Protein AF-A0A3M1TPB7-F1 (afdb_monomer_lite)

Sequence (776 aa):
MVWRRGLRAPQEAAHGQAGAPRAGVGPSAGHRCLRPDPGLRLPRRRDRREPRGRSRRLRAQLPQVPLQAARGVRRRRGRGARRPAGTLERRGAAGLGGHAHHPRRPPQRGAGHRRQERHRPLGGLRRGTQRGERHLFPVPRASRQVRLHQAAQLRAQAAGGRRQVRRALACGSALAFALALTPTSAQAKESGPRVYFSPGGDFPRALARLLLGARERIDVALYSFQATSKRGEDDYARLLAAGEVSPLDALREAVARKVRVRVVLNHARTDPANRKTAALLLEAGAEVYAVGKTMHSKYAVIDGRTVVNGSGNWSVGAFHRYHENWVVFPKAPALAQAFERNFRLLLAEGDRLRLGAEGGLERSPRKKKAEPAREPPSAKERAQVVFTSDNRGRETTVVEDLLVRSMRSAERRIDVAVAHFNTQRLADELVAAAERGVAVRVLVDLGEYRNRVSQAARLEKAGVPVRYHVYSVKMFFPFAQLMHHKMMLVDGRVLLSGSYNWSRTAEWNNHENVQVLRSSALLKAFAAEFERLWTLRRKDYPGFLAKVRARGPKDPNYRRYLPVHFPPMALTGKEMAALRRAYVRLGFAMRPYKGKPATSEFWNLDRERRVGVNELPEGHRPFFERRGLVVSEVCHRPVRAASGEYVELYNGGEEPVDLAGYVLADGDGRDVLVRYGRRTTVLRPGRYALVIDPQFADDFELPRGVVVLTVGDKTLGNGLSEDDVVRLETADGVEVDSLPLQPTPRGQAVHRKVLAAAGTPSNLRVGPATPGRPPR

Secondary structure (DSSP, 8-state):
-----------------------------------------------------------------------------------------------------------------------------------------------SSHHHHHHHHHHHHHHHHHHHHHHHHHHHHHHTTSSS-S--GGGGG--S-EEEETTT--HHHHHHHHHHT-SSEEEEEES-B-SS-TT---HHHHHHHTTPPPHHHHHHHHHHTT-EEEEEETTTTTSHHHHHHHHHHHHTT-EEEE-SSEE--EEEEETTTEEEEES--BSHHHHHTSB-EEEEETT-HHHHHHHHHHHHHHHHHSEEEEE-TTS-EEEPP---PPPPP-PPPPHHHHTTEEEGGGGTTSS--HHHHHHHHHHHT-SSEEEEEES-B--HHHHHHHHHHHTTT-EEEEEEEGGGTT-TTSHHHHHHHTT--EEEEEEESSS--TT---B--EEEEETTTEEEEES--BSHIIIIIEE-EEEEE--HHHHHHHHHHHHHHHHTTTTTHHHHHHHHHH--TTSTTGGGGS-SEEEEEEE-HHHHHHHHHHHHHTT-PEEEETTEEEEEEE-STTSS----GGGS-GGGS-S-S--SEEEEEEESS-SBTTB--EEEEEE-SSS-EE-TT-EEE-SS--EE-EE-TTS--EE-TT-EEEE--TTSTTSS-PPTT-EEEE-SSS-SSS---TT-EEEEE-TT--EEEEEE-----TTEEEEES-TTS---GGGEEEEE--TTS---

Radius of gyration: 38.05 Å; chains: 1; bounding box: 116×122×97 Å

pLDDT: mean 70.24, std 25.72, range [24.95, 98.88]

Structure (mmCIF, N/CA/C/O backbone):
data_AF-A0A3M1TPB7-F1
#
_entry.id   AF-A0A3M1TPB7-F1
#
loop_
_atom_site.group_PDB
_atom_site.id
_atom_site.type_symbol
_atom_site.label_atom_id
_atom_site.label_alt_id
_atom_site.label_comp_id
_atom_site.label_asym_id
_atom_site.label_entity_id
_atom_site.label_seq_id
_atom_site.pdbx_PDB_ins_code
_atom_site.Cartn_x
_atom_site.Cartn_y
_atom_site.Cartn_z
_atom_site.occupancy
_atom_site.B_iso_or_equiv
_atom_site.auth_seq_id
_atom_site.auth_comp_id
_atom_site.auth_asym_id
_atom_site.auth_atom_id
_atom_site.pdbx_PDB_model_num
ATOM 1 N N . MET A 1 1 ? -50.597 20.468 18.277 1.00 31.48 1 MET A N 1
ATOM 2 C CA . MET A 1 1 ? -51.343 19.224 18.575 1.00 31.48 1 MET A CA 1
ATOM 3 C C . MET A 1 1 ? -50.489 18.334 19.455 1.00 31.48 1 MET A C 1
ATOM 5 O O . MET A 1 1 ? -49.270 18.424 19.389 1.00 31.48 1 MET A O 1
ATOM 9 N N . VAL A 1 2 ? -51.133 17.533 20.298 1.00 31.11 2 VAL A N 1
ATOM 10 C CA . VAL A 1 2 ? -50.514 16.631 21.281 1.00 31.11 2 VAL A CA 1
ATOM 11 C C . VAL A 1 2 ? -50.736 15.193 20.816 1.00 31.11 2 VAL A C 1
ATOM 13 O O . VAL A 1 2 ? -51.774 14.938 20.221 1.00 31.11 2 VAL A O 1
ATOM 16 N N . TRP A 1 3 ? -49.821 14.268 21.125 1.00 27.61 3 TRP A N 1
ATOM 17 C CA . TRP A 1 3 ? -50.162 12.961 21.715 1.00 27.61 3 TRP A CA 1
ATOM 18 C C . TRP A 1 3 ? -48.935 12.335 22.404 1.00 27.61 3 TRP A C 1
ATOM 20 O O . TRP A 1 3 ? -47.818 12.841 22.289 1.00 27.61 3 TRP A O 1
ATOM 30 N N . ARG A 1 4 ? -49.170 11.311 23.232 1.00 35.69 4 ARG A N 1
ATOM 31 C CA . ARG A 1 4 ? -48.231 10.728 24.214 1.00 35.69 4 ARG A CA 1
ATOM 32 C C . ARG A 1 4 ? -48.326 9.191 24.195 1.00 35.69 4 ARG A C 1
ATOM 34 O O . ARG A 1 4 ? -49.260 8.651 23.617 1.00 35.69 4 ARG A O 1
ATOM 41 N N . ARG A 1 5 ? -47.465 8.549 25.007 1.00 35.62 5 ARG A N 1
ATOM 42 C CA . ARG A 1 5 ? -47.400 7.108 25.365 1.00 35.62 5 ARG A CA 1
ATOM 43 C C . ARG A 1 5 ? -46.622 6.247 24.346 1.00 35.62 5 ARG A C 1
ATOM 45 O O . ARG A 1 5 ? -46.618 6.557 23.166 1.00 35.62 5 ARG A O 1
ATOM 52 N N . GLY A 1 6 ? -45.918 5.190 24.767 1.00 28.45 6 GLY A N 1
ATOM 53 C CA . GLY A 1 6 ? -45.708 4.711 26.144 1.00 28.45 6 GLY A CA 1
ATOM 54 C C . GLY A 1 6 ? -44.579 3.676 26.265 1.00 28.45 6 GLY A C 1
ATOM 55 O O . GLY A 1 6 ? -44.162 3.089 25.275 1.00 28.45 6 GLY A O 1
ATOM 56 N N . LEU A 1 7 ? -44.075 3.484 27.488 1.00 33.84 7 LEU A N 1
ATOM 57 C CA . LEU A 1 7 ? -43.033 2.508 27.839 1.00 33.84 7 LEU A CA 1
ATOM 58 C C . LEU A 1 7 ? -43.637 1.138 28.180 1.00 33.84 7 LEU A C 1
ATOM 60 O O . LEU A 1 7 ? -44.683 1.097 28.829 1.00 33.84 7 LEU A O 1
ATOM 64 N N . ARG A 1 8 ? -42.896 0.055 27.901 1.00 28.39 8 ARG A N 1
ATOM 65 C CA . ARG A 1 8 ? -42.622 -1.048 28.850 1.00 28.39 8 ARG A CA 1
ATOM 66 C C . ARG A 1 8 ? -41.551 -2.003 28.309 1.00 28.39 8 ARG A C 1
ATOM 68 O O . ARG A 1 8 ? -41.385 -2.139 27.103 1.00 28.39 8 ARG A O 1
ATOM 75 N N . ALA A 1 9 ? -40.862 -2.658 29.235 1.00 31.52 9 ALA A N 1
ATOM 76 C CA . ALA A 1 9 ? -40.053 -3.859 29.033 1.00 31.52 9 ALA A CA 1
ATOM 77 C C . ALA A 1 9 ? -40.556 -4.941 30.012 1.00 31.52 9 ALA A C 1
ATOM 79 O O . ALA A 1 9 ? -41.365 -4.624 30.891 1.00 31.52 9 ALA A O 1
ATOM 80 N N . PRO A 1 10 ? -40.070 -6.184 29.892 1.00 43.25 10 PRO A N 1
ATOM 81 C CA . PRO A 1 10 ? -39.821 -7.008 31.076 1.00 43.25 10 PRO A CA 1
ATOM 82 C C . PRO A 1 10 ? -38.395 -7.596 31.103 1.00 43.25 10 PRO A C 1
ATOM 84 O O . PRO A 1 10 ? -37.636 -7.474 30.141 1.00 43.25 10 PRO A O 1
ATOM 87 N N . GLN A 1 11 ? -38.040 -8.209 32.235 1.00 29.91 11 GLN A N 1
ATOM 88 C CA . GLN A 1 11 ? -36.737 -8.822 32.521 1.00 29.91 11 GLN A CA 1
ATOM 89 C C . GLN A 1 11 ? -36.729 -10.352 32.333 1.00 29.91 11 GLN A C 1
ATOM 91 O O . GLN A 1 11 ? -37.769 -11.000 32.374 1.00 29.91 11 GLN A O 1
ATOM 96 N N . GLU A 1 12 ? -35.515 -10.871 32.135 1.00 32.69 12 GLU A N 1
ATOM 97 C CA . GLU A 1 12 ? -34.906 -12.091 32.705 1.00 32.69 12 GLU A CA 1
ATOM 98 C C . GLU A 1 12 ? -35.772 -13.308 33.109 1.00 32.69 12 GLU A C 1
ATOM 100 O O . GLU A 1 12 ? -36.599 -13.252 34.013 1.00 32.69 12 GLU A O 1
ATOM 105 N N . ALA A 1 13 ? -35.385 -14.469 32.568 1.00 28.78 13 ALA A N 1
ATOM 106 C CA . ALA A 1 13 ? -35.388 -15.773 33.243 1.00 28.78 13 ALA A CA 1
ATOM 107 C C . ALA A 1 13 ? -34.200 -16.611 32.704 1.00 28.78 13 ALA A C 1
ATOM 109 O O . ALA A 1 13 ? -33.654 -16.278 31.648 1.00 28.78 13 ALA A O 1
ATOM 110 N N . ALA A 1 14 ? -33.763 -17.655 33.419 1.00 31.08 14 ALA A N 1
ATOM 111 C CA . ALA A 1 14 ? -32.486 -18.347 33.171 1.00 31.08 14 ALA A CA 1
ATOM 112 C C . ALA A 1 14 ? -32.583 -19.894 33.155 1.00 31.08 14 ALA A C 1
ATOM 114 O O . ALA A 1 14 ? -33.648 -20.459 33.384 1.00 31.08 14 ALA A O 1
ATOM 115 N N . HIS A 1 15 ? -31.420 -20.539 32.963 1.00 31.86 15 HIS A N 1
ATOM 116 C CA . HIS A 1 15 ? -31.124 -21.989 32.988 1.00 31.86 15 HIS A CA 1
ATOM 117 C C . HIS A 1 15 ? -31.437 -22.827 31.729 1.00 31.86 15 HIS A C 1
ATOM 119 O O . HIS A 1 15 ? -32.296 -22.498 30.919 1.00 31.86 15 HIS A O 1
ATOM 125 N N . GLY A 1 16 ? -30.666 -23.918 31.572 1.00 27.73 16 GLY A N 1
ATOM 126 C CA . GLY A 1 16 ? -30.703 -24.860 30.441 1.00 27.73 16 GLY A CA 1
ATOM 127 C C . GLY A 1 16 ? -29.301 -25.214 29.914 1.00 27.73 16 GLY A C 1
ATOM 128 O O . GLY A 1 16 ? -28.812 -24.575 28.988 1.00 27.73 16 GLY A O 1
ATOM 129 N N . GLN A 1 17 ? -28.634 -26.211 30.510 1.00 30.89 17 GLN A N 1
ATOM 130 C CA . GLN A 1 17 ? -27.312 -26.707 30.081 1.00 30.89 17 GLN A CA 1
ATOM 131 C C . GLN A 1 17 ? -27.399 -28.032 29.300 1.00 30.89 17 GLN A C 1
ATOM 133 O O . GLN A 1 17 ? -28.287 -28.837 29.555 1.00 30.89 17 GLN A O 1
ATOM 138 N N . ALA A 1 18 ? -26.361 -28.278 28.484 1.00 31.00 18 ALA A N 1
ATOM 139 C CA . ALA A 1 18 ? -25.931 -29.572 27.926 1.00 31.00 18 ALA A CA 1
ATOM 140 C C . ALA A 1 18 ? -26.856 -30.283 26.906 1.00 31.00 18 ALA A C 1
ATOM 142 O O . ALA A 1 18 ? -28.062 -30.076 26.866 1.00 31.00 18 ALA A O 1
ATOM 143 N N . GLY A 1 19 ? -26.257 -31.148 26.068 1.00 27.98 19 GLY A N 1
ATOM 144 C CA . GLY A 1 19 ? -26.990 -32.058 25.169 1.00 27.98 19 GLY A CA 1
ATOM 145 C C . GLY A 1 19 ? -26.506 -32.106 23.713 1.00 27.98 19 GLY A C 1
ATOM 146 O O . GLY A 1 19 ? -27.211 -31.660 22.814 1.00 27.98 19 GLY A O 1
ATOM 147 N N . ALA A 1 20 ? -25.329 -32.685 23.452 1.00 29.83 20 ALA A N 1
ATOM 148 C CA . ALA A 1 20 ? -24.878 -33.053 22.103 1.00 29.83 20 ALA A CA 1
ATOM 149 C C . ALA A 1 20 ? -23.809 -34.166 22.170 1.00 29.83 20 ALA A C 1
ATOM 151 O O . ALA A 1 20 ? -23.109 -34.235 23.182 1.00 29.83 20 ALA A O 1
ATOM 152 N N . PRO A 1 21 ? -23.565 -34.956 21.102 1.00 53.19 21 PRO A N 1
ATOM 153 C CA . PRO A 1 21 ? -24.405 -35.252 19.933 1.00 53.19 21 PRO A CA 1
ATOM 154 C C . PRO A 1 21 ? -24.620 -36.776 19.743 1.00 53.19 21 PRO A C 1
ATOM 156 O O . PRO A 1 21 ? -23.987 -37.592 20.410 1.00 53.19 21 PRO A O 1
ATOM 159 N N . ARG A 1 22 ? -25.405 -37.184 18.735 1.00 30.16 22 ARG A N 1
ATOM 160 C CA . ARG A 1 22 ? -25.177 -38.439 17.983 1.00 30.16 22 ARG A CA 1
ATOM 161 C C . ARG A 1 22 ? -25.805 -38.359 16.590 1.00 30.16 22 ARG A C 1
ATOM 163 O O . ARG A 1 22 ? -26.670 -37.524 16.348 1.00 30.16 22 ARG A O 1
ATOM 170 N N . ALA A 1 23 ? -25.315 -39.184 15.669 1.00 32.06 23 ALA A N 1
ATOM 171 C CA . ALA A 1 23 ? -25.693 -39.178 14.258 1.00 32.06 23 ALA A CA 1
ATOM 172 C C . ALA A 1 23 ? -25.779 -40.610 13.713 1.00 32.06 23 ALA A C 1
ATOM 174 O O . ALA A 1 23 ? -25.091 -41.493 14.223 1.00 32.06 23 ALA A O 1
ATOM 175 N N . GLY A 1 24 ? -26.540 -40.803 12.631 1.00 29.47 24 GLY A N 1
ATOM 176 C CA . GLY A 1 24 ? -26.418 -41.975 11.759 1.00 29.47 24 GLY A CA 1
ATOM 177 C C . GLY A 1 24 ? -27.738 -42.604 11.302 1.00 29.47 24 GLY A C 1
ATOM 178 O O . GLY A 1 24 ? -28.720 -42.591 12.030 1.00 29.47 24 GLY A O 1
ATOM 179 N N . VAL A 1 25 ? -27.662 -43.229 10.119 1.00 32.19 25 VAL A N 1
ATOM 180 C CA . VAL A 1 25 ? -28.600 -44.215 9.539 1.00 32.19 25 VAL A CA 1
ATOM 181 C C . VAL A 1 25 ? -29.955 -43.684 9.012 1.00 32.19 25 VAL A C 1
ATOM 183 O O . VAL A 1 25 ? -30.753 -43.087 9.723 1.00 32.19 25 VAL A O 1
ATOM 186 N N . GLY A 1 26 ? -30.209 -43.958 7.725 1.00 29.30 26 GLY A N 1
ATOM 187 C CA . GLY A 1 26 ? -31.529 -43.997 7.061 1.00 29.30 26 GLY A CA 1
ATOM 188 C C . GLY A 1 26 ? -31.699 -45.388 6.409 1.00 29.30 26 GLY A C 1
ATOM 189 O O . GLY A 1 26 ? -31.131 -46.328 6.964 1.00 29.30 26 GLY A O 1
ATOM 190 N N . PRO A 1 27 ? -32.314 -45.570 5.213 1.00 52.59 27 PRO A N 1
ATOM 191 C CA . PRO A 1 27 ? -32.987 -44.601 4.332 1.00 52.59 27 PRO A CA 1
ATOM 192 C C . PRO A 1 27 ? -34.341 -45.113 3.742 1.00 52.59 27 PRO A C 1
ATOM 194 O O . PRO A 1 27 ? -34.803 -46.200 4.073 1.00 52.59 27 PRO A O 1
ATOM 197 N N . SER A 1 28 ? -34.888 -44.391 2.745 1.00 30.33 28 SER A N 1
ATOM 198 C CA . SER A 1 28 ? -35.991 -44.802 1.831 1.00 30.33 28 SER A CA 1
ATOM 199 C C . SER A 1 28 ? -37.407 -44.884 2.457 1.00 30.33 28 SER A C 1
ATOM 201 O O . SER A 1 28 ? -37.532 -44.925 3.672 1.00 30.33 28 SER A O 1
ATOM 203 N N . ALA A 1 29 ? -38.528 -44.832 1.719 1.00 32.09 29 ALA A N 1
ATOM 204 C CA . ALA A 1 29 ? -38.772 -44.651 0.276 1.00 32.09 29 ALA A CA 1
ATOM 205 C C . ALA A 1 29 ? -40.076 -43.838 0.037 1.00 32.09 29 ALA A C 1
ATOM 207 O O . ALA A 1 29 ? -40.892 -43.714 0.946 1.00 32.09 29 ALA A O 1
ATOM 208 N N . GLY A 1 30 ? -40.322 -43.332 -1.183 1.00 29.42 30 GLY A N 1
ATOM 209 C CA . GLY A 1 30 ? -41.628 -42.741 -1.538 1.00 29.42 30 GLY A CA 1
ATOM 210 C C . GLY A 1 30 ? -41.642 -41.866 -2.800 1.00 29.42 30 GLY A C 1
ATOM 211 O O . GLY A 1 30 ? -41.206 -40.720 -2.771 1.00 29.42 30 GLY A O 1
ATOM 212 N N . HIS A 1 31 ? -42.184 -42.379 -3.910 1.00 33.62 31 HIS A N 1
ATOM 213 C CA . HIS A 1 31 ? -42.411 -41.606 -5.142 1.00 33.62 31 HIS A CA 1
ATOM 214 C C . HIS A 1 31 ? -43.821 -41.000 -5.192 1.00 33.62 31 HIS A C 1
ATOM 216 O O . HIS A 1 31 ? -44.785 -41.700 -4.892 1.00 33.62 31 HIS A O 1
ATOM 222 N N . ARG A 1 32 ? -43.958 -39.802 -5.787 1.00 29.41 32 ARG A N 1
ATOM 223 C CA . ARG A 1 32 ? -44.725 -39.600 -7.043 1.00 29.41 32 ARG A CA 1
ATOM 224 C C . ARG A 1 32 ? -44.585 -38.175 -7.591 1.00 29.41 32 ARG A C 1
ATOM 226 O O . ARG A 1 32 ? -44.458 -37.214 -6.843 1.00 29.41 32 ARG A O 1
ATOM 233 N N . CYS A 1 33 ? -44.643 -38.054 -8.916 1.00 28.33 33 CYS A N 1
ATOM 234 C CA . CYS A 1 33 ? -44.838 -36.785 -9.618 1.00 28.33 33 CYS A CA 1
ATOM 235 C C . CYS A 1 33 ? -46.287 -36.679 -10.105 1.00 28.33 33 CYS A C 1
ATOM 237 O O . CYS A 1 33 ? -46.881 -37.689 -10.477 1.00 28.33 33 CYS A O 1
ATOM 239 N N . LEU A 1 34 ? -46.790 -35.452 -10.231 1.00 29.03 34 LEU A N 1
ATOM 240 C CA . LEU A 1 34 ? -47.872 -35.098 -11.154 1.00 29.03 34 LEU A CA 1
ATOM 241 C C . LEU A 1 34 ? -47.457 -33.851 -11.951 1.00 29.03 34 LEU A C 1
ATOM 243 O O . LEU A 1 34 ? -46.604 -33.079 -11.507 1.00 29.03 34 LEU A O 1
ATOM 247 N N . ARG A 1 35 ? -48.004 -33.695 -13.161 1.00 32.06 35 ARG A N 1
ATOM 248 C CA . ARG A 1 35 ? -47.698 -32.604 -14.107 1.00 32.06 35 ARG A CA 1
ATOM 249 C C . ARG A 1 35 ? -48.959 -31.775 -14.432 1.00 32.06 35 ARG A C 1
ATOM 251 O O . ARG A 1 35 ? -50.055 -32.252 -14.154 1.00 32.06 35 ARG A O 1
ATOM 258 N N . PRO A 1 36 ? -48.803 -30.548 -14.969 1.00 52.81 36 PRO A N 1
ATOM 259 C CA . PRO A 1 36 ? -49.889 -29.576 -15.140 1.00 52.81 36 PRO A CA 1
ATOM 260 C C . PRO A 1 36 ? -50.524 -29.602 -16.541 1.00 52.81 36 PRO A C 1
ATOM 262 O O . PRO A 1 36 ? -49.956 -30.196 -17.456 1.00 52.81 36 PRO A O 1
ATOM 265 N N . ASP A 1 37 ? -51.632 -28.869 -16.707 1.00 30.09 37 ASP A N 1
ATOM 266 C CA . ASP A 1 37 ? -52.280 -28.555 -17.997 1.00 30.09 37 ASP A CA 1
ATOM 267 C C . ASP A 1 37 ? -53.086 -27.207 -17.883 1.00 30.09 37 ASP A C 1
ATOM 269 O O . ASP A 1 37 ? -52.987 -26.575 -16.826 1.00 30.09 37 ASP A O 1
ATOM 273 N N . PRO A 1 38 ? -53.749 -26.634 -18.922 1.00 53.72 38 PRO A N 1
ATOM 274 C CA . PRO A 1 38 ? -53.070 -25.703 -19.845 1.00 53.72 38 PRO A CA 1
ATOM 275 C C . PRO A 1 38 ? -53.838 -24.409 -20.255 1.00 53.72 38 PRO A C 1
ATOM 277 O O . PRO A 1 38 ? -55.018 -24.233 -19.974 1.00 53.72 38 PRO A O 1
ATOM 280 N N . GLY A 1 39 ? -53.186 -23.555 -21.071 1.00 29.70 39 GLY A N 1
ATOM 281 C CA . GLY A 1 39 ? -53.837 -22.592 -21.994 1.00 29.70 39 GLY A CA 1
ATOM 282 C C . GLY A 1 39 ? -53.288 -21.145 -21.972 1.00 29.70 39 GLY A C 1
ATOM 283 O O . GLY A 1 39 ? -52.827 -20.685 -20.938 1.00 29.70 39 GLY A O 1
ATOM 284 N N . LEU A 1 40 ? -53.296 -20.357 -23.067 1.00 29.83 40 LEU A N 1
ATOM 285 C CA . LEU A 1 40 ? -53.531 -20.692 -24.486 1.00 29.83 40 LEU A CA 1
ATOM 286 C C . LEU A 1 40 ? -52.954 -19.607 -25.458 1.00 29.83 40 LEU A C 1
ATOM 288 O O . LEU A 1 40 ? -53.220 -18.429 -25.277 1.00 29.83 40 LEU A O 1
ATOM 292 N N . ARG A 1 41 ? -52.205 -20.040 -26.496 1.00 32.22 41 ARG A N 1
ATOM 293 C CA . ARG A 1 41 ? -51.890 -19.441 -27.841 1.00 32.22 41 ARG A CA 1
ATOM 294 C C . ARG A 1 41 ? -51.694 -17.913 -28.061 1.00 32.22 41 ARG A C 1
ATOM 296 O O . ARG A 1 41 ? -52.582 -17.125 -27.782 1.00 32.22 41 ARG A O 1
ATOM 303 N N . LEU A 1 42 ? -50.663 -17.556 -28.857 1.00 30.83 42 LEU A N 1
ATOM 304 C CA . LEU A 1 42 ? -50.750 -17.055 -30.267 1.00 30.83 42 LEU A CA 1
ATOM 305 C C . LEU A 1 42 ? -49.314 -17.003 -30.926 1.00 30.83 42 LEU A C 1
ATOM 307 O O . LEU A 1 42 ? -48.377 -17.455 -30.264 1.00 30.83 42 LEU A O 1
ATOM 311 N N . PRO A 1 43 ? -49.100 -16.693 -32.238 1.00 42.25 43 PRO A N 1
ATOM 312 C CA . PRO A 1 43 ? -48.209 -17.511 -33.098 1.00 42.25 43 PRO A CA 1
ATOM 313 C C . PRO A 1 43 ? -46.816 -16.946 -33.502 1.00 42.25 43 PRO A C 1
ATOM 315 O O . PRO A 1 43 ? -46.404 -15.854 -33.128 1.00 42.25 43 PRO A O 1
ATOM 318 N N . ARG A 1 44 ? -46.088 -17.743 -34.312 1.00 33.56 44 ARG A N 1
ATOM 319 C CA . ARG A 1 44 ? -44.740 -17.517 -34.902 1.00 33.56 44 ARG A CA 1
ATOM 320 C C . ARG A 1 44 ? -44.779 -17.322 -36.438 1.00 33.56 44 ARG A C 1
ATOM 322 O O . ARG A 1 44 ? -45.762 -17.730 -37.048 1.00 33.56 44 ARG A O 1
ATOM 329 N N . ARG A 1 45 ? -43.603 -16.976 -37.023 1.00 32.97 45 ARG A N 1
ATOM 330 C CA . ARG A 1 45 ? -43.096 -17.126 -38.433 1.00 32.97 45 ARG A CA 1
ATOM 331 C C . ARG A 1 45 ? -42.957 -15.789 -39.205 1.00 32.97 45 ARG A C 1
ATOM 333 O O . ARG A 1 45 ? -43.734 -14.887 -38.944 1.00 32.97 45 ARG A O 1
ATOM 340 N N . ARG A 1 46 ? -42.017 -15.598 -40.156 1.00 30.84 46 ARG A N 1
ATOM 341 C CA . ARG A 1 46 ? -40.831 -16.387 -40.611 1.00 30.84 46 ARG A CA 1
ATOM 342 C C . ARG A 1 46 ? -39.767 -15.469 -41.265 1.00 30.84 46 ARG A C 1
ATOM 344 O O . ARG A 1 46 ? -39.997 -14.279 -41.435 1.00 30.84 46 ARG A O 1
ATOM 351 N N . ASP A 1 47 ? -38.628 -16.050 -41.639 1.00 36.75 47 ASP A N 1
ATOM 352 C CA . ASP A 1 47 ? -37.436 -15.425 -42.238 1.00 36.75 47 ASP A CA 1
ATOM 353 C C . ASP A 1 47 ? -37.611 -14.859 -43.665 1.00 36.75 47 ASP A C 1
ATOM 355 O O . ASP A 1 47 ? -38.401 -15.384 -44.452 1.00 36.75 47 ASP A O 1
ATOM 359 N N . ARG A 1 48 ? -36.735 -13.912 -44.054 1.00 27.03 48 ARG A N 1
ATOM 360 C CA . ARG A 1 48 ? -36.166 -13.778 -45.419 1.00 27.03 48 ARG A CA 1
ATOM 361 C C . ARG A 1 48 ? -34.832 -13.000 -45.403 1.00 27.03 48 ARG A C 1
ATOM 363 O O . ARG A 1 48 ? -34.520 -12.331 -44.422 1.00 27.03 48 ARG A O 1
ATOM 370 N N . ARG A 1 49 ? -34.020 -13.145 -46.461 1.00 30.52 49 ARG A N 1
ATOM 371 C CA . ARG A 1 49 ? -32.641 -12.615 -46.589 1.00 30.52 49 ARG A CA 1
ATOM 372 C C . ARG A 1 49 ? -32.571 -11.423 -47.562 1.00 30.52 49 ARG A C 1
ATOM 374 O O . ARG A 1 49 ? -33.207 -11.531 -48.598 1.00 30.52 49 ARG A O 1
ATOM 381 N N . GLU A 1 50 ? -31.721 -10.428 -47.249 1.00 29.97 50 GLU A N 1
ATOM 382 C CA . GLU A 1 50 ? -30.822 -9.629 -48.140 1.00 29.97 50 GLU A CA 1
ATOM 383 C C . GLU A 1 50 ? -31.320 -8.987 -49.477 1.00 29.97 50 GLU A C 1
ATOM 385 O O . GLU A 1 50 ? -32.379 -9.344 -49.975 1.00 29.97 50 GLU A O 1
ATOM 390 N N . PRO A 1 51 ? -30.544 -8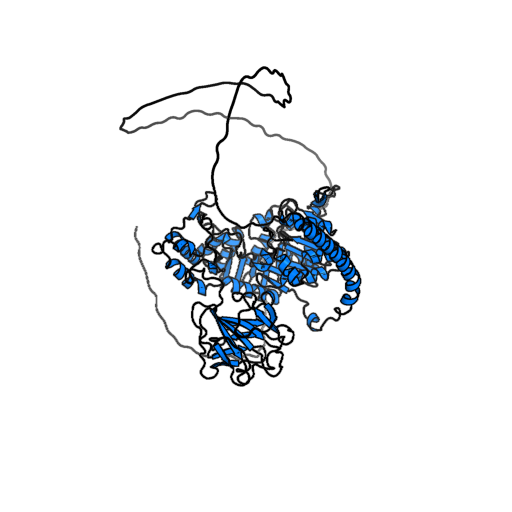.096 -50.159 1.00 48.12 51 PRO A N 1
ATOM 391 C CA . PRO A 1 51 ? -29.434 -7.221 -49.718 1.00 48.12 51 PRO A CA 1
ATOM 392 C C . PRO A 1 51 ? -29.484 -5.752 -50.265 1.00 48.12 51 PRO A C 1
ATOM 394 O O . PRO A 1 51 ? -30.283 -5.416 -51.127 1.00 48.12 51 PRO A O 1
ATOM 397 N N . ARG A 1 52 ? -28.492 -4.926 -49.863 1.00 30.12 52 ARG A N 1
ATOM 398 C CA . ARG A 1 52 ? -27.956 -3.693 -50.528 1.00 30.12 52 ARG A CA 1
ATOM 399 C C . ARG A 1 52 ? -28.867 -2.457 -50.751 1.00 30.12 52 ARG A C 1
ATOM 401 O O . ARG A 1 52 ? -29.858 -2.493 -51.461 1.00 30.12 52 ARG A O 1
ATOM 408 N N . GLY A 1 53 ? -28.357 -1.286 -50.341 1.00 24.95 53 GLY A N 1
ATOM 409 C CA . GLY A 1 53 ? -28.798 0.037 -50.819 1.00 24.95 53 GLY A CA 1
ATOM 410 C C . GLY A 1 53 ? -27.840 1.167 -50.397 1.00 24.95 53 GLY A C 1
ATOM 411 O O . GLY A 1 53 ? -27.445 1.232 -49.237 1.00 24.95 53 GLY A O 1
ATOM 412 N N . ARG A 1 54 ? -27.434 2.049 -51.327 1.00 33.53 54 ARG A N 1
ATOM 413 C CA . ARG A 1 54 ? -26.620 3.262 -51.061 1.00 33.53 54 ARG A CA 1
ATOM 414 C C . ARG A 1 54 ? -27.470 4.518 -51.285 1.00 33.53 54 ARG A C 1
ATOM 416 O O . ARG A 1 54 ? -28.028 4.650 -52.368 1.00 33.53 54 ARG A O 1
ATOM 423 N N . SER A 1 55 ? -27.424 5.509 -50.393 1.00 27.98 55 SER A N 1
ATOM 424 C CA . SER A 1 55 ? -27.802 6.892 -50.740 1.00 27.98 55 SER A CA 1
ATOM 425 C C . SER A 1 55 ? -27.165 7.946 -49.817 1.00 27.98 55 SER A C 1
ATOM 427 O O . SER A 1 55 ? -26.807 7.677 -48.674 1.00 27.98 55 SER A O 1
ATOM 429 N N . ARG A 1 56 ? -26.960 9.154 -50.363 1.00 30.69 56 ARG A N 1
ATOM 430 C CA . ARG A 1 56 ? -26.417 10.351 -49.688 1.00 30.69 56 ARG A CA 1
ATOM 431 C C . ARG A 1 56 ? -27.554 11.312 -49.310 1.00 30.69 56 ARG A C 1
ATOM 433 O O . ARG A 1 56 ? -28.487 11.427 -50.100 1.00 30.69 56 ARG A O 1
ATOM 440 N N . ARG A 1 57 ? -27.369 12.115 -48.250 1.00 29.06 57 ARG A N 1
ATOM 441 C CA . ARG A 1 57 ? -27.559 13.597 -48.135 1.00 29.06 57 ARG A CA 1
ATOM 442 C C . ARG A 1 57 ? -27.310 13.983 -46.656 1.00 29.06 57 ARG A C 1
ATOM 444 O O . ARG A 1 57 ? -27.561 13.157 -45.793 1.00 29.06 57 ARG A O 1
ATOM 451 N N . LEU A 1 58 ? -26.635 15.066 -46.247 1.00 26.50 58 LEU A N 1
ATOM 452 C CA . LEU A 1 58 ? -26.568 16.498 -46.618 1.00 26.50 58 LEU A CA 1
ATOM 453 C C . LEU A 1 58 ? -27.679 17.399 -46.029 1.00 26.50 58 LEU A C 1
ATOM 455 O O . LEU A 1 58 ? -28.767 17.473 -46.577 1.00 26.50 58 LEU A O 1
ATOM 459 N N . ARG A 1 59 ? -27.280 18.142 -44.977 1.00 28.83 59 ARG A N 1
ATOM 460 C CA . ARG A 1 59 ? -27.714 19.479 -44.493 1.00 28.83 59 ARG A CA 1
ATOM 461 C C . ARG A 1 59 ? -29.211 19.835 -44.347 1.00 28.83 59 ARG A C 1
ATOM 463 O O . ARG A 1 59 ? -29.876 20.151 -45.321 1.00 28.83 59 ARG A O 1
ATOM 470 N N . ALA A 1 60 ? -29.585 20.107 -43.094 1.00 27.06 60 ALA A N 1
ATOM 471 C CA . ALA A 1 60 ? -30.169 21.376 -42.616 1.00 27.06 60 ALA A CA 1
ATOM 472 C C . ALA A 1 60 ? -29.506 21.638 -41.236 1.00 27.06 60 ALA A C 1
ATOM 474 O O . ALA A 1 60 ? -29.308 20.679 -40.495 1.00 27.06 60 ALA A O 1
ATOM 475 N N . GLN A 1 61 ? -28.902 22.774 -40.860 1.00 28.61 61 GLN A N 1
ATOM 476 C CA . GLN A 1 61 ? -29.305 24.191 -40.867 1.00 28.61 61 GLN A CA 1
ATOM 477 C C . GLN A 1 61 ? -30.576 24.483 -40.049 1.00 28.61 61 GLN A C 1
ATOM 479 O O . GLN A 1 61 ? -31.669 24.059 -40.398 1.00 28.61 61 GLN A O 1
ATOM 484 N N . LEU A 1 62 ? -30.378 25.220 -38.948 1.00 28.91 62 LEU A N 1
ATOM 485 C CA . LEU A 1 62 ? -31.384 25.734 -38.015 1.00 28.91 62 LEU A CA 1
ATOM 486 C C . LEU A 1 62 ? -31.378 27.276 -38.077 1.00 28.91 62 LEU A C 1
ATOM 488 O O . LEU A 1 62 ? -30.288 27.847 -38.178 1.00 28.91 62 LEU A O 1
ATOM 492 N N . PRO A 1 63 ? -32.539 27.950 -37.989 1.00 32.00 63 PRO A N 1
ATOM 493 C CA . PRO A 1 63 ? -32.628 29.409 -37.901 1.00 32.00 63 PRO A CA 1
ATOM 494 C C . PRO A 1 63 ? -32.383 29.939 -36.470 1.00 32.00 63 PRO A C 1
ATOM 496 O O . PRO A 1 63 ? -32.253 29.175 -35.513 1.00 32.00 63 PRO A O 1
ATOM 499 N N . GLN A 1 64 ? -32.331 31.266 -36.327 1.00 29.77 64 GLN A N 1
ATOM 500 C CA . GLN A 1 64 ? -32.175 32.016 -35.069 1.00 29.77 64 GLN A CA 1
ATOM 501 C C . GLN A 1 64 ? -33.130 33.236 -35.039 1.00 29.77 64 GLN A C 1
ATOM 503 O O . GLN A 1 64 ? -33.694 33.571 -36.077 1.00 29.77 64 GLN A O 1
ATOM 508 N N . VAL A 1 65 ? -33.140 33.974 -33.907 1.00 28.47 65 VAL A N 1
ATOM 509 C CA . VAL A 1 65 ? -33.581 35.393 -33.754 1.00 28.47 65 VAL A CA 1
ATOM 510 C C . VAL A 1 65 ? -35.120 35.604 -33.702 1.00 28.47 65 VAL A C 1
ATOM 512 O O . VAL A 1 65 ? -35.828 34.941 -34.451 1.00 28.47 65 VAL A O 1
ATOM 515 N N . PRO A 1 66 ? -35.685 36.574 -32.933 1.00 45.84 66 PRO A N 1
ATOM 516 C CA . PRO A 1 66 ? -35.338 37.131 -31.605 1.00 45.84 66 PRO A CA 1
ATOM 517 C C . PRO A 1 66 ? -36.554 37.182 -30.627 1.00 45.84 66 PRO A C 1
ATOM 519 O O . PRO A 1 66 ? -37.654 36.768 -30.971 1.00 45.84 66 PRO A O 1
ATOM 522 N N . LEU A 1 67 ? -36.403 37.842 -29.463 1.00 26.64 67 LEU A N 1
ATOM 523 C CA . LEU A 1 67 ? -37.328 38.925 -29.052 1.00 26.64 67 LEU A CA 1
ATOM 524 C C . LEU A 1 67 ? -36.699 39.862 -27.992 1.00 26.64 67 LEU A C 1
ATOM 526 O O . LEU A 1 67 ? -35.676 39.528 -27.394 1.00 26.64 67 LEU A O 1
ATOM 530 N N . GLN A 1 68 ? -37.273 41.060 -27.811 1.00 28.72 68 GLN A N 1
ATOM 531 C CA . GLN A 1 68 ? -36.776 42.144 -26.939 1.00 28.72 68 GLN A CA 1
ATOM 532 C C . GLN A 1 68 ? -37.721 42.429 -25.743 1.00 28.72 68 GLN A C 1
ATOM 534 O O . GLN A 1 68 ? -38.700 41.720 -25.532 1.00 28.72 68 GLN A O 1
ATOM 539 N N . ALA A 1 69 ? -37.399 43.434 -24.915 1.00 29.44 69 ALA A N 1
ATOM 540 C CA . ALA A 1 69 ? -37.971 43.657 -23.577 1.00 29.44 69 ALA A CA 1
ATOM 541 C C . ALA A 1 69 ? -38.908 44.881 -23.455 1.00 29.44 69 ALA A C 1
ATOM 543 O O . ALA A 1 69 ? -38.737 45.843 -24.198 1.00 29.44 69 ALA A O 1
ATOM 544 N N . ALA A 1 70 ? -39.765 44.925 -22.413 1.00 28.77 70 ALA A N 1
ATOM 545 C CA . ALA A 1 70 ? -40.233 46.180 -21.785 1.00 28.77 70 ALA A CA 1
ATOM 546 C C . ALA A 1 70 ? -40.890 46.027 -20.377 1.00 28.77 70 ALA A C 1
ATOM 548 O O . ALA A 1 70 ? -41.803 45.235 -20.209 1.00 28.77 70 ALA A O 1
ATOM 549 N N . ARG A 1 71 ? -40.445 46.871 -19.418 1.00 28.97 71 ARG A N 1
ATOM 550 C CA . ARG A 1 71 ? -41.175 47.653 -18.360 1.00 28.97 71 ARG A CA 1
ATOM 551 C C . ARG A 1 71 ? -42.315 47.021 -17.497 1.00 28.97 71 ARG A C 1
ATOM 553 O O . ARG A 1 71 ? -43.243 46.439 -18.029 1.00 28.97 71 ARG A O 1
ATOM 560 N N . GLY A 1 72 ? -42.352 47.298 -16.168 1.00 25.48 72 GLY A N 1
ATOM 561 C CA . GLY A 1 72 ? -43.455 46.816 -15.279 1.00 25.48 72 GLY A CA 1
ATOM 562 C C . GLY A 1 72 ? -43.600 47.288 -13.796 1.00 25.48 72 GLY A C 1
ATOM 563 O O . GLY A 1 72 ? -44.172 46.563 -12.997 1.00 25.48 72 GLY A O 1
ATOM 564 N N . VAL A 1 73 ? -43.070 48.455 -13.396 1.00 27.72 73 VAL A N 1
ATOM 565 C CA . VAL A 1 73 ? -43.290 49.251 -12.137 1.00 27.72 73 VAL A CA 1
ATOM 566 C C . VAL A 1 73 ? -44.234 48.748 -10.995 1.00 27.72 73 VAL A C 1
ATOM 568 O O . VAL A 1 73 ? -45.439 48.649 -11.204 1.00 27.72 73 VAL A O 1
ATOM 571 N N . ARG A 1 74 ? -43.758 48.757 -9.720 1.00 27.70 74 ARG A N 1
ATOM 572 C CA . ARG A 1 74 ? -44.461 49.363 -8.534 1.00 27.70 74 ARG A CA 1
ATOM 573 C C . ARG A 1 74 ? -43.545 49.618 -7.303 1.00 27.70 74 ARG A C 1
ATOM 575 O O . ARG A 1 74 ? -42.395 49.197 -7.293 1.00 27.70 74 ARG A O 1
ATOM 582 N N . ARG A 1 75 ? -44.015 50.409 -6.311 1.00 30.25 75 ARG A N 1
ATOM 583 C CA . ARG A 1 75 ? -43.241 51.035 -5.192 1.00 30.25 75 ARG A CA 1
ATOM 584 C C . ARG A 1 75 ? -43.948 50.959 -3.816 1.00 30.25 75 ARG A C 1
ATOM 586 O O . ARG A 1 75 ? -45.163 51.123 -3.789 1.00 30.25 75 ARG A O 1
ATOM 593 N N . ARG A 1 76 ? -43.174 50.955 -2.708 1.00 27.64 76 ARG A N 1
ATOM 594 C CA . ARG A 1 76 ? -43.340 51.673 -1.392 1.00 27.64 76 ARG A CA 1
ATOM 595 C C . ARG A 1 76 ? -42.059 51.388 -0.547 1.00 27.64 76 ARG A C 1
ATOM 597 O O . ARG A 1 76 ? -41.543 50.289 -0.676 1.00 27.64 76 ARG A O 1
ATOM 604 N N . ARG A 1 77 ? -41.321 52.317 0.108 1.00 30.97 77 ARG A N 1
ATOM 605 C CA . ARG A 1 77 ? -41.588 53.367 1.148 1.00 30.97 77 ARG A CA 1
ATOM 606 C C . ARG A 1 77 ? -42.081 52.772 2.482 1.00 30.97 77 ARG A C 1
ATOM 608 O O . ARG A 1 77 ? -43.026 52.004 2.417 1.00 30.97 77 ARG A O 1
ATOM 615 N N . GLY A 1 78 ? -41.584 53.103 3.690 1.00 28.41 78 GLY A N 1
ATOM 616 C CA . GLY A 1 78 ? -40.484 53.954 4.248 1.00 28.41 78 GLY A CA 1
ATOM 617 C C . GLY A 1 78 ? -40.274 53.544 5.742 1.00 28.41 78 GLY A C 1
ATOM 618 O O . GLY A 1 78 ? -40.911 52.574 6.129 1.00 28.41 78 GLY A O 1
ATOM 619 N N . ARG A 1 79 ? -39.485 54.113 6.681 1.00 31.34 79 ARG A N 1
ATOM 620 C CA . ARG A 1 79 ? -38.582 55.284 6.945 1.00 31.34 79 ARG A CA 1
ATOM 621 C C . ARG A 1 79 ? -37.502 54.788 7.979 1.00 31.34 79 ARG A C 1
ATOM 623 O O . ARG A 1 79 ? -37.617 53.647 8.400 1.00 31.34 79 ARG A O 1
ATOM 630 N N . GLY A 1 80 ? -36.488 55.508 8.497 1.00 26.86 80 GLY A N 1
ATOM 631 C CA . GLY A 1 80 ? -35.875 56.827 8.224 1.00 26.86 80 GLY A CA 1
ATOM 632 C C . GLY A 1 80 ? -35.024 57.366 9.416 1.00 26.86 80 GLY A C 1
ATOM 633 O O . GLY A 1 80 ? -35.184 56.878 10.527 1.00 26.86 80 GLY A O 1
ATOM 634 N N . ALA A 1 81 ? -34.210 58.418 9.181 1.00 30.08 81 ALA A N 1
ATOM 635 C CA . ALA A 1 81 ? -33.448 59.252 10.158 1.00 30.08 81 ALA A CA 1
ATOM 636 C C . ALA A 1 81 ? -32.250 58.588 10.914 1.00 30.08 81 ALA A C 1
ATOM 638 O O . ALA A 1 81 ? -32.246 57.379 11.093 1.00 30.08 81 ALA A O 1
ATOM 639 N N . ARG A 1 82 ? -31.176 59.281 11.360 1.00 28.23 82 ARG A N 1
ATOM 640 C CA . ARG A 1 82 ? -30.763 60.718 11.331 1.00 28.23 82 ARG A CA 1
ATOM 641 C C . ARG A 1 82 ? -29.335 60.917 10.730 1.00 28.23 82 ARG A C 1
ATOM 643 O O . ARG A 1 82 ? -28.633 59.955 10.446 1.00 28.23 82 ARG A O 1
ATOM 650 N N . ARG A 1 83 ? -28.936 62.185 10.539 1.00 28.89 83 ARG A N 1
ATOM 651 C CA . ARG A 1 83 ? -27.608 62.759 10.159 1.00 28.89 83 ARG A CA 1
ATOM 652 C C . ARG A 1 83 ? -27.243 63.858 11.199 1.00 28.89 83 ARG A C 1
ATOM 654 O O . ARG A 1 83 ? -28.102 64.081 12.058 1.00 28.89 83 ARG A O 1
ATOM 661 N N . PRO A 1 84 ? -26.120 64.622 11.124 1.00 53.25 84 PRO A N 1
ATOM 662 C CA . PRO A 1 84 ? -24.952 64.604 10.208 1.00 53.25 84 PRO A CA 1
ATOM 663 C C . PRO A 1 84 ? -23.791 63.772 10.825 1.00 53.25 84 PRO A C 1
ATOM 665 O O . PRO A 1 84 ? -24.124 62.805 11.497 1.00 53.25 84 PRO A O 1
ATOM 668 N N . ALA A 1 85 ? -22.467 63.945 10.636 1.00 31.50 85 ALA A N 1
ATOM 669 C CA . ALA A 1 85 ? -21.560 64.816 9.841 1.00 31.50 85 ALA A CA 1
ATOM 670 C C . ALA A 1 85 ? -20.257 64.015 9.519 1.00 31.50 85 ALA A C 1
ATOM 672 O O . ALA A 1 85 ? -20.122 62.899 10.009 1.00 31.50 85 ALA A O 1
ATOM 673 N N . GLY A 1 86 ? -19.263 64.469 8.739 1.00 28.73 86 GLY A N 1
ATOM 674 C CA . GLY A 1 86 ? -19.139 65.618 7.824 1.00 28.73 86 GLY A CA 1
ATOM 675 C C . GLY A 1 86 ? -17.776 65.606 7.086 1.00 28.73 86 GLY A C 1
ATOM 676 O O . GLY A 1 86 ? -16.844 65.007 7.603 1.00 28.73 86 GLY A O 1
ATOM 677 N N . THR A 1 87 ? -17.700 66.266 5.911 1.00 31.31 87 THR A N 1
ATOM 678 C CA . THR A 1 87 ? -16.500 66.778 5.166 1.00 31.31 87 THR A CA 1
ATOM 679 C C . THR A 1 87 ? -15.303 65.847 4.847 1.00 31.31 87 THR A C 1
ATOM 681 O O . THR A 1 87 ? -14.880 65.078 5.694 1.00 31.31 87 THR A O 1
ATOM 684 N N . LEU A 1 88 ? -14.616 65.888 3.691 1.00 31.23 88 LEU A N 1
ATOM 685 C CA . LEU A 1 88 ? -14.752 66.550 2.366 1.00 31.23 88 LEU A CA 1
ATOM 686 C C . LEU A 1 88 ? -14.005 65.603 1.358 1.00 31.23 88 LEU A C 1
ATOM 688 O O . LEU A 1 88 ? -13.065 64.932 1.763 1.00 31.23 88 LEU A O 1
ATOM 692 N N . GLU A 1 89 ? -14.519 65.245 0.170 1.00 30.59 89 GLU A N 1
ATOM 693 C CA . GLU A 1 89 ? -14.249 65.835 -1.174 1.00 30.59 89 GLU A CA 1
ATOM 694 C C . GLU A 1 89 ? -12.792 65.770 -1.718 1.00 30.59 89 GLU A C 1
ATOM 696 O O . GLU A 1 89 ? -11.855 65.824 -0.941 1.00 30.59 89 GLU A O 1
ATOM 701 N N . ARG A 1 90 ? -12.498 65.687 -3.038 1.00 33.19 90 ARG A N 1
ATOM 702 C CA . ARG A 1 90 ? -13.264 65.308 -4.263 1.00 33.19 90 ARG A CA 1
ATOM 703 C C . ARG A 1 90 ? -12.304 65.013 -5.450 1.00 33.19 90 ARG A C 1
ATOM 705 O O . ARG A 1 90 ? -11.213 65.549 -5.479 1.00 33.19 90 ARG A O 1
ATOM 712 N N . ARG A 1 91 ? -12.807 64.226 -6.426 1.00 30.06 91 ARG A N 1
ATOM 713 C CA . ARG A 1 91 ? -12.683 64.259 -7.925 1.00 30.06 91 ARG A CA 1
ATOM 714 C C . ARG A 1 91 ? -11.443 64.899 -8.612 1.00 30.06 91 ARG A C 1
ATOM 716 O O . ARG A 1 91 ? -10.991 65.949 -8.202 1.00 30.06 91 ARG A O 1
ATOM 723 N N . GLY A 1 92 ? -10.989 64.427 -9.785 1.00 27.75 92 GLY A N 1
ATOM 724 C CA . GLY A 1 92 ? -11.438 63.297 -10.628 1.00 27.75 92 GLY A CA 1
ATOM 725 C C . GLY A 1 92 ? -11.351 63.574 -12.150 1.00 27.75 92 GLY A C 1
ATOM 726 O O . GLY A 1 92 ? -10.987 64.675 -12.539 1.00 27.75 92 GLY A O 1
ATOM 727 N N . ALA A 1 93 ? -11.792 62.599 -12.968 1.00 29.75 93 ALA A N 1
ATOM 728 C CA . ALA A 1 93 ? -11.961 62.640 -14.445 1.00 29.75 93 ALA A CA 1
ATOM 729 C C . ALA A 1 93 ? -10.675 62.731 -15.319 1.00 29.75 93 ALA A C 1
ATOM 731 O O . ALA A 1 93 ? -9.614 63.054 -14.804 1.00 29.75 93 ALA A O 1
ATOM 732 N N . ALA A 1 94 ? -10.691 62.474 -16.643 1.00 29.69 94 ALA A N 1
ATOM 733 C CA . ALA A 1 94 ? -11.370 61.421 -17.440 1.00 29.69 94 ALA A CA 1
ATOM 734 C C . ALA A 1 94 ? -10.855 61.403 -18.910 1.00 29.69 94 ALA A C 1
ATOM 736 O O . ALA A 1 94 ? -10.636 62.463 -19.483 1.00 29.69 94 ALA A O 1
ATOM 737 N N . GLY A 1 95 ? -10.799 60.223 -19.553 1.00 27.55 95 GLY A N 1
ATOM 738 C CA . GLY A 1 95 ? -10.600 60.060 -21.014 1.00 27.55 95 GLY A CA 1
ATOM 739 C C . GLY A 1 95 ? -9.150 60.185 -21.533 1.00 27.55 95 GLY A C 1
ATOM 740 O O . GLY A 1 95 ? -8.270 60.589 -20.786 1.00 27.55 95 GLY A O 1
ATOM 741 N N . LEU A 1 96 ? -8.832 59.827 -22.790 1.00 29.19 96 LEU A N 1
ATOM 742 C CA . LEU A 1 96 ? -9.609 59.090 -23.812 1.00 29.19 96 LEU A CA 1
ATOM 743 C C . LEU A 1 96 ? -8.683 58.530 -24.932 1.00 29.19 96 LEU A C 1
ATOM 745 O O . LEU A 1 96 ? -7.758 59.215 -25.349 1.00 29.19 96 LEU A O 1
ATOM 749 N N . GLY A 1 97 ? -9.012 57.350 -25.490 1.00 27.11 97 GLY A N 1
ATOM 750 C CA . GLY A 1 97 ? -8.579 56.874 -26.829 1.00 27.11 97 GLY A CA 1
ATOM 751 C C . GLY A 1 97 ? -7.148 56.317 -27.006 1.00 27.11 97 GLY A C 1
ATOM 752 O O . GLY A 1 97 ? -6.302 56.471 -26.133 1.00 27.11 97 GLY A O 1
ATOM 753 N N . GLY A 1 98 ? -6.866 55.689 -28.168 1.00 26.58 98 GLY A N 1
ATOM 754 C CA . GLY A 1 98 ? -5.510 55.818 -28.747 1.00 26.58 98 GLY A CA 1
ATOM 755 C C . GLY A 1 98 ? -4.745 54.661 -29.423 1.00 26.58 98 GLY A C 1
ATOM 756 O O . GLY A 1 98 ? -3.593 54.902 -29.756 1.00 26.58 98 GLY A O 1
ATOM 757 N N . HIS A 1 99 ? -5.305 53.475 -29.704 1.00 29.39 99 HIS A N 1
ATOM 758 C CA . HIS A 1 99 ? -4.650 52.440 -30.554 1.00 29.39 99 HIS A CA 1
ATOM 759 C C . HIS A 1 99 ? -3.244 51.931 -30.114 1.00 29.39 99 HIS A C 1
ATOM 761 O O . HIS A 1 99 ? -2.791 52.158 -28.996 1.00 29.39 99 HIS A O 1
ATOM 767 N N . ALA A 1 100 ? -2.605 51.103 -30.951 1.00 29.00 100 ALA A N 1
ATOM 768 C CA . ALA A 1 100 ? -1.388 50.347 -30.642 1.00 29.00 100 ALA A CA 1
ATOM 769 C C . ALA A 1 100 ? -0.310 50.529 -31.719 1.00 29.00 100 ALA A C 1
ATOM 771 O O . ALA A 1 100 ? -0.661 50.686 -32.881 1.00 29.00 100 ALA A O 1
ATOM 772 N N . HIS A 1 101 ? 0.972 50.389 -31.351 1.00 28.91 101 HIS A N 1
ATOM 773 C CA . HIS A 1 101 ? 1.938 49.510 -32.037 1.00 28.91 101 HIS A CA 1
ATOM 774 C C . HIS A 1 101 ? 3.255 49.357 -31.231 1.00 28.91 101 HIS A C 1
ATOM 776 O O . HIS A 1 101 ? 3.644 50.216 -30.444 1.00 28.91 101 HIS A O 1
ATOM 782 N N . HIS A 1 102 ? 3.931 48.219 -31.416 1.00 28.95 102 HIS A N 1
ATOM 783 C CA . HIS A 1 102 ? 5.326 47.936 -31.013 1.00 28.95 102 HIS A CA 1
ATOM 784 C C . HIS A 1 102 ? 6.342 48.638 -31.957 1.00 28.95 102 HIS A C 1
ATOM 786 O O . HIS A 1 102 ? 5.897 49.151 -32.983 1.00 28.95 102 HIS A O 1
ATOM 792 N N . PRO A 1 103 ? 7.689 48.566 -31.757 1.00 45.06 103 PRO A N 1
ATOM 793 C CA . PRO A 1 103 ? 8.508 48.105 -30.611 1.00 45.06 103 PRO A CA 1
ATOM 794 C C . PRO A 1 103 ? 9.621 49.116 -30.198 1.00 45.06 103 PRO A C 1
ATOM 796 O O . PRO A 1 103 ? 9.830 50.112 -30.883 1.00 45.06 103 PRO A O 1
ATOM 799 N N . ARG A 1 104 ? 10.452 48.812 -29.175 1.00 26.80 104 ARG A N 1
ATOM 800 C CA . ARG A 1 104 ? 11.838 49.351 -29.067 1.00 26.80 104 ARG A CA 1
ATOM 801 C C . ARG A 1 104 ? 12.869 48.355 -28.497 1.00 26.80 104 ARG A C 1
ATOM 803 O O . ARG A 1 104 ? 12.643 47.721 -27.471 1.00 26.80 104 ARG A O 1
ATOM 810 N N . ARG A 1 105 ? 14.032 48.292 -29.160 1.00 27.38 105 ARG A N 1
ATOM 811 C CA . ARG A 1 105 ? 15.384 48.005 -28.616 1.00 27.38 105 ARG A CA 1
ATOM 812 C C . ARG A 1 105 ? 16.242 49.285 -28.849 1.00 27.38 105 ARG A C 1
ATOM 814 O O . ARG A 1 105 ? 15.675 50.293 -29.261 1.00 27.38 105 ARG A O 1
ATOM 821 N N . PRO A 1 106 ? 17.579 49.233 -28.705 1.00 56.94 106 PRO A N 1
ATOM 822 C CA . PRO A 1 106 ? 18.380 49.532 -27.517 1.00 56.94 106 PRO A CA 1
ATOM 823 C C . PRO A 1 106 ? 19.024 50.941 -27.609 1.00 56.94 106 PRO A C 1
ATOM 825 O O . PRO A 1 106 ? 18.637 51.733 -28.464 1.00 56.94 106 PRO A O 1
ATOM 828 N N . PRO A 1 107 ? 20.035 51.256 -26.775 1.00 42.09 107 PRO A N 1
ATOM 829 C CA . PRO A 1 107 ? 21.231 51.924 -27.322 1.00 42.09 107 PRO A CA 1
ATOM 830 C C . PRO A 1 107 ? 22.575 51.438 -26.720 1.00 42.09 107 PRO A C 1
ATOM 832 O O . PRO A 1 107 ? 22.611 50.569 -25.850 1.00 42.09 107 PRO A O 1
ATOM 835 N N . GLN A 1 108 ? 23.693 51.987 -27.219 1.00 30.47 108 GLN A N 1
ATOM 836 C CA . GLN A 1 108 ? 25.086 51.692 -26.827 1.00 30.47 108 GLN A CA 1
ATOM 837 C C . GLN A 1 108 ? 25.987 52.925 -27.122 1.00 30.47 108 GLN A C 1
ATOM 839 O O . GLN A 1 108 ? 25.693 53.633 -28.081 1.00 30.47 108 GLN A O 1
ATOM 844 N N . ARG A 1 109 ? 27.128 53.086 -26.410 1.00 33.06 109 ARG A N 1
ATOM 845 C CA . ARG A 1 109 ? 28.219 54.098 -26.618 1.00 33.06 109 ARG A CA 1
ATOM 846 C C . ARG A 1 109 ? 27.866 55.544 -26.180 1.00 33.06 109 ARG A C 1
ATOM 848 O O . ARG A 1 109 ? 26.690 55.860 -26.082 1.00 33.06 109 ARG A O 1
ATOM 855 N N . GLY A 1 110 ? 28.813 56.454 -25.881 1.00 28.61 110 GLY A N 1
ATOM 856 C CA . GLY A 1 110 ? 30.288 56.362 -25.743 1.00 28.61 110 GLY A CA 1
ATOM 857 C C . GLY A 1 110 ? 30.986 57.750 -25.617 1.00 28.61 110 GLY A C 1
ATOM 858 O O . GLY A 1 110 ? 30.300 58.760 -25.706 1.00 28.61 110 GLY A O 1
ATOM 859 N N . ALA A 1 111 ? 32.332 57.775 -25.489 1.00 28.28 111 ALA A N 1
ATOM 860 C CA . ALA A 1 111 ? 33.250 58.954 -25.430 1.00 28.28 111 ALA A CA 1
ATOM 861 C C . ALA A 1 111 ? 33.208 59.851 -24.152 1.00 28.28 111 ALA A C 1
ATOM 863 O O . ALA A 1 111 ? 32.238 59.813 -23.407 1.00 28.28 111 ALA A O 1
ATOM 864 N N . GLY A 1 112 ? 34.235 60.660 -23.807 1.00 28.02 112 GLY A N 1
ATOM 865 C CA . GLY A 1 112 ? 35.627 60.724 -24.316 1.00 28.02 112 GLY A CA 1
ATOM 866 C 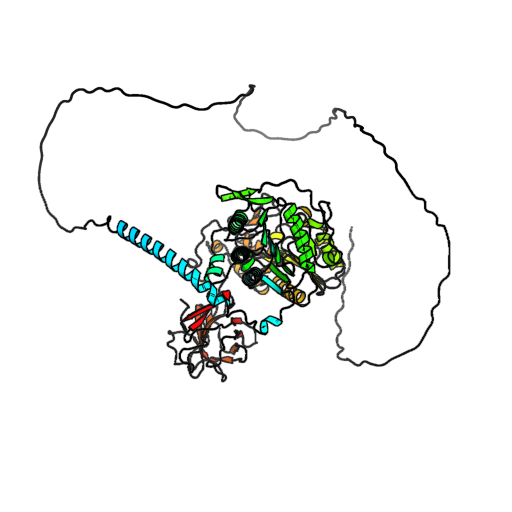C . GLY A 1 112 ? 36.429 62.005 -23.937 1.00 28.02 112 GLY A C 1
ATOM 867 O O . GLY A 1 112 ? 36.122 63.072 -24.441 1.00 28.02 112 GLY A O 1
ATOM 868 N N . HIS A 1 113 ? 37.465 61.865 -23.087 1.00 32.69 113 HIS A N 1
ATOM 869 C CA . HIS A 1 113 ? 38.598 62.772 -22.729 1.00 32.69 113 HIS A CA 1
ATOM 870 C C . HIS A 1 113 ? 38.640 64.292 -23.060 1.00 32.69 113 HIS A C 1
ATOM 872 O O . HIS A 1 113 ? 38.553 64.697 -24.214 1.00 32.69 113 HIS A O 1
ATOM 878 N N . ARG A 1 114 ? 39.151 65.080 -22.086 1.00 26.31 114 ARG A N 1
ATOM 879 C CA . ARG A 1 114 ? 40.171 66.149 -22.287 1.00 26.31 114 ARG A CA 1
ATOM 880 C C . ARG A 1 114 ? 41.101 66.287 -21.056 1.00 26.31 114 ARG A C 1
ATOM 882 O O . ARG A 1 114 ? 40.770 65.782 -19.987 1.00 26.31 114 ARG A O 1
ATOM 889 N N . ARG A 1 115 ? 42.276 66.918 -21.225 1.00 31.98 115 ARG A N 1
ATOM 890 C CA . ARG A 1 115 ? 43.290 67.236 -20.183 1.00 31.98 115 ARG A CA 1
ATOM 891 C C . ARG A 1 115 ? 43.311 68.742 -19.880 1.00 31.98 115 ARG A C 1
ATOM 893 O O . ARG A 1 115 ? 43.065 69.512 -20.803 1.00 31.98 115 ARG A O 1
ATOM 900 N N . GLN A 1 116 ? 43.812 69.135 -18.702 1.00 26.45 116 GLN A N 1
ATOM 901 C CA . GLN A 1 116 ? 44.853 70.176 -18.579 1.00 26.45 116 GLN A CA 1
ATOM 902 C C . GLN A 1 116 ? 45.550 70.138 -17.203 1.00 26.45 116 GLN A C 1
ATOM 904 O O . GLN A 1 116 ? 44.990 69.639 -16.232 1.00 26.45 116 GLN A O 1
ATOM 909 N N . GLU A 1 117 ? 46.778 70.654 -17.145 1.00 32.50 117 GLU A N 1
ATOM 910 C CA . GLU A 1 117 ? 47.586 70.877 -15.935 1.00 32.50 117 GLU A CA 1
ATOM 911 C C . GLU A 1 117 ? 47.853 72.384 -15.791 1.00 32.50 117 GLU A C 1
ATOM 913 O O . GLU A 1 117 ? 47.900 73.061 -16.820 1.00 32.50 117 GLU A O 1
ATOM 918 N N . ARG A 1 118 ? 48.119 72.888 -14.569 1.00 27.70 118 ARG A N 1
ATOM 919 C CA . ARG A 1 118 ? 49.152 73.918 -14.280 1.00 27.70 118 ARG A CA 1
ATOM 920 C C . ARG A 1 118 ? 49.293 74.241 -12.774 1.00 27.70 118 ARG A C 1
ATOM 922 O O . ARG A 1 118 ? 48.316 74.293 -12.045 1.00 27.70 118 ARG A O 1
ATOM 929 N N . HIS A 1 119 ? 50.548 74.481 -12.387 1.00 27.62 119 HIS A N 1
ATOM 930 C CA . HIS A 1 119 ? 51.123 75.210 -11.234 1.00 27.62 119 HIS A CA 1
ATOM 931 C C . HIS A 1 119 ? 50.642 75.050 -9.763 1.00 27.62 119 HIS A C 1
ATOM 933 O O . HIS A 1 119 ? 49.534 75.375 -9.358 1.00 27.62 119 HIS A O 1
ATOM 939 N N . ARG A 1 120 ? 51.651 74.675 -8.959 1.00 32.47 120 ARG A N 1
ATOM 940 C CA . ARG A 1 120 ? 51.917 74.854 -7.508 1.00 32.47 120 ARG A CA 1
ATOM 941 C C . ARG A 1 120 ? 52.063 76.350 -7.109 1.00 32.47 120 ARG A C 1
ATOM 943 O O . ARG A 1 120 ? 52.313 77.135 -8.024 1.00 32.47 120 ARG A O 1
ATOM 950 N N . PRO A 1 121 ? 52.034 76.752 -5.806 1.00 49.94 121 PRO A N 1
ATOM 951 C CA . PRO A 1 121 ? 53.270 76.727 -4.971 1.00 49.94 121 PRO A CA 1
ATOM 952 C C . PRO A 1 121 ? 53.153 76.578 -3.418 1.00 49.94 121 PRO A C 1
ATOM 954 O O . PRO A 1 121 ? 52.155 76.960 -2.831 1.00 49.94 121 PRO A O 1
ATOM 957 N N . LEU A 1 122 ? 54.266 76.112 -2.799 1.00 32.91 122 LEU A N 1
ATOM 958 C CA . LEU A 1 122 ? 54.781 76.303 -1.403 1.00 32.91 122 LEU A CA 1
ATOM 959 C C . LEU A 1 122 ? 53.919 75.908 -0.158 1.00 32.91 122 LEU A C 1
ATOM 961 O O . LEU A 1 122 ? 52.706 76.025 -0.173 1.00 32.91 122 LEU A O 1
ATOM 965 N N . GLY A 1 123 ? 54.481 75.458 0.987 1.00 25.61 123 GLY A N 1
ATOM 966 C CA . GLY A 1 123 ? 55.851 74.971 1.282 1.00 25.61 123 GLY A CA 1
ATOM 967 C C . GLY A 1 123 ? 56.227 74.837 2.792 1.00 25.61 123 GLY A C 1
ATOM 968 O O . GLY A 1 123 ? 55.990 75.764 3.551 1.00 25.61 123 GLY A O 1
ATOM 969 N N . GLY A 1 124 ? 56.900 73.735 3.196 1.00 27.09 124 GLY A N 1
ATOM 970 C CA . GLY A 1 124 ? 57.670 73.561 4.469 1.00 27.09 124 GLY A CA 1
ATOM 971 C C . GLY A 1 124 ? 56.895 73.345 5.800 1.00 27.09 124 GLY A C 1
ATOM 972 O O . GLY A 1 124 ? 55.706 73.617 5.854 1.00 27.09 124 GLY A O 1
ATOM 973 N N . LEU A 1 125 ? 57.484 72.873 6.926 1.00 29.17 125 LEU A N 1
ATOM 974 C CA . LEU A 1 125 ? 58.759 72.150 7.191 1.00 29.17 125 LEU A CA 1
ATOM 975 C C . LEU A 1 125 ? 58.830 71.603 8.667 1.00 29.17 125 LEU A C 1
ATOM 977 O O . LEU A 1 125 ? 58.107 72.089 9.528 1.00 29.17 125 LEU A O 1
ATOM 981 N N . ARG A 1 126 ? 59.800 70.704 8.966 1.00 27.25 126 ARG A N 1
ATOM 982 C CA . ARG A 1 126 ? 60.356 70.242 10.288 1.00 27.25 126 ARG A CA 1
ATOM 983 C C . ARG A 1 126 ? 59.778 68.991 11.015 1.00 27.25 126 ARG A C 1
ATOM 985 O O . ARG A 1 126 ? 58.827 68.365 10.568 1.00 27.25 126 ARG A O 1
ATOM 992 N N . ARG A 1 127 ? 60.526 68.540 12.048 1.00 29.39 127 ARG A N 1
ATOM 993 C CA . ARG A 1 127 ? 60.524 67.236 12.773 1.00 29.39 127 ARG A CA 1
ATOM 994 C C . ARG A 1 127 ? 60.613 67.451 14.304 1.00 29.39 127 ARG A C 1
ATOM 996 O O . ARG A 1 127 ? 61.159 68.475 14.705 1.00 29.39 127 ARG A O 1
ATOM 1003 N N . GLY A 1 128 ? 60.260 66.452 15.131 1.00 25.00 128 GLY A N 1
ATOM 1004 C CA . GLY A 1 128 ? 60.563 66.430 16.581 1.00 25.00 128 GLY A CA 1
ATOM 1005 C C . GLY A 1 128 ? 60.423 65.049 17.260 1.00 25.00 128 GLY A C 1
ATOM 1006 O O . GLY A 1 128 ? 59.414 64.379 17.091 1.00 25.00 128 GLY A O 1
ATOM 1007 N N . THR A 1 129 ? 61.461 64.629 17.992 1.00 27.56 129 THR A N 1
ATOM 1008 C CA . THR A 1 129 ? 61.619 63.406 18.829 1.00 27.56 129 THR A CA 1
ATOM 1009 C C . THR A 1 129 ? 60.893 63.538 20.199 1.00 27.56 129 THR A C 1
ATOM 1011 O O . THR A 1 129 ? 60.436 64.632 20.502 1.00 27.56 129 THR A O 1
ATOM 1014 N N . GLN A 1 130 ? 60.688 62.537 21.086 1.00 27.27 130 GLN A N 1
ATOM 1015 C CA . GLN A 1 130 ? 61.569 61.482 21.653 1.00 27.27 130 GLN A CA 1
ATOM 1016 C C . GLN A 1 130 ? 60.793 60.337 22.387 1.00 27.27 130 GLN A C 1
ATOM 1018 O O . GLN A 1 130 ? 59.663 60.568 22.792 1.00 27.27 130 GLN A O 1
ATOM 1023 N N . ARG A 1 131 ? 61.494 59.211 22.696 1.00 25.92 131 ARG A N 1
ATOM 1024 C CA . ARG A 1 131 ? 61.264 58.173 23.765 1.00 25.92 131 ARG A CA 1
ATOM 1025 C C . ARG A 1 131 ? 59.923 57.382 23.760 1.00 25.92 131 ARG A C 1
ATOM 1027 O O . ARG A 1 131 ? 58.891 57.910 23.389 1.00 25.92 131 ARG A O 1
ATOM 1034 N N . GLY A 1 132 ? 59.853 56.114 24.196 1.00 25.08 132 GLY A N 1
ATOM 1035 C CA . GLY A 1 132 ? 60.897 55.129 24.544 1.00 25.08 132 GLY A CA 1
ATOM 1036 C C . GLY A 1 132 ? 60.335 53.910 25.319 1.00 25.08 132 GLY A C 1
ATOM 1037 O O . GLY A 1 132 ? 59.523 54.121 26.208 1.00 25.08 132 GLY A O 1
ATOM 1038 N N . GLU A 1 133 ? 60.815 52.685 25.019 1.00 27.81 133 GLU A N 1
ATOM 1039 C CA . GLU A 1 133 ? 60.498 51.388 25.696 1.00 27.81 133 GLU A CA 1
ATOM 1040 C C . GLU A 1 133 ? 59.022 50.896 25.562 1.00 27.81 133 GLU A C 1
ATOM 1042 O O . GLU A 1 133 ? 58.118 51.711 25.457 1.00 27.81 133 GLU A O 1
ATOM 1047 N N . ARG A 1 134 ? 58.618 49.608 25.500 1.00 28.86 134 ARG A N 1
ATOM 1048 C CA . ARG A 1 134 ? 59.193 48.224 25.469 1.00 28.86 134 ARG A CA 1
ATOM 1049 C C . ARG A 1 134 ? 58.090 47.283 24.864 1.00 28.86 134 ARG A C 1
ATOM 1051 O O . ARG A 1 134 ? 57.003 47.774 24.588 1.00 28.86 134 ARG A O 1
ATOM 1058 N N . HIS A 1 135 ? 58.189 45.965 24.608 1.00 27.73 135 HIS A N 1
ATOM 1059 C CA . HIS A 1 135 ? 59.219 44.925 24.809 1.00 27.73 135 HIS A CA 1
ATOM 1060 C C . HIS A 1 135 ? 59.246 43.919 23.600 1.00 27.73 135 HIS A C 1
ATOM 1062 O O . HIS A 1 135 ? 59.630 44.333 22.512 1.00 27.73 135 HIS A O 1
ATOM 1068 N N . LEU A 1 136 ? 58.867 42.630 23.750 1.00 26.77 136 LEU A N 1
ATOM 1069 C CA . LEU A 1 136 ? 58.879 41.515 22.754 1.00 26.77 136 LEU A CA 1
ATOM 1070 C C . LEU A 1 136 ? 57.576 40.666 22.915 1.00 26.77 136 LEU A C 1
ATOM 1072 O O . LEU A 1 136 ? 56.918 40.818 23.939 1.00 26.77 136 LEU A O 1
ATOM 1076 N N . PHE A 1 137 ? 57.069 39.810 22.005 1.00 26.22 137 PHE A N 1
ATOM 1077 C CA . PHE A 1 137 ? 57.669 38.815 21.083 1.00 26.22 137 PHE A CA 1
ATOM 1078 C C . PHE A 1 137 ? 56.872 38.644 19.746 1.00 26.22 137 PHE A C 1
ATOM 1080 O O . PHE A 1 137 ? 55.746 39.132 19.647 1.00 26.22 137 PHE A O 1
ATOM 1087 N N . PRO A 1 138 ? 57.408 37.940 18.714 1.00 29.98 138 PRO A N 1
ATOM 1088 C CA . PRO A 1 138 ? 56.807 37.837 17.371 1.00 29.98 138 PRO A CA 1
ATOM 1089 C C . PRO A 1 138 ? 56.055 36.519 17.057 1.00 29.98 138 PRO A C 1
ATOM 1091 O O . PRO A 1 138 ? 56.303 35.478 17.658 1.00 29.98 138 PRO A O 1
ATOM 1094 N N . VAL A 1 139 ? 55.221 36.542 16.003 1.00 28.39 139 VAL A N 1
ATOM 1095 C CA . VAL A 1 139 ? 54.603 35.356 15.359 1.00 28.39 139 VAL A CA 1
ATOM 1096 C C . VAL A 1 139 ? 55.034 35.284 13.877 1.00 28.39 139 VAL A C 1
ATOM 1098 O O . VAL A 1 139 ? 54.834 36.263 13.151 1.00 28.39 139 VAL A O 1
ATOM 1101 N N . PRO A 1 140 ? 55.612 34.168 13.381 1.00 32.06 140 PRO A N 1
ATOM 1102 C CA . PRO A 1 140 ? 56.136 34.076 12.013 1.00 32.06 140 PRO A CA 1
ATOM 1103 C C . PRO A 1 140 ? 55.077 33.744 10.939 1.00 32.06 140 PRO A C 1
ATOM 1105 O O . PRO A 1 140 ? 54.045 33.125 11.195 1.00 32.06 140 PRO A O 1
ATOM 1108 N N . ARG A 1 141 ? 55.358 34.133 9.686 1.00 41.00 141 ARG A N 1
ATOM 1109 C CA . ARG A 1 141 ? 54.478 33.940 8.514 1.00 41.00 141 ARG A CA 1
ATOM 1110 C C . ARG A 1 141 ? 54.754 32.612 7.789 1.00 41.00 141 ARG A C 1
ATOM 1112 O O . ARG A 1 141 ? 55.786 32.498 7.136 1.00 41.00 141 ARG A O 1
ATOM 1119 N N . ALA A 1 142 ? 53.800 31.675 7.755 1.00 33.66 142 ALA A N 1
ATOM 1120 C CA . ALA A 1 142 ? 53.870 30.502 6.864 1.00 33.66 142 ALA A CA 1
ATOM 1121 C C . ALA A 1 142 ? 52.480 29.929 6.498 1.00 33.66 142 ALA A C 1
ATOM 1123 O O . ALA A 1 142 ? 51.924 29.125 7.238 1.00 33.66 142 ALA A O 1
ATOM 1124 N N . SER A 1 143 ? 51.881 30.318 5.357 1.00 42.66 143 SER A N 1
ATOM 1125 C CA . SER A 1 143 ? 50.534 29.810 4.993 1.00 42.66 143 SER A CA 1
ATOM 1126 C C . SER A 1 143 ? 50.167 29.751 3.494 1.00 42.66 143 SER A C 1
ATOM 1128 O O . SER A 1 143 ? 48.975 29.702 3.162 1.00 42.66 143 SER A O 1
ATOM 1130 N N . ARG A 1 144 ? 51.147 29.694 2.567 1.00 36.62 144 ARG A N 1
ATOM 1131 C CA . ARG A 1 144 ? 50.874 29.577 1.108 1.00 36.62 144 ARG A CA 1
ATOM 1132 C C . ARG A 1 144 ? 51.384 28.299 0.416 1.00 36.62 144 ARG A C 1
ATOM 1134 O O . ARG A 1 144 ? 50.629 27.744 -0.374 1.00 36.62 144 ARG A O 1
ATOM 1141 N N . GLN A 1 145 ? 52.578 27.781 0.728 1.00 39.84 145 GLN A N 1
ATOM 1142 C CA . GLN A 1 145 ? 53.107 26.559 0.078 1.00 39.84 145 GLN A CA 1
ATOM 1143 C C . GLN A 1 145 ? 52.397 25.263 0.518 1.00 39.84 145 GLN A C 1
ATOM 1145 O O . GLN A 1 145 ? 52.030 24.457 -0.335 1.00 39.84 145 GLN A O 1
ATOM 1150 N N . VAL A 1 146 ? 52.116 25.087 1.818 1.00 42.31 146 VAL A N 1
ATOM 1151 C CA . VAL A 1 146 ? 51.489 23.860 2.371 1.00 42.31 146 VAL A CA 1
ATOM 1152 C C . VAL A 1 146 ? 50.174 23.496 1.660 1.00 42.31 146 VAL A C 1
ATOM 1154 O O . VAL A 1 146 ? 49.930 22.332 1.343 1.00 42.31 146 VAL A O 1
ATOM 1157 N N . ARG A 1 147 ? 49.353 24.503 1.325 1.00 41.84 147 ARG A N 1
ATOM 1158 C CA . ARG A 1 147 ? 48.046 24.316 0.667 1.00 41.84 147 ARG A CA 1
ATOM 1159 C C . ARG A 1 147 ? 48.128 23.848 -0.793 1.00 41.84 147 ARG A C 1
ATOM 1161 O O . ARG A 1 147 ? 47.143 23.319 -1.297 1.00 41.84 147 ARG A O 1
ATOM 1168 N N . LEU A 1 148 ? 49.270 24.004 -1.467 1.00 41.72 148 LEU A N 1
ATOM 1169 C CA . LEU A 1 148 ? 49.464 23.497 -2.833 1.00 41.72 148 LEU A CA 1
ATOM 1170 C C . LEU A 1 148 ? 49.918 22.030 -2.847 1.00 41.72 148 LEU A C 1
ATOM 1172 O O . LEU A 1 148 ? 49.511 21.277 -3.730 1.00 41.72 148 LEU A O 1
ATOM 1176 N N . HIS A 1 149 ? 50.696 21.598 -1.852 1.00 41.66 149 HIS A N 1
ATOM 1177 C CA . HIS A 1 149 ? 51.234 20.234 -1.805 1.00 41.66 149 HIS A CA 1
ATOM 1178 C C . HIS A 1 149 ? 50.147 19.185 -1.493 1.00 41.66 149 HIS A C 1
ATOM 1180 O O . HIS A 1 149 ? 50.023 18.185 -2.203 1.00 41.66 149 HIS A O 1
ATOM 1186 N N . GLN A 1 150 ? 49.268 19.463 -0.521 1.00 41.34 150 GLN A N 1
ATOM 1187 C CA . GLN A 1 150 ? 48.126 18.589 -0.197 1.00 41.34 150 GLN A CA 1
ATOM 1188 C C . GLN A 1 150 ? 47.155 18.417 -1.384 1.00 41.34 150 GLN A C 1
ATOM 1190 O O . GLN A 1 150 ? 46.639 17.324 -1.623 1.00 41.34 150 GLN A O 1
ATOM 1195 N N . ALA A 1 151 ? 46.944 19.472 -2.180 1.00 40.16 151 ALA A N 1
ATOM 1196 C CA . ALA A 1 151 ? 46.074 19.429 -3.358 1.00 40.16 151 ALA A CA 1
ATOM 1197 C C . ALA A 1 151 ? 46.623 18.538 -4.493 1.00 40.16 151 ALA A C 1
ATOM 1199 O O . ALA A 1 151 ? 45.842 17.990 -5.276 1.00 40.16 151 ALA A O 1
ATOM 1200 N N . ALA A 1 152 ? 47.947 18.367 -4.580 1.00 39.97 152 ALA A N 1
ATOM 1201 C CA . ALA A 1 152 ? 48.584 17.454 -5.527 1.00 39.97 152 ALA A CA 1
ATOM 1202 C C . ALA A 1 152 ? 48.465 15.987 -5.071 1.00 39.97 152 ALA A C 1
ATOM 1204 O O . ALA A 1 152 ? 48.040 15.132 -5.851 1.00 39.97 152 ALA A O 1
ATOM 1205 N N . GLN A 1 153 ? 48.753 15.703 -3.795 1.00 41.28 153 GLN A N 1
ATOM 1206 C CA . GLN A 1 153 ? 48.690 14.347 -3.229 1.00 41.28 153 GLN A CA 1
ATOM 1207 C C . GLN A 1 153 ? 47.283 13.730 -3.334 1.00 41.28 153 GLN A C 1
ATOM 1209 O O . GLN A 1 153 ? 47.140 12.591 -3.787 1.00 41.28 153 GLN A O 1
ATOM 1214 N N . LEU A 1 154 ? 46.231 14.502 -3.033 1.00 40.94 154 LEU A N 1
ATOM 1215 C CA . LEU A 1 154 ? 44.839 14.045 -3.158 1.00 40.94 154 LEU A CA 1
ATOM 1216 C C . LEU A 1 154 ? 44.444 13.702 -4.609 1.00 40.94 154 LEU A C 1
ATOM 1218 O O . LEU A 1 154 ? 43.654 12.784 -4.840 1.00 40.94 154 LEU A O 1
ATOM 1222 N N . ARG A 1 155 ? 45.012 14.393 -5.609 1.00 41.88 155 ARG A N 1
ATOM 1223 C CA . ARG A 1 155 ? 44.778 14.084 -7.033 1.00 41.88 155 ARG A CA 1
ATOM 1224 C C . ARG A 1 155 ? 45.493 12.805 -7.476 1.00 41.88 155 ARG A C 1
ATOM 1226 O O . ARG A 1 155 ? 44.915 12.040 -8.246 1.00 41.88 155 ARG A O 1
ATOM 1233 N N . ALA A 1 156 ? 46.694 12.538 -6.961 1.00 37.62 156 ALA A N 1
ATOM 1234 C CA . ALA A 1 156 ? 47.419 11.294 -7.230 1.00 37.62 156 ALA A CA 1
ATOM 1235 C C . ALA A 1 156 ? 46.686 10.066 -6.654 1.00 37.62 156 ALA A C 1
ATOM 1237 O O . ALA A 1 156 ? 46.449 9.089 -7.370 1.00 37.62 156 ALA A O 1
ATOM 1238 N N . GLN A 1 157 ? 46.233 10.142 -5.397 1.00 39.56 157 GLN A N 1
ATOM 1239 C CA . GLN A 1 157 ? 45.472 9.065 -4.745 1.00 39.56 157 GLN A CA 1
ATOM 1240 C C . GLN A 1 157 ? 44.157 8.750 -5.486 1.00 39.56 157 GLN A C 1
ATOM 1242 O O . GLN A 1 157 ? 43.847 7.583 -5.744 1.00 39.56 157 GLN A O 1
ATOM 1247 N N . ALA A 1 158 ? 43.424 9.780 -5.929 1.00 38.94 158 ALA A N 1
ATOM 1248 C CA . ALA A 1 158 ? 42.193 9.617 -6.708 1.00 38.94 158 ALA A CA 1
ATOM 1249 C C . ALA A 1 158 ? 42.405 8.956 -8.090 1.00 38.94 158 ALA A C 1
ATOM 1251 O O . ALA A 1 158 ? 41.482 8.329 -8.621 1.00 38.94 158 ALA A O 1
ATOM 1252 N N . ALA A 1 159 ? 43.601 9.072 -8.679 1.00 37.94 159 ALA A N 1
ATOM 1253 C CA . ALA A 1 159 ? 43.951 8.409 -9.935 1.00 37.94 159 ALA A CA 1
ATOM 1254 C C . ALA A 1 159 ? 44.319 6.925 -9.733 1.00 37.94 159 ALA A C 1
ATOM 1256 O O . ALA A 1 159 ? 43.888 6.077 -10.521 1.00 37.94 159 ALA A O 1
ATOM 1257 N N . GLY A 1 160 ? 45.054 6.600 -8.662 1.00 34.69 160 GLY A N 1
ATOM 1258 C CA . GLY A 1 160 ? 45.454 5.227 -8.327 1.00 34.69 160 GLY A CA 1
ATOM 1259 C C . GLY A 1 160 ? 44.260 4.298 -8.088 1.00 34.69 160 GLY A C 1
ATOM 1260 O O . GLY A 1 160 ? 44.125 3.270 -8.760 1.00 34.69 160 GLY A O 1
ATOM 1261 N N . GLY A 1 161 ? 43.329 4.706 -7.216 1.00 39.09 161 GLY A N 1
ATOM 1262 C CA . GLY A 1 161 ? 42.146 3.901 -6.881 1.00 39.09 161 GLY A CA 1
ATOM 1263 C C . GLY A 1 161 ? 41.281 3.545 -8.099 1.00 39.09 161 GLY A C 1
ATOM 1264 O O . GLY A 1 161 ? 40.801 2.418 -8.221 1.00 39.09 161 GLY A O 1
ATOM 1265 N N . ARG A 1 162 ? 41.159 4.456 -9.078 1.00 38.62 162 ARG A N 1
ATOM 1266 C CA . ARG A 1 162 ? 40.403 4.215 -10.324 1.00 38.62 162 ARG A CA 1
ATOM 1267 C C . ARG A 1 162 ? 41.027 3.146 -11.231 1.00 38.62 162 ARG A C 1
ATOM 1269 O O . ARG A 1 162 ? 40.298 2.545 -12.021 1.00 38.62 162 ARG A O 1
ATOM 1276 N N . ARG A 1 163 ? 42.338 2.879 -11.131 1.00 35.69 163 ARG A N 1
ATOM 1277 C CA . ARG A 1 163 ? 42.998 1.769 -11.846 1.00 35.69 163 ARG A CA 1
ATOM 1278 C C . ARG A 1 163 ? 42.893 0.441 -11.089 1.00 35.69 163 ARG A C 1
ATOM 1280 O O . ARG A 1 163 ? 42.648 -0.576 -11.731 1.00 35.69 163 ARG A O 1
ATOM 1287 N N . GLN A 1 164 ? 42.998 0.441 -9.757 1.00 35.69 164 GLN A N 1
ATOM 1288 C CA . GLN A 1 164 ? 42.820 -0.778 -8.952 1.00 35.69 164 GLN A CA 1
ATOM 1289 C C . GLN A 1 164 ? 41.382 -1.315 -9.018 1.00 35.69 164 GLN A C 1
ATOM 1291 O O . GLN A 1 164 ? 41.192 -2.487 -9.339 1.00 35.69 164 GLN A O 1
ATOM 1296 N N . VAL A 1 165 ? 40.365 -0.461 -8.841 1.00 38.22 165 VAL A N 1
ATOM 1297 C CA . VAL A 1 165 ? 38.945 -0.867 -8.932 1.00 38.22 165 VAL A CA 1
ATOM 1298 C C . VAL A 1 165 ? 38.608 -1.461 -10.309 1.00 38.22 165 VAL A C 1
ATOM 1300 O O . VAL A 1 165 ? 37.892 -2.456 -10.393 1.00 38.22 165 VAL A O 1
ATOM 1303 N N . ARG A 1 166 ? 39.187 -0.924 -11.395 1.00 35.50 166 ARG A N 1
ATOM 1304 C CA . ARG A 1 166 ? 39.022 -1.476 -12.754 1.00 35.50 166 ARG A CA 1
ATOM 1305 C C . ARG A 1 166 ? 39.694 -2.837 -12.976 1.00 35.50 166 ARG A C 1
ATOM 1307 O O . ARG A 1 166 ? 39.245 -3.556 -13.859 1.00 35.50 166 ARG A O 1
ATOM 1314 N N . ARG A 1 167 ? 40.731 -3.205 -12.211 1.00 31.81 167 ARG A N 1
ATOM 1315 C CA . ARG A 1 167 ? 41.314 -4.562 -12.248 1.00 31.81 167 ARG A CA 1
ATOM 1316 C C . ARG A 1 167 ? 40.539 -5.544 -11.364 1.00 31.81 167 ARG A C 1
ATOM 1318 O O . ARG A 1 167 ? 40.290 -6.662 -11.800 1.00 31.81 167 ARG A O 1
ATOM 1325 N N . ALA A 1 168 ? 40.078 -5.121 -10.186 1.00 34.25 168 ALA A N 1
ATOM 1326 C CA . ALA A 1 168 ? 39.235 -5.953 -9.320 1.00 34.25 168 ALA A CA 1
ATOM 1327 C C . ALA A 1 168 ? 37.930 -6.390 -10.024 1.00 34.25 168 ALA A C 1
ATOM 1329 O O . ALA A 1 168 ? 37.583 -7.570 -10.013 1.00 34.25 168 ALA A O 1
ATOM 1330 N N . LEU A 1 169 ? 37.271 -5.457 -10.724 1.00 35.97 169 LEU A N 1
ATOM 1331 C CA . LEU A 1 169 ? 36.062 -5.709 -11.524 1.00 35.97 169 LEU A CA 1
ATOM 1332 C C . LEU A 1 169 ? 36.285 -6.558 -12.791 1.00 35.97 169 LEU A C 1
ATOM 1334 O O . LEU A 1 169 ? 35.307 -6.909 -13.442 1.00 35.97 169 LEU A O 1
ATOM 1338 N N . ALA A 1 170 ? 37.531 -6.871 -13.164 1.00 32.41 170 ALA A N 1
ATOM 1339 C CA . ALA A 1 170 ? 37.829 -7.722 -14.318 1.00 32.41 170 ALA A CA 1
ATOM 1340 C C . ALA A 1 170 ? 38.009 -9.201 -13.932 1.00 32.41 170 ALA A C 1
ATOM 1342 O O . ALA A 1 170 ? 37.619 -10.077 -14.698 1.00 32.41 170 ALA A O 1
ATOM 1343 N N . CYS A 1 171 ? 38.567 -9.485 -12.748 1.00 31.09 171 CYS A N 1
ATOM 1344 C CA . CYS A 1 171 ? 38.866 -10.859 -12.318 1.00 31.09 171 CYS A CA 1
ATOM 1345 C C . CYS A 1 171 ? 37.837 -11.440 -11.331 1.00 31.09 171 CYS A C 1
ATOM 1347 O O . CYS A 1 171 ? 37.614 -12.649 -11.332 1.00 31.09 171 CYS A O 1
ATOM 1349 N N . GLY A 1 172 ? 37.180 -10.614 -10.505 1.00 30.44 172 GLY A N 1
ATOM 1350 C CA . GLY A 1 172 ? 36.223 -11.107 -9.500 1.00 30.44 172 GLY A CA 1
ATOM 1351 C C . GLY A 1 172 ? 34.940 -11.717 -10.085 1.00 30.44 172 GLY A C 1
ATOM 1352 O O . GLY A 1 172 ? 34.303 -12.554 -9.449 1.00 30.44 172 GLY A O 1
ATOM 1353 N N . SER A 1 173 ? 34.569 -11.327 -11.306 1.00 39.66 173 SER A N 1
ATOM 1354 C CA . SER A 1 173 ? 33.270 -11.643 -11.916 1.00 39.66 173 SER A CA 1
ATOM 1355 C C . SER A 1 173 ? 33.118 -13.083 -12.415 1.00 39.66 173 SER A C 1
ATOM 1357 O O . SER A 1 173 ? 31.990 -13.524 -12.613 1.00 39.66 173 SER A O 1
ATOM 1359 N N . ALA A 1 174 ? 34.218 -13.811 -12.633 1.00 32.19 174 ALA A N 1
ATOM 1360 C CA . ALA A 1 174 ? 34.176 -15.166 -13.189 1.00 32.19 174 ALA A CA 1
ATOM 1361 C C . ALA A 1 174 ? 34.012 -16.252 -12.110 1.00 32.19 174 ALA A C 1
ATOM 1363 O O . ALA A 1 174 ? 33.213 -17.170 -12.272 1.00 32.19 174 ALA A O 1
ATOM 1364 N N . LEU A 1 175 ? 34.746 -16.145 -10.996 1.00 31.48 175 LEU A N 1
ATOM 1365 C CA . LEU A 1 175 ? 34.850 -17.235 -10.017 1.00 31.48 175 LEU A CA 1
ATOM 1366 C C . LEU A 1 175 ? 33.694 -17.250 -9.001 1.00 31.48 175 LEU A C 1
ATOM 1368 O O . LEU A 1 175 ? 33.212 -18.315 -8.623 1.00 31.48 175 LEU A O 1
ATOM 1372 N N . ALA A 1 176 ? 33.185 -16.075 -8.614 1.00 31.44 176 ALA A N 1
ATOM 1373 C CA . ALA A 1 176 ? 32.063 -15.957 -7.676 1.00 31.44 176 ALA A CA 1
ATOM 1374 C C . ALA A 1 176 ? 30.716 -16.452 -8.249 1.00 31.44 176 ALA A C 1
ATOM 1376 O O . ALA A 1 176 ? 29.765 -16.657 -7.499 1.00 31.44 176 ALA A O 1
ATOM 1377 N N . PHE A 1 177 ? 30.620 -16.652 -9.569 1.00 35.91 177 PHE A N 1
ATOM 1378 C CA . PHE A 1 177 ? 29.376 -17.035 -10.247 1.00 35.91 177 PHE A CA 1
ATOM 1379 C C . PHE A 1 177 ? 29.125 -18.556 -10.283 1.00 35.91 177 PHE A C 1
ATOM 1381 O O . PHE A 1 177 ? 28.012 -18.983 -10.584 1.00 35.91 177 PHE A O 1
ATOM 1388 N N . ALA A 1 178 ? 30.137 -19.378 -9.972 1.00 32.94 178 ALA A N 1
ATOM 1389 C CA . ALA A 1 178 ? 30.071 -20.837 -10.109 1.00 32.94 178 ALA A CA 1
ATOM 1390 C C . ALA A 1 178 ? 29.562 -21.578 -8.854 1.00 32.94 178 ALA A C 1
ATOM 1392 O O . ALA A 1 178 ? 29.028 -22.677 -8.971 1.00 32.94 178 ALA A O 1
ATOM 1393 N N . LEU A 1 179 ? 29.700 -20.989 -7.659 1.00 32.22 179 LEU A N 1
ATOM 1394 C CA . LEU A 1 179 ? 29.458 -21.665 -6.368 1.00 32.22 179 LEU A CA 1
ATOM 1395 C C . LEU A 1 179 ? 28.130 -21.295 -5.674 1.00 32.22 179 LEU A C 1
ATOM 1397 O O . LEU A 1 179 ? 27.878 -21.734 -4.558 1.00 32.22 179 LEU A O 1
ATOM 1401 N N . ALA A 1 180 ? 27.261 -20.522 -6.332 1.00 36.34 180 ALA A N 1
ATOM 1402 C CA . ALA A 1 180 ? 25.978 -20.058 -5.781 1.00 36.34 180 ALA A CA 1
ATOM 1403 C C . ALA A 1 180 ? 24.741 -20.623 -6.519 1.00 36.34 180 ALA A C 1
ATOM 1405 O O . ALA A 1 180 ? 23.671 -20.013 -6.499 1.00 36.34 180 ALA A O 1
ATOM 1406 N N . LEU A 1 181 ? 24.887 -21.762 -7.212 1.00 35.75 181 LEU A N 1
ATOM 1407 C CA . LEU A 1 181 ? 23.847 -22.353 -8.072 1.00 35.75 181 LEU A CA 1
ATOM 1408 C C . LEU A 1 181 ? 23.442 -23.794 -7.709 1.00 35.75 181 LEU A C 1
ATOM 1410 O O . LEU A 1 181 ? 22.721 -24.431 -8.475 1.00 35.75 181 LEU A O 1
ATOM 1414 N N . THR A 1 182 ? 23.813 -24.290 -6.528 1.00 30.50 182 THR A N 1
ATOM 1415 C CA . THR A 1 182 ? 23.144 -25.438 -5.899 1.00 30.50 182 THR A CA 1
ATOM 1416 C C . THR A 1 182 ? 21.869 -24.953 -5.190 1.00 30.50 182 THR A C 1
ATOM 1418 O O . THR A 1 182 ? 21.957 -24.272 -4.166 1.00 30.50 182 THR A O 1
ATOM 1421 N N . PRO A 1 183 ? 20.654 -25.244 -5.699 1.00 31.30 183 PRO A N 1
ATOM 1422 C CA . PRO A 1 183 ? 19.430 -24.840 -5.019 1.00 31.30 183 PRO A CA 1
ATOM 1423 C C . PRO A 1 183 ? 19.249 -25.681 -3.752 1.00 31.30 183 PRO A C 1
ATOM 1425 O O . PRO A 1 183 ? 18.964 -26.877 -3.827 1.00 31.30 183 PRO A O 1
ATOM 1428 N N . THR A 1 184 ? 19.381 -25.063 -2.577 1.00 33.56 184 THR A N 1
ATOM 1429 C CA . THR A 1 184 ? 19.032 -25.724 -1.315 1.00 33.56 184 THR A CA 1
ATOM 1430 C C . THR A 1 184 ? 17.555 -26.122 -1.323 1.00 33.56 184 THR A C 1
ATOM 1432 O O . THR A 1 184 ? 16.683 -25.366 -1.763 1.00 33.56 184 THR A O 1
ATOM 1435 N N . SER A 1 185 ? 17.265 -27.328 -0.828 1.00 36.06 185 SER A N 1
ATOM 1436 C CA . SER A 1 185 ? 15.950 -27.985 -0.922 1.00 36.06 185 SER A CA 1
ATOM 1437 C C . SER A 1 185 ? 14.788 -27.152 -0.357 1.00 36.06 185 SER A C 1
ATOM 1439 O O . SER A 1 185 ? 13.656 -27.268 -0.830 1.00 36.06 185 SER A O 1
ATOM 1441 N N . ALA A 1 186 ? 15.067 -26.240 0.579 1.00 34.78 186 ALA A N 1
ATOM 1442 C CA . ALA A 1 186 ? 14.116 -25.260 1.102 1.00 34.78 186 ALA A CA 1
ATOM 1443 C C . ALA A 1 186 ? 13.459 -24.381 0.012 1.00 34.78 186 ALA A C 1
ATOM 1445 O O . ALA A 1 186 ? 12.274 -24.058 0.116 1.00 34.78 186 ALA A O 1
ATOM 1446 N N . GLN A 1 187 ? 14.175 -24.030 -1.066 1.00 36.78 187 GLN A N 1
ATOM 1447 C CA . GLN A 1 187 ? 13.638 -23.170 -2.133 1.00 36.78 187 GLN A CA 1
ATOM 1448 C C . GLN A 1 187 ? 12.618 -23.879 -3.046 1.00 36.78 187 GLN A C 1
ATOM 1450 O O . GLN A 1 187 ? 11.913 -23.219 -3.811 1.00 36.78 187 GLN A O 1
ATOM 1455 N N . ALA A 1 188 ? 12.476 -25.207 -2.956 1.00 33.81 188 ALA A N 1
ATOM 1456 C CA . ALA A 1 188 ? 11.574 -25.977 -3.814 1.00 33.81 188 ALA A CA 1
ATOM 1457 C C . ALA A 1 188 ? 10.072 -25.815 -3.476 1.00 33.81 188 ALA A C 1
ATOM 1459 O O . ALA A 1 188 ? 9.225 -26.146 -4.308 1.00 33.81 188 ALA A O 1
ATOM 1460 N N . LYS A 1 189 ? 9.715 -25.309 -2.282 1.00 39.38 189 LYS A N 1
ATOM 1461 C CA . LYS A 1 189 ? 8.318 -25.275 -1.790 1.00 39.38 189 LYS A CA 1
ATOM 1462 C C . LYS A 1 189 ? 7.488 -24.042 -2.191 1.00 39.38 189 LYS A C 1
ATOM 1464 O O . LYS A 1 189 ? 6.261 -24.105 -2.125 1.00 39.38 189 LYS A O 1
ATOM 1469 N N . GLU A 1 190 ? 8.087 -22.931 -2.623 1.00 51.09 190 GLU A N 1
ATOM 1470 C CA . GLU A 1 190 ? 7.351 -21.672 -2.868 1.00 51.09 190 GLU A CA 1
ATOM 1471 C C . GLU A 1 190 ? 6.784 -21.547 -4.299 1.00 51.09 190 GLU A C 1
ATOM 1473 O O . GLU A 1 190 ? 7.251 -20.758 -5.120 1.00 51.09 190 GLU A O 1
ATOM 1478 N N . SER A 1 191 ? 5.739 -22.321 -4.610 1.00 65.56 191 SER A N 1
ATOM 1479 C CA . SER A 1 191 ? 5.059 -22.289 -5.920 1.00 65.56 191 SER A CA 1
ATOM 1480 C C . SER A 1 191 ? 3.889 -21.295 -6.027 1.00 65.56 191 SER A C 1
ATOM 1482 O O . SER A 1 191 ? 3.476 -20.964 -7.139 1.00 65.56 191 SER A O 1
ATOM 1484 N N . GLY A 1 192 ? 3.340 -20.832 -4.897 1.00 84.19 192 GLY A N 1
ATOM 1485 C CA . GLY A 1 192 ? 2.148 -19.975 -4.830 1.00 84.19 192 GLY A CA 1
ATOM 1486 C C . GLY A 1 192 ? 2.428 -18.462 -4.814 1.00 84.19 192 GLY A C 1
ATOM 1487 O O . GLY A 1 192 ? 3.577 -18.033 -4.705 1.00 84.19 192 GLY A O 1
ATOM 1488 N N . PRO A 1 193 ? 1.377 -17.621 -4.901 1.00 93.06 193 PRO A N 1
ATOM 1489 C CA . PRO A 1 193 ? 1.522 -16.171 -4.836 1.00 93.06 193 PRO A CA 1
ATOM 1490 C C . PRO A 1 193 ? 1.844 -15.684 -3.416 1.00 93.06 193 PRO A C 1
ATOM 1492 O O . PRO A 1 193 ? 1.272 -16.164 -2.437 1.00 93.06 193 PRO A O 1
ATOM 1495 N N . ARG A 1 194 ? 2.730 -14.689 -3.314 1.00 92.69 194 ARG A N 1
ATOM 1496 C CA . ARG A 1 194 ? 3.257 -14.139 -2.052 1.00 92.69 194 ARG A CA 1
ATOM 1497 C C . ARG A 1 194 ? 2.904 -12.661 -1.932 1.00 92.69 194 ARG A C 1
ATOM 1499 O O . ARG A 1 194 ? 3.049 -11.931 -2.908 1.00 92.69 194 ARG A O 1
ATOM 1506 N N . VAL A 1 195 ? 2.479 -12.206 -0.753 1.00 94.56 195 VAL A N 1
ATOM 1507 C CA . VAL A 1 195 ? 2.253 -10.779 -0.465 1.00 94.56 195 VAL A CA 1
ATOM 1508 C C . VAL A 1 195 ? 3.359 -10.217 0.421 1.00 94.56 195 VAL A C 1
ATOM 1510 O O . VAL A 1 195 ? 3.820 -10.878 1.346 1.00 94.56 195 VAL A O 1
ATOM 1513 N N . TYR A 1 196 ? 3.739 -8.974 0.145 1.00 91.44 196 TYR A N 1
ATOM 1514 C CA . TYR A 1 196 ? 4.630 -8.158 0.953 1.00 91.44 196 TYR A CA 1
ATOM 1515 C C . TYR A 1 196 ? 3.875 -6.894 1.372 1.00 91.44 196 TYR A C 1
ATOM 1517 O O . TYR A 1 196 ? 3.299 -6.209 0.522 1.00 91.44 196 TYR A O 1
ATOM 1525 N N . PHE A 1 197 ? 3.887 -6.590 2.669 1.00 87.44 197 PHE A N 1
ATOM 1526 C CA . PHE A 1 197 ? 3.287 -5.385 3.243 1.00 87.44 197 PHE A CA 1
ATOM 1527 C C . PHE A 1 197 ? 4.362 -4.379 3.663 1.00 87.44 197 PHE A C 1
ATOM 1529 O O . PHE A 1 197 ? 5.488 -4.749 3.993 1.00 87.44 197 PHE A O 1
ATOM 1536 N N . SER A 1 198 ? 3.996 -3.102 3.671 1.00 78.56 198 SER A N 1
ATOM 1537 C CA . SER A 1 198 ? 4.800 -2.003 4.203 1.00 78.56 198 SER A CA 1
ATOM 1538 C C . SER A 1 198 ? 4.089 -1.355 5.403 1.00 78.56 198 SER A C 1
ATOM 1540 O O . SER A 1 198 ? 2.857 -1.408 5.473 1.00 78.56 198 SER A O 1
ATOM 1542 N N . PRO A 1 199 ? 4.814 -0.752 6.364 1.00 68.62 199 PRO A N 1
ATOM 1543 C CA . PRO A 1 199 ? 6.256 -0.856 6.571 1.00 68.62 199 PRO A CA 1
ATOM 1544 C C . PRO A 1 199 ? 6.647 -2.235 7.134 1.00 68.62 199 PRO A C 1
ATOM 1546 O O . PRO A 1 199 ? 5.853 -2.888 7.807 1.00 68.62 199 PRO A O 1
ATOM 1549 N N . GLY A 1 200 ? 7.892 -2.654 6.889 1.00 58.88 200 GLY A N 1
ATOM 1550 C CA . GLY A 1 200 ? 8.513 -3.827 7.525 1.00 58.88 200 GLY A CA 1
ATOM 1551 C C . GLY A 1 200 ? 8.742 -5.052 6.629 1.00 58.88 200 GLY A C 1
ATOM 1552 O O . GLY A 1 200 ? 9.549 -5.900 6.992 1.00 58.88 200 GLY A O 1
ATOM 1553 N N . GLY A 1 201 ? 8.099 -5.152 5.461 1.00 61.84 201 GLY A N 1
ATOM 1554 C CA . GLY A 1 201 ? 8.297 -6.270 4.530 1.00 61.84 201 GLY A CA 1
ATOM 1555 C C . GLY A 1 201 ? 9.505 -6.119 3.594 1.00 61.84 201 GLY A C 1
ATOM 1556 O O . GLY A 1 201 ? 9.794 -5.034 3.091 1.00 61.84 201 GLY A O 1
ATOM 1557 N N . ASP A 1 202 ? 10.154 -7.244 3.278 1.00 73.75 202 ASP A N 1
ATOM 1558 C CA . ASP A 1 202 ? 11.368 -7.343 2.442 1.00 73.75 202 ASP A CA 1
ATOM 1559 C C . ASP A 1 202 ? 11.111 -7.193 0.920 1.00 73.75 202 ASP A C 1
ATOM 1561 O O . ASP A 1 202 ? 11.743 -7.839 0.079 1.00 73.75 202 ASP A O 1
ATOM 1565 N N . PHE A 1 203 ? 10.131 -6.368 0.530 1.00 84.00 203 PHE A N 1
ATOM 1566 C CA . PHE A 1 203 ? 9.733 -6.228 -0.875 1.00 84.00 203 PHE A CA 1
ATOM 1567 C C . PHE A 1 203 ? 10.849 -5.714 -1.804 1.00 84.00 203 PHE A C 1
ATOM 1569 O O . PHE A 1 203 ? 10.984 -6.281 -2.889 1.00 84.00 203 PHE A O 1
ATOM 1576 N N . PRO A 1 204 ? 11.663 -4.693 -1.450 1.00 78.94 204 PRO A N 1
ATOM 1577 C CA . PRO A 1 204 ? 12.682 -4.169 -2.363 1.00 78.94 204 PRO A CA 1
ATOM 1578 C C . PRO A 1 204 ? 13.711 -5.232 -2.762 1.00 78.94 204 PRO A C 1
ATOM 1580 O O . PRO A 1 204 ? 14.034 -5.359 -3.943 1.00 78.94 204 PRO A O 1
ATOM 1583 N N . ARG A 1 205 ? 14.157 -6.047 -1.798 1.00 78.50 205 ARG A N 1
ATOM 1584 C CA . ARG A 1 205 ? 15.103 -7.147 -2.007 1.00 78.50 205 ARG A CA 1
ATOM 1585 C C . ARG A 1 205 ? 14.471 -8.304 -2.779 1.00 78.50 205 ARG A C 1
ATOM 1587 O O . ARG A 1 205 ? 15.077 -8.823 -3.716 1.00 78.50 205 ARG A O 1
ATOM 1594 N N . ALA A 1 206 ? 13.239 -8.690 -2.434 1.00 84.25 206 ALA A N 1
ATOM 1595 C CA . ALA A 1 206 ? 12.494 -9.714 -3.167 1.00 84.25 206 ALA A CA 1
ATOM 1596 C C . ALA A 1 206 ? 12.280 -9.317 -4.639 1.00 84.25 206 ALA A C 1
ATOM 1598 O O . ALA A 1 206 ? 12.512 -10.121 -5.540 1.00 84.25 206 ALA A O 1
ATOM 1599 N N . LEU A 1 207 ? 11.917 -8.057 -4.891 1.00 90.81 207 LEU A N 1
ATOM 1600 C CA . LEU A 1 207 ? 11.796 -7.494 -6.230 1.00 90.81 207 LEU A CA 1
ATOM 1601 C C . LEU A 1 207 ? 13.141 -7.491 -6.969 1.00 90.81 207 LEU A C 1
ATOM 1603 O O . LEU A 1 207 ? 13.200 -7.964 -8.100 1.00 90.81 207 LEU A O 1
ATOM 1607 N N . ALA A 1 208 ? 14.223 -7.014 -6.347 1.00 88.00 208 ALA A N 1
ATOM 1608 C CA . ALA A 1 208 ? 15.548 -7.010 -6.967 1.00 88.00 208 ALA A CA 1
ATOM 1609 C C . ALA A 1 208 ? 15.995 -8.425 -7.381 1.00 88.00 208 ALA A C 1
ATOM 1611 O O . ALA A 1 208 ? 16.420 -8.619 -8.519 1.00 88.00 208 ALA A O 1
ATOM 1612 N N . ARG A 1 209 ? 15.795 -9.436 -6.520 1.00 88.00 209 ARG A N 1
ATOM 1613 C CA . ARG A 1 209 ? 16.048 -10.856 -6.840 1.00 88.00 209 ARG A CA 1
ATOM 1614 C C . ARG A 1 209 ? 15.241 -11.340 -8.053 1.00 88.00 209 ARG A C 1
ATOM 1616 O O . ARG A 1 209 ? 15.796 -12.012 -8.918 1.00 88.00 209 ARG A O 1
ATOM 1623 N N . LEU A 1 210 ? 13.959 -10.977 -8.160 1.00 94.50 210 LEU A N 1
ATOM 1624 C CA . LEU A 1 210 ? 13.110 -11.343 -9.308 1.00 94.50 210 LEU A CA 1
ATOM 1625 C C . LEU A 1 210 ? 13.571 -10.688 -10.621 1.00 94.50 210 LEU A C 1
ATOM 1627 O O . LEU A 1 210 ? 13.523 -11.324 -11.671 1.00 94.50 210 LEU A O 1
ATOM 1631 N N . LEU A 1 211 ? 14.026 -9.434 -10.563 1.00 95.62 211 LEU A N 1
ATOM 1632 C CA . LEU A 1 211 ? 14.530 -8.683 -11.718 1.00 95.62 211 LEU A CA 1
ATOM 1633 C C . LEU A 1 211 ? 15.909 -9.201 -12.175 1.00 95.62 211 LEU A C 1
ATOM 1635 O O . LEU A 1 211 ? 16.148 -9.355 -13.373 1.00 95.62 211 LEU A O 1
ATOM 1639 N N . LEU A 1 212 ? 16.789 -9.557 -11.233 1.00 93.25 212 LEU A N 1
ATOM 1640 C CA . LEU A 1 212 ? 18.051 -10.251 -11.518 1.00 93.25 212 LEU A CA 1
ATOM 1641 C C . LEU A 1 212 ? 17.810 -11.655 -12.104 1.00 93.25 212 LEU A C 1
ATOM 1643 O O . LEU A 1 212 ? 18.497 -12.052 -13.040 1.00 93.25 212 LEU A O 1
ATOM 1647 N N . GLY A 1 213 ? 16.785 -12.374 -11.636 1.00 94.81 213 GLY A N 1
ATOM 1648 C CA . GLY A 1 213 ? 16.395 -13.692 -12.155 1.00 94.81 213 GLY A CA 1
ATOM 1649 C C . GLY A 1 213 ? 15.727 -13.703 -13.542 1.00 94.81 213 GLY A C 1
ATOM 1650 O O . GLY A 1 213 ? 15.446 -14.787 -14.062 1.00 94.81 213 GLY A O 1
ATOM 1651 N N . ALA A 1 214 ? 15.458 -12.537 -14.140 1.00 97.50 214 ALA A N 1
ATOM 1652 C CA . ALA A 1 214 ? 14.879 -12.420 -15.480 1.00 97.50 214 ALA A CA 1
ATOM 1653 C C . ALA A 1 214 ? 15.850 -12.884 -16.582 1.00 97.50 214 ALA A C 1
ATOM 1655 O O . ALA A 1 214 ? 17.069 -12.696 -16.464 1.00 97.50 214 ALA A O 1
ATOM 1656 N N . ARG A 1 215 ? 15.299 -13.456 -17.662 1.00 97.19 215 ARG A N 1
ATOM 1657 C CA . ARG A 1 215 ? 16.060 -14.046 -18.783 1.00 97.19 215 ARG A CA 1
ATOM 1658 C C . ARG A 1 215 ? 15.751 -13.435 -20.150 1.00 97.19 215 ARG A C 1
ATOM 1660 O O . ARG A 1 215 ? 16.654 -13.321 -20.967 1.00 97.19 215 ARG A O 1
ATOM 1667 N N . GLU A 1 216 ? 14.506 -13.042 -20.403 1.00 97.19 216 GLU A N 1
ATOM 1668 C CA . GLU A 1 216 ? 14.040 -12.572 -21.715 1.00 97.19 216 GLU A CA 1
ATOM 1669 C C . GLU A 1 216 ? 13.619 -11.104 -21.687 1.00 97.19 216 GLU A C 1
ATOM 1671 O O . GLU A 1 216 ? 14.074 -10.297 -22.501 1.00 97.19 216 GLU A O 1
ATOM 1676 N N . ARG A 1 217 ? 12.700 -10.755 -20.775 1.00 97.94 217 ARG A N 1
ATOM 1677 C CA . ARG A 1 217 ? 12.017 -9.457 -20.787 1.00 97.94 217 ARG A CA 1
ATOM 1678 C C . ARG A 1 217 ? 11.516 -9.028 -19.417 1.00 97.94 217 ARG A C 1
ATOM 1680 O O . ARG A 1 217 ? 11.085 -9.851 -18.611 1.00 97.94 217 ARG A O 1
ATOM 1687 N N . ILE A 1 218 ? 11.500 -7.716 -19.206 1.00 98.75 218 ILE A N 1
ATOM 1688 C CA . ILE A 1 218 ? 10.888 -7.077 -18.043 1.00 98.75 218 ILE A CA 1
ATOM 1689 C C . ILE A 1 218 ? 10.061 -5.884 -18.527 1.00 98.75 218 ILE A C 1
ATOM 1691 O O . ILE A 1 218 ? 10.612 -4.904 -19.026 1.00 98.75 218 ILE A O 1
ATOM 1695 N N . ASP A 1 219 ? 8.749 -5.959 -18.341 1.00 98.69 219 ASP A N 1
ATOM 1696 C CA . ASP A 1 219 ? 7.798 -4.884 -18.621 1.00 98.69 219 ASP A CA 1
ATOM 1697 C C . ASP A 1 219 ? 7.355 -4.244 -17.303 1.00 98.69 219 ASP A C 1
ATOM 1699 O O . ASP A 1 219 ? 6.889 -4.948 -16.412 1.00 98.69 219 ASP A O 1
ATOM 1703 N N . VAL A 1 220 ? 7.485 -2.923 -17.153 1.00 98.31 220 VAL A N 1
ATOM 1704 C CA . VAL A 1 220 ? 7.227 -2.216 -15.884 1.00 98.31 220 VAL A CA 1
ATOM 1705 C C . VAL A 1 220 ? 6.334 -0.993 -16.099 1.00 98.31 220 VAL A C 1
ATOM 1707 O O . VAL A 1 220 ? 6.665 -0.119 -16.895 1.00 98.31 220 VAL A O 1
ATOM 1710 N N . ALA A 1 221 ? 5.232 -0.880 -15.355 1.00 97.12 221 ALA A N 1
ATOM 1711 C CA . ALA A 1 221 ? 4.321 0.267 -15.379 1.00 97.12 221 ALA A CA 1
ATOM 1712 C C . ALA A 1 221 ? 4.156 0.854 -13.967 1.00 97.12 221 ALA A C 1
ATOM 1714 O O . ALA A 1 221 ? 3.525 0.239 -13.104 1.00 97.12 221 ALA A O 1
ATOM 1715 N N . LEU A 1 222 ? 4.738 2.036 -13.719 1.00 94.69 222 LEU A N 1
ATOM 1716 C CA . LEU A 1 222 ? 4.787 2.672 -12.393 1.00 94.69 222 LEU A CA 1
ATOM 1717 C C . LEU A 1 222 ? 4.410 4.160 -12.385 1.00 94.69 222 LEU A C 1
ATOM 1719 O O . LEU A 1 222 ? 5.068 5.004 -13.001 1.00 94.69 222 LEU A O 1
ATOM 1723 N N . TYR A 1 223 ? 3.416 4.502 -11.562 1.00 93.69 223 TYR A N 1
ATOM 1724 C CA . TYR A 1 223 ? 3.085 5.890 -11.217 1.00 93.69 223 TYR A CA 1
ATOM 1725 C C . TYR A 1 223 ? 4.263 6.672 -10.624 1.00 93.69 223 TYR A C 1
ATOM 1727 O O . TYR A 1 223 ? 4.496 7.831 -10.970 1.00 93.69 223 TYR A O 1
ATOM 1735 N N . SER A 1 224 ? 5.023 6.047 -9.725 1.00 88.12 224 SER A N 1
ATOM 1736 C CA . SER A 1 224 ? 6.292 6.599 -9.272 1.00 88.12 224 SER A CA 1
ATOM 1737 C C . SER A 1 224 ? 7.321 5.499 -9.088 1.00 88.12 224 SER A C 1
ATOM 1739 O O . SER A 1 224 ? 7.061 4.493 -8.424 1.00 88.12 224 SER A O 1
ATOM 1741 N N . PHE A 1 225 ? 8.488 5.729 -9.681 1.00 89.06 225 PHE A N 1
ATOM 1742 C CA . PHE A 1 225 ? 9.684 4.925 -9.506 1.00 89.06 225 PHE A CA 1
ATOM 1743 C C . PHE A 1 225 ? 10.819 5.898 -9.199 1.00 89.06 225 PHE A C 1
ATOM 1745 O O . PHE A 1 225 ? 11.165 6.732 -10.036 1.00 89.06 225 PHE A O 1
ATOM 1752 N N . GLN A 1 226 ? 11.332 5.871 -7.972 1.00 74.94 226 GLN A N 1
ATOM 1753 C CA . GLN A 1 226 ? 12.250 6.896 -7.469 1.00 74.94 226 GLN A CA 1
ATOM 1754 C C . GLN A 1 226 ? 13.635 6.294 -7.254 1.00 74.94 226 GLN A C 1
ATOM 1756 O O . GLN A 1 226 ? 13.792 5.484 -6.350 1.00 74.94 226 GLN A O 1
ATOM 1761 N N . ALA A 1 227 ? 14.617 6.718 -8.055 1.00 59.47 227 ALA A N 1
ATOM 1762 C CA . ALA A 1 227 ? 16.031 6.356 -7.905 1.00 59.47 227 ALA A CA 1
ATOM 1763 C C . ALA A 1 227 ? 16.677 6.923 -6.623 1.00 59.47 227 ALA A C 1
ATOM 1765 O O . ALA A 1 227 ? 17.607 6.351 -6.073 1.00 59.47 227 ALA A O 1
ATOM 1766 N N . THR A 1 228 ? 16.191 8.077 -6.160 1.00 53.28 228 THR A N 1
ATOM 1767 C CA . THR A 1 228 ? 16.587 8.748 -4.911 1.00 53.28 228 THR A CA 1
ATOM 1768 C C . THR A 1 228 ? 15.364 9.437 -4.312 1.00 53.28 228 THR A C 1
ATOM 1770 O O . THR A 1 228 ? 14.420 9.749 -5.044 1.00 53.28 228 THR A O 1
ATOM 1773 N N . SER A 1 229 ? 15.361 9.718 -3.006 1.00 50.28 229 SER A N 1
ATOM 1774 C CA . SER A 1 229 ? 14.247 10.443 -2.381 1.00 50.28 229 SER A CA 1
ATOM 1775 C C . SER A 1 229 ? 14.067 11.853 -2.972 1.00 50.28 229 SER A C 1
ATOM 1777 O O . SER A 1 229 ? 15.000 12.458 -3.506 1.00 50.28 229 SER A O 1
ATOM 1779 N N . LYS A 1 230 ? 12.868 12.433 -2.811 1.00 42.53 230 LYS A N 1
ATOM 1780 C CA . LYS A 1 230 ? 12.554 13.806 -3.262 1.00 42.53 230 LYS A CA 1
ATOM 1781 C C . LYS A 1 230 ? 13.285 14.928 -2.492 1.00 42.53 230 LYS A C 1
ATOM 1783 O O . LYS A 1 230 ? 13.008 16.095 -2.753 1.00 42.53 230 LYS A O 1
ATOM 1788 N N . ARG A 1 231 ? 14.189 14.598 -1.559 1.00 44.47 231 ARG A N 1
ATOM 1789 C CA . ARG A 1 231 ? 15.022 15.553 -0.798 1.00 44.47 231 ARG A CA 1
ATOM 1790 C C . ARG A 1 231 ? 16.531 15.361 -0.997 1.00 44.47 231 ARG A C 1
ATOM 1792 O O . ARG A 1 231 ? 17.292 16.176 -0.497 1.00 44.47 231 ARG A O 1
ATOM 1799 N N . GLY A 1 232 ? 16.962 14.302 -1.689 1.00 41.97 232 GLY A N 1
ATOM 1800 C CA . GLY A 1 232 ? 18.369 13.876 -1.685 1.00 41.97 232 GLY A CA 1
ATOM 1801 C C . GLY A 1 232 ? 18.780 13.098 -0.426 1.00 41.97 232 GLY A C 1
ATOM 1802 O O . GLY A 1 232 ? 19.942 12.750 -0.288 1.00 41.97 232 GLY A O 1
ATOM 1803 N N . GLU A 1 233 ? 17.835 12.792 0.472 1.00 44.59 233 GLU A N 1
ATOM 1804 C CA . GLU A 1 233 ? 18.032 11.848 1.579 1.00 44.59 233 GLU A CA 1
ATOM 1805 C C . GLU A 1 233 ? 18.232 10.435 1.009 1.00 44.59 233 GLU A C 1
ATOM 1807 O O . GLU A 1 233 ? 17.453 9.981 0.159 1.00 44.59 233 GLU A O 1
ATOM 1812 N N . ASP A 1 234 ? 19.283 9.760 1.466 1.00 45.81 234 ASP A N 1
ATOM 1813 C CA . ASP A 1 234 ? 19.935 8.675 0.728 1.00 45.81 234 ASP A CA 1
ATOM 1814 C C . ASP A 1 234 ? 19.492 7.274 1.197 1.00 45.81 234 ASP A C 1
ATOM 1816 O O . ASP A 1 234 ? 20.284 6.365 1.430 1.00 45.81 234 ASP A O 1
ATOM 1820 N N . ASP A 1 235 ? 18.178 7.071 1.337 1.00 43.12 235 ASP A N 1
ATOM 1821 C CA . ASP A 1 235 ? 17.606 5.784 1.772 1.00 43.12 235 ASP A CA 1
ATOM 1822 C C . ASP A 1 235 ? 17.888 4.624 0.791 1.00 43.12 235 ASP A C 1
ATOM 1824 O O . ASP A 1 235 ? 17.918 3.467 1.200 1.00 43.12 235 ASP A O 1
ATOM 1828 N N . TYR A 1 236 ? 18.176 4.910 -0.485 1.00 48.97 236 TYR A N 1
ATOM 1829 C CA . TYR A 1 236 ? 18.715 3.900 -1.409 1.00 48.97 236 TYR A CA 1
ATOM 1830 C C . TYR A 1 236 ? 20.193 3.590 -1.140 1.00 48.97 236 TYR A C 1
ATOM 1832 O O . TYR A 1 236 ? 20.596 2.436 -1.259 1.00 48.97 236 TYR A O 1
ATOM 1840 N N . ALA A 1 237 ? 20.989 4.570 -0.702 1.00 43.31 237 ALA A N 1
ATOM 1841 C CA . ALA A 1 237 ? 22.353 4.315 -0.250 1.00 43.31 237 ALA A CA 1
ATOM 1842 C C . ALA A 1 237 ? 22.389 3.472 1.037 1.00 43.31 237 ALA A C 1
ATOM 1844 O O . ALA A 1 237 ? 23.378 2.792 1.266 1.00 43.31 237 ALA A O 1
ATOM 1845 N N . ARG A 1 238 ? 21.308 3.420 1.835 1.00 46.62 238 ARG A N 1
ATOM 1846 C CA . ARG A 1 238 ? 21.180 2.460 2.951 1.00 46.62 238 ARG A CA 1
ATOM 1847 C C . ARG A 1 238 ? 21.036 1.008 2.481 1.00 46.62 238 ARG A C 1
ATOM 1849 O O . ARG A 1 238 ? 21.625 0.132 3.103 1.00 46.62 238 ARG A O 1
ATOM 1856 N N . LEU A 1 239 ? 20.314 0.755 1.384 1.00 44.25 239 LEU A N 1
ATOM 1857 C CA . LEU A 1 239 ? 20.265 -0.574 0.752 1.00 44.25 239 LEU A CA 1
ATOM 1858 C C . LEU A 1 239 ? 21.634 -0.937 0.155 1.00 44.25 239 LEU A C 1
ATOM 1860 O O . LEU A 1 239 ? 22.168 -2.006 0.436 1.00 44.25 239 LEU A O 1
ATOM 1864 N N . LEU A 1 240 ? 22.255 -0.008 -0.578 1.00 44.16 240 LEU A N 1
ATOM 1865 C CA . LEU A 1 240 ? 23.584 -0.212 -1.168 1.00 44.16 240 LEU A CA 1
ATOM 1866 C C . LEU A 1 240 ? 24.682 -0.399 -0.098 1.00 44.16 240 LEU A C 1
ATOM 1868 O O . LEU A 1 240 ? 25.578 -1.216 -0.284 1.00 44.16 240 LEU A O 1
ATOM 1872 N N . ALA A 1 241 ? 24.595 0.291 1.045 1.00 37.56 241 ALA A N 1
ATOM 1873 C CA . ALA A 1 241 ? 25.502 0.120 2.186 1.00 37.56 241 ALA A CA 1
ATOM 1874 C C . ALA A 1 241 ? 25.273 -1.190 2.964 1.00 37.56 241 ALA A C 1
ATOM 1876 O O . ALA A 1 241 ? 26.167 -1.627 3.682 1.00 37.56 241 ALA A O 1
ATOM 1877 N N . ALA A 1 242 ? 24.115 -1.837 2.799 1.00 42.66 242 ALA A N 1
ATOM 1878 C CA . ALA A 1 242 ? 23.880 -3.217 3.229 1.00 42.66 242 ALA A CA 1
ATOM 1879 C C . ALA A 1 242 ? 24.349 -4.255 2.182 1.00 42.66 242 ALA A C 1
ATOM 1881 O O . ALA A 1 242 ? 24.135 -5.450 2.364 1.00 42.66 242 ALA A O 1
ATOM 1882 N N . GLY A 1 243 ? 24.974 -3.815 1.080 1.00 42.66 243 GLY A N 1
ATOM 1883 C CA . GLY A 1 243 ? 25.405 -4.673 -0.029 1.00 42.66 243 GLY A CA 1
ATOM 1884 C C . GLY A 1 243 ? 24.276 -5.100 -0.974 1.00 42.66 243 GLY A C 1
ATOM 1885 O O . GLY A 1 243 ? 24.478 -5.975 -1.814 1.00 42.66 243 GLY A O 1
ATOM 1886 N N . GLU A 1 244 ? 23.082 -4.513 -0.859 1.00 54.03 244 GLU A N 1
ATOM 1887 C CA . GLU A 1 244 ? 21.896 -4.967 -1.587 1.00 54.03 244 GLU A CA 1
ATOM 1888 C C . GLU A 1 244 ? 21.700 -4.239 -2.921 1.00 54.03 244 GLU A C 1
ATOM 1890 O O . GLU A 1 244 ? 21.641 -3.009 -2.991 1.00 54.03 244 GLU A O 1
ATOM 1895 N N . VAL A 1 245 ? 21.521 -5.015 -3.995 1.00 66.56 245 VAL A N 1
ATOM 1896 C CA . VAL A 1 245 ? 21.195 -4.488 -5.326 1.00 66.56 245 VAL A CA 1
ATOM 1897 C C . VAL A 1 245 ? 19.804 -3.855 -5.303 1.00 66.56 245 VAL A C 1
ATOM 1899 O O . VAL A 1 245 ? 18.814 -4.504 -4.966 1.00 66.56 245 VAL A O 1
ATOM 1902 N N . SER A 1 246 ? 19.708 -2.586 -5.699 1.00 77.81 246 SER A N 1
ATOM 1903 C CA . SER A 1 246 ? 18.427 -1.882 -5.738 1.00 77.81 246 SER A CA 1
ATOM 1904 C C . SER A 1 246 ? 17.537 -2.358 -6.903 1.00 77.81 246 SER A C 1
ATOM 1906 O O . SER A 1 246 ? 18.060 -2.791 -7.931 1.00 77.81 246 SER A O 1
ATOM 1908 N N . PRO A 1 247 ? 16.197 -2.213 -6.841 1.00 87.50 247 PRO A N 1
ATOM 1909 C CA . PRO A 1 247 ? 15.326 -2.490 -7.988 1.00 87.50 247 PRO A CA 1
ATOM 1910 C C . PRO A 1 247 ? 15.642 -1.682 -9.258 1.00 87.50 247 PRO A C 1
ATOM 1912 O O . PRO A 1 247 ? 15.266 -2.104 -10.348 1.00 87.50 247 PRO A O 1
ATOM 1915 N N . LEU A 1 248 ? 16.322 -0.534 -9.149 1.00 87.88 248 LEU A N 1
ATOM 1916 C CA . LEU A 1 248 ? 16.816 0.203 -10.316 1.00 87.88 248 LEU A CA 1
ATOM 1917 C C . LEU A 1 248 ? 18.076 -0.453 -10.885 1.00 87.88 248 LEU A C 1
ATOM 1919 O O . LEU A 1 248 ? 18.165 -0.669 -12.090 1.00 87.88 248 LEU A O 1
ATOM 1923 N N . ASP A 1 249 ? 19.028 -0.811 -10.031 1.00 85.50 249 ASP A N 1
ATOM 1924 C CA . ASP A 1 249 ? 20.286 -1.421 -10.462 1.00 85.50 249 ASP A CA 1
ATOM 1925 C C . ASP A 1 249 ? 20.076 -2.844 -10.987 1.00 85.50 249 ASP A C 1
ATOM 1927 O O . ASP A 1 249 ? 20.679 -3.212 -11.988 1.00 85.50 249 ASP A O 1
ATOM 1931 N N . ALA A 1 250 ? 19.112 -3.586 -10.438 1.00 91.62 250 ALA A N 1
ATOM 1932 C CA . ALA A 1 250 ? 18.669 -4.872 -10.971 1.00 91.62 250 ALA A CA 1
ATOM 1933 C C . ALA A 1 250 ? 18.089 -4.766 -12.399 1.00 91.62 250 ALA A C 1
ATOM 1935 O O . ALA A 1 250 ? 18.279 -5.678 -13.203 1.00 91.62 250 ALA A O 1
ATOM 1936 N N . LEU A 1 251 ? 17.421 -3.655 -12.749 1.00 96.06 251 LEU A N 1
ATOM 1937 C CA . LEU A 1 251 ? 16.986 -3.389 -14.129 1.00 96.06 251 LEU A CA 1
ATOM 1938 C C . LEU A 1 251 ? 18.161 -3.011 -15.038 1.00 96.06 251 LEU A C 1
ATOM 1940 O O . LEU A 1 251 ? 18.207 -3.459 -16.180 1.00 96.06 251 LEU A O 1
ATOM 1944 N N . ARG A 1 252 ? 19.110 -2.205 -14.547 1.00 94.00 252 ARG A N 1
ATOM 1945 C CA . ARG A 1 252 ? 20.317 -1.819 -15.301 1.00 94.00 252 ARG A CA 1
ATOM 1946 C C . ARG A 1 252 ? 21.172 -3.054 -15.617 1.00 94.00 252 ARG A C 1
ATOM 1948 O O . ARG A 1 252 ? 21.574 -3.244 -16.761 1.00 94.00 252 ARG A O 1
ATOM 1955 N N . GLU A 1 253 ? 21.336 -3.937 -14.636 1.00 94.25 253 GLU A N 1
ATOM 1956 C CA . GLU A 1 253 ? 21.990 -5.242 -14.764 1.00 94.25 253 GLU A CA 1
ATOM 1957 C C . GLU A 1 253 ? 21.228 -6.187 -15.708 1.00 94.25 253 GLU A C 1
ATOM 1959 O O . GLU A 1 253 ? 21.830 -6.897 -16.509 1.00 94.25 253 GLU A O 1
ATOM 1964 N N . ALA A 1 254 ? 19.891 -6.174 -15.692 1.00 97.44 254 ALA A N 1
ATOM 1965 C CA . ALA A 1 254 ? 19.103 -6.922 -16.671 1.00 97.44 254 ALA A CA 1
ATOM 1966 C C . ALA A 1 254 ? 19.387 -6.463 -18.118 1.00 97.44 254 ALA A C 1
ATOM 1968 O O . ALA A 1 254 ? 19.605 -7.312 -18.982 1.00 97.44 254 ALA A O 1
ATOM 1969 N N . VAL A 1 255 ? 19.482 -5.153 -18.389 1.00 98.12 255 VAL A N 1
ATOM 1970 C CA . VAL A 1 255 ? 19.856 -4.664 -19.734 1.00 98.12 255 VAL A CA 1
ATOM 1971 C C . VAL A 1 255 ? 21.310 -4.999 -20.089 1.00 98.12 255 VAL A C 1
ATOM 1973 O O . VAL A 1 255 ? 21.585 -5.360 -21.237 1.00 98.12 255 VAL A O 1
ATOM 1976 N N . ALA A 1 256 ? 22.239 -4.956 -19.126 1.00 97.19 256 ALA A N 1
ATOM 1977 C CA . ALA A 1 256 ? 23.623 -5.393 -19.338 1.00 97.19 256 ALA A CA 1
ATOM 1978 C C . ALA A 1 256 ? 23.678 -6.858 -19.820 1.00 97.19 256 ALA A C 1
ATOM 1980 O O . ALA A 1 256 ? 24.290 -7.146 -20.853 1.00 97.19 256 ALA A O 1
ATOM 1981 N N . ARG A 1 257 ? 22.907 -7.741 -19.167 1.00 97.31 257 ARG A N 1
ATOM 1982 C CA . ARG A 1 257 ? 22.664 -9.151 -19.545 1.00 97.31 257 ARG A CA 1
ATOM 1983 C C . ARG A 1 257 ? 21.737 -9.343 -20.760 1.00 97.31 257 ARG A C 1
ATOM 1985 O O . ARG A 1 257 ? 21.269 -10.451 -21.000 1.00 97.31 257 ARG A O 1
ATOM 1992 N N . LYS A 1 258 ? 21.468 -8.285 -21.535 1.00 97.75 258 LYS A N 1
ATOM 1993 C CA . LYS A 1 258 ? 20.634 -8.262 -22.759 1.00 97.75 258 LYS A CA 1
ATOM 1994 C C . LYS A 1 258 ? 19.151 -8.623 -22.575 1.00 97.75 258 LYS A C 1
ATOM 1996 O O . LYS A 1 258 ? 18.437 -8.759 -23.567 1.00 97.75 258 LYS A O 1
ATOM 2001 N N . VAL A 1 259 ? 18.654 -8.691 -21.339 1.00 98.56 259 VAL A N 1
ATOM 2002 C CA . VAL A 1 259 ? 17.220 -8.838 -21.047 1.00 98.56 259 VAL A CA 1
ATOM 2003 C C . VAL A 1 259 ? 16.488 -7.583 -21.531 1.00 98.56 259 VAL A C 1
ATOM 2005 O O . VAL A 1 259 ? 16.889 -6.455 -21.230 1.00 98.56 259 VAL A O 1
ATOM 2008 N N . ARG A 1 260 ? 15.388 -7.746 -22.273 1.00 98.56 260 ARG A N 1
ATOM 2009 C CA . ARG A 1 260 ? 14.643 -6.612 -22.833 1.00 98.56 260 ARG A CA 1
ATOM 2010 C C . ARG A 1 260 ? 13.826 -5.897 -21.755 1.00 98.56 260 ARG A C 1
ATOM 2012 O O . ARG A 1 260 ? 12.702 -6.298 -21.455 1.00 98.56 260 ARG A O 1
ATOM 2019 N N . VAL A 1 261 ? 14.360 -4.805 -21.215 1.00 98.75 261 VAL A N 1
ATOM 2020 C CA . VAL A 1 261 ? 13.652 -3.954 -20.246 1.00 98.75 261 VAL A CA 1
ATOM 2021 C C . VAL A 1 261 ? 12.851 -2.854 -20.949 1.00 98.75 261 VAL A C 1
ATOM 2023 O O . VAL A 1 261 ? 13.399 -2.070 -21.728 1.00 98.75 261 VAL A O 1
ATOM 2026 N N . ARG A 1 262 ? 11.555 -2.755 -20.630 1.00 98.44 262 ARG A N 1
ATOM 2027 C CA . ARG A 1 262 ? 10.648 -1.687 -21.074 1.00 98.44 262 ARG A CA 1
ATOM 2028 C C . ARG A 1 262 ? 9.929 -1.079 -19.873 1.00 98.44 262 ARG A C 1
ATOM 2030 O O . ARG A 1 262 ? 9.350 -1.802 -19.067 1.00 98.44 262 ARG A O 1
ATOM 2037 N N . VAL A 1 263 ? 9.925 0.249 -19.757 1.00 97.69 263 VAL A N 1
ATOM 2038 C CA . VAL A 1 263 ? 9.361 0.946 -18.588 1.00 97.69 263 VAL A CA 1
ATOM 2039 C C . VAL A 1 263 ? 8.439 2.084 -19.021 1.00 97.69 263 VAL A C 1
ATOM 2041 O O . VAL A 1 263 ? 8.876 3.043 -19.651 1.00 97.69 263 VAL A O 1
ATOM 2044 N N . VAL A 1 264 ? 7.165 2.015 -18.639 1.00 96.38 264 VAL A N 1
ATOM 2045 C CA . VAL A 1 264 ? 6.216 3.132 -18.729 1.00 96.38 264 VAL A CA 1
ATOM 2046 C C . VAL A 1 264 ? 6.202 3.854 -17.383 1.00 96.38 264 VAL A C 1
ATOM 2048 O O . VAL A 1 264 ? 5.914 3.249 -16.349 1.00 96.38 264 VAL A O 1
ATOM 2051 N N . LEU A 1 265 ? 6.489 5.157 -17.387 1.00 93.44 265 LEU A N 1
ATOM 2052 C CA . LEU A 1 265 ? 6.520 5.999 -16.189 1.00 93.44 265 LEU A CA 1
ATOM 2053 C C . LEU A 1 265 ? 5.544 7.171 -16.308 1.00 93.44 265 LEU A C 1
ATOM 2055 O O . LEU A 1 265 ? 5.504 7.880 -17.319 1.00 93.44 265 LEU A O 1
ATOM 2059 N N . ASN A 1 266 ? 4.767 7.412 -15.250 1.00 92.56 266 ASN A N 1
ATOM 2060 C CA . ASN A 1 266 ? 3.816 8.520 -15.234 1.00 92.56 266 ASN A CA 1
ATOM 2061 C C . ASN A 1 266 ? 4.546 9.867 -15.266 1.00 92.56 266 ASN A C 1
ATOM 2063 O O . ASN A 1 266 ? 5.451 10.100 -14.464 1.00 92.56 266 ASN A O 1
ATOM 2067 N N . HIS A 1 267 ? 4.134 10.759 -16.170 1.00 85.56 267 HIS A N 1
ATOM 2068 C CA . HIS A 1 267 ? 4.647 12.130 -16.264 1.00 85.56 267 HIS A CA 1
ATOM 2069 C C . HIS A 1 267 ? 6.190 12.238 -16.237 1.00 85.56 267 HIS A C 1
ATOM 2071 O O . HIS A 1 267 ? 6.734 13.213 -15.724 1.00 85.56 267 HIS A O 1
ATOM 2077 N N . ALA A 1 268 ? 6.928 11.263 -16.786 1.00 84.12 268 ALA A N 1
ATOM 2078 C CA . ALA A 1 268 ? 8.388 11.194 -16.627 1.00 84.12 268 ALA A CA 1
ATOM 2079 C C . ALA A 1 268 ? 9.157 12.398 -17.202 1.00 84.12 268 ALA A C 1
ATOM 2081 O O . ALA A 1 268 ? 10.282 12.667 -16.802 1.00 84.12 268 ALA A O 1
ATOM 2082 N N . ARG A 1 269 ? 8.551 13.173 -18.109 1.00 84.00 269 ARG A N 1
ATOM 2083 C CA . ARG A 1 269 ? 9.134 14.432 -18.600 1.00 84.00 269 ARG A CA 1
ATOM 2084 C C . ARG A 1 269 ? 8.948 15.609 -17.627 1.00 84.00 269 ARG A C 1
ATOM 2086 O O . ARG A 1 269 ? 9.679 16.590 -17.750 1.00 84.00 269 ARG A O 1
ATOM 2093 N N . THR A 1 270 ? 8.032 15.539 -16.657 1.00 83.25 270 THR A N 1
ATOM 2094 C CA . THR A 1 270 ? 7.639 16.665 -15.781 1.00 83.25 270 THR A CA 1
ATOM 2095 C C . THR A 1 270 ? 7.743 16.403 -14.271 1.00 83.25 270 THR A C 1
ATOM 2097 O O . THR A 1 270 ? 8.085 17.345 -13.562 1.00 83.25 270 THR A O 1
ATOM 2100 N N . ASP A 1 271 ? 7.542 15.183 -13.751 1.00 85.00 271 ASP A N 1
ATOM 2101 C CA . ASP A 1 271 ? 7.898 14.874 -12.350 1.00 85.00 271 ASP A CA 1
ATOM 2102 C C . ASP A 1 271 ? 9.427 14.704 -12.216 1.00 85.00 271 ASP A C 1
ATOM 2104 O O . ASP A 1 271 ? 9.993 13.852 -12.906 1.00 85.00 271 ASP A O 1
ATOM 2108 N N . PRO A 1 272 ? 10.121 15.456 -11.336 1.00 82.94 272 PRO A N 1
ATOM 2109 C CA . PRO A 1 272 ? 11.584 15.408 -11.255 1.00 82.94 272 PRO A CA 1
ATOM 2110 C C . PRO A 1 272 ? 12.174 14.051 -10.848 1.00 82.94 272 PRO A C 1
ATOM 2112 O O . PRO A 1 272 ? 13.279 13.720 -11.275 1.00 82.94 272 PRO A O 1
ATOM 2115 N N . ALA A 1 273 ? 11.465 13.257 -10.038 1.00 80.00 273 ALA A N 1
ATOM 2116 C CA . ALA A 1 273 ? 11.973 11.970 -9.570 1.00 80.00 273 ALA A CA 1
ATOM 2117 C C . ALA A 1 273 ? 11.824 10.901 -10.658 1.00 80.00 273 ALA A C 1
ATOM 2119 O O . ALA A 1 273 ? 12.799 10.226 -10.985 1.00 80.00 273 ALA A O 1
ATOM 2120 N N . ASN A 1 274 ? 10.649 10.820 -11.293 1.00 88.44 274 ASN A N 1
ATOM 2121 C CA . ASN A 1 274 ? 10.450 9.937 -12.444 1.00 88.44 274 ASN A CA 1
ATOM 2122 C C . ASN A 1 274 ? 11.344 10.354 -13.633 1.00 88.44 274 ASN A C 1
ATOM 2124 O O . ASN A 1 274 ? 11.810 9.480 -14.358 1.00 88.44 274 ASN A O 1
ATOM 2128 N N . ARG A 1 275 ? 11.649 11.655 -13.805 1.00 88.75 275 ARG A N 1
ATOM 2129 C CA . ARG A 1 275 ? 12.618 12.156 -14.802 1.00 88.75 275 ARG A CA 1
ATOM 2130 C C . ARG A 1 275 ? 14.027 11.609 -14.563 1.00 88.75 275 ARG A C 1
ATOM 2132 O O . ARG A 1 275 ? 14.635 11.098 -15.498 1.00 88.75 275 ARG A O 1
ATOM 2139 N N . LYS A 1 276 ? 14.532 11.675 -13.325 1.00 86.94 276 LYS A N 1
ATOM 2140 C CA . LYS A 1 276 ? 15.856 11.132 -12.969 1.00 86.94 276 LYS A CA 1
ATOM 2141 C C . LYS A 1 276 ? 15.924 9.621 -13.210 1.00 86.94 276 LYS A C 1
ATOM 2143 O O . LYS A 1 276 ? 16.866 9.146 -13.834 1.00 86.94 276 LYS A O 1
ATOM 2148 N N . THR A 1 277 ? 14.909 8.874 -12.775 1.00 89.00 277 THR A N 1
ATOM 2149 C CA . THR A 1 277 ? 14.844 7.419 -12.987 1.00 89.00 277 THR A CA 1
ATOM 2150 C C . THR A 1 277 ? 14.758 7.057 -14.475 1.00 89.00 277 THR A C 1
ATOM 2152 O O . THR A 1 277 ? 15.424 6.126 -14.916 1.00 89.00 277 THR A O 1
ATOM 2155 N N . ALA A 1 278 ? 13.992 7.810 -15.271 1.00 93.12 278 ALA A N 1
ATOM 2156 C CA . ALA A 1 278 ? 13.898 7.614 -16.717 1.00 93.12 278 ALA A CA 1
ATOM 2157 C C . ALA A 1 278 ? 15.234 7.853 -17.442 1.00 93.12 278 ALA A C 1
ATOM 2159 O O . ALA A 1 278 ? 15.563 7.083 -18.339 1.00 93.12 278 ALA A O 1
ATOM 2160 N N . ALA A 1 279 ? 16.010 8.871 -17.046 1.00 91.81 279 ALA A N 1
ATOM 2161 C CA . ALA A 1 279 ? 17.344 9.112 -17.600 1.00 91.81 279 ALA A CA 1
ATOM 2162 C C . ALA A 1 279 ? 18.292 7.933 -17.316 1.00 91.81 279 ALA A C 1
ATOM 2164 O O . ALA A 1 279 ? 18.784 7.319 -18.256 1.00 91.81 279 ALA A O 1
ATOM 2165 N N . LEU A 1 280 ? 18.421 7.520 -16.049 1.00 90.75 280 LEU A N 1
ATOM 2166 C CA . LEU A 1 280 ? 19.286 6.404 -15.626 1.00 90.75 280 LEU A CA 1
ATOM 2167 C C . LEU A 1 280 ? 18.933 5.056 -16.293 1.00 90.75 280 LEU A C 1
ATOM 2169 O O . LEU A 1 280 ? 19.804 4.210 -16.493 1.00 90.75 280 LEU A O 1
ATOM 2173 N N . LEU A 1 281 ? 17.658 4.845 -16.640 1.00 94.81 281 LEU A N 1
ATOM 2174 C CA . LEU A 1 281 ? 17.198 3.671 -17.391 1.00 94.81 281 LEU A CA 1
ATOM 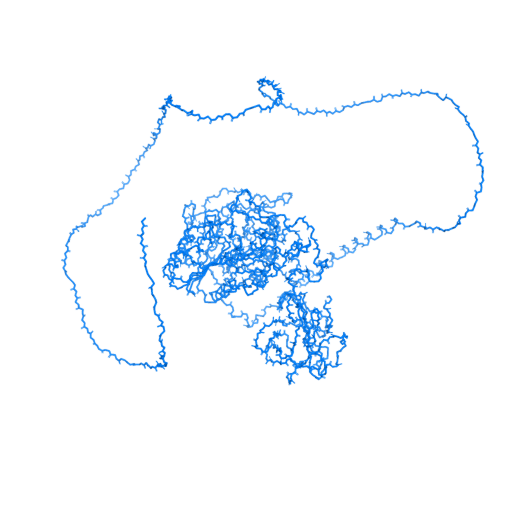2175 C C . LEU A 1 281 ? 17.516 3.774 -18.894 1.00 94.81 281 LEU A C 1
ATOM 2177 O O . LEU A 1 281 ? 17.912 2.776 -19.493 1.00 94.81 281 LEU A O 1
ATOM 2181 N N . LEU A 1 282 ? 17.377 4.959 -19.500 1.00 95.88 282 LEU A N 1
ATOM 2182 C CA . LEU A 1 282 ? 17.762 5.208 -20.897 1.00 95.88 282 LEU A CA 1
ATOM 2183 C C . LEU A 1 282 ? 19.283 5.116 -21.094 1.00 95.88 282 LEU A C 1
ATOM 2185 O O . LEU A 1 282 ? 19.724 4.525 -22.074 1.00 95.88 282 LEU A O 1
ATOM 2189 N N . GLU A 1 283 ? 20.073 5.638 -20.151 1.00 94.25 283 GLU A N 1
ATOM 2190 C CA . GLU A 1 283 ? 21.541 5.520 -20.110 1.00 94.25 283 GLU A CA 1
ATOM 2191 C C . GLU A 1 283 ? 22.000 4.055 -20.074 1.00 94.25 283 GLU A C 1
ATOM 2193 O O . GLU A 1 283 ? 22.986 3.698 -20.713 1.00 94.25 283 GLU A O 1
ATOM 2198 N N . ALA A 1 284 ? 21.264 3.192 -19.366 1.00 95.25 284 ALA A N 1
ATOM 2199 C CA . ALA A 1 284 ? 21.519 1.753 -19.333 1.00 95.25 284 ALA A CA 1
ATOM 2200 C C . ALA A 1 284 ? 21.008 0.998 -20.578 1.00 95.25 284 ALA A C 1
ATOM 2202 O O . ALA A 1 284 ? 21.338 -0.173 -20.742 1.00 95.25 284 ALA A O 1
ATOM 2203 N N . GLY A 1 285 ? 20.218 1.639 -21.450 1.00 96.94 285 GLY A N 1
ATOM 2204 C CA . GLY A 1 285 ? 19.694 1.062 -22.696 1.00 96.94 285 GLY A CA 1
ATOM 2205 C C . GLY A 1 285 ? 18.256 0.519 -22.645 1.00 96.94 285 GLY A C 1
ATOM 2206 O O . GLY A 1 285 ? 17.820 -0.114 -23.607 1.00 96.94 285 GLY A O 1
ATOM 2207 N N . ALA A 1 286 ? 17.497 0.748 -21.567 1.00 98.06 286 ALA A N 1
ATOM 2208 C CA . ALA A 1 286 ? 16.096 0.322 -21.473 1.00 98.06 286 ALA A CA 1
ATOM 2209 C C . ALA A 1 286 ? 15.160 1.155 -22.374 1.00 98.06 286 ALA A C 1
ATOM 2211 O O . ALA A 1 286 ? 15.376 2.347 -22.603 1.00 98.06 286 ALA A O 1
ATOM 2212 N N . GLU A 1 287 ? 14.050 0.570 -22.839 1.00 97.81 287 GLU A N 1
ATOM 2213 C CA . GLU A 1 287 ? 13.031 1.318 -23.587 1.00 97.81 287 GLU A CA 1
ATOM 2214 C C . GLU A 1 287 ? 12.085 2.059 -22.620 1.00 97.81 287 GLU A C 1
ATOM 2216 O O . GLU A 1 287 ? 11.167 1.456 -22.061 1.00 97.81 287 GLU A O 1
ATOM 2221 N N . VAL A 1 288 ? 12.279 3.367 -22.418 1.00 96.75 288 VAL A N 1
ATOM 2222 C CA . VAL A 1 288 ? 11.430 4.170 -21.512 1.00 96.75 288 VAL A CA 1
ATOM 2223 C C . VAL A 1 288 ? 10.338 4.935 -22.270 1.00 96.75 288 VAL A C 1
ATOM 2225 O O . VAL A 1 288 ? 10.574 5.500 -23.339 1.00 96.75 288 VAL A O 1
ATOM 2228 N N . TYR A 1 289 ? 9.134 4.974 -21.696 1.00 95.00 289 TYR A N 1
ATOM 2229 C CA . TYR A 1 289 ? 7.926 5.582 -22.256 1.00 95.00 289 TYR A CA 1
ATOM 2230 C C . TYR A 1 289 ? 7.225 6.485 -21.231 1.00 95.00 289 TYR A C 1
ATOM 2232 O O . TYR A 1 289 ? 7.216 6.196 -20.033 1.00 95.00 289 TYR A O 1
ATOM 2240 N N . ALA A 1 290 ? 6.567 7.545 -21.705 1.00 91.50 290 ALA A N 1
ATOM 2241 C CA . ALA A 1 290 ? 5.678 8.384 -20.902 1.00 91.50 290 ALA A CA 1
ATOM 2242 C C . ALA A 1 290 ? 4.309 8.536 -21.580 1.00 91.50 290 ALA A C 1
ATOM 2244 O O . ALA A 1 290 ? 4.224 8.942 -22.738 1.00 91.50 290 ALA A O 1
ATOM 2245 N N . VAL A 1 291 ? 3.232 8.249 -20.849 1.00 86.12 291 VAL A N 1
ATOM 2246 C CA . VAL A 1 291 ? 1.850 8.493 -21.299 1.00 86.12 291 VAL A CA 1
ATOM 2247 C C . VAL A 1 291 ? 1.340 9.864 -20.841 1.00 86.12 291 VAL A C 1
ATOM 2249 O O . VAL A 1 291 ? 1.819 10.422 -19.849 1.00 86.12 291 VAL A O 1
ATOM 2252 N N . GLY A 1 292 ? 0.385 10.422 -21.593 1.00 76.06 292 GLY A N 1
ATOM 2253 C CA . GLY A 1 292 ? -0.228 11.724 -21.298 1.00 76.06 292 GLY A CA 1
ATOM 2254 C C . GLY A 1 292 ? -1.310 11.661 -20.214 1.00 76.06 292 GLY A C 1
ATOM 2255 O O . GLY A 1 292 ? -1.354 12.528 -19.344 1.00 76.06 292 GLY A O 1
ATOM 2256 N N . LYS A 1 293 ? -2.149 10.617 -20.242 1.00 84.00 293 LYS A N 1
ATOM 2257 C CA . LYS A 1 293 ? -3.121 10.301 -19.186 1.00 84.00 293 LYS A CA 1
ATOM 2258 C C . LYS A 1 293 ? -2.386 9.795 -17.936 1.00 84.00 293 LYS A C 1
ATOM 2260 O O . LYS A 1 293 ? -1.350 9.142 -18.051 1.00 84.00 293 LYS A O 1
ATOM 2265 N N . THR A 1 294 ? -2.913 10.079 -16.745 1.00 88.81 294 THR A N 1
ATOM 2266 C CA . THR A 1 294 ? -2.292 9.681 -15.472 1.00 88.81 294 THR A CA 1
ATOM 2267 C C . THR A 1 294 ? -2.164 8.161 -15.382 1.00 88.81 294 THR A C 1
ATOM 2269 O O . THR A 1 294 ? -3.158 7.450 -15.262 1.00 88.81 294 THR A O 1
ATOM 2272 N N . MET A 1 295 ? -0.953 7.618 -15.396 1.00 89.56 295 MET A N 1
ATOM 2273 C CA . MET A 1 295 ? -0.749 6.177 -15.242 1.00 89.56 295 MET A CA 1
ATOM 2274 C C . MET A 1 295 ? -0.527 5.855 -13.772 1.00 89.56 295 MET A C 1
ATOM 2276 O O . MET A 1 295 ? 0.569 6.022 -13.248 1.00 89.56 295 MET A O 1
ATOM 2280 N N . HIS A 1 296 ? -1.606 5.475 -13.085 1.00 93.62 296 HIS A N 1
ATOM 2281 C CA . HIS A 1 296 ? -1.592 5.239 -11.645 1.00 93.62 296 HIS A CA 1
ATOM 2282 C C . HIS A 1 296 ? -1.375 3.757 -11.268 1.00 93.62 296 HIS A C 1
ATOM 2284 O O . HIS A 1 296 ? -1.070 3.463 -10.113 1.00 93.62 296 HIS A O 1
ATOM 2290 N N . SER A 1 297 ? -1.398 2.834 -12.235 1.00 93.06 297 SER A N 1
ATOM 2291 C CA . SER A 1 297 ? -0.922 1.452 -12.079 1.00 93.06 297 SER A CA 1
ATOM 2292 C C . SER A 1 297 ? 0.470 1.352 -11.432 1.00 93.06 297 SER A C 1
ATOM 2294 O O . SER A 1 297 ? 1.325 2.233 -11.572 1.00 93.06 297 SER A O 1
ATOM 2296 N N . LYS A 1 298 ? 0.683 0.243 -10.713 1.00 95.69 298 LYS A N 1
ATOM 2297 C CA . LYS A 1 298 ? 1.987 -0.196 -10.208 1.00 95.69 298 LYS A CA 1
ATOM 2298 C C . LYS A 1 298 ? 2.123 -1.700 -10.450 1.00 95.69 298 LYS A C 1
ATOM 2300 O O . LYS A 1 298 ? 1.605 -2.500 -9.669 1.00 95.69 298 LYS A O 1
ATOM 2305 N N . TYR A 1 299 ? 2.744 -2.089 -11.560 1.00 97.88 299 TYR A N 1
ATOM 2306 C CA . TYR A 1 299 ? 3.001 -3.497 -11.858 1.00 97.88 299 TYR A CA 1
ATOM 2307 C C . TYR A 1 299 ? 4.288 -3.729 -12.648 1.00 97.88 299 TYR A C 1
ATOM 2309 O O . TYR A 1 299 ? 4.810 -2.822 -13.296 1.00 97.88 299 TYR A O 1
ATOM 2317 N N . ALA A 1 300 ? 4.752 -4.976 -12.624 1.00 98.44 300 ALA A N 1
ATOM 2318 C CA . ALA A 1 300 ? 5.732 -5.501 -13.561 1.00 98.44 300 ALA A CA 1
ATOM 2319 C C . ALA A 1 300 ? 5.334 -6.901 -14.056 1.00 98.44 300 ALA A C 1
ATOM 2321 O O . ALA A 1 300 ? 4.687 -7.658 -13.328 1.00 98.44 300 ALA A O 1
ATOM 2322 N N . VAL A 1 301 ? 5.748 -7.244 -15.275 1.00 98.62 301 VAL A N 1
ATOM 2323 C CA . VAL A 1 301 ? 5.710 -8.602 -15.832 1.00 98.62 301 VAL A CA 1
ATOM 2324 C C . VAL A 1 301 ? 7.135 -9.009 -16.197 1.00 98.62 301 VAL A C 1
ATOM 2326 O O . VAL A 1 301 ? 7.845 -8.260 -16.864 1.00 98.62 301 VAL A O 1
ATOM 2329 N N . ILE A 1 302 ? 7.553 -10.191 -15.753 1.00 98.62 302 ILE A N 1
ATOM 2330 C CA . ILE A 1 302 ? 8.891 -10.748 -15.977 1.00 98.62 302 ILE A CA 1
ATOM 2331 C C . ILE A 1 302 ? 8.744 -12.053 -16.766 1.00 98.62 302 ILE A C 1
ATOM 2333 O O . ILE A 1 302 ? 7.963 -12.931 -16.379 1.00 98.62 302 ILE A O 1
ATOM 2337 N N . ASP A 1 303 ? 9.477 -12.158 -17.878 1.00 97.69 303 ASP A N 1
ATOM 2338 C CA . ASP A 1 303 ? 9.546 -13.321 -18.778 1.00 97.69 303 ASP A CA 1
ATOM 2339 C C . ASP A 1 303 ? 8.167 -13.906 -19.172 1.00 97.69 303 ASP A C 1
ATOM 2341 O O . ASP A 1 303 ? 8.008 -15.118 -19.304 1.00 97.69 303 ASP A O 1
ATOM 2345 N N . GLY A 1 304 ? 7.124 -13.069 -19.265 1.00 96.19 304 GLY A N 1
ATOM 2346 C CA . GLY A 1 304 ? 5.748 -13.499 -19.569 1.00 96.19 304 GLY A CA 1
ATOM 2347 C C . GLY A 1 304 ? 5.109 -14.473 -18.571 1.00 96.19 304 GLY A C 1
ATOM 2348 O O . GLY A 1 304 ? 4.067 -15.053 -18.870 1.00 96.19 304 GLY A O 1
ATOM 2349 N N . ARG A 1 305 ? 5.729 -14.695 -17.405 1.00 95.31 305 ARG A N 1
ATOM 2350 C CA . ARG A 1 305 ? 5.380 -15.792 -16.480 1.00 95.31 305 ARG A CA 1
ATOM 2351 C C . ARG A 1 305 ? 5.317 -15.389 -15.012 1.00 95.31 305 ARG A C 1
ATOM 2353 O O . ARG A 1 305 ? 4.717 -16.119 -14.231 1.00 95.31 305 ARG A O 1
ATOM 2360 N N . THR A 1 306 ? 5.892 -14.254 -14.628 1.00 97.50 306 THR A N 1
ATOM 2361 C CA . THR A 1 306 ? 5.802 -13.723 -13.261 1.00 97.50 306 THR A CA 1
ATOM 2362 C C . THR A 1 306 ? 5.188 -12.332 -13.294 1.00 97.50 306 THR A C 1
ATOM 2364 O O . THR A 1 306 ? 5.630 -11.486 -14.068 1.00 97.50 306 THR A O 1
ATOM 2367 N N . VAL A 1 307 ? 4.188 -12.085 -12.446 1.00 98.19 307 VAL A N 1
ATOM 2368 C CA . VAL A 1 307 ? 3.551 -10.767 -12.288 1.00 98.19 307 VAL A CA 1
ATOM 2369 C C . VAL A 1 307 ? 3.849 -10.223 -10.898 1.00 98.19 307 VAL A C 1
ATOM 2371 O O . VAL A 1 307 ? 3.768 -10.952 -9.914 1.00 98.19 307 VAL A O 1
ATOM 2374 N N . VAL A 1 308 ? 4.147 -8.932 -10.806 1.00 98.19 308 VAL A N 1
ATOM 2375 C CA . VAL A 1 308 ? 4.216 -8.186 -9.545 1.00 98.19 308 VAL A CA 1
ATOM 2376 C C . VAL A 1 308 ? 3.192 -7.063 -9.620 1.00 98.19 308 VAL A C 1
ATOM 2378 O O . VAL A 1 308 ? 3.240 -6.276 -10.559 1.00 98.19 308 VAL A O 1
ATOM 2381 N N . ASN A 1 309 ? 2.258 -6.972 -8.674 1.00 97.81 309 ASN A N 1
ATOM 2382 C CA . ASN A 1 309 ? 1.200 -5.953 -8.678 1.00 97.81 309 ASN A CA 1
ATOM 2383 C C . ASN A 1 309 ? 0.712 -5.643 -7.257 1.00 97.81 309 ASN A C 1
ATOM 2385 O O . ASN A 1 309 ? 0.624 -6.545 -6.431 1.00 97.81 309 ASN A O 1
ATOM 2389 N N . GLY A 1 310 ? 0.330 -4.398 -6.979 1.00 95.94 310 GLY A N 1
ATOM 2390 C CA . GLY A 1 310 ? -0.415 -4.076 -5.762 1.00 95.94 310 GLY A CA 1
ATOM 2391 C C . GLY A 1 310 ? -0.808 -2.607 -5.674 1.00 95.94 310 GLY A C 1
ATOM 2392 O O . GLY A 1 310 ? -0.871 -1.898 -6.683 1.00 95.94 310 GLY A O 1
ATOM 2393 N N . SER A 1 311 ? -1.048 -2.130 -4.453 1.00 96.06 311 SER A N 1
ATOM 2394 C CA . SER A 1 311 ? -1.330 -0.711 -4.214 1.00 96.06 311 SER A CA 1
ATOM 2395 C C . SER A 1 311 ? -0.086 0.173 -4.271 1.00 96.06 311 SER A C 1
ATOM 2397 O O . SER A 1 311 ? -0.225 1.393 -4.408 1.00 96.06 311 SER A O 1
ATOM 2399 N N . GLY A 1 312 ? 1.107 -0.416 -4.132 1.00 92.00 312 GLY A N 1
ATOM 2400 C CA . GLY A 1 312 ? 2.305 0.326 -3.763 1.00 92.00 312 GLY A CA 1
ATOM 2401 C C . GLY A 1 312 ? 3.257 0.742 -4.886 1.00 92.00 312 GLY A C 1
ATOM 2402 O O . GLY A 1 312 ? 3.400 0.061 -5.900 1.00 92.00 312 GLY A O 1
ATOM 2403 N N . ASN A 1 313 ? 3.944 1.870 -4.702 1.00 91.88 313 ASN A N 1
ATOM 2404 C CA . ASN A 1 313 ? 4.884 2.446 -5.683 1.00 91.88 313 ASN A CA 1
ATOM 2405 C C . ASN A 1 313 ? 6.331 1.975 -5.437 1.00 91.88 313 ASN A C 1
ATOM 2407 O O . ASN A 1 313 ? 6.678 1.619 -4.319 1.00 91.88 313 ASN A O 1
ATOM 2411 N N . TRP A 1 314 ? 7.227 2.042 -6.427 1.00 89.88 314 TRP A N 1
ATOM 2412 C CA . TRP A 1 314 ? 8.641 1.688 -6.204 1.00 89.88 314 TRP A CA 1
ATOM 2413 C C . TRP A 1 314 ? 9.420 2.912 -5.706 1.00 89.88 314 TRP A C 1
ATOM 2415 O O . TRP A 1 314 ? 10.070 3.635 -6.464 1.00 89.88 314 TRP A O 1
ATOM 2425 N N . SER A 1 315 ? 9.270 3.223 -4.418 1.00 79.69 315 SER A N 1
ATOM 2426 C CA . SER A 1 315 ? 9.837 4.431 -3.814 1.00 79.69 315 SER A CA 1
ATOM 2427 C C . SER A 1 315 ? 10.098 4.273 -2.318 1.00 79.69 315 SER A C 1
ATOM 2429 O O . SER A 1 315 ? 9.404 3.532 -1.636 1.00 79.69 315 SER A O 1
ATOM 2431 N N . VAL A 1 316 ? 11.032 5.060 -1.787 1.00 72.00 316 VAL A N 1
ATOM 2432 C CA . VAL A 1 316 ? 11.403 5.085 -0.360 1.00 72.00 316 VAL A CA 1
ATOM 2433 C C . VAL A 1 316 ? 10.192 5.206 0.581 1.00 72.00 316 VAL A C 1
ATOM 2435 O O . VAL A 1 316 ? 10.067 4.459 1.546 1.00 72.00 316 VAL A O 1
ATOM 2438 N N . GLY A 1 317 ? 9.269 6.138 0.302 1.00 71.94 317 GLY A N 1
ATOM 2439 C CA . GLY A 1 317 ? 8.083 6.339 1.147 1.00 71.94 317 GLY A CA 1
ATOM 2440 C C . GLY A 1 317 ? 7.137 5.137 1.131 1.00 71.94 317 GLY A C 1
ATOM 2441 O O . GLY A 1 317 ? 6.635 4.738 2.177 1.00 71.94 317 GLY A O 1
ATOM 2442 N N . ALA A 1 318 ? 6.970 4.529 -0.042 1.00 80.12 318 ALA A N 1
ATOM 2443 C CA . ALA A 1 318 ? 6.206 3.305 -0.223 1.00 80.12 318 ALA A CA 1
ATOM 2444 C C . ALA A 1 318 ? 6.812 2.123 0.544 1.00 80.12 318 ALA A C 1
ATOM 2446 O O . ALA A 1 318 ? 6.109 1.463 1.298 1.00 80.12 318 ALA A O 1
ATOM 2447 N N . PHE A 1 319 ? 8.117 1.885 0.398 1.00 74.88 319 PHE A N 1
ATOM 2448 C CA . PHE A 1 319 ? 8.814 0.733 0.979 1.00 74.88 319 PHE A CA 1
ATOM 2449 C C . PHE A 1 319 ? 8.958 0.781 2.510 1.00 74.88 319 PHE A C 1
ATOM 2451 O O . PHE A 1 319 ? 9.120 -0.269 3.130 1.00 74.88 319 PHE A O 1
ATOM 2458 N N . HIS A 1 320 ? 8.928 1.973 3.122 1.00 69.75 320 HIS A N 1
ATOM 2459 C CA . HIS A 1 320 ? 9.313 2.133 4.533 1.00 69.75 320 HIS A CA 1
ATOM 2460 C C . HIS A 1 320 ? 8.371 2.986 5.399 1.00 69.75 320 HIS A C 1
ATOM 2462 O O . HIS A 1 320 ? 8.591 3.052 6.606 1.00 69.75 320 HIS A O 1
ATOM 2468 N N . ARG A 1 321 ? 7.366 3.684 4.839 1.00 71.19 321 ARG A N 1
ATOM 2469 C CA . ARG A 1 321 ? 6.557 4.664 5.607 1.00 71.19 321 ARG A CA 1
ATOM 2470 C C . ARG A 1 321 ? 5.045 4.601 5.406 1.00 71.19 321 ARG A C 1
ATOM 2472 O O . ARG A 1 321 ? 4.328 5.162 6.229 1.00 71.19 321 ARG A O 1
ATOM 2479 N N . TYR A 1 322 ? 4.553 4.004 4.327 1.00 81.75 322 TYR A N 1
ATOM 2480 C CA . TYR A 1 322 ? 3.119 3.925 4.034 1.00 81.75 322 TYR A CA 1
ATOM 2481 C C . TYR A 1 322 ? 2.617 2.500 4.244 1.00 81.75 322 TYR A C 1
ATOM 2483 O O . TYR A 1 322 ? 3.326 1.549 3.930 1.00 81.75 322 TYR A O 1
ATOM 2491 N N . HIS A 1 323 ? 1.379 2.347 4.709 1.00 88.12 323 HIS A N 1
ATOM 2492 C CA . HIS A 1 323 ? 0.717 1.049 4.679 1.00 88.12 323 HIS A CA 1
ATOM 2493 C C . HIS A 1 323 ? 0.236 0.763 3.259 1.00 88.12 323 HIS A C 1
ATOM 2495 O O . HIS A 1 323 ? -0.729 1.364 2.786 1.00 88.12 323 HIS A O 1
ATOM 2501 N N . GLU A 1 324 ? 0.951 -0.106 2.553 1.00 90.31 324 GLU A N 1
ATOM 2502 C CA . GLU A 1 324 ? 0.637 -0.550 1.196 1.00 90.31 324 GLU A CA 1
ATOM 2503 C C . GLU A 1 324 ? 1.172 -1.966 0.934 1.00 90.31 324 GLU A C 1
ATOM 2505 O O . GLU A 1 324 ? 1.892 -2.533 1.756 1.00 90.31 324 GLU A O 1
ATOM 2510 N N . ASN A 1 325 ? 0.769 -2.567 -0.191 1.00 95.00 325 ASN A N 1
ATOM 2511 C CA . ASN A 1 325 ? 1.083 -3.955 -0.527 1.00 95.00 325 ASN A CA 1
ATOM 2512 C C . ASN A 1 325 ? 1.601 -4.139 -1.959 1.00 95.00 325 ASN A C 1
ATOM 2514 O O . ASN A 1 325 ? 1.250 -3.376 -2.867 1.00 95.00 325 ASN A O 1
ATOM 2518 N N . TRP A 1 326 ? 2.337 -5.237 -2.143 1.00 96.56 326 TRP A N 1
ATOM 2519 C CA . TRP A 1 326 ? 2.628 -5.869 -3.430 1.00 96.56 326 TRP A CA 1
ATOM 2520 C C . TRP A 1 326 ? 2.391 -7.369 -3.325 1.00 96.56 326 TRP A C 1
ATOM 2522 O O . TRP A 1 326 ? 2.783 -7.998 -2.345 1.00 96.56 326 TRP A O 1
ATOM 2532 N N . VAL A 1 327 ? 1.802 -7.953 -4.361 1.00 97.06 327 VAL A N 1
ATOM 2533 C CA . VAL A 1 327 ? 1.655 -9.395 -4.529 1.00 97.06 327 VAL A CA 1
ATOM 2534 C C . VAL A 1 327 ? 2.507 -9.838 -5.715 1.00 97.06 327 VAL A C 1
ATOM 2536 O O . VAL A 1 327 ? 2.413 -9.280 -6.811 1.00 97.06 327 VAL A O 1
ATOM 2539 N N . VAL A 1 328 ? 3.353 -10.835 -5.476 1.00 97.19 328 VAL A N 1
ATOM 2540 C CA . VAL A 1 328 ? 4.158 -11.537 -6.476 1.00 97.19 328 VAL A CA 1
ATOM 2541 C C . VAL A 1 328 ? 3.431 -12.824 -6.845 1.00 97.19 328 VAL A C 1
ATOM 2543 O O . VAL A 1 328 ? 3.142 -13.648 -5.980 1.00 97.19 328 VAL A O 1
ATOM 2546 N N . PHE A 1 329 ? 3.173 -13.015 -8.134 1.00 96.44 329 PHE A N 1
ATOM 2547 C CA . PHE A 1 329 ? 2.582 -14.215 -8.716 1.00 96.44 329 PHE A CA 1
ATOM 2548 C C . PHE A 1 329 ? 3.650 -14.923 -9.558 1.00 96.44 329 PHE A C 1
ATOM 2550 O O . PHE A 1 329 ? 3.816 -14.575 -10.732 1.00 96.44 329 PHE A O 1
ATOM 2557 N N . PRO A 1 330 ? 4.414 -15.873 -8.989 1.00 93.00 330 PRO A N 1
ATOM 2558 C CA . PRO A 1 330 ? 5.310 -16.705 -9.778 1.00 93.00 330 PRO A CA 1
ATOM 2559 C C . PRO A 1 330 ? 4.492 -17.653 -10.669 1.00 93.00 330 PRO A C 1
ATOM 2561 O O . PRO A 1 330 ? 3.402 -18.079 -10.293 1.00 93.00 330 PRO A O 1
ATOM 2564 N N . LYS A 1 331 ? 5.034 -18.010 -11.840 1.00 91.19 331 LYS A N 1
ATOM 2565 C CA . LYS A 1 331 ? 4.478 -19.045 -12.742 1.00 91.19 331 LYS A CA 1
ATOM 2566 C C . LYS A 1 331 ? 2.987 -18.839 -13.107 1.00 91.19 331 LYS A C 1
ATOM 2568 O O . LYS A 1 331 ? 2.238 -19.802 -13.241 1.00 91.19 331 LYS A O 1
ATOM 2573 N N . ALA A 1 332 ? 2.562 -17.591 -13.314 1.00 93.06 332 ALA A N 1
ATOM 2574 C CA . ALA A 1 332 ? 1.188 -17.189 -13.626 1.00 93.06 332 ALA A CA 1
ATOM 2575 C C . ALA A 1 332 ? 1.029 -16.625 -15.065 1.00 93.06 332 ALA A C 1
ATOM 2577 O O . ALA A 1 332 ? 0.642 -15.463 -15.227 1.00 93.06 332 ALA A O 1
ATOM 2578 N N . PRO A 1 333 ? 1.290 -17.409 -16.134 1.00 92.56 333 PRO A N 1
ATOM 2579 C CA . PRO A 1 333 ? 1.333 -16.904 -17.513 1.00 92.56 333 PRO A CA 1
ATOM 2580 C C . PRO A 1 333 ? -0.005 -16.337 -18.015 1.00 92.56 333 PRO A C 1
ATOM 2582 O O . PRO A 1 333 ? -0.013 -15.358 -18.752 1.00 92.56 333 PRO A O 1
ATOM 2585 N N . ALA A 1 334 ? -1.149 -16.874 -17.576 1.00 91.12 334 ALA A N 1
ATOM 2586 C CA . ALA A 1 334 ? -2.463 -16.325 -17.937 1.00 91.12 334 ALA A CA 1
ATOM 2587 C C . ALA A 1 334 ? -2.711 -14.922 -17.342 1.00 91.12 334 ALA A C 1
ATOM 2589 O O . ALA A 1 334 ? -3.314 -14.071 -17.992 1.00 91.12 334 ALA A O 1
ATOM 2590 N N . LEU A 1 335 ? -2.210 -14.658 -16.129 1.00 94.06 335 LEU A N 1
ATOM 2591 C CA . LEU A 1 335 ? -2.276 -13.330 -15.516 1.00 94.06 335 LEU A CA 1
ATOM 2592 C C . LEU A 1 335 ? -1.276 -12.382 -16.194 1.00 94.06 335 LEU A C 1
ATOM 2594 O O . LEU A 1 335 ? -1.613 -11.239 -16.500 1.00 94.06 335 LEU A O 1
ATOM 2598 N N . ALA A 1 336 ? -0.071 -12.876 -16.493 1.00 95.50 336 ALA A N 1
ATOM 2599 C CA . ALA A 1 336 ? 0.945 -12.138 -17.236 1.00 95.50 336 ALA A CA 1
ATOM 2600 C C . ALA A 1 336 ? 0.441 -11.702 -18.620 1.00 95.50 336 ALA A C 1
ATOM 2602 O O . ALA A 1 336 ? 0.560 -10.527 -18.947 1.00 95.50 336 ALA A O 1
ATOM 2603 N N . GLN A 1 337 ? -0.219 -12.582 -19.380 1.00 93.00 337 GLN A N 1
ATOM 2604 C CA . GLN A 1 337 ? -0.828 -12.263 -20.679 1.00 93.00 337 GLN A CA 1
ATOM 2605 C C . GLN A 1 337 ? -1.846 -11.109 -20.588 1.00 93.00 337 GLN A C 1
ATOM 2607 O O . GLN A 1 337 ? -1.895 -10.246 -21.473 1.00 93.00 337 GLN A O 1
ATOM 2612 N N . ALA A 1 338 ? -2.629 -11.050 -19.504 1.00 93.69 338 ALA A N 1
ATOM 2613 C CA . ALA A 1 338 ? -3.578 -9.966 -19.262 1.00 93.69 338 ALA A CA 1
ATOM 2614 C C . ALA A 1 338 ? -2.880 -8.626 -18.967 1.00 93.69 338 ALA A C 1
ATOM 2616 O O . ALA A 1 338 ? -3.246 -7.602 -19.552 1.00 93.69 338 ALA A O 1
ATOM 2617 N N . PHE A 1 339 ? -1.835 -8.633 -18.132 1.00 96.12 339 PHE A N 1
ATOM 2618 C CA . PHE A 1 339 ? -1.002 -7.449 -17.897 1.00 96.12 339 PHE A CA 1
ATOM 2619 C C . PHE A 1 339 ? -0.209 -7.033 -19.150 1.00 96.12 339 PHE A C 1
ATOM 2621 O O . PHE A 1 339 ? -0.142 -5.844 -19.442 1.00 96.12 339 PHE A O 1
ATOM 2628 N N . GLU A 1 340 ? 0.298 -7.967 -19.961 1.00 94.81 340 GLU A N 1
ATOM 2629 C CA . GLU A 1 340 ? 0.987 -7.680 -21.230 1.00 94.81 340 GLU A CA 1
ATOM 2630 C C . GLU A 1 340 ? 0.057 -7.065 -22.291 1.00 94.81 340 GLU A C 1
ATOM 2632 O O . GLU A 1 340 ? 0.514 -6.253 -23.100 1.00 94.81 340 GLU A O 1
ATOM 2637 N N . ARG A 1 341 ? -1.250 -7.384 -22.306 1.00 91.44 341 ARG A N 1
ATOM 2638 C CA . ARG A 1 341 ? -2.226 -6.638 -23.131 1.00 91.44 341 ARG A CA 1
ATOM 2639 C C . ARG A 1 341 ? -2.387 -5.200 -22.650 1.00 91.44 341 ARG A C 1
ATOM 2641 O O . ARG A 1 341 ? -2.321 -4.290 -23.474 1.00 91.44 341 ARG A O 1
ATOM 2648 N N . ASN A 1 342 ? -2.564 -4.974 -21.345 1.00 92.69 342 ASN A N 1
ATOM 2649 C CA . ASN A 1 342 ? -2.633 -3.613 -20.805 1.00 92.69 342 ASN A CA 1
ATOM 2650 C C . ASN A 1 342 ? -1.334 -2.835 -21.094 1.00 92.69 342 ASN A C 1
ATOM 2652 O O . ASN A 1 342 ? -1.389 -1.687 -21.533 1.00 92.69 342 ASN A O 1
ATOM 2656 N N . PHE A 1 343 ? -0.175 -3.479 -20.951 1.00 94.94 343 PHE A N 1
ATOM 2657 C CA . PHE A 1 343 ? 1.123 -2.880 -21.241 1.00 94.94 343 PHE A CA 1
ATOM 2658 C C . PHE A 1 343 ? 1.268 -2.508 -22.722 1.00 94.94 343 PHE A C 1
ATOM 2660 O O . PHE A 1 343 ? 1.700 -1.401 -23.036 1.00 94.94 343 PHE A O 1
ATOM 2667 N N . ARG A 1 344 ? 0.815 -3.366 -23.649 1.00 92.12 344 ARG A N 1
ATOM 2668 C CA . ARG A 1 344 ? 0.756 -3.048 -25.088 1.00 92.12 344 ARG A CA 1
ATOM 2669 C C . ARG A 1 344 ? -0.085 -1.802 -25.396 1.00 92.12 344 ARG A C 1
ATOM 2671 O O . ARG A 1 344 ? 0.309 -1.043 -26.279 1.00 92.12 344 ARG A O 1
ATOM 2678 N N . LEU A 1 345 ? -1.180 -1.554 -24.670 1.00 88.75 345 LEU A N 1
ATOM 2679 C CA . LEU A 1 345 ? -1.951 -0.306 -24.795 1.00 88.75 345 LEU A CA 1
ATOM 2680 C C . LEU A 1 345 ? -1.141 0.901 -24.290 1.00 88.75 345 LEU A C 1
ATOM 2682 O O . LEU A 1 345 ? -1.001 1.885 -25.015 1.00 88.75 345 LEU A O 1
ATOM 2686 N N . LEU A 1 346 ? -0.516 0.801 -23.110 1.00 91.19 346 LEU A N 1
ATOM 2687 C CA . LEU A 1 346 ? 0.331 1.868 -22.554 1.00 91.19 346 LEU A CA 1
ATOM 2688 C C . LEU A 1 346 ? 1.514 2.234 -23.474 1.00 91.19 346 LEU A C 1
ATOM 2690 O O . LEU A 1 346 ? 1.821 3.414 -23.640 1.00 91.19 346 LEU A O 1
ATOM 2694 N N . LEU A 1 347 ? 2.150 1.243 -24.111 1.00 91.44 347 LEU A N 1
ATOM 2695 C CA . LEU A 1 347 ? 3.218 1.447 -25.101 1.00 91.44 347 LEU A CA 1
ATOM 2696 C C . LEU A 1 347 ? 2.726 2.091 -26.409 1.00 91.44 347 LEU A C 1
ATOM 2698 O O . LEU A 1 347 ? 3.517 2.718 -27.114 1.00 91.44 347 LEU A O 1
ATOM 2702 N N . ALA A 1 348 ? 1.452 1.903 -26.764 1.00 87.44 348 ALA A N 1
ATOM 2703 C CA . ALA A 1 348 ? 0.864 2.427 -27.994 1.00 87.44 348 ALA A CA 1
ATOM 2704 C C . ALA A 1 348 ? 0.339 3.859 -27.837 1.00 87.44 348 ALA A C 1
ATOM 2706 O O . ALA A 1 348 ? 0.491 4.670 -28.752 1.00 87.44 348 ALA A O 1
ATOM 2707 N N . GLU A 1 349 ? -0.235 4.178 -26.676 1.00 86.00 349 GLU A N 1
ATOM 2708 C CA . GLU A 1 349 ? -0.629 5.535 -26.292 1.00 86.00 349 GLU A CA 1
ATOM 2709 C C . GLU A 1 349 ? 0.606 6.404 -25.994 1.00 86.00 349 GLU A C 1
ATOM 2711 O O . GLU A 1 349 ? 0.706 7.544 -26.463 1.00 86.00 349 GLU A O 1
ATOM 2716 N N . GLY A 1 350 ? 1.580 5.849 -25.266 1.00 88.81 350 GLY A N 1
ATOM 2717 C CA . GLY A 1 350 ? 2.749 6.559 -24.753 1.00 88.81 350 GLY A CA 1
ATOM 2718 C C . GLY A 1 350 ? 3.723 7.073 -25.811 1.00 88.81 350 GLY A C 1
ATOM 2719 O O . GLY A 1 350 ? 3.919 6.488 -26.875 1.00 88.81 350 GLY A O 1
ATOM 2720 N N . ASP A 1 351 ? 4.388 8.176 -25.481 1.00 90.50 351 ASP A N 1
ATOM 2721 C CA . ASP A 1 351 ? 5.573 8.625 -26.200 1.00 90.50 351 ASP A CA 1
ATOM 2722 C C . ASP A 1 351 ? 6.789 7.833 -25.715 1.00 90.50 351 ASP A C 1
ATOM 2724 O O . ASP A 1 351 ? 7.124 7.871 -24.527 1.00 90.50 351 ASP A O 1
ATOM 2728 N N . ARG A 1 352 ? 7.492 7.163 -26.635 1.00 93.81 352 ARG A N 1
ATOM 2729 C CA . ARG A 1 352 ? 8.843 6.660 -26.359 1.00 93.81 352 ARG A CA 1
ATOM 2730 C C . ARG A 1 352 ? 9.778 7.845 -26.115 1.00 93.81 352 ARG A C 1
ATOM 2732 O O . ARG A 1 352 ? 9.710 8.855 -26.823 1.00 93.81 352 ARG A O 1
ATOM 2739 N N . LEU A 1 353 ? 10.633 7.717 -25.109 1.00 94.38 353 LEU A N 1
ATOM 2740 C CA . LEU A 1 353 ? 11.614 8.724 -24.734 1.00 94.38 353 LEU A CA 1
ATOM 2741 C C . LEU A 1 353 ? 13.001 8.385 -25.283 1.00 94.38 353 LEU A C 1
ATOM 2743 O O . LEU A 1 353 ? 13.326 7.230 -25.563 1.00 94.38 353 LEU A O 1
ATOM 2747 N N . ARG A 1 354 ? 13.830 9.419 -25.403 1.00 94.25 354 ARG A N 1
ATOM 2748 C CA . ARG A 1 354 ? 15.279 9.317 -25.592 1.00 94.25 354 ARG A CA 1
ATOM 2749 C C . ARG A 1 354 ? 15.980 10.422 -24.809 1.00 94.25 354 ARG A C 1
ATOM 2751 O O . ARG A 1 354 ? 15.352 11.417 -24.440 1.00 94.25 354 ARG A O 1
ATOM 2758 N N . LEU A 1 355 ? 17.281 10.258 -24.609 1.00 93.00 355 LEU A N 1
ATOM 2759 C CA . LEU A 1 355 ? 18.140 11.354 -24.182 1.00 93.00 355 LEU A CA 1
ATOM 2760 C C . LEU A 1 355 ? 18.274 12.374 -25.330 1.00 93.00 355 LEU A C 1
ATOM 2762 O O . LEU A 1 355 ? 18.268 12.021 -26.518 1.00 93.00 355 LEU A O 1
ATOM 2766 N N . GLY A 1 356 ? 18.319 13.646 -24.957 1.00 87.12 356 GLY A N 1
ATOM 2767 C CA . GLY A 1 356 ? 18.681 14.773 -25.807 1.00 87.12 356 GLY A CA 1
ATOM 2768 C C . GLY A 1 356 ? 20.187 15.005 -25.847 1.00 87.12 356 GLY A C 1
ATOM 2769 O O . GLY A 1 356 ? 20.919 14.442 -25.034 1.00 87.12 356 GLY A O 1
ATOM 2770 N N . ALA A 1 357 ? 20.645 15.874 -26.750 1.00 79.31 357 ALA A N 1
ATOM 2771 C CA . ALA A 1 357 ? 22.064 16.244 -26.837 1.00 79.31 357 ALA A CA 1
ATOM 2772 C C . ALA A 1 357 ? 22.580 16.886 -25.531 1.00 79.31 357 ALA A C 1
ATOM 2774 O O . ALA A 1 357 ? 23.706 16.637 -25.117 1.00 79.31 357 ALA A O 1
ATOM 2775 N N . GLU A 1 358 ? 21.720 17.638 -24.839 1.00 77.69 358 GLU A N 1
ATOM 2776 C CA . GLU A 1 358 ? 21.992 18.267 -23.536 1.00 77.69 358 GLU A CA 1
ATOM 2777 C C . GLU A 1 358 ? 21.583 17.376 -22.335 1.00 77.69 358 GLU A C 1
ATOM 2779 O O . GLU A 1 358 ? 21.390 17.862 -21.223 1.00 77.69 358 GLU A O 1
ATOM 2784 N N . GLY A 1 359 ? 21.361 16.071 -22.542 1.00 72.81 359 GLY A N 1
ATOM 2785 C CA . GLY A 1 359 ? 20.943 15.129 -21.488 1.00 72.81 359 GLY A CA 1
ATOM 2786 C C . GLY A 1 359 ? 19.473 15.235 -21.039 1.00 72.81 359 GLY A C 1
ATOM 2787 O O . GLY A 1 359 ? 19.032 14.487 -20.167 1.00 72.81 359 GLY A O 1
ATOM 2788 N N . GLY A 1 360 ? 18.679 16.135 -21.630 1.00 82.94 360 GLY A N 1
ATOM 2789 C CA . GLY A 1 360 ? 17.240 16.257 -21.362 1.00 82.94 360 GLY A CA 1
ATOM 2790 C C . GLY A 1 360 ? 16.408 15.057 -21.849 1.00 82.94 360 GLY A C 1
ATOM 2791 O O . GLY A 1 360 ? 16.851 14.274 -22.683 1.00 82.94 360 GLY A O 1
ATOM 2792 N N . LEU A 1 361 ? 15.164 14.913 -21.364 1.00 89.38 361 LEU A N 1
ATOM 2793 C CA . LEU A 1 361 ? 14.239 13.867 -21.839 1.00 89.38 361 LEU A CA 1
ATOM 2794 C C . LEU A 1 361 ? 13.375 14.341 -23.016 1.00 89.38 361 LEU A C 1
ATOM 2796 O O . LEU A 1 361 ? 12.343 15.013 -22.853 1.00 89.38 361 LEU A O 1
ATOM 2800 N N . GLU A 1 362 ? 13.776 13.919 -24.209 1.00 91.06 362 GLU A N 1
ATOM 2801 C CA . GLU A 1 362 ? 13.116 14.214 -25.476 1.00 91.06 362 GLU A CA 1
ATOM 2802 C C . GLU A 1 362 ? 12.188 13.073 -25.922 1.00 91.06 362 GLU A C 1
ATOM 2804 O O . GLU A 1 362 ? 12.280 11.932 -25.466 1.00 91.06 362 GLU A O 1
ATOM 2809 N N . ARG A 1 363 ? 11.264 13.385 -26.838 1.00 89.88 363 ARG A N 1
ATOM 2810 C CA . ARG A 1 363 ? 10.444 12.376 -27.524 1.00 89.88 363 ARG A CA 1
ATOM 2811 C C . ARG A 1 363 ? 11.271 11.718 -28.634 1.00 89.88 363 ARG A C 1
ATOM 2813 O O . ARG A 1 363 ? 11.941 12.409 -29.403 1.00 89.88 363 ARG A O 1
ATOM 2820 N N . SER A 1 364 ? 11.184 10.398 -28.774 1.00 86.00 364 SER A N 1
ATOM 2821 C CA . SER A 1 364 ? 11.632 9.724 -29.997 1.00 86.00 364 SER A CA 1
ATOM 2822 C C . SER A 1 364 ? 10.737 10.141 -31.180 1.00 86.00 364 SER A C 1
ATOM 2824 O O . SER A 1 364 ? 9.523 10.261 -30.990 1.00 86.00 364 SER A O 1
ATOM 2826 N N . PRO A 1 365 ? 11.272 10.325 -32.405 1.00 78.19 365 PRO A N 1
ATOM 2827 C CA . PRO A 1 365 ? 10.453 10.579 -33.592 1.00 78.19 365 PRO A CA 1
ATOM 2828 C C . PRO A 1 365 ? 9.407 9.475 -33.813 1.00 78.19 365 PRO A C 1
ATOM 2830 O O . PRO A 1 365 ? 9.737 8.301 -33.993 1.00 78.19 365 PRO A O 1
ATOM 2833 N N . ARG A 1 366 ? 8.124 9.847 -33.780 1.00 69.19 366 ARG A N 1
ATOM 2834 C CA . ARG A 1 366 ? 6.989 8.914 -33.815 1.00 69.19 366 ARG A CA 1
ATOM 2835 C C . ARG A 1 366 ? 6.509 8.737 -35.258 1.00 69.19 366 ARG A C 1
ATOM 2837 O O . ARG A 1 366 ? 5.706 9.531 -35.741 1.00 69.19 366 ARG A O 1
ATOM 2844 N N . LYS A 1 367 ? 6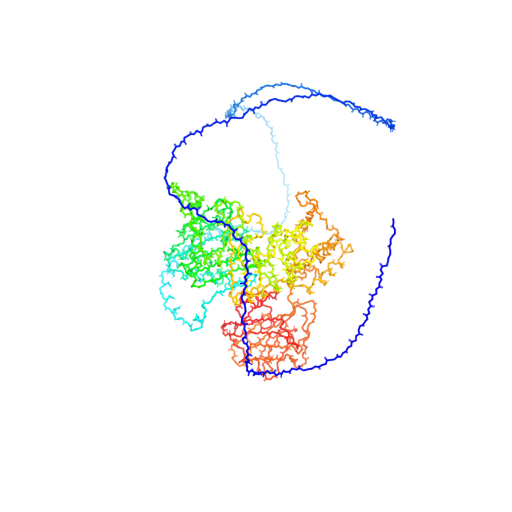.972 7.683 -35.952 1.00 61.50 367 LYS A N 1
ATOM 2845 C CA . LYS A 1 367 ? 6.311 7.222 -37.192 1.00 61.50 367 LYS A CA 1
ATOM 2846 C C . LYS A 1 367 ? 4.826 6.987 -36.873 1.00 61.50 367 LYS A C 1
ATOM 2848 O O . LYS A 1 367 ? 4.530 6.304 -35.891 1.00 61.50 367 LYS A O 1
ATOM 2853 N N . LYS A 1 368 ? 3.904 7.543 -37.673 1.00 52.44 368 LYS A N 1
ATOM 2854 C CA . LYS A 1 368 ? 2.460 7.285 -37.528 1.00 52.44 368 LYS A CA 1
ATOM 2855 C C . LYS A 1 368 ? 2.217 5.777 -37.655 1.00 52.44 368 LYS A C 1
ATOM 2857 O O . LYS A 1 368 ? 2.330 5.227 -38.745 1.00 52.44 368 LYS A O 1
ATOM 2862 N N . LYS A 1 369 ? 1.890 5.118 -36.544 1.00 55.19 369 LYS A N 1
ATOM 2863 C CA . LYS A 1 369 ? 1.273 3.788 -36.542 1.00 55.19 369 LYS A CA 1
ATOM 2864 C C . LYS A 1 369 ? -0.239 3.957 -36.440 1.00 55.19 369 LYS A C 1
ATOM 2866 O O . LYS A 1 369 ? -0.702 4.918 -35.827 1.00 55.19 369 LYS A O 1
ATOM 2871 N N . ALA A 1 370 ? -0.987 3.017 -37.011 1.00 53.81 370 ALA A N 1
ATOM 2872 C CA . ALA A 1 370 ? -2.390 2.840 -36.657 1.00 53.81 370 ALA A CA 1
ATOM 2873 C C . ALA A 1 370 ? -2.517 2.576 -35.145 1.00 53.81 370 ALA A C 1
ATOM 2875 O O . ALA A 1 370 ? -1.581 2.051 -34.528 1.00 53.81 370 ALA A O 1
ATOM 2876 N N . GLU A 1 371 ? -3.668 2.901 -34.552 1.00 58.34 371 GLU A N 1
ATOM 2877 C CA . GLU A 1 371 ? -3.988 2.359 -33.231 1.00 58.34 371 GLU A CA 1
ATOM 2878 C C . GLU A 1 371 ? -3.945 0.824 -33.302 1.00 58.34 371 GLU A C 1
ATOM 2880 O O . GLU A 1 371 ? -4.521 0.247 -34.230 1.00 58.34 371 GLU A O 1
ATOM 2885 N N . PRO A 1 372 ? -3.276 0.133 -32.361 1.00 57.28 372 PRO A N 1
ATOM 2886 C CA . PRO A 1 372 ? -3.341 -1.317 -32.321 1.00 57.28 372 PRO A CA 1
ATOM 2887 C C . PRO A 1 372 ? -4.780 -1.749 -32.036 1.00 57.28 372 PRO A C 1
ATOM 2889 O O . PRO A 1 372 ? -5.482 -1.128 -31.231 1.00 57.28 372 PRO A O 1
ATOM 2892 N N . ALA A 1 373 ? -5.206 -2.841 -32.670 1.00 57.00 373 ALA A N 1
ATOM 2893 C CA . ALA A 1 373 ? -6.516 -3.421 -32.427 1.00 57.00 373 ALA A CA 1
ATOM 2894 C C . ALA A 1 373 ? -6.700 -3.676 -30.923 1.00 57.00 373 ALA A C 1
ATOM 2896 O O . ALA A 1 373 ? -5.958 -4.443 -30.306 1.00 57.00 373 ALA A O 1
ATOM 2897 N N . ARG A 1 374 ? -7.689 -3.010 -30.316 1.00 67.56 374 ARG A N 1
ATOM 2898 C CA . ARG A 1 374 ? -8.007 -3.178 -28.895 1.00 67.56 374 ARG A CA 1
ATOM 2899 C C . ARG A 1 374 ? -8.736 -4.512 -28.714 1.00 67.56 374 ARG A C 1
ATOM 2901 O O . ARG A 1 374 ? -9.969 -4.558 -28.678 1.00 67.56 374 ARG A O 1
ATOM 2908 N N . GLU A 1 375 ? -7.968 -5.595 -28.620 1.00 69.69 375 GLU A N 1
ATOM 2909 C CA . GLU A 1 375 ? -8.434 -6.945 -28.277 1.00 69.69 375 GLU A CA 1
ATOM 2910 C C . GLU A 1 375 ? -9.291 -6.898 -26.994 1.00 69.69 375 GLU A C 1
ATOM 2912 O O . GLU A 1 375 ? -8.902 -6.242 -26.019 1.00 69.69 375 GLU A O 1
ATOM 2917 N N . PRO A 1 376 ? -10.488 -7.509 -26.951 1.00 73.62 376 PRO A N 1
ATOM 2918 C CA . PRO A 1 376 ? -11.221 -7.655 -25.699 1.00 73.62 376 PRO A CA 1
ATOM 2919 C C . PRO A 1 376 ? -10.494 -8.655 -24.788 1.00 73.62 376 PRO A C 1
ATOM 2921 O O . PRO A 1 376 ? -10.076 -9.706 -25.272 1.00 73.62 376 PRO A O 1
ATOM 2924 N N . PRO A 1 377 ? -10.360 -8.392 -23.472 1.00 81.00 377 PRO A N 1
ATOM 2925 C CA . PRO A 1 377 ? -9.921 -9.434 -22.548 1.00 81.00 377 PRO A CA 1
ATOM 2926 C C . PRO A 1 377 ? -10.914 -10.604 -22.584 1.00 81.00 377 PRO A C 1
ATOM 2928 O O . PRO A 1 377 ? -12.118 -10.400 -22.792 1.00 81.00 377 PRO A O 1
ATOM 2931 N N . SER A 1 378 ? -10.443 -11.830 -22.369 1.00 82.50 378 SER A N 1
ATOM 2932 C CA . SER A 1 378 ? -11.333 -12.990 -22.273 1.00 82.50 378 SER A CA 1
ATOM 2933 C C . SER A 1 378 ? -12.159 -12.961 -20.977 1.00 82.50 378 SER A C 1
ATOM 2935 O O . SER A 1 378 ? -11.885 -12.199 -20.044 1.00 82.50 378 SER A O 1
ATOM 2937 N N . ALA A 1 379 ? -13.179 -13.821 -20.886 1.00 80.25 379 ALA A N 1
ATOM 2938 C CA . ALA A 1 379 ? -13.937 -13.996 -19.645 1.00 80.25 379 ALA A CA 1
ATOM 2939 C C . ALA A 1 379 ? -13.050 -14.509 -18.491 1.00 80.25 379 ALA A C 1
ATOM 2941 O O . ALA A 1 379 ? -13.165 -14.018 -17.369 1.00 80.25 379 ALA A O 1
ATOM 2942 N N . LYS A 1 380 ? -12.114 -15.426 -18.788 1.00 81.31 380 LYS A N 1
ATOM 2943 C CA . LYS A 1 380 ? -11.141 -15.984 -17.832 1.00 81.31 380 LYS A CA 1
ATOM 2944 C C . LYS A 1 380 ? -10.257 -14.903 -17.208 1.00 81.31 380 LYS A C 1
ATOM 2946 O O . LYS A 1 380 ? -9.931 -14.982 -16.030 1.00 81.31 380 LYS A O 1
ATOM 2951 N N . GLU A 1 381 ? -9.903 -13.883 -17.983 1.00 81.19 381 GLU A N 1
ATOM 2952 C CA . GLU A 1 381 ? -9.018 -12.808 -17.534 1.00 81.19 381 GLU A CA 1
ATOM 2953 C C . GLU A 1 381 ? -9.781 -11.722 -16.777 1.00 81.19 381 GLU A C 1
ATOM 2955 O O . GLU A 1 381 ? -9.330 -11.331 -15.706 1.00 81.19 381 GLU A O 1
ATOM 2960 N N . ARG A 1 382 ? -10.990 -11.335 -17.222 1.00 81.81 382 ARG A N 1
ATOM 2961 C CA . ARG A 1 382 ? -11.890 -10.469 -16.426 1.00 81.81 382 ARG A CA 1
ATOM 2962 C C . ARG A 1 382 ? -12.246 -11.063 -15.056 1.00 81.81 382 ARG A C 1
ATOM 2964 O O . ARG A 1 382 ? -12.591 -10.320 -14.143 1.00 81.81 382 ARG A O 1
ATOM 2971 N N . ALA A 1 383 ? -12.168 -12.387 -14.903 1.00 84.00 383 ALA A N 1
ATOM 2972 C CA . ALA A 1 383 ? -12.359 -13.082 -13.629 1.00 84.00 383 ALA A CA 1
ATOM 2973 C C . ALA A 1 383 ? -11.125 -13.053 -12.695 1.00 84.00 383 ALA A C 1
ATOM 2975 O O . ALA A 1 383 ? -11.243 -13.483 -11.543 1.00 84.00 383 ALA A O 1
ATOM 2976 N N . GLN A 1 384 ? -9.975 -12.556 -13.179 1.00 90.00 384 GLN A N 1
ATOM 2977 C CA . GLN A 1 384 ? -8.705 -12.421 -12.448 1.00 90.00 384 GLN A CA 1
ATOM 2978 C C . GLN A 1 384 ? -8.252 -10.961 -12.289 1.00 90.00 384 GLN A C 1
ATOM 2980 O O . GLN A 1 384 ? -7.723 -10.612 -11.238 1.00 90.00 384 GLN A O 1
ATOM 2985 N N . VAL A 1 385 ? -8.439 -10.106 -13.301 1.00 95.50 385 VAL A N 1
ATOM 2986 C CA . VAL A 1 385 ? -8.052 -8.686 -13.286 1.00 95.50 385 VAL A CA 1
ATOM 2987 C C . VAL A 1 385 ? -8.906 -7.862 -14.258 1.00 95.50 385 VAL A C 1
ATOM 2989 O O . VAL A 1 385 ? -9.258 -8.323 -15.343 1.00 95.50 385 VAL A O 1
ATOM 2992 N N . VAL A 1 386 ? -9.231 -6.626 -13.875 1.00 95.00 386 VAL A N 1
ATOM 2993 C CA . VAL A 1 386 ? -9.908 -5.630 -14.725 1.00 95.00 386 VAL A CA 1
ATOM 2994 C C . VAL A 1 386 ? -9.109 -4.327 -14.709 1.00 95.00 386 VAL A C 1
ATOM 2996 O O . VAL A 1 386 ? -8.627 -3.906 -13.653 1.00 95.00 386 VAL A O 1
ATOM 2999 N N . PHE A 1 387 ? -8.973 -3.684 -15.871 1.00 94.06 387 PHE A N 1
ATOM 3000 C CA . PHE A 1 387 ? -8.232 -2.434 -16.041 1.00 94.06 387 PHE A CA 1
ATOM 3001 C C . PHE A 1 387 ? -9.167 -1.290 -16.446 1.00 94.06 387 PHE A C 1
ATOM 3003 O O . PHE A 1 387 ? -10.070 -1.480 -17.257 1.00 94.06 387 PHE A O 1
ATOM 3010 N N . THR A 1 388 ? -8.901 -0.057 -16.006 1.00 91.62 388 THR A N 1
ATOM 3011 C CA . THR A 1 388 ? -9.692 1.110 -16.463 1.00 91.62 388 THR A CA 1
ATOM 3012 C C . THR A 1 388 ? -9.454 1.462 -17.939 1.00 91.62 388 THR A C 1
ATOM 3014 O O . THR A 1 388 ? -10.226 2.213 -18.536 1.00 91.62 388 THR A O 1
ATOM 3017 N N . SER A 1 389 ? -8.433 0.871 -18.579 1.00 84.44 389 SER A N 1
ATOM 3018 C CA . SER A 1 389 ? -8.281 0.868 -20.043 1.00 84.44 389 SER A CA 1
ATOM 3019 C C . SER A 1 389 ? -9.418 0.135 -20.759 1.00 84.44 389 SER A C 1
ATOM 3021 O O . SER A 1 389 ? -9.719 0.448 -21.912 1.00 84.44 389 SER A O 1
ATOM 3023 N N . ASP A 1 390 ? -10.078 -0.814 -20.090 1.00 81.50 390 ASP A N 1
ATOM 3024 C CA . ASP A 1 390 ? -11.107 -1.663 -20.695 1.00 81.50 390 ASP A CA 1
ATOM 3025 C C . ASP A 1 390 ? -12.421 -0.896 -20.941 1.00 81.50 390 ASP A C 1
ATOM 3027 O O . ASP A 1 390 ? -13.228 -1.324 -21.768 1.00 81.50 390 ASP A O 1
ATOM 3031 N N . ASN A 1 391 ? -12.570 0.304 -20.353 1.00 75.19 391 ASN A N 1
ATOM 3032 C CA . ASN A 1 391 ? -13.574 1.305 -20.742 1.00 75.19 391 ASN A CA 1
ATOM 3033 C C . ASN A 1 391 ? -13.422 1.764 -22.206 1.00 75.19 391 ASN A C 1
ATOM 3035 O O . ASN A 1 391 ? -14.373 2.260 -22.805 1.00 75.19 391 ASN A O 1
ATOM 3039 N N . ARG A 1 392 ? -12.231 1.625 -22.812 1.00 68.31 392 ARG A N 1
ATOM 3040 C CA . ARG A 1 392 ? -11.933 1.966 -24.223 1.00 68.31 392 ARG A CA 1
ATOM 3041 C C . ARG A 1 392 ? -12.224 3.424 -24.624 1.00 68.31 392 ARG A C 1
ATOM 3043 O O . ARG A 1 392 ? -12.292 3.708 -25.816 1.00 68.31 392 ARG A O 1
ATOM 3050 N N . GLY A 1 393 ? -12.367 4.341 -23.668 1.00 62.78 393 GLY A N 1
ATOM 3051 C CA . GLY A 1 393 ? -12.785 5.727 -23.922 1.00 62.78 393 GLY A CA 1
ATOM 3052 C C . GLY A 1 393 ? -14.303 5.924 -24.024 1.00 62.78 393 GLY A C 1
ATOM 3053 O O . GLY A 1 393 ? -14.745 6.997 -24.416 1.00 62.78 393 GLY A O 1
ATOM 3054 N N . ARG A 1 394 ? -15.100 4.909 -23.671 1.00 61.53 394 ARG A N 1
ATOM 3055 C CA . ARG A 1 394 ? -16.529 5.053 -23.361 1.00 61.53 394 ARG A CA 1
ATOM 3056 C C . ARG A 1 394 ? -16.675 5.537 -21.915 1.00 61.53 394 ARG A C 1
ATOM 3058 O O . ARG A 1 394 ? -15.813 5.249 -21.087 1.00 61.53 394 ARG A O 1
ATOM 3065 N N . GLU A 1 395 ? -17.788 6.186 -21.590 1.00 64.19 395 GLU A N 1
ATOM 3066 C CA . GLU A 1 395 ? -18.109 6.663 -20.229 1.00 64.19 395 GLU A CA 1
ATOM 3067 C C . GLU A 1 395 ? -18.557 5.536 -19.268 1.00 64.19 395 GLU A C 1
ATOM 3069 O O . GLU A 1 395 ? -19.287 5.760 -18.307 1.00 64.19 395 GLU A O 1
ATOM 3074 N N . THR A 1 396 ? -18.127 4.298 -19.521 1.00 75.06 396 THR A N 1
ATOM 3075 C CA . THR A 1 396 ? -18.404 3.135 -18.668 1.00 75.06 396 THR A CA 1
ATOM 3076 C C . THR A 1 396 ? -17.582 3.171 -17.376 1.00 75.06 396 THR A C 1
ATOM 3078 O O . THR A 1 396 ? -16.658 3.973 -17.233 1.00 75.06 396 THR A O 1
ATOM 3081 N N . THR A 1 397 ? -17.920 2.285 -16.436 1.00 84.75 397 THR A N 1
ATOM 3082 C CA . THR A 1 397 ? -17.292 2.199 -15.111 1.00 84.75 397 THR A CA 1
ATOM 3083 C C . THR A 1 397 ? -16.832 0.774 -14.791 1.00 84.75 397 THR A C 1
ATOM 3085 O O . THR A 1 397 ? -17.256 0.186 -13.800 1.00 84.75 397 THR A O 1
ATOM 3088 N N . VAL A 1 398 ? -16.018 0.163 -15.662 1.00 90.00 398 VAL A N 1
ATOM 3089 C CA . VAL A 1 398 ? -15.734 -1.289 -15.611 1.00 90.00 398 VAL A CA 1
ATOM 3090 C C . VAL A 1 398 ? -15.096 -1.778 -14.306 1.00 90.00 398 VAL A C 1
ATOM 3092 O O . VAL A 1 398 ? -15.349 -2.925 -13.920 1.00 90.00 398 VAL A O 1
ATOM 3095 N N . VAL A 1 399 ? -14.295 -0.952 -13.619 1.00 94.00 399 VAL A N 1
ATOM 3096 C CA . VAL A 1 399 ? -13.693 -1.321 -12.326 1.00 94.00 399 VAL A CA 1
ATOM 3097 C C . VAL A 1 399 ? -14.665 -1.064 -11.174 1.00 94.00 399 VAL A C 1
ATOM 3099 O O . VAL A 1 399 ? -14.821 -1.926 -10.308 1.00 94.00 399 VAL A O 1
ATOM 3102 N N . GLU A 1 400 ? -15.390 0.053 -11.182 1.00 94.38 400 GLU A N 1
ATOM 3103 C CA . GLU A 1 400 ? -16.480 0.306 -10.234 1.00 94.38 400 GLU A CA 1
ATOM 3104 C C . GLU A 1 400 ? -17.542 -0.805 -10.289 1.00 94.38 400 GLU A C 1
ATOM 3106 O O . GLU A 1 400 ? -17.925 -1.340 -9.254 1.00 94.38 400 GLU A O 1
ATOM 3111 N N . ASP A 1 401 ? -17.947 -1.242 -11.483 1.00 94.31 401 ASP A N 1
ATOM 3112 C CA . ASP A 1 401 ? -18.943 -2.301 -11.678 1.00 94.31 401 ASP A CA 1
ATOM 3113 C C . ASP A 1 401 ? -18.473 -3.660 -11.137 1.00 94.31 401 ASP A C 1
ATOM 3115 O O . ASP A 1 401 ? -19.293 -4.486 -10.732 1.00 94.31 401 ASP A O 1
ATOM 3119 N N . LEU A 1 402 ? -17.159 -3.918 -11.126 1.00 95.62 402 LEU A N 1
ATOM 3120 C CA . LEU A 1 402 ? -16.581 -5.094 -10.473 1.00 95.62 402 LEU A CA 1
ATOM 3121 C C . LEU A 1 402 ? -16.744 -5.006 -8.951 1.00 95.62 402 LEU A C 1
ATOM 3123 O O . LEU A 1 402 ? -17.217 -5.966 -8.346 1.00 95.62 402 LEU A O 1
ATOM 3127 N N . LEU A 1 403 ? -16.412 -3.858 -8.355 1.00 97.62 403 LEU A N 1
ATOM 3128 C CA . LEU A 1 403 ? -16.577 -3.620 -6.919 1.00 97.62 403 LEU A CA 1
ATOM 3129 C C . LEU A 1 403 ? -18.056 -3.727 -6.508 1.00 97.62 403 LEU A C 1
ATOM 3131 O O . LEU A 1 403 ? -18.372 -4.455 -5.570 1.00 97.62 403 LEU A O 1
ATOM 3135 N N . VAL A 1 404 ? -18.965 -3.097 -7.263 1.00 98.12 404 VAL A N 1
ATOM 3136 C CA . VAL A 1 404 ? -20.422 -3.154 -7.048 1.00 98.12 404 VAL A CA 1
ATOM 3137 C C . VAL A 1 404 ? -20.943 -4.592 -7.096 1.00 98.12 404 VAL A C 1
ATOM 3139 O O . VAL A 1 404 ? -21.641 -5.020 -6.178 1.00 98.12 404 VAL A O 1
ATOM 3142 N N . ARG A 1 405 ? -20.572 -5.387 -8.113 1.00 97.31 405 ARG A N 1
ATOM 3143 C CA . ARG A 1 405 ? -20.961 -6.810 -8.170 1.00 97.31 405 ARG A CA 1
ATOM 3144 C C . ARG A 1 405 ? -20.477 -7.584 -6.942 1.00 97.31 405 ARG A C 1
ATOM 3146 O O . ARG A 1 405 ? -21.237 -8.388 -6.415 1.00 97.31 405 ARG A O 1
ATOM 3153 N N . SER A 1 406 ? -19.258 -7.319 -6.468 1.00 97.94 406 SER A N 1
ATOM 3154 C CA . SER A 1 406 ? -18.693 -7.972 -5.280 1.00 97.94 406 SER A CA 1
ATOM 3155 C C . SER A 1 406 ? -19.347 -7.543 -3.958 1.00 97.94 406 SER A C 1
ATOM 3157 O O . SER A 1 406 ? -19.445 -8.362 -3.052 1.00 97.94 406 SER A O 1
ATOM 3159 N N . MET A 1 407 ? -19.836 -6.303 -3.844 1.00 98.44 407 MET A N 1
ATOM 3160 C CA . MET A 1 407 ? -20.626 -5.833 -2.689 1.00 98.44 407 MET A CA 1
ATOM 3161 C C . MET A 1 407 ? -22.044 -6.424 -2.676 1.00 98.44 407 MET A C 1
ATOM 3163 O O . MET A 1 407 ? -22.600 -6.721 -1.615 1.00 98.44 407 MET A O 1
ATOM 3167 N N . ARG A 1 408 ? -22.641 -6.615 -3.858 1.00 98.38 408 ARG A N 1
ATOM 3168 C CA . ARG A 1 408 ? -23.965 -7.237 -4.016 1.00 98.38 408 ARG A CA 1
ATOM 3169 C C . ARG A 1 408 ? -23.944 -8.744 -3.766 1.00 98.38 408 ARG A C 1
ATOM 3171 O O . ARG A 1 408 ? -24.905 -9.261 -3.216 1.00 98.38 408 ARG A O 1
ATOM 3178 N N . SER A 1 409 ? -22.850 -9.428 -4.106 1.00 97.75 409 SER A N 1
ATOM 3179 C CA . SER A 1 409 ? -22.660 -10.861 -3.835 1.00 97.75 409 SER A CA 1
ATOM 3180 C C . SER A 1 409 ? -22.176 -11.182 -2.413 1.00 97.75 409 SER A C 1
ATOM 3182 O O . SER A 1 409 ? -21.777 -12.316 -2.172 1.00 97.75 409 SER A O 1
ATOM 3184 N N . ALA A 1 410 ? -22.113 -10.200 -1.510 1.00 98.50 410 ALA A N 1
ATOM 3185 C CA . ALA A 1 410 ? -21.674 -10.410 -0.134 1.00 98.50 410 ALA A CA 1
ATOM 3186 C C . ALA A 1 410 ? -22.819 -10.948 0.738 1.00 98.50 410 ALA A C 1
ATOM 3188 O O . ALA A 1 410 ? -23.903 -10.356 0.765 1.00 98.50 410 ALA A O 1
ATOM 3189 N N . GLU A 1 411 ? -22.544 -12.031 1.465 1.00 98.44 411 GLU A N 1
ATOM 3190 C CA . GLU A 1 411 ? -23.496 -12.758 2.318 1.00 98.44 411 GLU A CA 1
ATOM 3191 C C . GLU A 1 411 ? -23.329 -12.444 3.816 1.00 98.44 411 GLU A C 1
ATOM 3193 O O . GLU A 1 411 ? -24.296 -12.513 4.567 1.00 98.44 411 GLU A O 1
ATOM 3198 N N . ARG A 1 412 ? -22.102 -12.156 4.280 1.00 98.44 412 ARG A N 1
ATOM 3199 C CA . ARG A 1 412 ? -21.733 -12.169 5.711 1.00 98.44 412 ARG A CA 1
ATOM 3200 C C . ARG A 1 412 ? -20.851 -11.000 6.146 1.00 98.44 412 ARG A C 1
ATOM 3202 O O . ARG A 1 412 ? -21.100 -10.427 7.202 1.00 98.44 412 ARG A O 1
ATOM 3209 N N . ARG A 1 413 ? -19.804 -10.647 5.386 1.00 98.62 413 ARG A N 1
ATOM 3210 C CA . ARG A 1 413 ? -18.817 -9.616 5.775 1.00 98.62 413 ARG A CA 1
ATOM 3211 C C . ARG A 1 413 ? -18.217 -8.892 4.570 1.00 98.62 413 ARG A C 1
ATOM 3213 O O . ARG A 1 413 ? -17.813 -9.543 3.607 1.00 98.62 413 ARG A O 1
ATOM 3220 N N . ILE A 1 414 ? -18.055 -7.571 4.676 1.00 98.88 414 ILE A N 1
ATOM 3221 C CA . ILE A 1 414 ? -17.212 -6.777 3.768 1.00 98.88 414 ILE A CA 1
ATOM 3222 C C . ILE A 1 414 ? -16.227 -5.947 4.596 1.00 98.88 414 ILE A C 1
ATOM 3224 O O . ILE A 1 414 ? -16.642 -5.070 5.350 1.00 98.88 414 ILE A O 1
ATOM 3228 N N . ASP A 1 415 ? -14.926 -6.166 4.406 1.00 98.88 415 ASP A N 1
ATOM 3229 C CA . ASP A 1 415 ? -13.872 -5.333 4.998 1.00 98.88 415 ASP A CA 1
ATOM 3230 C C . ASP A 1 415 ? -13.184 -4.506 3.907 1.00 98.88 415 ASP A C 1
ATOM 3232 O O . ASP A 1 415 ? -12.622 -5.069 2.968 1.00 98.88 415 ASP A O 1
ATOM 3236 N N . VAL A 1 416 ? -13.203 -3.176 4.021 1.00 98.81 416 VAL A N 1
ATOM 3237 C CA . VAL A 1 416 ? -12.638 -2.245 3.027 1.00 98.81 416 VAL A CA 1
ATOM 3238 C C . VAL A 1 416 ? -11.520 -1.419 3.645 1.00 98.81 416 VAL A C 1
ATOM 3240 O O . VAL A 1 416 ? -11.775 -0.687 4.595 1.00 98.81 416 VAL A O 1
ATOM 3243 N N . ALA A 1 417 ? -10.310 -1.452 3.084 1.00 98.44 417 ALA A N 1
ATOM 3244 C CA . ALA A 1 417 ? -9.259 -0.481 3.400 1.00 98.44 417 ALA A CA 1
ATOM 3245 C C . ALA A 1 417 ? -8.828 0.260 2.128 1.00 98.44 417 ALA A C 1
ATOM 3247 O O . ALA A 1 417 ? -8.195 -0.322 1.242 1.00 98.44 417 ALA A O 1
ATOM 3248 N N . VAL A 1 418 ? -9.192 1.542 2.017 1.00 97.06 418 VAL A N 1
ATOM 3249 C CA . VAL A 1 418 ? -8.943 2.349 0.813 1.00 97.06 418 VAL A CA 1
ATOM 3250 C C . VAL A 1 418 ? -8.470 3.769 1.136 1.00 97.06 418 VAL A C 1
ATOM 3252 O O . VAL A 1 418 ? -9.081 4.492 1.917 1.00 97.06 418 VAL A O 1
ATOM 3255 N N . ALA A 1 419 ? -7.370 4.179 0.505 1.00 93.06 419 ALA A N 1
ATOM 3256 C CA . ALA A 1 419 ? -6.731 5.475 0.750 1.00 93.06 419 ALA A CA 1
ATOM 3257 C C . ALA A 1 419 ? -7.616 6.693 0.420 1.00 93.06 419 ALA A C 1
ATOM 3259 O O . ALA A 1 419 ? -7.566 7.695 1.125 1.00 93.06 419 ALA A O 1
ATOM 3260 N N . HIS A 1 420 ? -8.410 6.606 -0.655 1.00 93.06 420 HIS A N 1
ATOM 3261 C CA . HIS A 1 420 ? -9.274 7.685 -1.143 1.00 93.06 420 HIS A CA 1
ATOM 3262 C C . HIS A 1 420 ? -10.641 7.153 -1.576 1.00 93.06 420 HIS A C 1
ATOM 3264 O O . HIS A 1 420 ? -10.702 6.191 -2.347 1.00 93.06 420 HIS A O 1
ATOM 3270 N N . PHE A 1 421 ? -11.721 7.799 -1.124 1.00 94.19 421 PHE A N 1
ATOM 3271 C CA . PHE A 1 421 ? -13.095 7.324 -1.298 1.00 94.19 421 PHE A CA 1
ATOM 3272 C C . PHE A 1 421 ? -14.065 8.497 -1.534 1.00 94.19 421 PHE A C 1
ATOM 3274 O O . PHE A 1 421 ? -14.634 9.073 -0.605 1.00 94.19 421 PHE A O 1
ATOM 3281 N N . ASN A 1 422 ? -14.298 8.834 -2.809 1.00 90.75 422 ASN A N 1
ATOM 3282 C CA . ASN A 1 422 ? -15.249 9.884 -3.206 1.00 90.75 422 ASN A CA 1
ATOM 3283 C C . ASN A 1 422 ? -16.403 9.426 -4.117 1.00 90.75 422 ASN A C 1
ATOM 3285 O O . ASN A 1 422 ? -17.372 10.176 -4.273 1.00 90.75 422 ASN A O 1
ATOM 3289 N N . THR A 1 423 ? -16.368 8.203 -4.654 1.00 92.75 423 THR A N 1
ATOM 3290 C CA . THR A 1 423 ? -17.497 7.628 -5.404 1.00 92.75 423 THR A CA 1
ATOM 3291 C C . THR A 1 423 ? -18.697 7.371 -4.485 1.00 92.75 423 THR A C 1
ATOM 3293 O O . THR A 1 423 ? -18.614 6.552 -3.576 1.00 92.75 423 THR A O 1
ATOM 3296 N N . GLN A 1 424 ? -19.836 8.022 -4.748 1.00 94.19 424 GLN A N 1
ATOM 3297 C CA . GLN A 1 424 ? -21.052 7.837 -3.943 1.00 94.19 424 GLN A CA 1
ATOM 3298 C C . GLN A 1 424 ? -21.688 6.455 -4.145 1.00 94.19 424 GLN A C 1
ATOM 3300 O O . GLN A 1 424 ? -22.064 5.826 -3.167 1.00 94.19 424 GLN A O 1
ATOM 3305 N N . ARG A 1 425 ? -21.727 5.942 -5.382 1.00 95.75 425 ARG A N 1
ATOM 3306 C CA . ARG A 1 425 ? -22.302 4.625 -5.710 1.00 95.75 425 ARG A CA 1
ATOM 3307 C C . ARG A 1 425 ? -21.702 3.488 -4.875 1.00 95.75 425 ARG A C 1
ATOM 3309 O O . ARG A 1 425 ? -22.441 2.692 -4.321 1.00 95.75 425 ARG A O 1
ATOM 3316 N N . LEU A 1 426 ? -20.381 3.469 -4.687 1.00 97.69 426 LEU A N 1
ATOM 3317 C CA . LEU A 1 426 ? -19.706 2.496 -3.815 1.00 97.69 426 LEU A CA 1
ATOM 3318 C C . LEU A 1 426 ? -20.009 2.695 -2.320 1.00 97.69 426 LEU A C 1
ATOM 3320 O O . LEU A 1 426 ? -19.910 1.745 -1.557 1.00 97.69 426 LEU A O 1
ATOM 3324 N N . ALA A 1 427 ? -20.376 3.901 -1.882 1.00 97.69 427 ALA A N 1
ATOM 3325 C CA . ALA A 1 427 ? -20.850 4.127 -0.517 1.00 97.69 427 ALA A CA 1
ATOM 3326 C C . ALA A 1 427 ? -22.298 3.647 -0.348 1.00 97.69 427 ALA A C 1
ATOM 3328 O O . ALA A 1 427 ? -22.611 2.996 0.642 1.00 97.69 427 ALA A O 1
ATOM 3329 N N . ASP A 1 428 ? -23.153 3.914 -1.336 1.00 98.06 428 ASP A N 1
ATOM 3330 C CA . ASP A 1 428 ? -24.559 3.504 -1.350 1.00 98.06 428 ASP A CA 1
ATOM 3331 C C . ASP A 1 428 ? -24.704 1.972 -1.382 1.00 98.06 428 ASP A C 1
ATOM 3333 O O . ASP A 1 428 ? -25.510 1.418 -0.646 1.00 98.06 428 ASP A O 1
ATOM 3337 N N . GLU A 1 429 ? -23.859 1.268 -2.140 1.00 98.56 429 GLU A N 1
ATOM 3338 C CA . GLU A 1 429 ? -23.831 -0.206 -2.184 1.00 98.56 429 GLU A CA 1
ATOM 3339 C C . GLU A 1 429 ? -23.278 -0.839 -0.892 1.00 98.56 429 GLU A C 1
ATOM 3341 O O . GLU A 1 429 ? -23.678 -1.947 -0.533 1.00 98.56 429 GLU A O 1
ATOM 3346 N N . LEU A 1 430 ? -22.396 -0.143 -0.158 1.00 98.75 430 LEU A N 1
ATOM 3347 C CA . LEU A 1 430 ? -21.956 -0.567 1.179 1.00 98.75 430 LEU A CA 1
ATOM 3348 C C . LEU A 1 430 ? -23.032 -0.333 2.248 1.00 98.75 430 LEU A C 1
ATOM 3350 O O . LEU A 1 430 ? -23.189 -1.173 3.131 1.00 98.75 430 LEU A O 1
ATOM 3354 N N . VAL A 1 431 ? -23.792 0.765 2.163 1.00 98.75 431 VAL A N 1
ATOM 3355 C CA . VAL A 1 431 ? -24.976 0.980 3.014 1.00 98.75 431 VAL A CA 1
ATOM 3356 C C . VAL A 1 431 ? -26.015 -0.105 2.731 1.00 98.75 431 VAL A C 1
ATOM 3358 O O . VAL A 1 431 ? -26.394 -0.823 3.649 1.00 98.75 431 VAL A O 1
ATOM 3361 N N . ALA A 1 432 ? -26.344 -0.342 1.460 1.00 98.69 432 ALA A N 1
ATOM 3362 C CA . ALA A 1 432 ? -27.259 -1.405 1.047 1.00 98.69 432 ALA A CA 1
ATOM 3363 C C . ALA A 1 432 ? -26.751 -2.825 1.374 1.00 98.69 432 ALA A C 1
ATOM 3365 O O . ALA A 1 432 ? -27.533 -3.772 1.360 1.00 98.69 432 ALA A O 1
ATOM 3366 N N . ALA A 1 433 ? -25.455 -3.025 1.642 1.00 98.75 433 ALA A N 1
ATOM 3367 C CA . ALA A 1 433 ? -24.935 -4.282 2.187 1.00 98.75 433 ALA A CA 1
ATOM 3368 C C . ALA A 1 433 ? -25.183 -4.388 3.699 1.00 98.75 433 ALA A C 1
ATOM 3370 O O . ALA A 1 433 ? -25.685 -5.414 4.155 1.00 98.75 433 ALA A O 1
ATOM 3371 N N . ALA A 1 434 ? -24.916 -3.324 4.460 1.00 98.69 434 ALA A N 1
ATOM 3372 C CA . ALA A 1 434 ? -25.221 -3.275 5.890 1.00 98.69 434 ALA A CA 1
ATOM 3373 C C . ALA A 1 434 ? -26.732 -3.405 6.173 1.00 98.69 434 ALA A C 1
ATOM 3375 O O . ALA A 1 434 ? -27.122 -4.123 7.090 1.00 98.69 434 ALA A O 1
ATOM 3376 N N . GLU A 1 435 ? -27.587 -2.801 5.342 1.00 98.25 435 GLU A N 1
ATOM 3377 C CA . GLU A 1 435 ? -29.053 -2.923 5.410 1.00 98.25 435 GLU A CA 1
ATOM 3378 C C . GLU A 1 435 ? -29.555 -4.352 5.117 1.00 98.25 435 GLU A C 1
ATOM 3380 O O . GLU A 1 435 ? -30.593 -4.753 5.635 1.00 98.25 435 GLU A O 1
ATOM 3385 N N . ARG A 1 436 ? -28.793 -5.163 4.363 1.00 97.94 436 ARG A N 1
ATOM 3386 C CA . ARG A 1 436 ? -29.035 -6.614 4.192 1.00 97.94 436 ARG A CA 1
ATOM 3387 C C . ARG A 1 436 ? -28.484 -7.470 5.346 1.00 97.94 436 ARG A C 1
ATOM 3389 O O . ARG A 1 436 ? -28.505 -8.692 5.248 1.00 97.94 436 ARG A O 1
ATOM 3396 N N . GLY A 1 437 ? -27.951 -6.862 6.407 1.00 98.31 437 GLY A N 1
ATOM 3397 C CA . GLY A 1 437 ? -27.341 -7.565 7.542 1.00 98.31 437 GLY A CA 1
ATOM 3398 C C . GLY A 1 437 ? -25.883 -8.000 7.335 1.00 98.31 437 GLY A C 1
ATOM 3399 O O . GLY A 1 437 ? -25.322 -8.674 8.197 1.00 98.31 437 GLY A O 1
ATOM 3400 N N . VAL A 1 438 ? -25.236 -7.613 6.229 1.00 98.81 438 VAL A N 1
ATOM 3401 C CA . VAL A 1 438 ? -23.819 -7.927 5.983 1.00 98.81 438 VAL A CA 1
ATOM 3402 C C . VAL A 1 438 ? -22.940 -7.093 6.918 1.00 98.81 438 VAL A C 1
ATOM 3404 O O . VAL A 1 438 ? -23.072 -5.871 6.989 1.00 98.81 438 VAL A O 1
ATOM 3407 N N . ALA A 1 439 ? -21.987 -7.720 7.610 1.00 98.75 439 ALA A N 1
ATOM 3408 C CA . ALA A 1 439 ? -21.083 -7.024 8.523 1.00 98.75 439 ALA A CA 1
ATOM 3409 C C . ALA A 1 439 ? -20.039 -6.191 7.749 1.00 98.75 439 ALA A C 1
ATOM 3411 O O . ALA A 1 439 ? -18.971 -6.687 7.379 1.00 98.75 439 ALA A O 1
ATOM 3412 N N . VAL A 1 440 ? -20.352 -4.920 7.483 1.00 98.88 440 VAL A N 1
ATOM 3413 C CA . VAL A 1 440 ? -19.473 -3.983 6.764 1.00 98.88 440 VAL A CA 1
ATOM 3414 C C . VAL A 1 440 ? -18.529 -3.249 7.726 1.00 98.88 440 VAL A C 1
ATOM 3416 O O . VAL A 1 440 ? -18.960 -2.737 8.757 1.00 98.88 440 VAL A O 1
ATOM 3419 N N . ARG A 1 441 ? -17.240 -3.138 7.378 1.00 98.81 441 ARG A N 1
ATOM 3420 C CA . ARG A 1 441 ? -16.245 -2.312 8.089 1.00 98.81 441 ARG A CA 1
ATOM 3421 C C . ARG A 1 441 ? -15.363 -1.558 7.100 1.00 98.81 441 ARG A C 1
ATOM 3423 O O . ARG A 1 441 ? -14.861 -2.146 6.145 1.00 98.81 441 ARG A O 1
ATOM 3430 N N . VAL A 1 442 ? -15.147 -0.262 7.331 1.00 98.81 442 VAL A N 1
ATOM 3431 C CA . VAL A 1 442 ? -14.436 0.612 6.381 1.00 98.81 442 VAL A CA 1
ATOM 3432 C C . VAL A 1 442 ? -13.312 1.393 7.060 1.00 98.81 442 VAL A C 1
ATOM 3434 O O . VAL A 1 442 ? -13.548 2.214 7.942 1.00 98.81 442 VAL A O 1
ATOM 3437 N N . LEU A 1 443 ? -12.077 1.159 6.626 1.00 98.44 443 LEU A N 1
ATOM 3438 C CA . LEU A 1 443 ? -10.888 1.912 7.003 1.00 98.44 443 LEU A CA 1
ATOM 3439 C C . LEU A 1 443 ? -10.482 2.852 5.857 1.00 98.44 443 LEU A C 1
ATOM 3441 O O . LEU A 1 443 ? -10.256 2.419 4.727 1.00 98.44 443 LEU A O 1
ATOM 3445 N N . VAL A 1 444 ? -10.338 4.138 6.162 1.00 97.00 444 VAL A N 1
ATOM 3446 C CA . VAL A 1 444 ? -9.856 5.165 5.224 1.00 97.00 444 VAL A CA 1
ATOM 3447 C C . VAL A 1 444 ? -8.648 5.905 5.791 1.00 97.00 444 VAL A C 1
ATOM 3449 O O . VAL A 1 444 ? -8.391 5.873 6.995 1.00 97.00 444 VAL A O 1
ATOM 3452 N N . ASP A 1 445 ? -7.886 6.582 4.936 1.00 94.56 445 ASP A N 1
ATOM 3453 C CA . ASP A 1 445 ? -6.810 7.465 5.391 1.00 94.56 445 ASP A CA 1
ATOM 3454 C C . ASP A 1 445 ? -7.372 8.700 6.128 1.00 94.56 445 ASP A C 1
ATOM 3456 O O . ASP A 1 445 ? -8.511 9.126 5.897 1.00 94.56 445 ASP A O 1
ATOM 3460 N N . LEU A 1 446 ? -6.558 9.335 6.982 1.00 90.38 446 LEU A N 1
ATOM 3461 C CA . LEU A 1 446 ? -6.844 10.666 7.541 1.00 90.38 446 LEU A CA 1
ATOM 3462 C C . LEU A 1 446 ? -7.277 11.675 6.459 1.00 90.38 446 LEU A C 1
ATOM 3464 O O . LEU A 1 446 ? -8.091 12.566 6.717 1.00 90.38 446 LEU A O 1
ATOM 3468 N N . GLY A 1 447 ? -6.756 11.520 5.241 1.00 85.94 447 GLY A N 1
ATOM 3469 C CA . GLY A 1 447 ? -7.080 12.317 4.072 1.00 85.94 447 GLY A CA 1
ATOM 3470 C C . GLY A 1 447 ? -8.567 12.404 3.716 1.00 85.94 447 GLY A C 1
ATOM 3471 O O . GLY A 1 447 ? -8.937 13.402 3.095 1.00 85.94 447 GLY A O 1
ATOM 3472 N N . GLU A 1 448 ? -9.409 11.463 4.162 1.00 89.06 448 GLU A N 1
ATOM 3473 C CA . GLU A 1 448 ? -10.857 11.422 3.888 1.00 89.06 448 GLU A CA 1
ATOM 3474 C C . GLU A 1 448 ? -11.724 12.033 5.013 1.00 89.06 448 GLU A C 1
ATOM 3476 O O . GLU A 1 448 ? -12.914 12.297 4.817 1.00 89.06 448 GLU A O 1
ATOM 3481 N N . TYR A 1 449 ? -11.133 12.363 6.171 1.00 87.06 449 TYR A N 1
ATOM 3482 C CA . TYR A 1 449 ? -11.817 13.037 7.291 1.00 87.06 449 TYR A CA 1
ATOM 3483 C C . TYR A 1 449 ? -12.121 14.531 7.012 1.00 87.06 449 TYR A C 1
ATOM 3485 O O . TYR A 1 449 ? -12.700 15.230 7.845 1.00 87.06 449 TYR A O 1
ATOM 3493 N N . ARG A 1 450 ? -11.723 15.089 5.855 1.00 69.44 450 ARG A N 1
ATOM 3494 C CA . ARG A 1 450 ? -11.671 16.559 5.671 1.00 69.44 450 ARG A CA 1
ATOM 3495 C C . ARG A 1 450 ? -13.011 17.279 5.773 1.00 69.44 450 ARG A C 1
ATOM 3497 O O . ARG A 1 450 ? -13.009 18.483 6.013 1.00 69.44 450 ARG A O 1
ATOM 3504 N N . ASN A 1 451 ? -14.112 16.597 5.473 1.00 66.69 451 ASN A N 1
ATOM 3505 C CA . ASN A 1 451 ? -15.386 17.223 5.143 1.00 66.69 451 ASN A CA 1
ATOM 3506 C C . ASN A 1 451 ? -16.566 16.378 5.644 1.00 66.69 451 ASN A C 1
ATOM 3508 O O . ASN A 1 451 ? -16.577 15.165 5.466 1.00 66.69 451 ASN A O 1
ATOM 3512 N N . ARG A 1 452 ? -17.600 17.031 6.188 1.00 66.81 452 ARG A N 1
ATOM 3513 C CA . ARG A 1 452 ? -18.833 16.390 6.691 1.00 66.81 452 ARG A CA 1
ATOM 3514 C C . ARG A 1 452 ? -19.701 15.736 5.605 1.00 66.81 452 ARG A C 1
ATOM 3516 O O . ARG A 1 452 ? -20.660 15.055 5.944 1.00 66.81 452 ARG A O 1
ATOM 3523 N N . VAL A 1 453 ? -19.373 15.942 4.328 1.00 74.31 453 VAL A N 1
ATOM 3524 C CA . VAL A 1 453 ? -20.002 15.274 3.173 1.00 74.31 453 VAL A CA 1
ATOM 3525 C C . VAL A 1 453 ? -19.024 14.362 2.409 1.00 74.31 453 VAL A C 1
ATOM 3527 O O . VAL A 1 453 ? -19.166 14.175 1.204 1.00 74.31 453 VAL A O 1
ATOM 3530 N N . SER A 1 454 ? -17.998 13.816 3.077 1.00 88.25 454 SER A N 1
ATOM 3531 C CA . SER A 1 454 ? -17.215 12.700 2.521 1.00 88.25 454 SER A CA 1
ATOM 3532 C C . SER A 1 454 ? -18.022 11.395 2.544 1.00 88.25 454 SER A C 1
ATOM 3534 O O . SER A 1 454 ? -18.990 11.265 3.297 1.00 88.25 454 SER A O 1
ATOM 3536 N N . GLN A 1 455 ? -17.620 10.402 1.745 1.00 93.62 455 GLN A N 1
ATOM 3537 C CA . GLN A 1 455 ? -18.305 9.103 1.741 1.00 93.62 455 GLN A CA 1
ATOM 3538 C C . GLN A 1 455 ? -18.108 8.349 3.063 1.00 93.62 455 GLN A C 1
ATOM 3540 O O . GLN A 1 455 ? -19.031 7.699 3.542 1.00 93.62 455 GLN A O 1
ATOM 3545 N N . ALA A 1 456 ? -16.959 8.535 3.719 1.00 93.06 456 ALA A N 1
ATOM 3546 C CA . ALA A 1 456 ? -16.726 8.070 5.084 1.00 93.06 456 ALA A CA 1
ATOM 3547 C C . ALA A 1 456 ? -17.755 8.659 6.076 1.00 93.06 456 ALA A C 1
ATOM 3549 O O . ALA A 1 456 ? -18.375 7.915 6.828 1.00 93.06 456 ALA A O 1
ATOM 3550 N N . ALA A 1 457 ? -18.038 9.967 6.007 1.00 91.62 457 ALA A N 1
ATOM 3551 C CA . ALA A 1 457 ? -19.064 10.599 6.841 1.00 91.62 457 ALA A CA 1
ATOM 3552 C C . ALA A 1 457 ? -20.503 10.154 6.486 1.00 91.62 457 ALA A C 1
ATOM 3554 O O . ALA A 1 457 ? -21.362 10.086 7.367 1.00 91.62 457 ALA A O 1
ATOM 3555 N N . ARG A 1 458 ? -20.777 9.821 5.212 1.00 94.12 458 ARG A N 1
ATOM 3556 C CA . ARG A 1 458 ? -22.053 9.220 4.771 1.00 94.12 458 ARG A CA 1
ATOM 3557 C C . ARG A 1 458 ? -22.256 7.835 5.396 1.00 94.12 458 ARG A C 1
ATOM 3559 O O . ARG A 1 458 ? -23.328 7.574 5.932 1.00 94.12 458 ARG A O 1
ATOM 3566 N N . LEU A 1 459 ? -21.214 7.004 5.385 1.00 96.94 459 LEU A N 1
ATOM 3567 C CA . LEU A 1 459 ? -21.196 5.673 5.997 1.00 96.94 459 LEU A CA 1
ATOM 3568 C C . LEU A 1 459 ? -21.350 5.745 7.527 1.00 96.94 459 LEU A C 1
ATOM 3570 O O . LEU A 1 459 ? -22.211 5.060 8.072 1.00 96.94 459 LEU A O 1
ATOM 3574 N N . GLU A 1 460 ? -20.627 6.645 8.210 1.00 95.31 460 GLU A N 1
ATOM 3575 C CA . GLU A 1 460 ? -20.810 6.882 9.655 1.00 95.31 460 GLU A CA 1
ATOM 3576 C C . GLU A 1 460 ? -22.245 7.319 10.002 1.00 95.31 460 GLU A C 1
ATOM 3578 O O . GLU A 1 460 ? -22.778 6.909 11.034 1.00 95.31 460 GLU A O 1
ATOM 3583 N N . LYS A 1 461 ? -22.897 8.129 9.151 1.00 94.62 461 LYS A N 1
ATOM 3584 C CA . LYS A 1 461 ? -24.303 8.527 9.346 1.00 94.62 461 LYS A CA 1
ATOM 3585 C C . LYS A 1 461 ? -25.273 7.353 9.156 1.00 94.62 461 LYS A C 1
ATOM 3587 O O . LYS A 1 461 ? -26.287 7.307 9.843 1.00 94.62 461 LYS A O 1
ATOM 3592 N N . ALA A 1 462 ? -24.963 6.420 8.258 1.00 96.62 462 ALA A N 1
ATOM 3593 C CA . ALA A 1 462 ? -25.734 5.198 8.024 1.00 96.62 462 ALA A CA 1
ATOM 3594 C C . ALA A 1 462 ? -25.451 4.082 9.056 1.00 96.62 462 ALA A C 1
ATOM 3596 O O . ALA A 1 462 ? -25.898 2.955 8.880 1.00 96.62 462 ALA A O 1
ATOM 3597 N N . GLY A 1 463 ? -24.687 4.364 10.118 1.00 97.25 463 GLY A N 1
ATOM 3598 C CA . GLY A 1 463 ? -24.356 3.391 11.164 1.00 97.25 463 GLY A CA 1
ATOM 3599 C C . GLY A 1 463 ? -23.248 2.398 10.797 1.00 97.25 463 GLY A C 1
ATOM 3600 O O . GLY A 1 463 ? -22.856 1.601 11.648 1.00 97.25 463 GLY A O 1
ATOM 3601 N N . VAL A 1 464 ? -22.693 2.464 9.581 1.00 98.44 464 VAL A N 1
ATOM 3602 C CA . VAL A 1 464 ? -21.592 1.591 9.153 1.00 98.44 464 VAL A CA 1
ATOM 3603 C C . VAL A 1 464 ? -20.335 1.897 9.985 1.00 98.44 464 VAL A C 1
ATOM 3605 O O . VAL A 1 464 ? -19.921 3.058 10.064 1.00 98.44 464 VAL A O 1
ATOM 3608 N N . PRO A 1 465 ? -19.676 0.886 10.583 1.00 98.44 465 PRO A N 1
ATOM 3609 C CA . PRO A 1 465 ? -18.392 1.053 11.255 1.00 98.44 465 PRO A CA 1
ATOM 3610 C C . PRO A 1 465 ? -17.300 1.618 10.332 1.00 98.44 465 PRO A C 1
ATOM 3612 O O . PRO A 1 465 ? -16.749 0.911 9.485 1.00 98.44 465 PRO A O 1
ATOM 3615 N N . VAL A 1 466 ? -16.928 2.883 10.551 1.00 98.19 466 VAL A N 1
ATOM 3616 C CA . VAL A 1 466 ? -15.799 3.545 9.879 1.00 98.19 466 VAL A CA 1
ATOM 3617 C C . VAL A 1 466 ? -14.663 3.823 10.864 1.00 98.19 466 VAL A C 1
ATOM 3619 O O . VAL A 1 466 ? -14.890 4.235 12.006 1.00 98.19 466 VAL A O 1
ATOM 3622 N N . ARG A 1 467 ? -13.421 3.640 10.410 1.00 97.69 467 ARG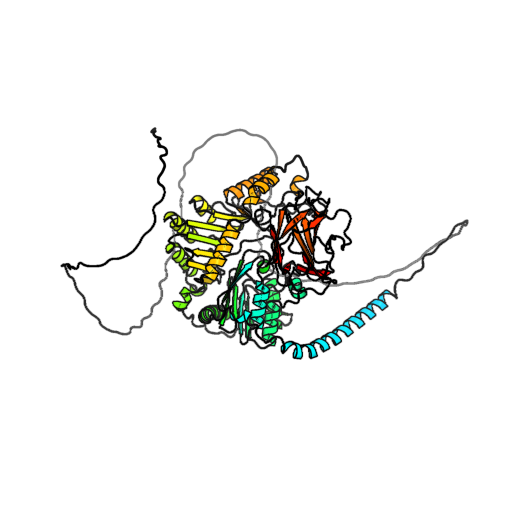 A N 1
ATOM 3623 C CA . ARG A 1 467 ? -12.206 4.128 11.075 1.00 97.69 467 ARG A CA 1
ATOM 3624 C C . ARG A 1 467 ? -11.353 4.933 10.095 1.00 97.69 467 ARG A C 1
ATOM 3626 O O . ARG A 1 467 ? -11.309 4.658 8.899 1.00 97.69 467 ARG A O 1
ATOM 3633 N N . TYR A 1 468 ? -10.658 5.922 10.632 1.00 96.25 468 TYR A N 1
ATOM 3634 C CA . TYR A 1 468 ? -9.697 6.777 9.956 1.00 96.25 468 TYR A CA 1
ATOM 3635 C C . TYR A 1 468 ? -8.303 6.427 10.478 1.00 96.25 468 TYR A C 1
ATOM 3637 O O . TYR A 1 468 ? -8.101 6.298 11.687 1.00 96.25 468 TYR A O 1
ATOM 3645 N N . HIS A 1 469 ? -7.335 6.285 9.582 1.00 95.12 469 HIS A N 1
ATOM 3646 C CA . HIS A 1 469 ? -5.944 6.029 9.934 1.00 95.12 469 HIS A CA 1
ATOM 3647 C C . HIS A 1 469 ? -5.232 7.353 10.250 1.00 95.12 469 HIS A C 1
ATOM 3649 O O . HIS A 1 469 ? -4.788 8.071 9.354 1.00 95.12 469 HIS A O 1
ATOM 3655 N N . VAL A 1 470 ? -5.183 7.719 11.533 1.00 91.88 470 VAL A N 1
ATOM 3656 C CA . VAL A 1 470 ? -4.746 9.040 12.002 1.00 91.88 470 VAL A CA 1
ATOM 3657 C C . VAL A 1 470 ? -3.304 8.994 12.511 1.00 91.88 470 VAL A C 1
ATOM 3659 O O . VAL A 1 470 ? -3.044 8.509 13.606 1.00 91.88 470 VAL A O 1
ATOM 3662 N N . TYR A 1 471 ? -2.384 9.572 11.737 1.00 85.44 471 TYR A N 1
ATOM 3663 C CA . TYR A 1 471 ? -0.965 9.811 12.076 1.00 85.44 471 TYR A CA 1
ATOM 3664 C C . TYR A 1 471 ? -0.677 11.277 12.487 1.00 85.44 471 TYR A C 1
ATOM 3666 O O . TYR A 1 471 ? 0.471 11.680 12.697 1.00 85.44 471 TYR A O 1
ATOM 3674 N N . SER A 1 472 ? -1.700 12.142 12.490 1.00 82.50 472 SER A N 1
ATOM 3675 C CA . SER A 1 472 ? -1.557 13.576 12.766 1.00 82.50 472 SER A CA 1
ATOM 3676 C C . SER A 1 472 ? -2.898 14.273 13.017 1.00 82.50 472 SER A C 1
ATOM 3678 O O . SER A 1 472 ? -3.933 13.857 12.504 1.00 82.50 472 SER A O 1
ATOM 3680 N N . VAL A 1 473 ? -2.878 15.418 13.708 1.00 80.75 473 VAL A N 1
ATOM 3681 C CA . VAL A 1 473 ? -3.995 16.388 13.671 1.00 80.75 473 VAL A CA 1
ATOM 3682 C C . VAL A 1 473 ? -4.008 17.259 12.401 1.00 80.75 473 VAL A C 1
ATOM 3684 O O . VAL A 1 473 ? -5.019 17.892 12.093 1.00 80.75 473 VAL A O 1
ATOM 3687 N N . LYS A 1 474 ? -2.906 17.287 11.641 1.00 75.62 474 LYS A N 1
ATOM 3688 C CA . LYS A 1 474 ? -2.709 18.051 10.402 1.00 75.62 474 LYS A CA 1
ATOM 3689 C C . LYS A 1 474 ? -2.813 17.115 9.192 1.00 75.62 474 LYS A C 1
ATOM 3691 O O . LYS A 1 474 ? -1.918 16.320 8.923 1.00 75.62 474 LYS A O 1
ATOM 3696 N N . MET A 1 475 ? -3.889 17.253 8.416 1.00 66.81 475 MET A N 1
ATOM 3697 C CA . MET A 1 475 ? -4.248 16.332 7.320 1.00 66.81 475 MET A CA 1
ATOM 3698 C C . MET A 1 475 ? -3.340 16.404 6.067 1.00 66.81 475 MET A C 1
ATOM 3700 O O . MET A 1 475 ? -3.595 15.710 5.083 1.00 66.81 475 MET A O 1
ATOM 3704 N N . PHE A 1 476 ? -2.294 17.236 6.066 1.00 63.25 476 PHE A N 1
ATOM 3705 C CA . PHE A 1 476 ? -1.228 17.245 5.056 1.00 63.25 476 PHE A CA 1
ATOM 3706 C C . PHE A 1 476 ? 0.135 17.414 5.742 1.00 63.25 476 PHE A C 1
ATOM 3708 O O . PHE A 1 476 ? 0.430 18.473 6.303 1.00 63.25 476 PHE A O 1
ATOM 3715 N N . PHE A 1 477 ? 0.989 16.390 5.670 1.00 63.28 477 PHE A N 1
ATOM 3716 C CA . PHE A 1 477 ? 2.346 16.424 6.220 1.00 63.28 477 PHE A CA 1
ATOM 3717 C C . PHE A 1 477 ? 3.330 15.672 5.309 1.00 63.28 477 PHE A C 1
ATOM 3719 O O . PHE A 1 477 ? 3.013 14.559 4.895 1.00 63.28 477 PHE A O 1
ATOM 3726 N N . PRO A 1 478 ? 4.521 16.224 4.994 1.00 54.44 478 PRO A N 1
ATOM 3727 C CA . PRO A 1 478 ? 5.498 15.567 4.117 1.00 54.44 478 PRO A CA 1
ATOM 3728 C C . PRO A 1 478 ? 6.091 14.254 4.658 1.00 54.44 478 PRO A C 1
ATOM 3730 O O . PRO A 1 478 ? 6.707 13.528 3.883 1.00 54.44 478 PRO A O 1
ATOM 3733 N N . PHE A 1 479 ? 5.906 13.942 5.945 1.00 57.72 479 PHE A N 1
ATOM 3734 C CA . PHE A 1 479 ? 6.322 12.676 6.565 1.00 57.72 479 PHE A CA 1
ATOM 3735 C C . PHE A 1 479 ? 5.117 11.892 7.128 1.00 57.72 479 PHE A C 1
ATOM 3737 O O . PHE A 1 479 ? 5.226 11.211 8.142 1.00 57.72 479 PHE A O 1
ATOM 3744 N N . ALA A 1 480 ? 3.938 12.039 6.511 1.00 68.88 480 ALA A N 1
ATOM 3745 C CA . ALA A 1 480 ? 2.744 11.273 6.864 1.00 68.88 480 ALA A CA 1
ATOM 3746 C C . ALA A 1 480 ? 2.973 9.758 6.715 1.00 68.88 480 ALA A C 1
ATOM 3748 O O . ALA A 1 480 ? 3.488 9.314 5.690 1.00 68.88 480 ALA A O 1
ATOM 3749 N N . GLN A 1 481 ? 2.532 8.975 7.702 1.00 75.06 481 GLN A N 1
ATOM 3750 C CA . GLN A 1 481 ? 2.443 7.517 7.601 1.00 75.06 481 GLN A CA 1
ATOM 3751 C C . GLN A 1 481 ? 1.052 7.169 7.056 1.00 75.06 481 GLN A C 1
ATOM 3753 O O . GLN A 1 481 ? 0.118 6.942 7.816 1.00 75.06 481 GLN A O 1
ATOM 3758 N N . LEU A 1 482 ? 0.887 7.284 5.735 1.00 84.38 482 LEU A N 1
ATOM 3759 C CA . LEU A 1 482 ? -0.407 7.142 5.058 1.00 84.38 482 LEU A CA 1
ATOM 3760 C C . LEU A 1 482 ? -0.910 5.695 5.088 1.00 84.38 482 LEU A C 1
ATOM 3762 O O . LEU A 1 482 ? -0.128 4.769 4.856 1.00 84.38 482 LEU A O 1
ATOM 3766 N N . MET A 1 483 ? -2.225 5.504 5.221 1.00 92.94 483 MET A N 1
ATOM 3767 C CA . MET A 1 483 ? -2.855 4.239 4.836 1.00 92.94 483 MET A CA 1
ATOM 3768 C C . MET A 1 483 ? -3.165 4.288 3.347 1.00 92.94 483 MET A C 1
ATOM 3770 O O . MET A 1 483 ? -4.087 4.963 2.894 1.00 92.94 483 MET A O 1
ATOM 3774 N N . HIS A 1 484 ? -2.339 3.595 2.570 1.00 93.62 484 HIS A N 1
ATOM 3775 C CA . HIS A 1 484 ? -2.314 3.690 1.120 1.00 93.62 484 HIS A CA 1
ATOM 3776 C C . HIS A 1 484 ? -2.760 2.395 0.402 1.00 93.62 484 HIS A C 1
ATOM 3778 O O . HIS A 1 484 ? -2.698 2.308 -0.830 1.00 93.62 484 HIS A O 1
ATOM 3784 N N . HIS A 1 485 ? -3.325 1.423 1.130 1.00 96.50 485 HIS A N 1
ATOM 3785 C CA . HIS A 1 485 ? -4.033 0.277 0.544 1.00 96.50 485 HIS A CA 1
ATOM 3786 C C . HIS A 1 485 ? -5.205 0.715 -0.352 1.00 96.50 485 HIS A C 1
ATOM 3788 O O . HIS A 1 485 ? -5.724 1.833 -0.266 1.00 96.50 485 HIS A O 1
ATOM 3794 N N . LYS A 1 486 ? -5.604 -0.197 -1.242 1.00 97.25 486 LYS A N 1
ATOM 3795 C CA . LYS A 1 486 ? -6.894 -0.209 -1.940 1.00 97.25 486 LYS A CA 1
ATOM 3796 C C . LYS A 1 486 ? -7.326 -1.672 -1.994 1.00 97.25 486 LYS A C 1
ATOM 3798 O O . LYS A 1 486 ? -6.948 -2.387 -2.917 1.00 97.25 486 LYS A O 1
ATOM 3803 N N . MET A 1 487 ? -7.997 -2.142 -0.946 1.00 97.00 487 MET A N 1
ATOM 3804 C CA . MET A 1 487 ? -8.374 -3.546 -0.790 1.00 97.00 487 MET A CA 1
ATOM 3805 C C . MET A 1 487 ? -9.793 -3.709 -0.244 1.00 97.00 487 MET A C 1
ATOM 3807 O O . MET A 1 487 ? -10.231 -2.925 0.596 1.00 97.00 487 MET A O 1
ATOM 3811 N N . MET A 1 488 ? -10.487 -4.746 -0.710 1.00 98.69 488 MET A N 1
ATOM 3812 C CA . MET A 1 488 ? -11.790 -5.177 -0.206 1.00 98.69 488 MET A CA 1
ATOM 3813 C C . MET A 1 488 ? -11.812 -6.699 -0.057 1.00 98.69 488 MET A C 1
ATOM 3815 O O . MET A 1 488 ? -11.556 -7.416 -1.022 1.00 98.69 488 MET A O 1
ATOM 3819 N N . LEU A 1 489 ? -12.127 -7.188 1.139 1.00 98.81 489 LEU A N 1
ATOM 3820 C CA . LEU A 1 489 ? -12.379 -8.600 1.422 1.00 98.81 489 LEU A CA 1
ATOM 3821 C C . LEU A 1 489 ? -13.889 -8.829 1.479 1.00 98.81 489 LEU A C 1
ATOM 3823 O O . LEU A 1 489 ? -14.596 -8.066 2.133 1.00 98.81 489 LEU A O 1
ATOM 3827 N N . VAL A 1 490 ? -14.367 -9.889 0.831 1.00 98.81 490 VAL A N 1
ATOM 3828 C CA . VAL A 1 490 ? -15.772 -10.316 0.839 1.00 98.81 490 VAL A CA 1
ATOM 3829 C C . VAL A 1 490 ? -15.856 -11.748 1.361 1.00 98.81 490 VAL A C 1
ATOM 3831 O O . VAL A 1 490 ? -15.220 -12.658 0.819 1.00 98.81 490 VAL A O 1
ATOM 3834 N N . ASP A 1 491 ? -16.605 -11.931 2.450 1.00 98.38 491 ASP A N 1
ATOM 3835 C CA . ASP A 1 491 ? -16.946 -13.203 3.114 1.00 98.38 491 ASP A CA 1
ATOM 3836 C C . ASP A 1 491 ? -15.779 -14.128 3.499 1.00 98.38 491 ASP A C 1
ATOM 3838 O O . ASP A 1 491 ? -15.999 -15.306 3.795 1.00 98.38 491 ASP A O 1
ATOM 3842 N N . GLY A 1 492 ? -14.542 -13.623 3.480 1.00 95.62 492 GLY A N 1
ATOM 3843 C CA . GLY A 1 492 ? -13.321 -14.430 3.588 1.00 95.62 492 GLY A CA 1
ATOM 3844 C C . GLY A 1 492 ? -13.039 -15.306 2.356 1.00 95.62 492 GLY A C 1
ATOM 3845 O O . GLY A 1 492 ? -12.154 -16.154 2.411 1.00 95.62 492 GLY A O 1
ATOM 3846 N N . ARG A 1 493 ? -13.780 -15.117 1.254 1.00 97.44 493 ARG A N 1
ATOM 3847 C CA . ARG A 1 493 ? -13.728 -15.932 0.023 1.00 97.44 493 ARG A CA 1
ATOM 3848 C C . ARG A 1 493 ? -13.125 -15.194 -1.176 1.00 97.44 493 ARG A C 1
ATOM 3850 O O . ARG A 1 493 ? -12.578 -15.835 -2.072 1.00 97.44 493 ARG A O 1
ATOM 3857 N N . VAL A 1 494 ? -13.242 -13.864 -1.225 1.00 98.12 494 VAL A N 1
ATOM 3858 C CA . VAL A 1 494 ? -12.723 -13.033 -2.325 1.00 98.12 494 VAL A CA 1
ATOM 3859 C C . VAL A 1 494 ? -11.985 -11.820 -1.768 1.00 98.12 494 VAL A C 1
ATOM 3861 O O . VAL A 1 494 ? -12.490 -11.124 -0.894 1.00 98.12 494 VAL A O 1
ATOM 3864 N N . LEU A 1 495 ? -10.797 -11.557 -2.305 1.00 98.44 495 LEU A N 1
ATOM 3865 C CA . LEU A 1 495 ? -10.009 -10.349 -2.093 1.00 98.44 495 LEU A CA 1
ATOM 3866 C C . LEU A 1 495 ? -9.962 -9.572 -3.409 1.00 98.44 495 LEU A C 1
ATOM 3868 O O . LEU A 1 495 ? -9.538 -10.109 -4.430 1.00 98.44 495 LEU A O 1
ATOM 3872 N N . LEU A 1 496 ? -10.336 -8.300 -3.384 1.00 98.50 496 LEU A N 1
ATOM 3873 C CA . LEU A 1 496 ? -10.101 -7.364 -4.474 1.00 98.50 496 LEU A CA 1
ATOM 3874 C C . LEU A 1 496 ? -8.993 -6.401 -4.050 1.00 98.50 496 LEU A C 1
ATOM 3876 O O . LEU A 1 496 ? -9.100 -5.791 -2.990 1.00 98.50 496 LEU A O 1
ATOM 3880 N N . SER A 1 497 ? -7.922 -6.284 -4.837 1.00 97.62 497 SER A N 1
ATOM 3881 C CA . SER A 1 497 ? -6.780 -5.400 -4.538 1.00 97.62 497 SER A CA 1
ATOM 3882 C C . SER A 1 497 ? -6.086 -4.940 -5.821 1.00 97.62 497 SER A C 1
ATOM 3884 O O . SER A 1 497 ? -6.145 -5.622 -6.843 1.00 97.62 497 SER A O 1
ATOM 3886 N N . GLY A 1 498 ? -5.430 -3.782 -5.784 1.00 96.56 498 GLY A N 1
ATOM 3887 C CA . GLY A 1 498 ? -4.713 -3.209 -6.922 1.00 96.56 498 GLY A CA 1
ATOM 3888 C C . GLY A 1 498 ? -4.361 -1.742 -6.688 1.00 96.56 498 GLY A C 1
ATOM 3889 O O . GLY A 1 498 ? -4.211 -1.303 -5.546 1.00 96.56 498 GLY A O 1
ATOM 3890 N N . SER A 1 499 ? -4.250 -0.962 -7.764 1.00 96.88 499 SER A N 1
ATOM 3891 C CA . SER A 1 499 ? -3.897 0.465 -7.688 1.00 96.88 499 SER A CA 1
ATOM 3892 C C . SER A 1 499 ? -5.101 1.401 -7.496 1.00 96.88 499 SER A C 1
ATOM 3894 O O . SER A 1 499 ? -4.927 2.522 -7.010 1.00 96.88 499 SER A O 1
ATOM 3896 N N . TYR A 1 500 ? -6.302 0.934 -7.856 1.00 96.38 500 TYR A N 1
AT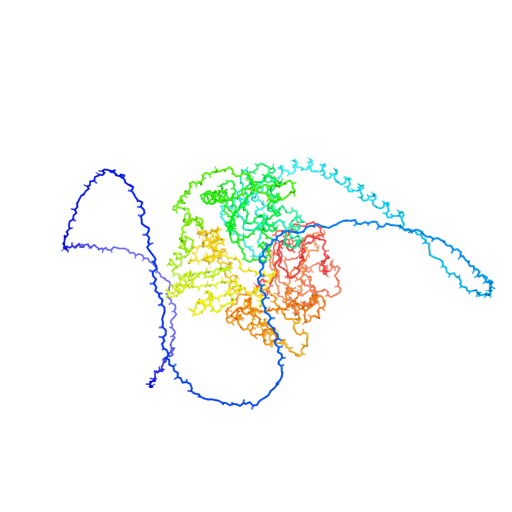OM 3897 C CA . TYR A 1 500 ? -7.522 1.729 -8.019 1.00 96.38 500 TYR A CA 1
ATOM 3898 C C . TYR A 1 500 ? -8.046 2.364 -6.719 1.00 96.38 500 TYR A C 1
ATOM 3900 O O . TYR A 1 500 ? -8.610 1.693 -5.854 1.00 96.38 500 TYR A O 1
ATOM 3908 N N . ASN A 1 501 ? -7.919 3.688 -6.605 1.00 95.06 501 ASN A N 1
ATOM 3909 C CA . ASN A 1 501 ? -8.599 4.471 -5.568 1.00 95.06 501 ASN A CA 1
ATOM 3910 C C . ASN A 1 501 ? -10.102 4.594 -5.878 1.00 95.06 501 ASN A C 1
ATOM 3912 O O . ASN A 1 501 ? -10.471 4.784 -7.032 1.00 95.06 501 ASN A O 1
ATOM 3916 N N . TRP A 1 502 ? -10.976 4.576 -4.868 1.00 95.38 502 TRP A N 1
ATOM 3917 C CA . TRP A 1 502 ? -12.438 4.555 -5.052 1.00 95.38 502 TRP A CA 1
ATOM 3918 C C . TRP A 1 502 ? -12.995 5.945 -5.394 1.00 95.38 502 TRP A C 1
ATOM 3920 O O . TRP A 1 502 ? -13.588 6.653 -4.573 1.00 95.38 502 TRP A O 1
ATOM 3930 N N . SER A 1 503 ? -12.724 6.375 -6.625 1.00 91.25 503 SER A N 1
ATOM 3931 C CA . SER A 1 503 ? -12.922 7.749 -7.064 1.00 91.25 503 SER A CA 1
ATOM 3932 C C . SER A 1 503 ? -13.176 7.869 -8.561 1.00 91.25 503 SER A C 1
ATOM 3934 O O . SER A 1 503 ? -12.556 7.175 -9.364 1.00 91.25 503 SER A O 1
ATOM 3936 N N . ARG A 1 504 ? -13.980 8.869 -8.940 1.00 88.25 504 ARG A N 1
ATOM 3937 C CA . ARG A 1 504 ? -14.258 9.230 -10.345 1.00 88.25 504 ARG A CA 1
ATOM 3938 C C . ARG A 1 504 ? -12.981 9.411 -11.181 1.00 88.25 504 ARG A C 1
ATOM 3940 O O . ARG A 1 504 ? -12.916 9.016 -12.341 1.00 88.25 504 ARG A O 1
ATOM 3947 N N . THR A 1 505 ? -11.945 10.003 -10.582 1.00 89.25 505 THR A N 1
ATOM 3948 C CA . THR A 1 505 ? -10.649 10.237 -11.236 1.00 89.25 505 THR A CA 1
ATOM 3949 C C . THR A 1 505 ? -9.929 8.933 -11.582 1.00 89.25 505 THR A C 1
ATOM 3951 O O . THR A 1 505 ? -9.275 8.874 -12.617 1.00 89.25 505 THR A O 1
ATOM 3954 N N . ALA A 1 506 ? -10.057 7.890 -10.758 1.00 91.19 506 ALA A N 1
ATOM 3955 C CA . ALA A 1 506 ? -9.408 6.608 -11.009 1.00 91.19 506 ALA A CA 1
ATOM 3956 C C . ALA A 1 506 ? -10.012 5.895 -12.232 1.00 91.19 506 ALA A C 1
ATOM 3958 O O . ALA A 1 506 ? -9.271 5.458 -13.109 1.00 91.19 506 ALA A O 1
ATOM 3959 N N . GLU A 1 507 ? -11.344 5.846 -12.331 1.00 90.38 507 GLU A N 1
ATOM 3960 C CA . GLU A 1 507 ? -12.058 5.179 -13.431 1.00 90.38 507 GLU A CA 1
ATOM 3961 C C . GLU A 1 507 ? -11.813 5.870 -14.782 1.00 90.38 507 GLU A C 1
ATOM 3963 O O . GLU A 1 507 ? -11.339 5.249 -15.736 1.00 90.38 507 GLU A O 1
ATOM 3968 N N . TRP A 1 508 ? -12.073 7.179 -14.862 1.00 87.94 508 TRP A N 1
ATOM 3969 C CA . TRP A 1 508 ? -12.047 7.890 -16.143 1.00 87.94 508 TRP A CA 1
ATOM 3970 C C . TRP A 1 508 ? -10.690 8.517 -16.473 1.00 87.94 508 TRP A C 1
ATOM 3972 O O . TRP A 1 508 ? -10.248 8.431 -17.620 1.00 87.94 508 TRP A O 1
ATOM 3982 N N . ASN A 1 509 ? -9.977 9.078 -15.490 1.00 87.69 509 ASN A N 1
ATOM 3983 C CA . ASN A 1 509 ? -8.784 9.908 -15.722 1.00 87.69 509 ASN A CA 1
ATOM 3984 C C . ASN A 1 509 ? -7.442 9.219 -15.426 1.00 87.69 509 ASN A C 1
ATOM 3986 O O . ASN A 1 509 ? -6.407 9.728 -15.861 1.00 87.69 509 ASN A O 1
ATOM 3990 N N . ASN A 1 510 ? -7.439 8.036 -14.804 1.00 91.94 510 ASN A N 1
ATOM 3991 C CA . ASN A 1 510 ? -6.230 7.241 -14.591 1.00 91.94 510 ASN A CA 1
ATOM 3992 C C . ASN A 1 510 ? -6.197 5.966 -15.466 1.00 91.94 510 ASN A C 1
ATOM 3994 O O . ASN A 1 510 ? -7.223 5.493 -15.961 1.00 91.94 510 ASN A O 1
ATOM 3998 N N . HIS A 1 511 ? -5.008 5.385 -15.638 1.00 93.00 511 HIS A N 1
ATOM 3999 C CA . HIS A 1 511 ? -4.842 3.949 -15.884 1.00 93.00 511 HIS A CA 1
ATOM 4000 C C . HIS A 1 511 ? -4.649 3.256 -14.538 1.00 93.00 511 HIS A C 1
ATOM 4002 O O . HIS A 1 511 ? -3.684 3.553 -13.832 1.00 93.00 511 HIS A O 1
ATOM 4008 N N . GLU A 1 512 ? -5.560 2.354 -14.201 1.00 94.62 512 GLU A N 1
ATOM 4009 C CA . GLU A 1 512 ? -5.620 1.625 -12.934 1.00 94.62 512 GLU A CA 1
ATOM 4010 C C . GLU A 1 512 ? -5.948 0.154 -13.199 1.00 94.62 512 GLU A C 1
ATOM 4012 O O . GLU A 1 512 ? -6.361 -0.220 -14.303 1.00 94.62 512 GLU A O 1
ATOM 4017 N N . ASN A 1 513 ? -5.823 -0.671 -12.163 1.00 96.56 513 ASN A N 1
ATOM 4018 C CA . ASN A 1 513 ? -6.267 -2.059 -12.181 1.00 96.56 513 ASN A CA 1
ATOM 4019 C C . ASN A 1 513 ? -6.802 -2.509 -10.811 1.00 96.56 513 ASN A C 1
ATOM 4021 O O . ASN A 1 513 ? -6.402 -1.970 -9.772 1.00 96.56 513 ASN A O 1
ATOM 4025 N N . VAL A 1 514 ? -7.671 -3.522 -10.836 1.00 97.69 514 VAL A N 1
ATOM 4026 C CA . VAL A 1 514 ? -8.099 -4.316 -9.674 1.00 97.69 514 VAL A CA 1
ATOM 4027 C C . VAL A 1 514 ? -8.025 -5.793 -10.041 1.00 97.69 514 VAL A C 1
ATOM 4029 O O . VAL A 1 514 ? -8.603 -6.222 -11.039 1.00 97.69 514 VAL A O 1
ATOM 4032 N N . GLN A 1 515 ? -7.324 -6.568 -9.220 1.00 96.94 515 GLN A N 1
ATOM 4033 C CA . GLN A 1 515 ? -7.287 -8.026 -9.273 1.00 96.94 515 GLN A CA 1
ATOM 4034 C C . GLN A 1 515 ? -8.427 -8.634 -8.446 1.00 96.94 515 GLN A C 1
ATOM 4036 O O . GLN A 1 515 ? -8.871 -8.034 -7.469 1.00 96.94 515 GLN A O 1
ATOM 4041 N N . VAL A 1 516 ? -8.853 -9.849 -8.798 1.00 97.19 516 VAL A N 1
ATOM 4042 C CA . VAL A 1 516 ? -9.866 -10.645 -8.089 1.00 97.19 516 VAL A CA 1
ATOM 4043 C C . VAL A 1 516 ? -9.226 -11.953 -7.627 1.00 97.19 516 VAL A C 1
ATOM 4045 O O . VAL A 1 516 ? -9.015 -12.885 -8.402 1.00 97.19 516 VAL A O 1
ATOM 4048 N N . LEU A 1 517 ? -8.895 -12.012 -6.343 1.00 96.31 517 LEU A N 1
ATOM 4049 C CA . LEU A 1 517 ? -8.007 -13.001 -5.746 1.00 96.31 517 LEU A CA 1
ATOM 4050 C C . LEU A 1 517 ? -8.790 -13.942 -4.823 1.00 96.31 517 LEU A C 1
ATOM 4052 O O . LEU A 1 517 ? -9.610 -13.507 -4.018 1.00 96.31 517 LEU A O 1
ATOM 4056 N N . ARG A 1 518 ? -8.535 -15.250 -4.949 1.00 95.56 518 ARG A N 1
ATOM 4057 C CA . ARG A 1 518 ? -9.209 -16.323 -4.184 1.00 95.56 518 ARG A CA 1
ATOM 4058 C C . ARG A 1 518 ? -8.231 -17.303 -3.517 1.00 95.56 518 ARG A C 1
ATOM 4060 O O . ARG A 1 518 ? -8.624 -18.370 -3.067 1.00 95.56 518 ARG A O 1
ATOM 4067 N N . SER A 1 519 ? -6.941 -16.960 -3.474 1.00 94.38 519 SER A N 1
ATOM 4068 C CA . SER A 1 519 ? -5.929 -17.756 -2.766 1.00 94.38 519 SER A CA 1
ATOM 4069 C C . SER A 1 519 ? -6.150 -17.645 -1.257 1.00 94.38 519 SER A C 1
ATOM 4071 O O . SER A 1 519 ? -6.144 -16.537 -0.722 1.00 94.38 519 SER A O 1
ATOM 4073 N N . SER A 1 520 ? -6.298 -18.780 -0.573 1.00 92.81 520 SER A N 1
ATOM 4074 C CA . SER A 1 520 ? -6.467 -18.857 0.886 1.00 92.81 520 SER A CA 1
ATOM 4075 C C . SER A 1 520 ? -5.313 -18.199 1.652 1.00 92.81 520 SER A C 1
ATOM 4077 O O . SER A 1 520 ? -5.553 -17.493 2.629 1.00 92.81 520 SER A O 1
ATOM 4079 N N . ALA A 1 521 ? -4.074 -18.352 1.173 1.00 92.12 521 ALA A N 1
ATOM 4080 C CA . ALA A 1 521 ? -2.895 -17.708 1.750 1.00 92.12 521 ALA A CA 1
ATOM 4081 C C . ALA A 1 521 ? -2.974 -16.172 1.663 1.00 92.12 521 ALA A C 1
ATOM 4083 O O . ALA A 1 521 ? -2.752 -15.485 2.661 1.00 92.12 521 ALA A O 1
ATOM 4084 N N . LEU A 1 522 ? -3.361 -15.627 0.501 1.00 96.06 522 LEU A N 1
ATOM 4085 C CA . LEU A 1 522 ? -3.553 -14.182 0.338 1.00 96.06 522 LEU A CA 1
ATOM 4086 C C . LEU A 1 522 ? -4.746 -13.677 1.161 1.00 96.06 522 LEU A C 1
ATOM 4088 O O . LEU A 1 522 ? -4.631 -12.648 1.817 1.00 96.06 522 LEU A O 1
ATOM 4092 N N . LEU A 1 523 ? -5.866 -14.406 1.177 1.00 97.69 523 LEU A N 1
ATOM 4093 C CA . LEU A 1 523 ? -7.045 -14.069 1.982 1.00 97.69 523 LEU A CA 1
ATOM 4094 C C . LEU A 1 523 ? -6.696 -13.986 3.476 1.00 97.69 523 LEU A C 1
ATOM 4096 O O . LEU A 1 523 ? -7.010 -12.981 4.110 1.00 97.69 523 LEU A O 1
ATOM 4100 N N . LYS A 1 524 ? -5.973 -14.979 4.018 1.00 95.69 524 LYS A N 1
ATOM 4101 C CA . LYS A 1 524 ? -5.496 -14.982 5.412 1.00 95.69 524 LYS A CA 1
ATOM 4102 C C . LYS A 1 524 ? -4.561 -13.801 5.696 1.00 95.69 524 LYS A C 1
ATOM 4104 O O . LYS A 1 524 ? -4.749 -13.108 6.692 1.00 95.69 524 LYS A O 1
ATOM 4109 N N . ALA A 1 525 ? -3.591 -13.541 4.818 1.00 95.06 525 ALA A N 1
ATOM 4110 C CA . ALA A 1 525 ? -2.616 -12.465 5.000 1.00 95.06 525 ALA A CA 1
ATOM 4111 C C . ALA A 1 525 ? -3.249 -11.060 4.935 1.00 95.06 525 ALA A C 1
ATOM 4113 O O . ALA A 1 525 ? -2.979 -10.221 5.791 1.00 95.06 525 ALA A O 1
ATOM 4114 N N . PHE A 1 526 ? -4.131 -10.805 3.963 1.00 98.12 526 PHE A N 1
ATOM 4115 C CA . PHE A 1 526 ? -4.843 -9.527 3.847 1.00 98.12 526 PHE A CA 1
ATOM 4116 C C . PHE A 1 526 ? -5.892 -9.332 4.951 1.00 98.12 526 PHE A C 1
ATOM 4118 O O . PHE A 1 526 ? -6.100 -8.198 5.377 1.00 98.12 526 PHE A O 1
ATOM 4125 N N . ALA A 1 527 ? -6.527 -10.401 5.447 1.00 98.19 527 ALA A N 1
ATOM 4126 C CA . ALA A 1 527 ? -7.417 -10.320 6.606 1.00 98.19 527 ALA A CA 1
ATOM 4127 C C . ALA A 1 527 ? -6.645 -9.982 7.892 1.00 98.19 527 ALA A C 1
ATOM 4129 O O . ALA A 1 527 ? -7.067 -9.099 8.635 1.00 98.19 527 ALA A O 1
ATOM 4130 N N . ALA A 1 528 ? -5.487 -10.612 8.123 1.00 97.12 528 ALA A N 1
ATOM 4131 C CA . ALA A 1 528 ? -4.619 -10.288 9.256 1.00 97.12 528 ALA A CA 1
ATOM 4132 C C . ALA A 1 528 ? -4.128 -8.829 9.206 1.00 97.12 528 ALA A C 1
ATOM 4134 O O . ALA A 1 528 ? -4.222 -8.116 10.205 1.00 97.12 528 ALA A O 1
ATOM 4135 N N . GLU A 1 529 ? -3.686 -8.351 8.036 1.00 95.69 529 GLU A N 1
ATOM 4136 C CA . GLU A 1 529 ? -3.306 -6.944 7.854 1.00 95.69 529 GLU A CA 1
ATOM 4137 C C . GLU A 1 529 ? -4.501 -5.996 8.041 1.00 95.69 529 GLU A C 1
ATOM 4139 O O . GLU A 1 529 ? -4.347 -4.939 8.656 1.00 95.69 529 GLU A O 1
ATOM 4144 N N . PHE A 1 530 ? -5.710 -6.375 7.602 1.00 98.44 530 PHE A N 1
ATOM 4145 C CA . PHE A 1 530 ? -6.910 -5.592 7.893 1.00 98.44 530 PHE A CA 1
ATOM 4146 C C . PHE A 1 530 ? -7.164 -5.489 9.398 1.00 98.44 530 PHE A C 1
ATOM 4148 O O . PHE A 1 530 ? -7.318 -4.377 9.892 1.00 98.44 530 PHE A O 1
ATOM 4155 N N . GLU A 1 531 ? -7.186 -6.595 10.151 1.00 97.94 531 GLU A N 1
ATOM 4156 C CA . GLU A 1 531 ? -7.445 -6.543 11.599 1.00 97.94 531 GLU A CA 1
ATOM 4157 C C . GLU A 1 531 ? -6.345 -5.768 12.349 1.00 97.94 531 GLU A C 1
ATOM 4159 O O . GLU A 1 531 ? -6.653 -4.977 13.249 1.00 97.94 531 GLU A O 1
ATOM 4164 N N . ARG A 1 532 ? -5.076 -5.902 11.934 1.00 95.31 532 ARG A N 1
ATOM 4165 C CA . ARG A 1 532 ? -3.943 -5.130 12.472 1.00 95.31 532 ARG A CA 1
ATOM 4166 C C . ARG A 1 532 ? -4.115 -3.628 12.226 1.00 95.31 532 ARG A C 1
ATOM 4168 O O . ARG A 1 532 ? -3.953 -2.834 13.151 1.00 95.31 532 ARG A O 1
ATOM 4175 N N . LEU A 1 533 ? -4.481 -3.227 11.007 1.00 95.62 533 LEU A N 1
ATOM 4176 C CA . LEU A 1 533 ? -4.765 -1.830 10.662 1.00 95.62 533 LEU A CA 1
ATOM 4177 C C . LEU A 1 533 ? -6.055 -1.305 11.309 1.00 95.62 533 LEU A C 1
ATOM 4179 O O . LEU A 1 533 ? -6.128 -0.130 11.655 1.00 95.62 533 LEU A O 1
ATOM 4183 N N . TRP A 1 534 ? -7.062 -2.157 11.495 1.00 97.94 534 TRP A N 1
ATOM 4184 C CA . TRP A 1 534 ? -8.355 -1.828 12.097 1.00 97.94 534 TRP A CA 1
ATOM 4185 C C . TRP A 1 534 ? -8.233 -1.562 13.598 1.00 97.94 534 TRP A C 1
ATOM 4187 O O . TRP A 1 534 ? -8.883 -0.655 14.122 1.00 97.94 534 TRP A O 1
ATOM 4197 N N . THR A 1 535 ? -7.409 -2.338 14.302 1.00 95.56 535 THR A N 1
ATOM 4198 C CA . THR A 1 535 ? -7.171 -2.224 15.754 1.00 95.56 535 THR A CA 1
ATOM 4199 C C . THR A 1 535 ? -6.018 -1.285 16.124 1.00 95.56 535 THR A C 1
ATOM 4201 O O . THR A 1 535 ? -5.894 -0.910 17.293 1.00 95.56 535 THR A O 1
ATOM 4204 N N . LEU A 1 536 ? -5.214 -0.870 15.138 1.00 91.56 536 LEU A N 1
ATOM 4205 C CA . LEU A 1 536 ? -3.947 -0.153 15.280 1.00 91.56 536 LEU A CA 1
ATOM 4206 C C . LEU A 1 536 ? -3.957 0.928 16.373 1.00 91.56 536 LEU A C 1
ATOM 4208 O O . LEU A 1 536 ? -4.654 1.941 16.257 1.00 91.56 536 LEU A O 1
ATOM 4212 N N . ARG A 1 537 ? -3.168 0.692 17.434 1.00 88.81 537 ARG A N 1
ATOM 4213 C CA . ARG A 1 537 ? -2.936 1.595 18.581 1.00 88.81 537 ARG A CA 1
ATOM 4214 C C . ARG A 1 537 ? -4.200 2.155 19.254 1.00 88.81 537 ARG A C 1
ATOM 4216 O O . ARG A 1 537 ? -4.145 3.161 19.955 1.00 88.81 537 ARG A O 1
ATOM 4223 N N . ARG A 1 538 ? -5.358 1.497 19.107 1.00 91.31 538 ARG A N 1
ATOM 4224 C CA . ARG A 1 538 ? -6.615 1.968 19.718 1.00 91.31 538 ARG A CA 1
ATOM 4225 C C . ARG A 1 538 ? -6.589 1.973 21.248 1.00 91.31 538 ARG A C 1
ATOM 4227 O O . ARG A 1 538 ? -7.230 2.838 21.837 1.00 91.31 538 ARG A O 1
ATOM 4234 N N . LYS A 1 539 ? -5.837 1.061 21.882 1.00 89.44 539 LYS A N 1
ATOM 4235 C CA . LYS A 1 539 ? -5.650 1.040 23.346 1.00 89.44 539 LYS A CA 1
ATOM 4236 C C . LYS A 1 539 ? -4.849 2.246 23.864 1.00 89.44 539 LYS A C 1
ATOM 4238 O O . LYS A 1 539 ? -5.078 2.692 24.980 1.00 89.44 539 LYS A O 1
ATOM 4243 N N . ASP A 1 540 ? -3.985 2.821 23.028 1.00 87.12 540 ASP A N 1
ATOM 4244 C CA . ASP A 1 540 ? -3.124 3.962 23.361 1.00 87.12 540 ASP A CA 1
ATOM 4245 C C . ASP A 1 540 ? -3.918 5.291 23.384 1.00 87.12 540 ASP A C 1
ATOM 4247 O O . ASP A 1 540 ? -3.563 6.240 24.091 1.00 87.12 540 ASP A O 1
ATOM 4251 N N . TYR A 1 541 ? -5.009 5.374 22.609 1.00 93.12 541 TYR A N 1
ATOM 4252 C CA . TYR A 1 541 ? -5.752 6.615 22.355 1.00 93.12 541 TYR A CA 1
ATOM 4253 C C . TYR A 1 541 ? -6.310 7.320 23.611 1.00 93.12 541 TYR A C 1
ATOM 4255 O O . TYR A 1 541 ? -6.162 8.544 23.686 1.00 93.12 541 TYR A O 1
ATOM 4263 N N . PRO A 1 542 ? -6.928 6.643 24.605 1.00 93.50 542 PRO A N 1
ATOM 4264 C CA . PRO A 1 542 ? -7.449 7.319 25.796 1.00 93.50 542 PRO A CA 1
ATOM 4265 C C . PRO A 1 542 ? -6.344 8.016 26.602 1.00 93.50 542 PRO A C 1
ATOM 4267 O O . PRO A 1 542 ? -6.497 9.184 26.964 1.00 93.50 542 PRO A O 1
ATOM 4270 N N . GLY A 1 543 ? -5.206 7.339 26.801 1.00 88.12 543 GLY A N 1
ATOM 4271 C CA . GLY A 1 543 ? -4.032 7.895 27.478 1.00 88.12 543 GLY A CA 1
ATOM 4272 C C . GLY A 1 543 ? -3.394 9.042 26.691 1.00 88.12 543 GLY A C 1
ATOM 4273 O O . GLY A 1 543 ? -3.092 10.090 27.260 1.00 88.12 543 GLY A O 1
ATOM 4274 N N . PHE A 1 544 ? -3.277 8.904 25.367 1.00 86.56 544 PHE A N 1
ATOM 4275 C CA . PHE A 1 544 ? -2.817 9.984 24.489 1.00 86.56 544 PHE A CA 1
ATOM 4276 C C . PHE A 1 544 ? -3.728 11.222 24.568 1.00 86.56 544 PHE A C 1
ATOM 4278 O O . PHE A 1 544 ? -3.250 12.346 24.741 1.00 86.56 544 PHE A O 1
ATOM 4285 N N . LEU A 1 545 ? -5.050 11.032 24.516 1.00 91.56 545 LEU A N 1
ATOM 4286 C CA . LEU A 1 545 ? -6.023 12.116 24.635 1.00 91.56 545 LEU A CA 1
ATOM 4287 C C . LEU A 1 545 ? -5.985 12.772 26.024 1.00 91.56 545 LEU A C 1
ATOM 4289 O O . LEU A 1 545 ? -6.143 13.990 26.113 1.00 91.56 545 LEU A O 1
ATOM 4293 N N . ALA A 1 546 ? -5.761 12.003 27.093 1.00 88.88 546 ALA A N 1
ATOM 4294 C CA . ALA A 1 546 ? -5.565 12.529 28.443 1.00 88.88 546 ALA A CA 1
ATOM 4295 C C . ALA A 1 546 ? -4.279 13.370 28.541 1.00 88.88 546 ALA A C 1
ATOM 4297 O O . ALA A 1 546 ? -4.359 14.535 28.934 1.00 88.88 546 ALA A O 1
ATOM 4298 N N . LYS A 1 547 ? -3.131 12.849 28.076 1.00 82.81 547 LYS A N 1
ATOM 4299 C CA . LYS A 1 547 ? -1.847 13.580 28.011 1.00 82.81 547 LYS A CA 1
ATOM 4300 C C . LYS A 1 547 ? -1.980 14.894 27.211 1.00 82.81 547 LYS A C 1
ATOM 4302 O O . LYS A 1 547 ? -1.471 15.924 27.647 1.00 82.81 547 LYS A O 1
ATOM 4307 N N . VAL A 1 548 ? -2.735 14.914 26.104 1.00 83.75 548 VAL A N 1
ATOM 4308 C CA . VAL A 1 548 ? -3.058 16.151 25.353 1.00 83.75 548 VAL A CA 1
ATOM 4309 C C . VAL A 1 548 ? -3.954 17.109 26.153 1.00 83.75 548 VAL A C 1
ATOM 4311 O O . VAL A 1 548 ? -3.728 18.315 26.123 1.00 83.75 548 VAL A O 1
ATOM 4314 N N . ARG A 1 549 ? -4.981 16.606 26.851 1.00 86.19 549 ARG A N 1
ATOM 4315 C CA . ARG A 1 549 ? -5.930 17.423 27.636 1.00 86.19 549 ARG A CA 1
ATOM 4316 C C . ARG A 1 549 ? -5.324 18.037 28.903 1.00 86.19 549 ARG A C 1
ATOM 4318 O O . ARG A 1 549 ? -5.854 19.044 29.357 1.00 86.19 549 ARG A O 1
ATOM 4325 N N . ALA A 1 550 ? -4.282 17.425 29.466 1.00 82.81 550 ALA A N 1
ATOM 4326 C CA . ALA A 1 550 ? -3.605 17.891 30.677 1.00 82.81 550 ALA A CA 1
ATOM 4327 C C . ALA A 1 550 ? -2.631 19.059 30.423 1.00 82.81 550 ALA A C 1
ATOM 4329 O O . ALA A 1 550 ? -2.360 19.846 31.328 1.00 82.81 550 ALA A O 1
ATOM 4330 N N . ARG A 1 551 ? -2.122 19.210 29.191 1.00 75.75 551 ARG A N 1
ATOM 4331 C CA . ARG A 1 551 ? -1.381 20.413 28.773 1.00 75.75 551 ARG A CA 1
ATOM 4332 C C . ARG A 1 551 ? -2.328 21.622 28.767 1.00 75.75 551 ARG A C 1
ATOM 4334 O O . ARG A 1 551 ? -3.509 21.484 28.467 1.00 75.75 551 ARG A O 1
ATOM 4341 N N . GLY A 1 552 ? -1.818 22.821 29.043 1.00 68.12 552 GLY A N 1
ATOM 4342 C CA . GLY A 1 552 ? -2.633 24.037 29.037 1.00 68.12 552 GLY A CA 1
ATOM 4343 C C . GLY A 1 552 ? -1.840 25.311 29.346 1.00 68.12 552 GLY A C 1
ATOM 4344 O O . GLY A 1 552 ? -0.650 25.218 29.640 1.00 68.12 552 GLY A O 1
ATOM 4345 N N . PRO A 1 553 ? -2.488 26.494 29.322 1.00 60.31 553 PRO A N 1
ATOM 4346 C CA . PRO A 1 553 ? -1.809 27.798 29.355 1.00 60.31 553 PRO A CA 1
ATOM 4347 C C . PRO A 1 553 ? -0.993 28.125 30.616 1.00 60.31 553 PRO A C 1
ATOM 4349 O O . PRO A 1 553 ? -0.309 29.142 30.624 1.00 60.31 553 PRO A O 1
ATOM 4352 N N . LYS A 1 554 ? -1.065 27.300 31.672 1.00 65.44 554 LYS A N 1
ATOM 4353 C CA . LYS A 1 554 ? -0.245 27.449 32.890 1.00 65.44 554 LYS A CA 1
ATOM 4354 C C . LYS A 1 554 ? 1.250 27.202 32.630 1.00 65.44 554 LYS A C 1
ATOM 4356 O O . LYS A 1 554 ? 2.081 27.756 33.334 1.00 65.44 554 LYS A O 1
ATOM 4361 N N . ASP A 1 555 ? 1.581 26.403 31.616 1.00 64.75 555 ASP A N 1
ATOM 4362 C CA . ASP A 1 555 ? 2.927 26.316 31.043 1.00 64.75 555 ASP A CA 1
ATOM 4363 C C . ASP A 1 555 ? 2.962 27.212 29.792 1.00 64.75 555 ASP A C 1
ATOM 4365 O O . ASP A 1 555 ? 2.289 26.883 28.813 1.00 64.75 555 ASP A O 1
ATOM 4369 N N . PRO A 1 556 ? 3.726 28.322 29.756 1.00 63.69 556 PRO A N 1
ATOM 4370 C CA . PRO A 1 556 ? 3.767 29.205 28.588 1.00 63.69 556 PRO A CA 1
ATOM 4371 C C . PRO A 1 556 ? 4.380 28.539 27.342 1.00 63.69 556 PRO A C 1
ATOM 4373 O O . PRO A 1 556 ? 4.142 28.992 26.222 1.00 63.69 556 PRO A O 1
ATOM 4376 N N . ASN A 1 557 ? 5.127 27.440 27.500 1.00 60.56 557 ASN A N 1
ATOM 4377 C CA . ASN A 1 557 ? 5.746 26.691 26.408 1.00 60.56 557 ASN A CA 1
ATOM 4378 C C . ASN A 1 557 ? 4.900 25.504 25.913 1.00 60.56 557 ASN A C 1
ATOM 4380 O O . ASN A 1 557 ? 5.296 24.878 24.929 1.00 60.56 557 ASN A O 1
ATOM 4384 N N . TYR A 1 558 ? 3.726 25.227 26.500 1.00 62.78 558 TYR A N 1
ATOM 4385 C CA . TYR A 1 558 ? 2.905 24.025 26.249 1.00 62.78 558 TYR A CA 1
ATOM 4386 C C . TYR A 1 558 ? 2.704 23.653 24.772 1.00 62.78 558 TYR A C 1
ATOM 4388 O O . TYR A 1 558 ? 2.664 22.473 24.421 1.00 62.78 558 TYR A O 1
ATOM 4396 N N . ARG A 1 559 ? 2.615 24.651 23.883 1.00 63.28 559 ARG A N 1
ATOM 4397 C CA . ARG A 1 559 ? 2.465 24.461 22.430 1.00 63.28 559 ARG A CA 1
ATOM 4398 C C . ARG A 1 559 ? 3.678 23.830 21.746 1.00 63.28 559 ARG A C 1
ATOM 4400 O O . ARG A 1 559 ? 3.482 23.159 20.739 1.00 63.28 559 ARG A O 1
ATOM 4407 N N . ARG A 1 560 ? 4.889 23.991 22.291 1.00 60.31 560 ARG A N 1
ATOM 4408 C CA . ARG A 1 560 ? 6.123 23.350 21.795 1.00 60.31 560 ARG A CA 1
ATOM 4409 C C . ARG A 1 560 ? 6.138 21.842 22.058 1.00 60.31 560 ARG A C 1
ATOM 4411 O O . ARG A 1 560 ? 6.750 21.100 21.301 1.00 60.31 560 ARG A O 1
ATOM 4418 N N . TYR A 1 561 ? 5.437 21.396 23.101 1.00 59.97 561 TYR A N 1
ATOM 4419 C CA . TYR A 1 561 ? 5.427 20.005 23.570 1.00 59.97 561 TYR A CA 1
ATOM 4420 C C . TYR A 1 561 ? 4.202 19.204 23.093 1.00 59.97 561 TYR A C 1
ATOM 4422 O O . TYR A 1 561 ? 4.037 18.040 23.459 1.00 59.97 561 TYR A O 1
ATOM 4430 N N . LEU A 1 562 ? 3.307 19.815 22.307 1.00 69.62 562 LEU A N 1
ATOM 4431 C CA . LEU A 1 562 ? 2.078 19.179 21.831 1.00 69.62 562 LEU A CA 1
ATOM 4432 C C . LEU A 1 562 ? 2.317 18.466 20.487 1.00 69.62 562 LEU A C 1
ATOM 4434 O O . LEU A 1 562 ? 2.538 19.132 19.473 1.00 69.62 562 LEU A O 1
ATOM 4438 N N . PRO A 1 563 ? 2.252 17.121 20.434 1.00 71.88 563 PRO A N 1
ATOM 4439 C CA . PRO A 1 563 ? 2.650 16.370 19.250 1.00 71.88 563 PRO A CA 1
ATOM 4440 C C . PRO A 1 563 ? 1.669 16.589 18.098 1.00 71.88 563 PRO A C 1
ATOM 4442 O O . PRO A 1 563 ? 0.525 16.139 18.128 1.00 71.88 563 PRO A O 1
ATOM 4445 N N . VAL A 1 564 ? 2.111 17.269 17.042 1.00 74.94 564 VAL A N 1
ATOM 4446 C CA . VAL A 1 564 ? 1.307 17.447 15.819 1.00 74.94 564 VAL A CA 1
ATOM 4447 C C . VAL A 1 564 ? 1.253 16.151 15.001 1.00 74.94 564 VAL A C 1
ATOM 4449 O O . VAL A 1 564 ? 0.276 15.897 14.291 1.00 74.94 564 VAL A O 1
ATOM 4452 N N . HIS A 1 565 ? 2.291 15.325 15.129 1.00 75.69 565 HIS A N 1
ATOM 4453 C CA . HIS A 1 565 ? 2.500 14.057 14.436 1.00 75.69 565 HIS A CA 1
ATOM 4454 C C . HIS A 1 565 ? 2.765 12.961 15.465 1.00 75.69 565 HIS A C 1
ATOM 4456 O O . HIS A 1 565 ? 3.359 13.228 16.510 1.00 75.69 565 HIS A O 1
ATOM 4462 N N . PHE A 1 566 ? 2.274 11.760 15.184 1.00 76.94 566 PHE A N 1
ATOM 4463 C CA . PHE A 1 566 ? 2.284 10.635 16.113 1.00 76.94 566 PHE A CA 1
ATOM 4464 C C . PHE A 1 566 ? 2.186 9.305 15.347 1.00 76.94 566 PHE A C 1
ATOM 4466 O O . PHE A 1 566 ? 1.698 9.301 14.212 1.00 76.94 566 PHE A O 1
ATOM 4473 N N . PRO A 1 567 ? 2.623 8.178 15.941 1.00 78.31 567 PRO A N 1
ATOM 4474 C CA . PRO A 1 567 ? 2.392 6.847 15.397 1.00 78.31 567 PRO A CA 1
ATOM 4475 C C . PRO A 1 567 ? 0.905 6.643 15.072 1.00 78.31 567 PRO A C 1
ATOM 4477 O O . PRO A 1 567 ? 0.051 7.050 15.866 1.00 78.31 567 PRO A O 1
ATOM 4480 N N . PRO A 1 568 ? 0.576 6.041 13.919 1.00 86.06 568 PRO A N 1
ATOM 4481 C CA . PRO A 1 568 ? -0.795 5.974 13.443 1.00 86.06 568 PRO A CA 1
ATOM 4482 C C . PRO A 1 568 ? -1.730 5.211 14.389 1.00 86.06 568 PRO A C 1
ATOM 4484 O O . PRO A 1 568 ? -1.381 4.159 14.924 1.00 86.06 568 PRO A O 1
ATOM 4487 N N . MET A 1 569 ? -2.946 5.738 14.544 1.00 93.44 569 MET A N 1
ATOM 4488 C CA . MET A 1 569 ? -4.052 5.151 15.306 1.00 93.44 569 MET A CA 1
ATOM 4489 C C . MET A 1 569 ? -5.302 5.005 14.430 1.00 93.44 569 MET A C 1
ATOM 4491 O O . MET A 1 569 ? -5.633 5.907 13.661 1.00 93.44 569 MET A O 1
ATOM 4495 N N . ALA A 1 570 ? -6.042 3.907 14.582 1.00 96.75 570 ALA A N 1
ATOM 4496 C CA . ALA A 1 570 ? -7.291 3.655 13.857 1.00 96.75 570 ALA A CA 1
ATOM 4497 C C . ALA A 1 570 ? -8.511 4.226 14.606 1.00 96.75 570 ALA A C 1
ATOM 4499 O O . ALA A 1 570 ? -9.174 3.527 15.377 1.00 96.75 570 ALA A O 1
ATOM 4500 N N . LEU A 1 571 ? -8.807 5.511 14.404 1.00 96.88 571 LEU A N 1
ATOM 4501 C CA . LEU A 1 571 ? -9.809 6.267 15.169 1.00 96.88 571 LEU A CA 1
ATOM 4502 C C . LEU A 1 571 ? -11.141 6.404 14.421 1.00 96.88 571 LEU A C 1
ATOM 4504 O O . LEU A 1 571 ? -11.165 6.656 13.225 1.00 96.88 571 LEU A O 1
ATOM 4508 N N . THR A 1 572 ? -12.266 6.316 15.123 1.00 96.50 572 THR A N 1
ATOM 4509 C CA . THR A 1 572 ? -13.593 6.713 14.611 1.00 96.50 572 THR A CA 1
ATOM 4510 C C . THR A 1 572 ? -13.685 8.232 14.426 1.00 96.50 572 THR A C 1
ATOM 4512 O O . THR A 1 572 ? -12.913 8.993 15.023 1.00 96.50 572 THR A O 1
ATOM 4515 N N . GLY A 1 573 ? -14.677 8.723 13.675 1.00 92.94 573 GLY A N 1
ATOM 4516 C CA . GLY A 1 573 ? -14.909 10.161 13.535 1.00 92.94 573 GLY A CA 1
ATOM 4517 C C . GLY A 1 573 ? -15.235 10.847 14.867 1.00 92.94 573 GLY A C 1
ATOM 4518 O O . GLY A 1 573 ? -14.832 11.991 15.084 1.00 92.94 573 GLY A O 1
ATOM 4519 N N . LYS A 1 574 ? -15.870 10.141 15.817 1.00 93.44 574 LYS A N 1
ATOM 4520 C CA . LYS A 1 574 ? -16.110 10.632 17.190 1.00 93.44 574 LYS A CA 1
ATOM 4521 C C . LYS A 1 574 ? -14.798 10.867 17.952 1.00 93.44 574 LYS A C 1
ATOM 4523 O O . LYS A 1 574 ? -14.620 11.936 18.544 1.00 93.44 574 LYS A O 1
ATOM 4528 N N . GLU A 1 575 ? -13.874 9.908 17.898 1.00 95.69 575 GLU A N 1
ATOM 4529 C CA . GLU A 1 575 ? -12.552 9.979 18.538 1.00 95.69 575 GLU A CA 1
ATOM 4530 C C . GLU A 1 575 ? -11.670 11.058 17.882 1.00 95.69 575 GLU A C 1
ATOM 4532 O O . GLU A 1 575 ? -11.077 11.894 18.574 1.00 95.69 575 GLU A O 1
ATOM 4537 N N . MET A 1 576 ? -11.649 11.136 16.548 1.00 92.31 576 MET A N 1
ATOM 4538 C CA . MET A 1 576 ? -10.894 12.175 15.840 1.00 92.31 576 MET A CA 1
ATOM 4539 C C . MET A 1 576 ? -11.471 13.583 16.080 1.00 92.31 576 MET A C 1
ATOM 4541 O O . MET A 1 576 ? -10.728 14.546 16.294 1.00 92.31 576 MET A O 1
ATOM 4545 N N . ALA A 1 577 ? -12.798 13.726 16.154 1.00 90.88 577 ALA A N 1
ATOM 4546 C CA . ALA A 1 577 ? -13.432 14.986 16.533 1.00 90.88 577 ALA A CA 1
ATOM 4547 C C . ALA A 1 577 ? -13.103 15.393 17.982 1.00 90.88 577 ALA A C 1
ATOM 4549 O O . ALA A 1 577 ? -12.878 16.576 18.247 1.00 90.88 577 ALA A O 1
ATOM 4550 N N . ALA A 1 578 ? -13.047 14.440 18.919 1.00 93.62 578 ALA A N 1
ATOM 4551 C CA . ALA A 1 578 ? -12.654 14.700 20.305 1.00 93.62 578 ALA A CA 1
ATOM 4552 C C . ALA A 1 578 ? -11.177 15.117 20.429 1.00 93.62 578 ALA A C 1
ATOM 4554 O O . ALA A 1 578 ? -10.875 16.040 21.190 1.00 93.62 578 ALA A O 1
ATOM 4555 N N . LEU A 1 579 ? -10.284 14.511 19.638 1.00 91.50 579 LEU A N 1
ATOM 4556 C CA . LEU A 1 579 ? -8.874 14.897 19.557 1.00 91.50 579 LEU A CA 1
ATOM 4557 C C . LEU A 1 579 ? -8.720 16.318 18.999 1.00 91.50 579 LEU A C 1
ATOM 4559 O O . LEU A 1 579 ? -8.114 17.172 19.642 1.00 91.50 579 LEU A O 1
ATOM 4563 N N . ARG A 1 580 ? -9.353 16.629 17.860 1.00 88.25 580 ARG A N 1
ATOM 4564 C CA . ARG A 1 580 ? -9.320 17.987 17.283 1.00 88.25 580 ARG A CA 1
ATOM 4565 C C . ARG A 1 580 ? -9.891 19.044 18.237 1.00 88.25 580 ARG A C 1
ATOM 4567 O O . ARG A 1 580 ? -9.310 20.121 18.347 1.00 88.25 580 ARG A O 1
ATOM 4574 N N . ARG A 1 581 ? -10.967 18.743 18.981 1.00 88.44 581 ARG A N 1
ATOM 4575 C CA . ARG A 1 581 ? -11.498 19.639 20.033 1.00 88.44 581 ARG A CA 1
ATOM 4576 C C . ARG A 1 581 ? -10.526 19.851 21.198 1.00 88.44 581 ARG A C 1
ATOM 4578 O O . ARG A 1 581 ? -10.567 20.912 21.815 1.00 88.44 581 ARG A O 1
ATOM 4585 N N . ALA A 1 582 ? -9.652 18.892 21.511 1.00 88.44 582 ALA A N 1
ATOM 4586 C CA . ALA A 1 582 ? -8.597 19.111 22.497 1.00 88.44 582 ALA A CA 1
ATOM 4587 C C . ALA A 1 582 ? -7.587 20.156 21.988 1.00 88.44 582 ALA A C 1
ATOM 4589 O O . ALA A 1 582 ? -7.392 21.164 22.656 1.00 88.44 582 ALA A O 1
ATOM 4590 N N . TYR A 1 583 ? -7.067 20.002 20.766 1.00 85.50 583 TYR A N 1
ATOM 4591 C CA . TYR A 1 583 ? -6.101 20.944 20.175 1.00 85.50 583 TYR A CA 1
ATOM 4592 C C . TYR A 1 583 ? -6.677 22.363 20.000 1.00 85.50 583 TYR A C 1
ATOM 4594 O O . TYR A 1 583 ? -5.983 23.341 20.267 1.00 85.50 583 TYR A O 1
ATOM 4602 N N . VAL A 1 584 ? -7.960 22.503 19.642 1.00 82.69 584 VAL A N 1
ATOM 4603 C CA . VAL A 1 584 ? -8.622 23.824 19.563 1.00 82.69 584 VAL A CA 1
ATOM 4604 C C . VAL A 1 584 ? -8.679 24.526 20.927 1.00 82.69 584 VAL A C 1
ATOM 4606 O O . VAL A 1 584 ? -8.407 25.722 20.996 1.00 82.69 584 VAL A O 1
ATOM 4609 N N . ARG A 1 585 ? -8.957 23.806 22.027 1.00 83.25 585 ARG A N 1
ATOM 4610 C CA . ARG A 1 585 ? -8.944 24.385 23.391 1.00 83.25 585 ARG A CA 1
ATOM 4611 C C . ARG A 1 585 ? -7.549 24.822 23.853 1.00 83.25 585 ARG A C 1
ATOM 4613 O O . ARG A 1 585 ? -7.441 25.675 24.721 1.00 83.25 585 ARG A O 1
ATOM 4620 N N . LEU A 1 586 ? -6.495 24.296 23.231 1.00 77.31 586 LEU A N 1
ATOM 4621 C CA . LEU A 1 586 ? -5.095 24.691 23.443 1.00 77.31 586 LEU A CA 1
ATOM 4622 C C . LEU A 1 586 ? -4.702 25.912 22.574 1.00 77.31 586 LEU A C 1
ATOM 4624 O O . LEU A 1 586 ? -3.531 26.277 22.446 1.00 77.31 586 LEU A O 1
ATOM 4628 N N . GLY A 1 587 ? -5.704 26.566 21.973 1.00 72.62 587 GLY A N 1
ATOM 4629 C CA . GLY A 1 587 ? -5.579 27.769 21.157 1.00 72.62 587 GLY A CA 1
ATOM 4630 C C . GLY A 1 587 ? -4.969 27.535 19.776 1.00 72.62 587 GLY A C 1
ATOM 4631 O O . GLY A 1 587 ? -4.558 28.495 19.125 1.00 72.62 587 GLY A O 1
ATOM 4632 N N . PHE A 1 588 ? -4.907 26.288 19.297 1.00 73.31 588 PHE A N 1
ATOM 4633 C CA . PHE A 1 588 ? -4.506 26.022 17.919 1.00 73.31 588 PHE A CA 1
ATOM 4634 C C . PHE A 1 588 ? -5.641 26.384 16.953 1.00 73.31 588 PHE A C 1
ATOM 4636 O O . PHE A 1 588 ? -6.685 25.730 16.901 1.00 73.31 588 PHE A O 1
ATOM 4643 N N . ALA A 1 589 ? -5.427 27.432 16.158 1.00 64.38 589 ALA A N 1
ATOM 4644 C CA . ALA A 1 589 ? -6.406 27.912 15.191 1.00 64.38 589 ALA A CA 1
ATOM 4645 C C . ALA A 1 589 ? -6.544 26.959 13.989 1.00 64.38 589 ALA A C 1
ATOM 4647 O O . ALA A 1 589 ? -5.574 26.674 13.281 1.00 64.38 589 ALA A O 1
ATOM 4648 N N . MET A 1 590 ? -7.773 26.524 13.700 1.00 65.81 590 MET A N 1
ATOM 4649 C CA . MET A 1 590 ? -8.103 25.865 12.434 1.00 65.81 590 MET A CA 1
ATOM 4650 C C . MET A 1 590 ? -8.466 26.935 11.393 1.00 65.81 590 MET A C 1
ATOM 4652 O O . MET A 1 590 ? -9.425 27.678 11.587 1.00 65.81 590 MET A O 1
ATOM 4656 N N . ARG A 1 591 ? -7.725 27.014 10.283 1.00 61.66 591 ARG A N 1
ATOM 4657 C CA . ARG A 1 591 ? -7.985 27.948 9.171 1.00 61.66 591 ARG A CA 1
ATOM 4658 C C . ARG A 1 591 ? -8.656 27.225 7.989 1.00 61.66 591 ARG A C 1
ATOM 4660 O O . ARG A 1 591 ? -8.339 26.056 7.764 1.00 61.66 591 ARG A O 1
ATOM 4667 N N . PRO A 1 592 ? -9.548 27.875 7.213 1.00 57.69 592 PRO A N 1
ATOM 4668 C CA . PRO A 1 592 ? -10.158 27.280 6.018 1.00 57.69 592 PRO A CA 1
ATOM 4669 C C . PRO A 1 592 ? -9.117 26.854 4.968 1.00 57.69 592 PRO A C 1
ATOM 4671 O O . PRO A 1 592 ? -8.438 27.699 4.381 1.00 57.69 592 PRO A O 1
ATOM 4674 N N . TYR A 1 593 ? -9.001 25.554 4.682 1.00 55.38 593 TYR A N 1
ATOM 4675 C CA . TYR A 1 593 ? -8.137 25.067 3.604 1.00 55.38 593 TYR A CA 1
ATOM 4676 C C . TYR A 1 593 ? -8.640 25.588 2.251 1.00 55.38 593 TYR A C 1
ATOM 4678 O O . TYR A 1 593 ? -9.798 25.376 1.888 1.00 55.38 593 TYR A O 1
ATOM 4686 N N . LYS A 1 594 ? -7.771 26.293 1.510 1.00 57.22 594 LYS A N 1
ATOM 4687 C CA . LYS A 1 594 ? -8.090 26.945 0.222 1.00 57.22 594 LYS A CA 1
ATOM 4688 C C . LYS A 1 594 ? -9.409 27.744 0.257 1.00 57.22 594 LYS A C 1
ATOM 4690 O O . LYS A 1 594 ? -10.212 27.665 -0.668 1.00 57.22 594 LYS A O 1
ATOM 4695 N N . GLY A 1 595 ? -9.654 28.466 1.355 1.00 55.31 595 GLY A N 1
ATOM 4696 C CA . GLY A 1 595 ? -10.835 29.321 1.526 1.00 55.31 595 GLY A CA 1
ATOM 4697 C C . GLY A 1 595 ? -12.157 28.589 1.794 1.00 55.31 595 GLY A C 1
ATOM 4698 O O . GLY A 1 595 ? -13.178 29.250 1.941 1.00 55.31 595 GLY A O 1
ATOM 4699 N N . LYS A 1 596 ? -12.177 27.251 1.892 1.00 48.69 596 LYS A N 1
ATOM 4700 C CA . LYS A 1 596 ? -13.407 26.471 2.123 1.00 48.69 596 LYS A CA 1
ATOM 4701 C C . LYS A 1 596 ? -13.655 26.260 3.630 1.00 48.69 596 LYS A C 1
ATOM 4703 O O . LYS A 1 596 ? -12.876 25.536 4.257 1.00 48.69 596 LYS A O 1
ATOM 4708 N N . PRO A 1 597 ? -14.725 26.826 4.236 1.00 47.28 597 PRO A N 1
ATOM 4709 C CA . PRO A 1 597 ? -14.926 26.777 5.693 1.00 47.28 597 PRO A CA 1
ATOM 4710 C C . PRO A 1 597 ? -15.105 25.361 6.256 1.00 47.28 597 PRO A C 1
ATOM 4712 O O . PRO A 1 597 ? -14.622 25.061 7.345 1.00 47.28 597 PRO A O 1
ATOM 4715 N N . ALA A 1 598 ? -15.756 24.473 5.495 1.00 43.25 598 ALA A N 1
ATOM 4716 C CA . ALA A 1 598 ? -16.015 23.087 5.894 1.00 43.25 598 ALA A CA 1
ATOM 4717 C C . ALA A 1 598 ? -14.740 22.231 6.040 1.00 43.25 598 ALA A C 1
ATOM 4719 O O . ALA A 1 598 ? -14.758 21.236 6.759 1.00 43.25 598 ALA A O 1
ATOM 4720 N N . THR A 1 599 ? -13.639 22.623 5.390 1.00 48.91 599 THR A N 1
ATOM 4721 C CA . THR A 1 599 ? -12.343 21.931 5.428 1.00 48.91 599 THR A CA 1
ATOM 4722 C C . THR A 1 599 ? -11.336 22.742 6.241 1.00 48.91 599 THR A C 1
ATOM 4724 O O . THR A 1 599 ? -10.322 23.201 5.719 1.00 48.91 599 THR A O 1
ATOM 4727 N N . SER A 1 600 ? -11.626 22.991 7.517 1.00 53.44 600 SER A N 1
ATOM 4728 C CA . SER A 1 600 ? -10.689 23.698 8.392 1.00 53.44 600 SER A CA 1
ATOM 4729 C C . SER A 1 600 ? -9.505 22.792 8.778 1.00 53.44 600 SER A C 1
ATOM 4731 O O . SER A 1 600 ? -9.681 21.616 9.106 1.00 53.44 600 SER A O 1
ATOM 4733 N N . GLU A 1 601 ? -8.283 23.323 8.722 1.00 59.78 601 GLU A N 1
ATOM 4734 C CA . GLU A 1 601 ? -7.022 22.622 9.016 1.00 59.78 601 GLU A CA 1
ATOM 4735 C C . GLU A 1 601 ? -6.162 23.454 9.981 1.00 59.78 601 GLU A C 1
ATOM 4737 O O . GLU A 1 601 ? -6.208 24.683 9.952 1.00 59.78 601 GLU A O 1
ATOM 4742 N N . PHE A 1 602 ? -5.352 22.813 10.828 1.00 58.62 602 PHE A N 1
ATOM 4743 C CA . PHE A 1 602 ? -4.398 23.535 11.676 1.00 58.62 602 PHE A CA 1
ATOM 4744 C C . PHE A 1 602 ? -3.191 24.008 10.849 1.00 58.62 602 PHE A C 1
ATOM 4746 O O . PHE A 1 602 ? -2.335 23.212 10.451 1.00 58.62 602 PHE A O 1
ATOM 4753 N N . TRP A 1 603 ? -3.125 25.314 10.594 1.00 46.47 603 TRP A N 1
ATOM 4754 C CA . TRP A 1 603 ? -2.018 25.971 9.892 1.00 46.47 603 TRP A CA 1
ATOM 4755 C C . TRP A 1 603 ? -1.039 26.623 10.885 1.00 46.47 603 TRP A C 1
ATOM 4757 O O . TRP A 1 603 ? -1.372 26.846 12.043 1.00 46.47 603 TRP A O 1
ATOM 4767 N N . ASN A 1 604 ? 0.181 26.919 10.426 1.00 47.44 604 ASN A N 1
ATOM 4768 C CA . ASN A 1 604 ? 1.288 27.546 11.177 1.00 47.44 604 ASN A CA 1
ATOM 4769 C C . ASN A 1 604 ? 1.907 26.760 12.357 1.00 47.44 604 ASN A C 1
ATOM 4771 O O . ASN A 1 604 ? 2.905 27.219 12.898 1.00 47.44 604 ASN A O 1
ATOM 4775 N N . LEU A 1 605 ? 1.442 25.544 12.669 1.00 53.84 605 LEU A N 1
ATOM 4776 C CA . LEU A 1 605 ? 2.006 24.650 13.706 1.00 53.84 605 LEU A CA 1
ATOM 4777 C C . LEU A 1 605 ? 3.514 24.307 13.600 1.00 53.84 605 LEU A C 1
ATOM 4779 O O . LEU A 1 605 ? 4.063 23.712 14.514 1.00 53.84 605 LEU A O 1
ATOM 4783 N N . ASP A 1 606 ? 4.168 24.623 12.482 1.00 47.62 606 ASP A N 1
ATOM 4784 C CA . ASP A 1 606 ? 5.547 24.218 12.134 1.00 47.62 606 ASP A CA 1
ATOM 4785 C C . ASP A 1 606 ? 6.410 25.458 11.797 1.00 47.62 606 ASP A C 1
ATOM 4787 O O . ASP A 1 606 ? 7.349 25.380 11.010 1.00 47.62 606 ASP A O 1
ATOM 4791 N N . ARG A 1 607 ? 6.021 26.645 12.302 1.00 41.88 607 ARG A N 1
ATOM 4792 C CA . ARG A 1 607 ? 6.649 27.942 11.967 1.00 41.88 607 ARG A CA 1
ATOM 4793 C C . ARG A 1 607 ? 7.376 28.640 13.121 1.00 41.88 607 ARG A C 1
ATOM 4795 O O . ARG A 1 607 ? 8.093 29.601 12.866 1.00 41.88 607 ARG A O 1
ATOM 4802 N N . GLU A 1 608 ? 7.244 28.150 14.350 1.00 39.81 608 GLU A N 1
ATOM 4803 C CA . GLU A 1 608 ? 7.895 28.710 15.541 1.00 39.81 608 GLU A CA 1
ATOM 4804 C C . GLU A 1 608 ? 8.856 27.683 16.151 1.00 39.81 608 GLU A C 1
ATOM 4806 O O . GLU A 1 608 ? 8.446 26.829 16.926 1.00 39.81 608 GLU A O 1
ATOM 4811 N N . ARG A 1 609 ? 10.138 27.791 15.768 1.00 39.72 609 ARG A N 1
ATOM 4812 C CA . ARG A 1 609 ? 11.312 27.057 16.290 1.00 39.72 609 ARG A CA 1
ATOM 4813 C C . ARG A 1 609 ? 11.141 25.537 16.453 1.00 39.72 609 ARG A C 1
ATOM 4815 O O . ARG A 1 609 ? 10.657 25.044 17.468 1.00 39.72 609 ARG A O 1
ATOM 4822 N N . ARG A 1 610 ? 11.714 24.784 15.508 1.00 42.03 610 ARG A N 1
ATOM 4823 C CA . ARG A 1 610 ? 12.078 23.376 15.728 1.00 42.03 610 ARG A CA 1
ATOM 4824 C C . ARG A 1 610 ? 13.244 23.298 16.712 1.00 42.03 610 ARG A C 1
ATOM 4826 O O . ARG A 1 610 ? 14.396 23.285 16.300 1.00 42.03 610 ARG A O 1
ATOM 4833 N N . VAL A 1 611 ? 12.900 23.285 17.994 1.00 39.03 611 VAL A N 1
ATOM 4834 C CA . VAL A 1 611 ? 13.775 22.847 19.083 1.00 39.03 611 VAL A CA 1
ATOM 4835 C C . VAL A 1 611 ? 14.128 21.378 18.823 1.00 39.03 611 VAL A C 1
ATOM 4837 O O . VAL A 1 611 ? 13.240 20.581 18.504 1.00 39.03 611 VAL A O 1
ATOM 4840 N N . GLY A 1 612 ? 15.409 21.024 18.884 1.00 37.16 612 GLY A N 1
ATOM 4841 C CA . GLY A 1 612 ? 15.862 19.644 18.715 1.00 37.16 612 GLY A CA 1
ATOM 4842 C C . GLY A 1 612 ? 15.297 18.741 19.815 1.00 37.16 612 GLY A C 1
ATOM 4843 O O . GLY A 1 612 ? 15.085 19.190 20.937 1.00 37.16 612 GLY A O 1
ATOM 4844 N N . VAL A 1 613 ? 15.083 17.446 19.547 1.00 36.91 613 VAL A N 1
ATOM 4845 C CA . VAL A 1 613 ? 14.552 16.514 20.574 1.00 36.91 613 VAL A CA 1
ATOM 4846 C C . VAL A 1 613 ? 15.449 16.483 21.825 1.00 36.91 613 VAL A C 1
ATOM 4848 O O . VAL A 1 613 ? 14.957 16.368 22.945 1.00 36.91 613 VAL A O 1
ATOM 4851 N N . ASN A 1 614 ? 16.755 16.688 21.636 1.00 34.84 614 ASN A N 1
ATOM 4852 C CA . ASN A 1 614 ? 17.761 16.740 22.698 1.00 34.84 614 ASN A CA 1
ATOM 4853 C C . ASN A 1 614 ? 17.716 18.043 23.524 1.00 34.84 614 ASN A C 1
ATOM 4855 O O . ASN A 1 614 ? 18.157 18.045 24.668 1.00 34.84 614 ASN A O 1
ATOM 4859 N N . GLU A 1 615 ? 17.165 19.128 22.969 1.00 36.81 615 GLU A N 1
ATOM 4860 C CA . GLU A 1 615 ? 17.056 20.463 23.587 1.00 36.81 615 GLU A CA 1
ATOM 4861 C C . GLU A 1 615 ? 15.784 20.617 24.451 1.00 36.81 615 GLU A C 1
ATOM 4863 O O . GLU A 1 615 ? 15.553 21.662 25.059 1.00 36.81 615 GLU A O 1
ATOM 4868 N N . LEU A 1 616 ? 14.931 19.587 24.499 1.00 40.16 616 LEU A N 1
ATOM 4869 C CA . LEU A 1 616 ? 13.717 19.561 25.314 1.00 40.16 616 LEU A CA 1
ATOM 4870 C C . LEU A 1 616 ? 14.010 18.960 26.704 1.00 40.16 616 LEU A C 1
ATOM 4872 O O . LEU A 1 616 ? 14.671 17.914 26.772 1.00 40.16 616 LEU A O 1
ATOM 4876 N N . PRO A 1 617 ? 13.480 19.552 27.801 1.00 39.66 617 PRO A N 1
ATOM 4877 C CA . PRO A 1 617 ? 13.545 18.962 29.140 1.00 39.66 617 PRO A CA 1
ATOM 4878 C C . PRO A 1 617 ? 12.986 17.536 29.159 1.00 39.66 617 PRO A C 1
ATOM 4880 O O . PRO A 1 617 ? 12.103 17.204 28.370 1.00 39.66 617 PRO A O 1
ATOM 4883 N N . GLU A 1 618 ? 13.464 16.687 30.067 1.00 38.12 618 GLU A N 1
ATOM 4884 C CA . GLU A 1 618 ? 13.258 15.236 29.952 1.00 38.12 618 GLU A CA 1
ATOM 4885 C C . GLU A 1 618 ? 11.772 14.816 29.944 1.00 38.12 618 GLU A C 1
ATOM 4887 O O . GLU A 1 618 ? 11.347 14.134 29.015 1.00 38.12 618 GLU A O 1
ATOM 4892 N N . GLY A 1 619 ? 10.945 15.345 30.858 1.00 35.34 619 GLY A N 1
ATOM 4893 C CA . GLY A 1 619 ? 9.475 15.165 30.864 1.00 35.34 619 GLY A CA 1
ATOM 4894 C C . GLY A 1 619 ? 8.693 15.966 29.799 1.00 35.34 619 GLY A C 1
ATOM 4895 O O . GLY A 1 619 ? 7.470 16.118 29.885 1.00 35.34 619 GLY A O 1
ATOM 4896 N N . HIS A 1 620 ? 9.394 16.549 28.824 1.00 39.19 620 HIS A N 1
ATOM 4897 C CA . HIS A 1 620 ? 8.856 17.421 27.772 1.00 39.19 620 HIS A CA 1
ATOM 4898 C C . HIS A 1 620 ? 9.284 17.012 26.353 1.00 39.19 620 HIS A C 1
ATOM 4900 O O . HIS A 1 620 ? 8.864 17.638 25.375 1.00 39.19 620 HIS A O 1
ATOM 4906 N N . ARG A 1 621 ? 10.070 15.937 26.224 1.00 39.56 621 ARG A N 1
ATOM 4907 C CA . ARG A 1 621 ? 10.355 15.274 24.945 1.00 39.56 621 ARG A CA 1
ATOM 4908 C C . ARG A 1 621 ? 9.064 14.638 24.387 1.00 39.56 621 ARG A C 1
ATOM 4910 O O . ARG A 1 621 ? 8.191 14.260 25.170 1.00 39.56 621 ARG A O 1
ATOM 4917 N N . PRO A 1 622 ? 8.877 14.533 23.055 1.00 36.62 622 PRO A N 1
ATOM 4918 C CA . PRO A 1 622 ? 7.674 13.922 22.492 1.00 36.62 622 PRO A CA 1
ATOM 4919 C C . PRO A 1 622 ? 7.561 12.448 22.906 1.00 36.62 622 PRO A C 1
ATOM 4921 O O . PRO A 1 622 ? 8.553 11.730 22.874 1.00 36.62 622 PRO A O 1
ATOM 4924 N N . PHE A 1 623 ? 6.348 11.989 23.232 1.00 41.00 623 PHE A N 1
ATOM 4925 C CA . PHE A 1 623 ? 6.047 10.641 23.758 1.00 41.00 623 PHE A CA 1
ATOM 4926 C C . PHE A 1 623 ? 6.259 9.469 22.772 1.00 41.00 623 PHE A C 1
ATOM 4928 O O . PHE A 1 623 ? 5.587 8.443 22.877 1.00 41.00 623 PHE A O 1
ATOM 4935 N N . PHE A 1 624 ? 7.131 9.611 21.774 1.00 39.59 624 PHE A N 1
ATOM 4936 C CA . PHE A 1 624 ? 7.282 8.647 20.689 1.00 39.59 624 PHE A CA 1
ATOM 4937 C C . PHE A 1 624 ? 8.735 8.243 20.497 1.00 39.59 624 PHE A C 1
ATOM 4939 O O . PHE A 1 624 ? 9.627 9.082 20.468 1.00 39.59 624 PHE A O 1
ATOM 4946 N N . GLU A 1 625 ? 8.917 6.934 20.343 1.00 43.59 625 GLU A N 1
ATOM 4947 C CA . GLU A 1 625 ? 10.206 6.263 20.179 1.00 43.59 625 GLU A CA 1
ATOM 4948 C C . GLU A 1 625 ? 11.133 6.312 21.406 1.00 43.59 625 GLU A C 1
ATOM 4950 O O . GLU A 1 625 ? 12.330 6.570 21.325 1.00 43.59 625 GLU A O 1
ATOM 4955 N N . ARG A 1 626 ? 10.587 5.838 22.532 1.00 46.38 626 ARG A N 1
ATOM 4956 C CA . ARG A 1 626 ? 11.245 4.748 23.268 1.00 46.38 626 ARG A CA 1
ATOM 4957 C C . ARG A 1 626 ? 10.291 3.544 23.347 1.00 46.38 626 ARG A C 1
ATOM 4959 O O . ARG A 1 626 ? 9.095 3.727 23.580 1.00 46.38 626 ARG A O 1
ATOM 4966 N N . ARG A 1 627 ? 10.786 2.324 23.094 1.00 54.66 627 ARG A N 1
ATOM 4967 C CA . ARG A 1 627 ? 10.088 1.081 23.487 1.00 54.66 627 ARG A CA 1
ATOM 4968 C C . ARG A 1 627 ? 10.254 0.913 25.001 1.00 54.66 627 ARG A C 1
ATOM 4970 O O . ARG A 1 627 ? 11.246 1.390 25.541 1.00 54.66 627 ARG A O 1
ATOM 4977 N N . GLY A 1 628 ? 9.287 0.276 25.664 1.00 72.62 628 GLY A N 1
ATOM 4978 C CA . GLY A 1 628 ? 9.307 0.102 27.121 1.00 72.62 628 GLY A CA 1
ATOM 4979 C C . GLY A 1 628 ? 10.510 -0.723 27.566 1.00 72.62 628 GLY A C 1
ATOM 4980 O O . GLY A 1 628 ? 11.428 -0.194 28.177 1.00 72.62 628 GLY A O 1
ATOM 4981 N N . LEU A 1 629 ? 10.532 -1.989 27.167 1.00 86.25 629 LEU A N 1
ATOM 4982 C CA . LEU A 1 629 ? 11.629 -2.925 27.383 1.00 86.25 629 LEU A CA 1
ATOM 4983 C C . LEU A 1 629 ? 11.968 -3.579 26.035 1.00 86.25 629 LEU A C 1
ATOM 4985 O O . LEU A 1 629 ? 11.056 -3.841 25.248 1.00 86.25 629 LEU A O 1
ATOM 4989 N N . VAL A 1 630 ? 13.255 -3.775 25.739 1.00 90.31 630 VAL A N 1
ATOM 4990 C CA . VAL A 1 630 ? 13.736 -4.421 24.502 1.00 90.31 630 VAL A CA 1
ATOM 4991 C C . VAL A 1 630 ? 14.984 -5.250 24.744 1.00 90.31 630 VAL A C 1
ATOM 4993 O O . VAL A 1 630 ? 15.763 -4.921 25.632 1.00 90.31 630 VAL A O 1
ATOM 4996 N N . VAL A 1 631 ? 15.224 -6.232 23.879 1.00 92.00 631 VAL A N 1
ATOM 4997 C CA . VAL A 1 631 ? 16.531 -6.884 23.737 1.00 92.00 631 VAL A CA 1
ATOM 4998 C C . VAL A 1 631 ? 17.461 -5.960 22.936 1.00 92.00 631 VAL A C 1
ATOM 5000 O O . VAL A 1 631 ? 17.217 -5.707 21.748 1.00 92.00 631 VAL A O 1
ATOM 5003 N N . SER A 1 632 ? 18.492 -5.400 23.569 1.00 90.50 632 SER A N 1
ATOM 5004 C CA . SER A 1 632 ? 19.435 -4.451 22.953 1.00 90.50 632 SER A CA 1
ATOM 5005 C C . SER A 1 632 ? 20.588 -5.140 22.223 1.00 90.50 632 SER A C 1
ATOM 5007 O O . SER A 1 632 ? 20.943 -4.714 21.120 1.00 90.50 632 SER A O 1
ATOM 5009 N N . GLU A 1 633 ? 21.136 -6.206 22.802 1.00 91.88 633 GLU A N 1
ATOM 5010 C CA . GLU A 1 633 ? 22.302 -6.933 22.296 1.00 91.88 633 GLU A CA 1
ATOM 5011 C C . GLU A 1 633 ? 22.207 -8.422 22.678 1.00 91.88 633 GLU A C 1
ATOM 5013 O O . GLU A 1 633 ? 21.742 -8.737 23.770 1.00 91.88 633 GLU A O 1
ATOM 5018 N N . VAL A 1 634 ? 22.636 -9.341 21.805 1.00 93.31 634 VAL A N 1
ATOM 5019 C CA . VAL A 1 634 ? 22.762 -10.778 22.128 1.00 93.31 634 VAL A CA 1
ATOM 5020 C C . VAL A 1 634 ? 24.109 -11.314 21.659 1.00 93.31 634 VAL A C 1
ATOM 5022 O O . VAL A 1 634 ? 24.433 -11.226 20.473 1.00 93.31 634 VAL A O 1
ATOM 5025 N N . CYS A 1 635 ? 24.876 -11.909 22.570 1.00 91.06 635 CYS A N 1
ATOM 5026 C CA . CYS A 1 635 ? 26.081 -12.669 22.252 1.00 91.06 635 CYS A CA 1
ATOM 5027 C C . CYS A 1 635 ? 25.748 -14.164 22.309 1.00 91.06 635 CYS A C 1
ATOM 5029 O O . CYS A 1 635 ? 25.534 -14.689 23.396 1.00 91.06 635 CYS A O 1
ATOM 5031 N N . HIS A 1 636 ? 25.703 -14.825 21.147 1.00 88.81 636 HIS A N 1
ATOM 5032 C CA . HIS A 1 636 ? 25.495 -16.280 21.019 1.00 88.81 636 HIS A CA 1
ATOM 5033 C C . HIS A 1 636 ? 26.788 -17.053 20.696 1.00 88.81 636 HIS A C 1
ATOM 5035 O O . HIS A 1 636 ? 26.865 -18.259 20.878 1.00 88.81 636 HIS A O 1
ATOM 5041 N N . ARG A 1 637 ? 27.851 -16.361 20.255 1.00 87.94 637 ARG A N 1
ATOM 5042 C CA . ARG A 1 637 ? 29.162 -16.960 19.938 1.00 87.94 637 ARG A CA 1
ATOM 5043 C C . ARG A 1 637 ? 30.302 -16.201 20.631 1.00 87.94 637 ARG A C 1
ATOM 5045 O O . ARG A 1 637 ? 31.019 -15.438 19.973 1.00 87.94 637 ARG A O 1
ATOM 5052 N N . PRO A 1 638 ? 30.506 -16.383 21.949 1.00 84.25 638 PRO A N 1
ATOM 5053 C CA . PRO A 1 638 ? 31.647 -15.822 22.674 1.00 84.25 638 PRO A CA 1
ATOM 5054 C C . PRO A 1 638 ? 32.998 -16.341 22.155 1.00 84.25 638 PRO A C 1
ATOM 5056 O O . PRO A 1 638 ? 33.092 -17.265 21.343 1.00 84.25 638 PRO A O 1
ATOM 5059 N N . VAL A 1 639 ? 34.088 -15.732 22.632 1.00 83.25 639 VAL A N 1
ATOM 5060 C CA . VAL A 1 639 ? 35.457 -16.204 22.345 1.00 83.25 639 VAL A CA 1
ATOM 5061 C C . VAL A 1 639 ? 35.735 -17.534 23.059 1.00 83.25 639 VAL A C 1
ATOM 5063 O O . VAL A 1 639 ? 36.319 -18.445 22.470 1.00 83.25 639 VAL A O 1
ATOM 5066 N N . ARG A 1 640 ? 35.274 -17.653 24.310 1.00 78.06 640 ARG A N 1
ATOM 5067 C CA . ARG A 1 640 ? 35.346 -18.845 25.161 1.00 78.06 640 ARG A CA 1
ATOM 5068 C C . ARG A 1 640 ? 34.018 -19.593 25.036 1.00 78.06 640 ARG A C 1
ATOM 5070 O O . ARG A 1 640 ? 33.032 -19.174 25.608 1.00 78.06 640 ARG A O 1
ATOM 5077 N N . ALA A 1 641 ? 33.969 -20.703 24.301 1.00 65.94 641 ALA A N 1
ATOM 5078 C CA . ALA A 1 641 ? 32.707 -21.433 24.085 1.00 65.94 641 ALA A CA 1
ATOM 5079 C C . ALA A 1 641 ? 32.068 -21.982 25.382 1.00 65.94 641 ALA A C 1
ATOM 5081 O O . ALA A 1 641 ? 30.904 -22.346 25.381 1.00 65.94 641 ALA A O 1
ATOM 5082 N N . ALA A 1 642 ? 32.809 -22.032 26.492 1.00 66.94 642 ALA A N 1
ATOM 5083 C CA . ALA A 1 642 ? 32.274 -22.416 27.795 1.00 66.94 642 ALA A CA 1
ATOM 5084 C C . ALA A 1 642 ? 31.631 -21.256 28.585 1.00 66.94 642 ALA A C 1
ATOM 5086 O O . ALA A 1 642 ? 30.990 -21.540 29.584 1.00 66.94 642 ALA A O 1
ATOM 5087 N N . SER A 1 643 ? 31.820 -19.981 28.209 1.00 71.25 643 SER A N 1
ATOM 5088 C CA . SER A 1 643 ? 31.272 -18.840 28.964 1.00 71.25 643 SER A CA 1
ATOM 5089 C C . SER A 1 643 ? 31.285 -17.516 28.183 1.00 71.25 643 SER A C 1
ATOM 5091 O O . SER A 1 643 ? 32.170 -17.248 27.370 1.00 71.25 643 SER A O 1
ATOM 5093 N N . GLY A 1 644 ? 30.313 -16.641 28.457 1.00 76.19 644 GLY A N 1
ATOM 5094 C CA . GLY A 1 644 ? 30.222 -15.315 27.828 1.00 76.19 644 GLY A CA 1
ATOM 5095 C C . GLY A 1 644 ? 29.104 -15.152 26.790 1.00 76.19 644 GLY A C 1
ATOM 5096 O O . GLY A 1 644 ? 29.079 -14.140 26.084 1.00 76.19 644 GLY A O 1
ATOM 5097 N N . GLU A 1 645 ? 28.186 -16.115 26.682 1.00 87.19 645 GLU A N 1
ATOM 5098 C CA . GLU A 1 645 ? 26.867 -15.871 26.085 1.00 87.19 645 GLU A CA 1
ATOM 5099 C C . GLU A 1 645 ? 26.047 -14.946 26.996 1.00 87.19 645 GLU A C 1
ATOM 5101 O O . GLU A 1 645 ? 26.197 -14.964 28.220 1.00 87.19 645 GLU A O 1
ATOM 5106 N N . TYR A 1 646 ? 25.227 -14.079 26.398 1.00 90.31 646 TYR A N 1
ATOM 5107 C CA . TYR A 1 646 ? 24.342 -13.181 27.144 1.00 90.31 646 TYR A CA 1
ATOM 5108 C C . TYR A 1 646 ? 23.226 -12.595 26.286 1.00 90.31 646 TYR A C 1
ATOM 5110 O O . TYR A 1 646 ? 23.376 -12.388 25.078 1.00 90.31 646 TYR A O 1
ATOM 5118 N N . VAL A 1 647 ? 22.154 -12.194 26.969 1.00 92.62 647 VAL A N 1
ATOM 5119 C CA . VAL A 1 647 ? 21.082 -11.350 26.433 1.00 92.62 647 VAL A CA 1
ATOM 5120 C C . VAL A 1 647 ? 21.074 -10.030 27.208 1.00 92.62 647 VAL A C 1
ATOM 5122 O O . VAL A 1 647 ? 20.875 -10.011 28.421 1.00 92.62 647 VAL A O 1
ATOM 5125 N N . GLU A 1 648 ? 21.299 -8.906 26.528 1.00 93.00 648 GLU A N 1
ATOM 5126 C CA . GLU A 1 648 ? 21.184 -7.571 27.121 1.00 93.00 648 GLU A CA 1
ATOM 5127 C C . GLU A 1 648 ? 19.779 -6.998 26.895 1.00 93.00 648 GLU A C 1
ATOM 5129 O O . GLU A 1 648 ? 19.246 -7.021 25.782 1.00 93.00 648 GLU A O 1
ATOM 5134 N N . LEU A 1 649 ? 19.189 -6.453 27.959 1.00 93.06 649 LEU A N 1
ATOM 5135 C CA . LEU A 1 649 ? 17.883 -5.805 27.956 1.00 93.06 649 LEU A CA 1
ATOM 5136 C C . LEU A 1 649 ? 18.018 -4.308 28.253 1.00 93.06 649 LEU A C 1
ATOM 5138 O O . LEU A 1 649 ? 18.694 -3.917 29.201 1.00 93.06 649 LEU A O 1
ATOM 5142 N N . TYR A 1 650 ? 17.300 -3.462 27.515 1.00 88.31 650 TYR A N 1
ATOM 5143 C CA . TYR A 1 650 ? 17.246 -2.014 27.730 1.00 88.31 650 TYR A CA 1
ATOM 5144 C C . TYR A 1 650 ? 15.834 -1.550 28.101 1.00 88.31 650 TYR A C 1
ATOM 5146 O O . TYR A 1 650 ? 14.882 -1.784 27.352 1.00 88.31 650 TYR A O 1
ATOM 5154 N N . ASN A 1 651 ? 15.701 -0.825 29.218 1.00 87.94 651 ASN A N 1
ATOM 5155 C CA . ASN A 1 651 ? 14.461 -0.129 29.572 1.00 87.94 651 ASN A CA 1
ATOM 5156 C C . ASN A 1 651 ? 14.472 1.288 28.973 1.00 87.94 651 ASN A C 1
ATOM 5158 O O . ASN A 1 651 ? 15.147 2.188 29.475 1.00 87.94 651 ASN A O 1
ATOM 5162 N N . GLY A 1 652 ? 13.699 1.499 27.908 1.00 72.31 652 GLY A N 1
ATOM 5163 C CA . GLY A 1 652 ? 13.422 2.822 27.344 1.00 72.31 652 GLY A CA 1
ATOM 5164 C C . GLY A 1 652 ? 12.143 3.478 27.885 1.00 72.31 652 GLY A C 1
ATOM 5165 O O . GLY A 1 652 ? 11.855 4.626 27.540 1.00 72.31 652 GLY A O 1
ATOM 5166 N N . GLY A 1 653 ? 11.366 2.777 28.710 1.00 63.69 653 GLY A N 1
ATOM 5167 C CA . GLY A 1 653 ? 10.129 3.257 29.315 1.00 63.69 653 GLY A CA 1
ATOM 5168 C C . GLY A 1 653 ? 10.289 4.499 30.198 1.00 63.69 653 GLY A C 1
ATOM 5169 O O . GLY A 1 653 ? 11.388 4.972 30.483 1.00 63.69 653 GLY A O 1
ATOM 5170 N N . GLU A 1 654 ? 9.149 5.051 30.618 1.00 65.56 654 GLU A N 1
ATOM 5171 C CA . GLU A 1 654 ? 9.096 6.172 31.571 1.00 65.56 654 GLU A CA 1
ATOM 5172 C C . GLU A 1 654 ? 9.203 5.679 33.034 1.00 65.56 654 GLU A C 1
ATOM 5174 O O . GLU A 1 654 ? 9.594 6.453 33.900 1.00 65.56 654 GLU A O 1
ATOM 5179 N N . GLU A 1 655 ? 8.953 4.385 33.286 1.00 70.88 655 GLU A N 1
ATOM 5180 C CA . GLU A 1 655 ? 8.878 3.756 34.617 1.00 70.88 655 GLU A CA 1
ATOM 5181 C C . GLU A 1 655 ? 9.911 2.622 34.806 1.00 70.88 655 GLU A C 1
ATOM 5183 O O . GLU A 1 655 ? 10.355 2.020 33.818 1.00 70.88 655 GLU A O 1
ATOM 5188 N N . PRO A 1 656 ? 10.303 2.280 36.050 1.00 71.81 656 PRO A N 1
ATOM 5189 C CA . PRO A 1 656 ? 11.073 1.070 36.338 1.00 71.81 656 PRO A CA 1
ATOM 5190 C C . PRO A 1 656 ? 10.280 -0.201 36.012 1.00 71.81 656 PRO A C 1
ATOM 5192 O O . PRO A 1 656 ? 9.070 -0.254 36.220 1.00 71.81 656 PRO A O 1
ATOM 5195 N N . VAL A 1 657 ? 10.976 -1.243 35.558 1.00 83.12 657 VAL A N 1
ATOM 5196 C CA . VAL A 1 657 ? 10.401 -2.574 35.321 1.00 83.12 657 VAL A CA 1
ATOM 5197 C C . VAL A 1 657 ? 11.098 -3.567 36.240 1.00 83.12 657 VAL A C 1
ATOM 5199 O O . VAL A 1 657 ? 12.323 -3.667 36.201 1.00 83.12 657 VAL A O 1
ATOM 5202 N N . ASP A 1 658 ? 10.344 -4.294 37.064 1.00 87.44 658 ASP A N 1
ATOM 5203 C CA . ASP A 1 658 ? 10.869 -5.497 37.712 1.00 87.44 658 ASP A CA 1
ATOM 5204 C C . ASP A 1 658 ? 10.896 -6.633 36.687 1.00 87.44 658 ASP A C 1
ATOM 5206 O O . ASP A 1 658 ? 9.886 -6.904 36.038 1.00 87.44 658 ASP A O 1
ATOM 5210 N N . LEU A 1 659 ? 12.068 -7.236 36.501 1.00 91.88 659 LEU A N 1
ATOM 5211 C CA . LEU A 1 659 ? 12.314 -8.294 35.523 1.00 91.88 659 LEU A CA 1
ATOM 5212 C C . LEU A 1 659 ? 12.183 -9.704 36.118 1.00 91.88 659 LEU A C 1
ATOM 5214 O O . LEU A 1 659 ? 12.309 -10.682 35.384 1.00 91.88 659 LEU A O 1
ATOM 5218 N N . ALA A 1 660 ? 11.917 -9.830 37.422 1.00 86.69 660 ALA A N 1
ATOM 5219 C CA . ALA A 1 660 ? 11.643 -11.121 38.044 1.00 86.69 660 ALA A CA 1
ATOM 5220 C C . ALA A 1 660 ? 10.400 -11.787 37.421 1.00 86.69 660 ALA A C 1
ATOM 5222 O O . ALA A 1 660 ? 9.337 -11.175 37.327 1.00 86.69 660 ALA A O 1
ATOM 5223 N N . GLY A 1 661 ? 10.527 -13.049 37.005 1.00 83.50 661 GLY A N 1
ATOM 5224 C CA . GLY A 1 661 ? 9.423 -13.828 36.435 1.00 83.50 661 GLY A CA 1
ATOM 5225 C C . GLY A 1 661 ? 9.107 -13.549 34.960 1.00 83.50 661 GLY A C 1
ATOM 5226 O O . GLY A 1 661 ? 8.208 -14.183 34.416 1.00 83.50 661 GLY A O 1
ATOM 5227 N N . TYR A 1 662 ? 9.831 -12.645 34.291 1.00 93.69 662 TYR A N 1
ATOM 5228 C CA . TYR A 1 662 ? 9.821 -12.574 32.822 1.00 93.69 662 TYR A CA 1
ATOM 5229 C C . TYR A 1 662 ? 10.428 -13.856 32.235 1.00 93.69 662 TYR A C 1
ATOM 5231 O O . TYR A 1 662 ? 11.145 -14.573 32.929 1.00 93.69 662 TYR A O 1
ATOM 5239 N N . VAL A 1 663 ? 10.165 -14.145 30.963 1.00 90.94 663 VAL A N 1
ATOM 5240 C CA . VAL A 1 663 ? 10.660 -15.350 30.282 1.00 90.94 663 VAL A CA 1
ATOM 5241 C C . VAL A 1 663 ? 11.495 -14.958 29.065 1.00 90.94 663 VAL A C 1
ATOM 5243 O O . VAL A 1 663 ? 11.085 -14.095 28.286 1.00 90.94 663 VAL A O 1
ATOM 5246 N N . LEU A 1 664 ? 12.655 -15.590 28.895 1.00 91.50 664 LEU A N 1
ATOM 5247 C CA . LEU A 1 664 ? 13.358 -15.651 27.612 1.00 91.50 664 LEU A CA 1
ATOM 5248 C C . LEU A 1 664 ? 12.984 -16.944 26.884 1.00 91.50 664 LEU A C 1
ATOM 5250 O O . LEU A 1 664 ? 12.769 -17.972 27.521 1.00 91.50 664 LEU A O 1
ATOM 5254 N N . ALA A 1 665 ? 12.890 -16.883 25.560 1.00 87.62 665 ALA A N 1
ATOM 5255 C CA . ALA A 1 665 ? 12.667 -18.046 24.703 1.00 87.62 665 ALA A CA 1
ATOM 5256 C C . ALA A 1 665 ? 13.332 -17.817 23.341 1.00 87.62 665 ALA A C 1
ATOM 5258 O O . ALA A 1 665 ? 13.171 -16.753 22.753 1.00 87.62 665 ALA A O 1
ATOM 5259 N N . ASP A 1 666 ? 14.050 -18.801 22.832 1.00 81.25 666 ASP A N 1
ATOM 5260 C CA . ASP A 1 666 ? 14.947 -18.747 21.664 1.00 81.25 666 ASP A CA 1
ATOM 5261 C C . ASP A 1 666 ? 14.357 -19.538 20.487 1.00 81.25 666 ASP A C 1
ATOM 5263 O O . ASP A 1 666 ? 14.160 -18.996 19.391 1.00 81.25 666 ASP A O 1
ATOM 5267 N N . GLY A 1 667 ? 13.973 -20.787 20.749 1.00 70.12 667 GLY A N 1
ATOM 5268 C CA . GLY A 1 667 ? 13.297 -21.671 19.800 1.00 70.12 667 GLY A CA 1
ATOM 5269 C C . GLY A 1 667 ? 12.989 -23.056 20.371 1.00 70.12 667 GLY A C 1
ATOM 5270 O O . GLY A 1 667 ? 11.949 -23.633 20.038 1.00 70.12 667 GLY A O 1
ATOM 5271 N N . ASP A 1 668 ? 13.854 -23.546 21.254 1.00 69.88 668 ASP A N 1
ATOM 5272 C CA . ASP A 1 668 ? 13.792 -24.839 21.937 1.00 69.88 668 ASP A CA 1
ATOM 5273 C C . ASP A 1 668 ? 13.795 -24.714 23.476 1.00 69.88 668 ASP A C 1
ATOM 5275 O O . ASP A 1 668 ? 13.198 -25.564 24.146 1.00 69.88 668 ASP A O 1
ATOM 5279 N N . GLY A 1 669 ? 14.351 -23.632 24.035 1.00 78.50 669 GLY A N 1
ATOM 5280 C CA . GLY A 1 669 ? 14.293 -23.260 25.450 1.00 78.50 669 GLY A CA 1
ATOM 5281 C C . GLY A 1 669 ? 13.132 -22.326 25.839 1.00 78.50 669 GLY A C 1
ATOM 5282 O O . GLY A 1 669 ? 12.481 -21.686 25.006 1.00 78.50 669 GLY A O 1
ATOM 5283 N N . ARG A 1 670 ? 12.856 -22.251 27.153 1.00 87.88 670 ARG A N 1
ATOM 5284 C CA . ARG A 1 670 ? 12.016 -21.222 27.805 1.00 87.88 670 ARG A CA 1
ATOM 5285 C C . ARG A 1 670 ? 12.456 -21.049 29.257 1.00 87.88 670 ARG A C 1
ATOM 5287 O O . ARG A 1 670 ? 12.111 -21.869 30.110 1.00 87.88 670 ARG A O 1
ATOM 5294 N N . ASP A 1 671 ? 13.123 -19.941 29.547 1.00 88.56 671 ASP A N 1
ATOM 5295 C CA . ASP A 1 671 ? 13.815 -19.729 30.814 1.00 88.56 671 ASP A CA 1
ATOM 5296 C C . ASP A 1 671 ? 13.279 -18.525 31.589 1.00 88.56 671 ASP A C 1
ATOM 5298 O O . ASP A 1 671 ? 13.189 -17.403 31.085 1.00 88.56 671 ASP A O 1
ATOM 5302 N N . VAL A 1 672 ? 12.913 -18.770 32.849 1.00 89.62 672 VAL A N 1
ATOM 5303 C CA . VAL A 1 672 ? 12.369 -17.752 33.753 1.00 89.62 672 VAL A CA 1
ATOM 5304 C C . VAL A 1 672 ? 13.506 -16.911 34.328 1.00 89.62 672 VAL A C 1
ATOM 5306 O O . VAL A 1 672 ? 14.422 -17.432 34.964 1.00 89.62 672 VAL A O 1
ATOM 5309 N N . LEU A 1 673 ? 13.412 -15.595 34.155 1.00 91.94 673 LEU A N 1
ATOM 5310 C CA . LEU A 1 673 ? 14.358 -14.627 34.687 1.00 91.94 673 LEU A CA 1
ATOM 5311 C C . LEU A 1 673 ? 14.248 -14.531 36.210 1.00 91.94 673 LEU A C 1
ATOM 5313 O O . LEU A 1 673 ? 13.232 -14.100 36.767 1.00 91.94 673 LEU A O 1
ATOM 5317 N N . VAL A 1 674 ? 15.337 -14.887 36.886 1.00 87.88 674 VAL A N 1
ATOM 5318 C CA . VAL A 1 674 ? 15.475 -14.853 38.342 1.00 87.88 674 VAL A CA 1
ATOM 5319 C C . VAL A 1 674 ? 16.595 -13.909 38.786 1.00 87.88 674 VAL A C 1
ATOM 5321 O O . VAL A 1 674 ? 17.483 -13.506 38.029 1.00 87.88 674 VAL A O 1
ATOM 5324 N N . ARG A 1 675 ? 16.534 -13.507 40.057 1.00 86.75 675 ARG A N 1
ATOM 5325 C CA . ARG A 1 675 ? 17.487 -12.584 40.683 1.00 86.75 675 ARG A CA 1
ATOM 5326 C C . ARG A 1 675 ? 18.862 -13.236 40.846 1.00 86.75 675 ARG A C 1
ATOM 5328 O O . ARG A 1 675 ? 18.991 -14.186 41.616 1.00 86.75 675 ARG A O 1
ATOM 5335 N N . TYR A 1 676 ? 19.906 -12.650 40.259 1.00 83.88 676 TYR A N 1
ATOM 5336 C CA . TYR A 1 676 ? 21.277 -13.083 40.532 1.00 83.88 676 TYR A CA 1
ATOM 5337 C C . TYR A 1 676 ? 21.744 -12.635 41.934 1.00 83.88 676 TYR A C 1
ATOM 5339 O O . TYR A 1 676 ? 21.929 -11.443 42.216 1.00 83.88 676 TYR A O 1
ATOM 5347 N N . GLY A 1 677 ? 21.926 -13.604 42.837 1.00 81.31 677 GLY A N 1
ATOM 5348 C CA . GLY A 1 677 ? 22.434 -13.397 44.196 1.00 81.31 677 GLY A CA 1
ATOM 5349 C C . GLY A 1 677 ? 21.624 -12.379 45.012 1.00 81.31 677 GLY A C 1
ATOM 5350 O O . GLY A 1 677 ? 20.411 -12.510 45.181 1.00 81.31 677 GLY A O 1
ATOM 5351 N N . ARG A 1 678 ? 22.307 -11.352 45.538 1.00 78.69 678 ARG A N 1
ATOM 5352 C CA . ARG A 1 678 ? 21.705 -10.228 46.290 1.00 78.69 678 ARG A CA 1
ATOM 5353 C C . ARG A 1 678 ? 21.455 -8.968 45.436 1.00 78.69 678 ARG A C 1
ATOM 5355 O O . ARG A 1 678 ? 21.157 -7.916 45.997 1.00 78.69 678 ARG A O 1
ATOM 5362 N N . ARG A 1 679 ? 21.607 -9.028 44.105 1.00 81.19 679 ARG A N 1
ATOM 5363 C CA . ARG A 1 679 ? 21.398 -7.864 43.216 1.00 81.19 679 ARG A CA 1
ATOM 5364 C C . ARG A 1 679 ? 19.896 -7.559 43.054 1.00 81.19 679 ARG A C 1
ATOM 5366 O O . ARG A 1 679 ? 19.049 -8.358 43.440 1.00 81.19 679 ARG A O 1
ATOM 5373 N N . THR A 1 680 ? 19.545 -6.387 42.523 1.00 86.94 680 THR A N 1
ATOM 5374 C CA . THR A 1 680 ? 18.141 -6.047 42.209 1.00 86.94 680 THR A CA 1
ATOM 5375 C C . THR A 1 680 ? 17.745 -6.564 40.827 1.00 86.94 680 THR A C 1
ATOM 5377 O O . THR A 1 680 ? 18.584 -6.601 39.932 1.00 86.94 680 THR A O 1
ATOM 5380 N N . THR A 1 681 ? 16.470 -6.905 40.649 1.00 88.75 681 THR A N 1
ATOM 5381 C CA . THR A 1 681 ? 15.825 -7.221 39.362 1.00 88.75 681 THR A CA 1
ATOM 5382 C C . THR A 1 681 ? 15.150 -6.002 38.717 1.00 88.75 681 THR A C 1
ATOM 5384 O O . THR A 1 681 ? 14.698 -6.080 37.577 1.00 88.75 681 THR A O 1
ATOM 5387 N N . VAL A 1 682 ? 15.094 -4.859 39.417 1.00 86.56 682 VAL A N 1
ATOM 5388 C CA . VAL A 1 682 ? 14.372 -3.656 38.976 1.00 86.56 682 VAL A CA 1
ATOM 5389 C C . VAL A 1 682 ? 15.229 -2.810 38.033 1.00 86.56 682 VAL A C 1
ATOM 5391 O O . VAL A 1 682 ? 16.085 -2.024 38.456 1.00 86.56 682 VAL A O 1
ATOM 5394 N N . LEU A 1 683 ? 14.957 -2.921 36.734 1.00 87.00 683 LEU A N 1
ATOM 5395 C CA . LEU A 1 683 ? 15.604 -2.138 35.692 1.00 87.00 683 LEU A CA 1
ATOM 5396 C C . LEU A 1 683 ? 14.953 -0.754 35.556 1.00 87.00 683 LEU A C 1
ATOM 5398 O O . LEU A 1 683 ? 13.821 -0.611 35.095 1.00 87.00 683 LEU A O 1
ATOM 5402 N N . ARG A 1 684 ? 15.687 0.295 35.944 1.00 83.69 684 ARG A N 1
ATOM 5403 C CA . ARG A 1 684 ? 15.239 1.699 35.858 1.00 83.69 684 ARG A CA 1
ATOM 5404 C C . ARG A 1 684 ? 15.248 2.243 34.412 1.00 83.69 684 ARG A C 1
ATOM 5406 O O . ARG A 1 684 ? 16.042 1.767 33.601 1.00 83.69 684 ARG A O 1
ATOM 5413 N N . PRO A 1 685 ? 14.456 3.291 34.105 1.00 80.31 685 PRO A N 1
ATOM 5414 C CA . PRO A 1 685 ? 14.497 3.998 32.825 1.00 80.31 685 PRO A CA 1
ATOM 5415 C C . PRO A 1 685 ? 15.907 4.392 32.375 1.00 80.31 685 PRO A C 1
ATOM 5417 O O . PRO A 1 685 ? 16.715 4.899 33.157 1.00 80.31 685 PRO A O 1
ATOM 5420 N N . GLY A 1 686 ? 16.192 4.185 31.090 1.00 74.19 686 GLY A N 1
ATOM 5421 C CA . GLY A 1 686 ? 17.465 4.518 30.455 1.00 74.19 686 GLY A CA 1
ATOM 5422 C C . GLY A 1 686 ? 18.643 3.628 30.864 1.00 74.19 686 GLY A C 1
ATOM 5423 O O . GLY A 1 686 ? 19.786 4.012 30.612 1.00 74.19 686 GLY A O 1
ATOM 5424 N N . ARG A 1 687 ? 18.399 2.479 31.506 1.00 84.25 687 ARG A N 1
ATOM 5425 C CA . ARG A 1 687 ? 19.435 1.538 31.960 1.00 84.25 687 ARG A CA 1
ATOM 5426 C C . ARG A 1 687 ? 19.369 0.205 31.220 1.00 84.25 687 ARG A C 1
ATOM 5428 O O . ARG A 1 687 ? 18.367 -0.120 30.583 1.00 84.25 687 ARG A O 1
ATOM 5435 N N . TYR A 1 688 ? 20.459 -0.544 31.359 1.00 88.00 688 TYR A N 1
ATOM 5436 C CA . TYR A 1 688 ? 20.652 -1.876 30.802 1.00 88.00 688 TYR A CA 1
ATOM 5437 C C . TYR A 1 688 ? 20.675 -2.929 31.918 1.00 88.00 688 TYR A C 1
ATOM 5439 O O . TYR A 1 688 ? 21.206 -2.677 33.008 1.00 88.00 688 TYR A O 1
ATOM 5447 N N . ALA A 1 689 ? 20.100 -4.092 31.633 1.00 90.81 689 ALA A N 1
ATOM 5448 C CA . ALA A 1 689 ? 20.272 -5.322 32.389 1.00 90.81 689 ALA A CA 1
ATOM 5449 C C . ALA A 1 689 ? 20.983 -6.358 31.517 1.00 90.81 689 ALA A C 1
ATOM 5451 O O . ALA A 1 689 ? 20.761 -6.393 30.309 1.00 90.81 689 ALA A O 1
ATOM 5452 N N . LEU A 1 690 ? 21.787 -7.220 32.130 1.00 91.81 690 LEU A N 1
ATOM 5453 C CA . LEU A 1 690 ? 22.359 -8.393 31.480 1.00 91.81 690 LEU A CA 1
ATOM 5454 C C . LEU A 1 690 ? 21.696 -9.652 32.048 1.00 91.81 690 LEU A C 1
ATOM 5456 O O . LEU A 1 690 ? 21.587 -9.786 33.269 1.00 91.81 690 LEU A O 1
ATOM 5460 N N . VAL A 1 691 ? 21.261 -10.557 31.175 1.00 91.50 691 VAL A N 1
ATOM 5461 C CA . VAL A 1 691 ? 20.871 -11.921 31.540 1.00 91.50 691 VAL A CA 1
ATOM 5462 C C . VAL A 1 691 ? 21.984 -12.861 31.103 1.00 91.50 691 VAL A C 1
ATOM 5464 O O . VAL A 1 691 ? 22.389 -12.837 29.938 1.00 91.50 691 VAL A O 1
ATOM 5467 N N . ILE A 1 692 ? 22.492 -13.639 32.056 1.00 87.00 692 ILE A N 1
ATOM 5468 C CA . ILE A 1 692 ? 23.671 -14.500 31.912 1.00 87.00 692 ILE A CA 1
ATOM 5469 C C . ILE A 1 692 ? 23.483 -15.810 32.672 1.00 87.00 692 ILE A C 1
ATOM 5471 O O . ILE A 1 692 ? 22.722 -15.870 33.643 1.00 87.00 692 ILE A O 1
ATOM 5475 N N . ASP A 1 693 ? 24.193 -16.847 32.238 1.00 82.75 693 ASP A N 1
ATOM 5476 C CA . ASP A 1 693 ? 24.208 -18.151 32.899 1.00 82.75 693 ASP A CA 1
ATOM 5477 C C . ASP A 1 693 ? 24.620 -18.038 34.384 1.00 82.75 693 ASP A C 1
ATOM 5479 O O . ASP A 1 693 ? 25.549 -17.279 34.700 1.00 82.75 693 ASP A O 1
ATOM 5483 N N . PRO A 1 694 ? 23.972 -18.773 35.310 1.00 75.06 694 PRO A N 1
ATOM 5484 C CA . PRO A 1 694 ? 24.293 -18.688 36.734 1.00 75.06 694 PRO A CA 1
ATOM 5485 C C . PRO A 1 694 ? 25.732 -19.114 37.065 1.00 75.06 694 PRO A C 1
ATOM 5487 O O . PRO A 1 694 ? 26.268 -18.655 38.074 1.00 75.06 694 PRO A O 1
ATOM 5490 N N . GLN A 1 695 ? 26.372 -19.942 36.230 1.00 72.62 695 GLN A N 1
ATOM 5491 C CA . GLN A 1 695 ? 27.748 -20.413 36.427 1.00 72.62 695 GLN A CA 1
ATOM 5492 C C . GLN A 1 695 ? 28.808 -19.398 35.970 1.00 72.62 695 GLN A C 1
ATOM 5494 O O . GLN A 1 695 ? 29.942 -19.445 36.443 1.00 72.62 695 GLN A O 1
ATOM 5499 N N . PHE A 1 696 ? 28.454 -18.468 35.076 1.00 72.81 696 PHE A N 1
ATOM 5500 C CA . PHE A 1 696 ? 29.408 -17.574 34.396 1.00 72.81 696 PHE A CA 1
ATOM 5501 C C . PHE A 1 696 ? 29.159 -16.088 34.670 1.00 72.81 696 PHE A C 1
ATOM 5503 O O . PHE A 1 696 ? 29.684 -15.215 33.982 1.00 72.81 696 PHE A O 1
ATOM 5510 N N . ALA A 1 697 ? 28.366 -15.772 35.691 1.00 65.06 697 ALA A N 1
ATOM 5511 C CA . ALA A 1 697 ? 27.948 -14.404 35.973 1.00 65.06 697 ALA A CA 1
ATOM 5512 C C . ALA A 1 697 ? 29.082 -13.451 36.414 1.00 65.06 697 ALA A C 1
ATOM 5514 O O . ALA A 1 697 ? 28.957 -12.235 36.242 1.00 65.06 697 ALA A O 1
ATOM 5515 N N . ASP A 1 698 ? 30.187 -13.993 36.937 1.00 68.12 698 ASP A N 1
ATOM 5516 C CA . ASP A 1 698 ? 31.365 -13.229 37.371 1.00 68.12 698 ASP A CA 1
ATOM 5517 C C . ASP A 1 698 ? 32.499 -13.187 36.315 1.00 68.12 698 ASP A C 1
ATOM 5519 O O . ASP A 1 698 ? 33.483 -12.475 36.502 1.00 68.12 698 ASP A O 1
ATOM 5523 N N . ASP A 1 699 ? 32.334 -13.844 35.155 1.00 72.56 699 ASP A N 1
ATOM 5524 C CA . ASP A 1 699 ? 33.255 -13.770 33.997 1.00 72.56 699 ASP A CA 1
ATOM 5525 C C . ASP A 1 699 ? 33.171 -12.406 33.247 1.00 72.56 699 ASP A C 1
ATOM 5527 O O . ASP A 1 699 ? 33.872 -12.185 32.257 1.00 72.56 699 ASP A O 1
ATOM 5531 N N . PHE A 1 700 ? 32.307 -11.477 33.686 1.00 74.88 700 PHE A N 1
ATOM 5532 C CA . PHE A 1 700 ? 31.965 -10.233 32.978 1.00 74.88 700 PHE A CA 1
ATOM 5533 C C . PHE A 1 700 ? 32.431 -8.940 33.686 1.00 74.88 700 PHE A C 1
ATOM 5535 O O . PHE A 1 700 ? 31.960 -8.595 34.772 1.00 74.88 700 PHE A O 1
ATOM 5542 N N . GLU A 1 701 ? 33.239 -8.115 33.003 1.00 74.12 701 GLU A N 1
ATOM 5543 C CA . GLU A 1 701 ? 33.628 -6.760 33.454 1.00 74.12 701 GLU A CA 1
ATOM 5544 C C . GLU A 1 701 ? 32.497 -5.711 33.316 1.00 74.12 701 GLU A C 1
ATOM 5546 O O . GLU A 1 701 ? 32.519 -4.807 32.459 1.00 74.12 701 GLU A O 1
ATOM 5551 N N . LEU A 1 702 ? 31.487 -5.818 34.181 1.00 73.75 702 LEU A N 1
ATOM 5552 C CA . LEU A 1 702 ? 30.289 -4.980 34.133 1.00 73.75 702 LEU A CA 1
ATOM 5553 C C . LEU A 1 702 ? 30.464 -3.601 34.804 1.00 73.75 702 LEU A C 1
ATOM 5555 O O . LEU A 1 702 ? 30.942 -3.510 35.938 1.00 73.75 702 LEU A O 1
ATOM 5559 N N . PRO A 1 703 ? 29.999 -2.505 34.169 1.00 70.75 703 PRO A N 1
ATOM 5560 C CA . PRO A 1 703 ? 29.919 -1.194 34.810 1.00 70.75 703 PRO A CA 1
ATOM 5561 C C . PRO A 1 703 ? 29.072 -1.185 36.094 1.00 70.75 703 PRO A C 1
ATOM 5563 O O . PRO A 1 703 ? 28.024 -1.830 36.188 1.00 70.75 703 PRO A O 1
ATOM 5566 N N . ARG A 1 704 ? 29.480 -0.371 37.080 1.00 65.88 704 ARG A N 1
ATOM 5567 C CA . ARG A 1 704 ? 28.731 -0.189 38.338 1.00 65.88 704 ARG A CA 1
ATOM 5568 C C . ARG A 1 704 ? 27.291 0.260 38.059 1.00 65.88 704 ARG A C 1
ATOM 5570 O O . ARG A 1 704 ? 27.068 1.323 37.481 1.00 65.88 704 ARG A O 1
ATOM 5577 N N . GLY A 1 705 ? 26.322 -0.524 38.531 1.00 68.38 705 GLY A N 1
ATOM 5578 C CA . GLY A 1 705 ? 24.890 -0.236 38.391 1.00 68.38 705 GLY A CA 1
ATOM 5579 C C . GLY A 1 705 ? 24.197 -0.886 37.188 1.00 68.38 705 GLY A C 1
ATOM 5580 O O . GLY A 1 705 ? 23.033 -0.571 36.948 1.00 68.38 705 GLY A O 1
ATOM 5581 N N . VAL A 1 706 ? 24.866 -1.783 36.454 1.00 79.06 706 VAL A N 1
ATOM 5582 C CA . VAL A 1 706 ? 24.189 -2.740 35.560 1.00 79.06 706 VAL A CA 1
ATOM 5583 C C . VAL A 1 706 ? 23.369 -3.722 36.404 1.00 79.06 706 VAL A C 1
ATOM 5585 O O . VAL A 1 706 ? 23.863 -4.277 37.389 1.00 79.06 706 VAL A O 1
ATOM 5588 N N . VAL A 1 707 ? 22.104 -3.918 36.030 1.00 87.62 707 VAL A N 1
ATOM 5589 C CA . VAL A 1 707 ? 21.241 -4.962 36.605 1.00 87.62 707 VAL A CA 1
ATOM 5590 C C . VAL A 1 707 ? 21.686 -6.312 36.051 1.00 87.62 707 VAL A C 1
ATOM 5592 O O . VAL A 1 707 ? 21.978 -6.414 34.865 1.00 87.62 707 VAL A O 1
ATOM 5595 N N . VAL A 1 708 ? 21.745 -7.348 36.887 1.00 88.94 708 VAL A N 1
ATOM 5596 C CA . VAL A 1 708 ? 22.097 -8.703 36.441 1.00 88.94 708 VAL A CA 1
ATOM 5597 C C . VAL A 1 708 ? 21.022 -9.674 36.892 1.00 88.94 708 VAL A C 1
ATOM 5599 O O . VAL A 1 708 ? 20.695 -9.740 38.080 1.00 88.94 708 VAL A O 1
ATOM 5602 N N . LEU A 1 709 ? 20.490 -10.409 35.923 1.00 90.81 709 LEU A N 1
ATOM 5603 C CA . LEU A 1 709 ? 19.573 -11.523 36.113 1.00 90.81 709 LEU A CA 1
ATOM 5604 C C . LEU A 1 709 ? 20.232 -12.805 35.622 1.00 90.81 709 LEU A C 1
ATOM 5606 O O . LEU A 1 709 ? 21.235 -12.785 34.909 1.00 90.81 709 LEU A O 1
ATOM 5610 N N . THR A 1 710 ? 19.642 -13.919 36.014 1.00 89.19 710 THR A N 1
ATOM 5611 C CA . THR A 1 710 ? 20.059 -15.242 35.575 1.00 89.19 710 THR A CA 1
ATOM 5612 C C . THR A 1 710 ? 18.832 -16.127 35.363 1.00 89.19 710 THR A C 1
ATOM 5614 O O . THR A 1 710 ? 17.702 -15.645 35.480 1.00 89.19 710 THR A O 1
ATOM 5617 N N . VAL A 1 711 ? 19.049 -17.386 35.007 1.00 87.19 711 VAL A N 1
ATOM 5618 C CA . VAL A 1 711 ? 18.010 -18.360 34.648 1.00 87.19 711 VAL A CA 1
ATOM 5619 C C . VAL A 1 711 ? 18.015 -19.548 35.613 1.00 87.19 711 VAL A C 1
ATOM 5621 O O . VAL A 1 711 ? 18.896 -19.647 36.465 1.00 87.19 711 VAL A O 1
ATOM 5624 N N . GLY A 1 712 ? 16.988 -20.398 35.536 1.00 73.12 712 GLY A N 1
ATOM 5625 C CA . GLY A 1 712 ? 16.740 -21.461 36.514 1.00 73.12 712 GLY A CA 1
ATOM 5626 C C . GLY A 1 712 ? 17.782 -22.578 36.478 1.00 73.12 712 GLY A C 1
ATOM 5627 O O . GLY A 1 712 ? 18.576 -22.710 37.407 1.00 73.12 712 GLY A O 1
ATOM 5628 N N . ASP A 1 713 ? 17.736 -23.406 35.431 1.00 68.38 713 ASP A N 1
ATOM 5629 C CA . ASP A 1 713 ? 18.500 -24.659 35.365 1.00 68.38 713 ASP A CA 1
ATOM 5630 C C . ASP A 1 713 ? 18.830 -25.166 33.939 1.00 68.38 713 ASP A C 1
ATOM 5632 O O . ASP A 1 713 ? 19.326 -26.286 33.812 1.00 68.38 713 ASP A O 1
ATOM 5636 N N . LYS A 1 714 ? 18.577 -24.392 32.862 1.00 62.09 714 LYS A N 1
ATOM 5637 C CA . LYS A 1 714 ? 18.615 -24.894 31.458 1.00 62.09 714 LYS A CA 1
ATOM 5638 C C . LYS A 1 714 ? 19.522 -24.134 30.475 1.00 62.09 714 LYS A C 1
ATOM 5640 O O . LYS A 1 714 ? 19.466 -24.364 29.272 1.00 62.09 714 LYS A O 1
ATOM 5645 N N . THR A 1 715 ? 20.486 -23.403 31.036 1.00 65.38 715 THR A N 1
ATOM 5646 C CA . THR A 1 715 ? 21.630 -22.711 30.398 1.00 65.38 715 THR A CA 1
ATOM 5647 C C . THR A 1 715 ? 21.360 -21.353 29.743 1.00 65.38 715 THR A C 1
ATOM 5649 O O . THR A 1 715 ? 20.302 -21.075 29.193 1.00 65.38 715 THR A O 1
ATOM 5652 N N . LEU A 1 716 ? 22.387 -20.503 29.796 1.00 69.06 716 LEU A N 1
ATOM 5653 C CA . LEU A 1 716 ? 22.596 -19.353 28.911 1.00 69.06 716 LEU A CA 1
ATOM 5654 C C . LEU A 1 716 ? 24.049 -19.402 28.394 1.00 69.06 716 LEU A C 1
ATOM 5656 O O . LEU A 1 716 ? 24.842 -18.477 28.580 1.00 69.06 716 LEU A O 1
ATOM 5660 N N . GLY A 1 717 ? 24.406 -20.558 27.826 1.00 63.09 717 GLY A N 1
ATOM 5661 C CA . GLY A 1 717 ? 25.744 -20.915 27.357 1.00 63.09 717 GLY A CA 1
ATOM 5662 C C . GLY A 1 717 ? 25.736 -22.274 26.650 1.00 63.09 717 GLY A C 1
ATOM 5663 O O . GLY A 1 717 ? 25.269 -23.253 27.222 1.00 63.09 717 GLY A O 1
ATOM 5664 N N . ASN A 1 718 ? 26.255 -22.347 25.421 1.00 60.53 718 ASN A N 1
ATOM 5665 C CA . ASN A 1 718 ? 26.016 -23.428 24.449 1.00 60.53 718 ASN A CA 1
ATOM 5666 C C . ASN A 1 718 ? 24.519 -23.696 24.185 1.00 60.53 718 ASN A C 1
ATOM 5668 O O . ASN A 1 718 ? 24.156 -24.806 23.796 1.00 60.53 718 ASN A O 1
ATOM 5672 N N . GLY A 1 719 ? 23.676 -22.679 24.396 1.00 71.94 719 GLY A N 1
ATOM 5673 C CA . GLY A 1 719 ? 22.214 -22.762 24.306 1.00 71.94 719 GLY A CA 1
ATOM 5674 C C . GLY A 1 719 ? 21.582 -21.748 23.350 1.00 71.94 719 GLY A C 1
ATOM 5675 O O . GLY A 1 719 ? 20.399 -21.858 23.067 1.00 71.94 719 GLY A O 1
ATOM 5676 N N . LEU A 1 720 ? 22.346 -20.782 22.822 1.00 83.06 720 LEU A N 1
ATOM 5677 C CA . LEU A 1 720 ? 21.872 -19.856 21.788 1.00 83.06 720 LEU A CA 1
ATOM 5678 C C . LEU A 1 720 ? 22.471 -20.209 20.417 1.00 83.06 720 LEU A C 1
ATOM 5680 O O . LEU A 1 720 ? 23.688 -20.164 20.226 1.00 83.06 720 LEU A O 1
ATOM 5684 N N . SER A 1 721 ? 21.619 -20.502 19.435 1.00 81.81 721 SER A N 1
ATOM 5685 C CA . SER A 1 721 ? 21.990 -20.794 18.048 1.00 81.81 721 SER A CA 1
ATOM 5686 C C . SER A 1 721 ? 21.850 -19.571 17.134 1.00 81.81 721 SER A C 1
ATOM 5688 O O . SER A 1 721 ? 21.088 -18.636 17.375 1.00 81.81 721 SER A O 1
ATOM 5690 N N . GLU A 1 722 ? 22.574 -19.566 16.013 1.00 81.56 722 GLU A N 1
ATOM 5691 C CA . GLU A 1 722 ? 22.562 -18.437 15.073 1.00 81.56 722 GLU A CA 1
ATOM 5692 C C . GLU A 1 722 ? 21.336 -18.373 14.143 1.00 81.56 722 GLU A C 1
ATOM 5694 O O . GLU A 1 722 ? 21.192 -17.392 13.408 1.00 81.56 722 GLU A O 1
ATOM 5699 N N . ASP A 1 723 ? 20.451 -19.374 14.224 1.00 80.44 723 ASP A N 1
ATOM 5700 C CA . ASP A 1 723 ? 19.143 -19.445 13.554 1.00 80.44 723 ASP A CA 1
ATOM 5701 C C . ASP A 1 723 ? 17.955 -19.006 14.455 1.00 80.44 723 ASP A C 1
ATOM 5703 O O . ASP A 1 723 ? 16.831 -18.867 13.959 1.00 80.44 723 ASP A O 1
ATOM 5707 N N . ASP A 1 724 ? 18.178 -18.766 15.754 1.00 83.94 724 ASP A N 1
ATOM 5708 C CA . ASP A 1 724 ? 17.104 -18.587 16.749 1.00 83.94 724 ASP A CA 1
ATOM 5709 C C . ASP A 1 724 ? 16.450 -17.199 16.746 1.00 83.94 724 ASP A C 1
ATOM 5711 O O . ASP A 1 724 ? 16.911 -16.235 16.123 1.00 83.94 724 ASP A O 1
ATOM 5715 N N . VAL A 1 725 ? 15.354 -17.059 17.500 1.00 89.00 725 VAL A N 1
ATOM 5716 C CA . VAL A 1 725 ? 14.685 -15.774 17.728 1.00 89.00 725 VAL A CA 1
ATOM 5717 C C . VAL A 1 725 ? 14.473 -15.554 19.217 1.00 89.00 725 VAL A C 1
ATOM 5719 O O . VAL A 1 725 ? 13.419 -15.892 19.744 1.00 89.00 725 VAL A O 1
ATOM 5722 N N . VAL A 1 726 ? 15.439 -14.892 19.863 1.00 91.56 726 VAL A N 1
ATOM 5723 C CA . VAL A 1 726 ? 15.365 -14.511 21.281 1.00 91.56 726 VAL A CA 1
ATOM 5724 C C . VAL A 1 726 ? 14.181 -13.567 21.505 1.00 91.56 726 VAL A C 1
ATOM 5726 O O . VAL A 1 726 ? 14.217 -12.378 21.168 1.00 91.56 726 VAL A O 1
ATOM 5729 N N . ARG A 1 727 ? 13.105 -14.113 22.063 1.00 91.44 727 ARG A N 1
ATOM 5730 C CA . ARG A 1 727 ? 11.916 -13.430 22.567 1.00 91.44 727 ARG A CA 1
ATOM 5731 C C . ARG A 1 727 ? 12.101 -13.113 24.036 1.00 91.44 727 ARG A C 1
ATOM 5733 O O . ARG A 1 727 ? 12.680 -13.889 24.791 1.00 91.44 727 ARG A O 1
ATOM 5740 N N . LEU A 1 728 ? 11.524 -11.990 24.428 1.00 93.00 728 LEU A N 1
ATOM 5741 C CA . LEU A 1 728 ? 11.284 -11.624 25.808 1.00 93.00 728 LEU A CA 1
ATOM 5742 C C . LEU A 1 728 ? 9.774 -11.581 26.026 1.00 93.00 728 LEU A C 1
ATOM 5744 O O . LEU A 1 728 ? 9.062 -10.866 25.316 1.00 93.00 728 LEU A O 1
ATOM 5748 N N . GLU A 1 729 ? 9.292 -12.322 27.012 1.00 89.81 729 GLU A N 1
ATOM 5749 C CA . GLU A 1 729 ? 7.880 -12.456 27.358 1.00 89.81 729 GLU A CA 1
ATOM 5750 C C . GLU A 1 729 ? 7.646 -12.058 28.821 1.00 89.81 729 GLU A C 1
ATOM 5752 O O . GLU A 1 729 ? 8.544 -12.133 29.664 1.00 89.81 729 GLU A O 1
ATOM 5757 N N . THR A 1 730 ? 6.430 -11.624 29.141 1.00 82.31 730 THR A N 1
ATOM 5758 C CA . THR A 1 730 ? 5.982 -11.456 30.531 1.00 82.31 730 THR A CA 1
ATOM 5759 C C . THR A 1 730 ? 5.678 -12.808 31.191 1.00 82.31 730 THR A C 1
ATOM 5761 O O . THR A 1 730 ? 5.515 -13.820 30.510 1.00 82.31 730 THR A O 1
ATOM 5764 N N . ALA A 1 731 ? 5.524 -12.822 32.520 1.00 75.50 731 ALA A N 1
ATOM 5765 C CA . ALA A 1 731 ? 5.148 -14.016 33.289 1.00 75.50 731 ALA A CA 1
ATOM 5766 C C . ALA A 1 731 ? 3.829 -14.679 32.825 1.00 75.50 731 ALA A C 1
ATOM 5768 O O . ALA A 1 731 ? 3.660 -15.888 32.961 1.00 75.50 731 ALA A O 1
ATOM 5769 N N . ASP A 1 732 ? 2.897 -13.902 32.259 1.00 73.12 732 ASP A N 1
ATOM 5770 C CA . ASP A 1 732 ? 1.637 -14.367 31.663 1.00 73.12 732 ASP A CA 1
ATOM 5771 C C . ASP A 1 732 ? 1.753 -14.756 30.170 1.00 73.12 732 ASP A C 1
ATOM 5773 O O . ASP A 1 732 ? 0.747 -15.047 29.524 1.00 73.12 732 ASP A O 1
ATOM 5777 N N . GLY A 1 733 ? 2.972 -14.808 29.617 1.00 70.81 733 GLY A N 1
ATOM 5778 C CA . GLY A 1 733 ? 3.252 -15.308 28.267 1.00 70.81 733 GLY A CA 1
ATOM 5779 C C . GLY A 1 733 ? 2.964 -14.318 27.134 1.00 70.81 733 GLY A C 1
ATOM 5780 O O . GLY A 1 733 ? 2.671 -14.737 26.013 1.00 70.81 733 GLY A O 1
ATOM 5781 N N . VAL A 1 734 ? 3.017 -13.007 27.395 1.00 72.75 734 VAL A N 1
ATOM 5782 C CA . VAL A 1 734 ? 2.838 -11.976 26.361 1.00 72.75 734 VAL A CA 1
ATOM 5783 C C . VAL A 1 734 ? 4.199 -11.531 25.826 1.00 72.75 734 VAL A C 1
ATOM 5785 O O . VAL A 1 734 ? 5.007 -10.982 26.572 1.00 72.75 734 VAL A O 1
ATOM 5788 N N . GLU A 1 735 ? 4.438 -11.708 24.520 1.00 83.31 735 GLU A N 1
ATOM 5789 C CA . GLU A 1 735 ? 5.654 -11.218 23.849 1.00 83.31 735 GLU A CA 1
ATOM 5790 C C . GLU A 1 735 ? 5.788 -9.689 24.000 1.00 83.31 735 GLU A C 1
ATOM 5792 O O . GLU A 1 735 ? 4.946 -8.907 23.542 1.00 83.31 735 GLU A O 1
ATOM 5797 N N . VAL A 1 736 ? 6.873 -9.270 24.649 1.00 81.56 736 VAL A N 1
ATOM 5798 C CA . VAL A 1 736 ? 7.254 -7.875 24.898 1.00 81.56 736 VAL A CA 1
ATOM 5799 C C . VAL A 1 736 ? 8.058 -7.340 23.718 1.00 81.56 736 VAL A C 1
ATOM 5801 O O . VAL A 1 736 ? 7.803 -6.242 23.211 1.00 81.56 736 VAL A O 1
ATOM 5804 N N . ASP A 1 737 ? 9.044 -8.124 23.287 1.00 91.00 737 ASP A N 1
ATOM 5805 C CA . ASP A 1 737 ? 9.998 -7.796 22.237 1.00 91.00 737 ASP A CA 1
ATOM 5806 C C . ASP A 1 737 ? 10.697 -9.077 21.744 1.00 91.00 737 ASP A C 1
ATOM 5808 O O . ASP A 1 737 ? 10.739 -10.080 22.452 1.00 91.00 737 ASP A O 1
ATOM 5812 N N . SER A 1 738 ? 11.252 -9.048 20.535 1.00 88.50 738 SER A N 1
ATOM 5813 C CA . SER A 1 738 ? 11.998 -10.168 19.952 1.00 88.50 738 SER A CA 1
ATOM 5814 C C . SER A 1 738 ? 13.191 -9.668 19.142 1.00 88.50 738 SER A C 1
ATOM 5816 O O . SER A 1 738 ? 13.147 -8.567 18.580 1.00 88.50 738 SER A O 1
ATOM 5818 N N . LEU A 1 739 ? 14.261 -10.464 19.098 1.00 90.44 739 LEU A N 1
ATOM 5819 C CA . LEU A 1 739 ? 15.477 -10.219 18.328 1.00 90.44 739 LEU A CA 1
ATOM 5820 C C . LEU A 1 739 ? 15.886 -11.518 17.601 1.00 90.44 739 LEU A C 1
ATOM 5822 O O . LEU A 1 739 ? 16.391 -12.434 18.245 1.00 90.44 739 LEU A O 1
ATOM 5826 N N . PRO A 1 740 ? 15.665 -11.626 16.274 1.00 88.62 740 PRO A N 1
ATOM 5827 C CA . PRO A 1 740 ? 16.158 -12.752 15.488 1.00 88.62 740 PRO A CA 1
ATOM 5828 C C . PRO A 1 740 ? 17.681 -12.709 15.421 1.00 88.62 740 PRO A C 1
ATOM 5830 O O . PRO A 1 740 ? 18.259 -11.663 15.103 1.00 88.62 740 PRO A O 1
ATOM 5833 N N . LEU A 1 741 ? 18.318 -13.834 15.717 1.00 87.69 741 LEU A N 1
ATOM 5834 C CA . LEU A 1 741 ? 19.757 -13.984 15.617 1.00 87.69 741 LEU A CA 1
ATOM 5835 C C . LEU A 1 741 ? 20.182 -14.125 14.149 1.00 87.69 741 LEU A C 1
ATOM 5837 O O . LEU A 1 741 ? 19.382 -14.096 13.209 1.00 87.69 741 LEU A O 1
ATOM 5841 N N . GLN A 1 742 ? 21.492 -14.097 13.957 1.00 84.44 742 GLN A N 1
ATOM 5842 C CA . GLN A 1 742 ? 22.147 -14.240 12.666 1.00 84.44 742 GLN A CA 1
ATOM 5843 C C . GLN A 1 742 ? 23.614 -14.616 12.899 1.00 84.44 742 GLN A C 1
ATOM 5845 O O . GLN A 1 742 ? 24.154 -14.249 13.951 1.00 84.44 742 GLN A O 1
ATOM 5850 N N . PRO A 1 743 ? 24.297 -15.248 11.927 1.00 86.44 743 PRO A N 1
ATOM 5851 C CA . PRO A 1 743 ? 25.686 -15.650 12.094 1.00 86.44 743 PRO A CA 1
ATOM 5852 C C . PRO A 1 743 ? 26.631 -14.508 12.477 1.00 86.44 743 PRO A C 1
ATOM 5854 O O . PRO A 1 743 ? 26.629 -13.442 11.847 1.00 86.44 743 PRO A O 1
ATOM 5857 N N . THR A 1 744 ? 27.463 -14.749 13.494 1.00 87.44 744 THR A N 1
ATOM 5858 C CA . THR A 1 744 ? 28.496 -13.816 13.969 1.00 87.44 744 THR A CA 1
ATOM 5859 C C . THR A 1 744 ? 29.876 -14.485 14.042 1.00 87.44 744 THR A C 1
ATOM 5861 O O . THR A 1 744 ? 29.988 -15.687 14.296 1.00 87.44 744 THR A O 1
ATOM 5864 N N . PRO A 1 745 ? 30.971 -13.729 13.835 1.00 90.25 745 PRO A N 1
ATOM 5865 C CA . PRO A 1 745 ? 32.305 -14.168 14.239 1.00 90.25 745 PRO A CA 1
ATOM 5866 C C . PRO A 1 745 ? 32.387 -14.354 15.763 1.00 90.25 745 PRO A C 1
ATOM 5868 O O . PRO A 1 745 ? 31.723 -13.633 16.506 1.00 90.25 745 PRO A O 1
ATOM 5871 N N . ARG A 1 746 ? 33.256 -15.256 16.246 1.00 88.69 746 ARG A N 1
ATOM 5872 C CA . ARG A 1 746 ? 33.487 -15.421 17.695 1.00 88.69 746 ARG A CA 1
ATOM 5873 C C . ARG A 1 746 ? 33.878 -14.089 18.352 1.00 88.69 746 ARG A C 1
ATOM 5875 O O . ARG A 1 746 ? 34.728 -13.367 17.831 1.00 88.69 746 ARG A O 1
ATOM 5882 N N . GLY A 1 747 ? 33.269 -13.787 19.497 1.00 84.00 747 GLY A N 1
ATOM 5883 C CA . GLY A 1 747 ? 33.433 -12.517 20.215 1.00 84.00 747 GLY A CA 1
ATOM 5884 C C . GLY A 1 747 ? 32.614 -11.349 19.650 1.00 84.00 747 GLY A C 1
ATOM 5885 O O . GLY A 1 747 ? 32.838 -10.203 20.046 1.00 84.00 747 GLY A O 1
ATOM 5886 N N . GLN A 1 748 ? 31.684 -11.610 18.725 1.00 91.00 748 GLN A N 1
ATOM 5887 C CA . GLN A 1 748 ? 30.770 -10.606 18.184 1.00 91.00 748 GLN A CA 1
ATOM 5888 C C . GLN A 1 748 ? 29.309 -10.960 18.462 1.00 91.00 748 GLN A C 1
ATOM 5890 O O . GLN A 1 748 ? 28.883 -12.110 18.352 1.00 91.00 748 GLN A O 1
ATOM 5895 N N . ALA A 1 749 ? 28.546 -9.925 18.789 1.00 90.94 749 ALA A N 1
ATOM 5896 C CA . ALA A 1 749 ? 27.148 -9.983 19.171 1.00 90.94 749 ALA A CA 1
ATOM 5897 C C . ALA A 1 749 ? 26.242 -9.399 18.075 1.00 90.94 749 ALA A C 1
ATOM 5899 O O . ALA A 1 749 ? 26.690 -8.665 17.185 1.00 90.94 749 ALA A O 1
ATOM 5900 N N . VAL A 1 750 ? 24.944 -9.684 18.170 1.00 91.88 750 VAL A N 1
ATOM 5901 C CA . VAL A 1 750 ? 23.888 -9.083 17.349 1.00 91.88 750 VAL A CA 1
ATOM 5902 C C . VAL A 1 750 ? 23.298 -7.888 18.103 1.00 91.88 750 VAL A C 1
ATOM 5904 O O . VAL A 1 750 ? 22.673 -8.036 19.148 1.00 91.88 750 VAL A O 1
ATOM 5907 N N . HIS A 1 751 ? 23.517 -6.684 17.577 1.00 87.94 751 HIS A N 1
ATOM 5908 C CA . HIS A 1 751 ? 23.172 -5.391 18.183 1.00 87.94 751 HIS A CA 1
ATOM 5909 C C . HIS A 1 751 ? 21.931 -4.776 17.531 1.00 87.94 751 HIS A C 1
ATOM 5911 O O . HIS A 1 751 ? 21.843 -4.699 16.300 1.00 87.94 751 HIS A O 1
ATOM 5917 N N . ARG A 1 752 ? 21.035 -4.184 18.324 1.00 84.19 752 ARG A N 1
ATOM 5918 C CA . ARG A 1 752 ? 19.927 -3.357 17.824 1.00 84.19 752 ARG A CA 1
ATOM 5919 C C . ARG A 1 752 ? 20.393 -1.937 17.480 1.00 84.19 752 ARG A C 1
ATOM 5921 O O . ARG A 1 752 ? 20.747 -1.158 18.358 1.00 84.19 752 ARG A O 1
ATOM 5928 N N . LYS A 1 753 ? 20.321 -1.561 16.196 1.00 74.56 753 LYS A N 1
ATOM 5929 C CA . LYS A 1 753 ? 20.708 -0.233 15.669 1.00 74.56 753 LYS A CA 1
ATOM 5930 C C . LYS A 1 753 ? 19.882 0.910 16.271 1.00 74.56 753 LYS A C 1
ATOM 5932 O O . LYS A 1 753 ? 20.422 1.975 16.553 1.00 74.56 753 LYS A O 1
ATOM 5937 N N . VAL A 1 754 ? 18.569 0.716 16.417 1.00 67.31 754 VAL A N 1
ATOM 5938 C CA . VAL A 1 754 ? 17.638 1.700 16.993 1.00 67.31 754 VAL A CA 1
ATOM 5939 C C . VAL A 1 754 ? 16.796 1.016 18.065 1.00 67.31 754 VAL A C 1
ATOM 5941 O O . VAL A 1 754 ? 15.880 0.253 17.751 1.00 67.31 754 VAL A O 1
ATOM 5944 N N . LEU A 1 755 ? 17.092 1.311 19.335 1.00 73.12 755 LEU A N 1
ATOM 5945 C CA . LEU A 1 755 ? 16.455 0.697 20.513 1.00 73.12 755 LEU A CA 1
ATOM 5946 C C . LEU A 1 755 ? 14.928 0.884 20.554 1.00 73.12 755 LEU A C 1
ATOM 5948 O O . LEU A 1 755 ? 14.201 0.033 21.054 1.00 73.12 755 LEU A O 1
ATOM 5952 N N . ALA A 1 756 ? 14.417 1.975 19.981 1.00 62.12 756 ALA A N 1
ATOM 5953 C CA . ALA A 1 756 ? 12.985 2.251 19.907 1.00 62.12 756 ALA A CA 1
ATOM 5954 C C . ALA A 1 756 ? 12.240 1.518 18.770 1.00 62.12 756 ALA A C 1
ATOM 5956 O O . ALA A 1 756 ? 11.006 1.534 18.729 1.00 62.12 756 ALA A O 1
ATOM 5957 N N . ALA A 1 757 ? 12.960 0.871 17.852 1.00 55.72 757 ALA A N 1
ATOM 5958 C CA . ALA A 1 757 ? 12.389 0.100 16.754 1.00 55.72 757 ALA A CA 1
ATOM 5959 C C . ALA A 1 757 ? 12.372 -1.411 17.069 1.00 55.72 757 ALA A C 1
ATOM 5961 O O . ALA A 1 757 ? 12.948 -1.879 18.052 1.00 55.72 757 ALA A O 1
ATOM 5962 N N . ALA A 1 758 ? 11.649 -2.180 16.252 1.00 69.94 758 ALA A N 1
ATOM 5963 C CA . ALA A 1 758 ? 11.539 -3.633 16.403 1.00 69.94 758 ALA A CA 1
ATOM 5964 C C . ALA A 1 758 ? 12.875 -4.342 16.127 1.00 69.94 758 ALA A C 1
ATOM 5966 O O . ALA A 1 758 ? 13.665 -3.857 15.313 1.00 69.94 758 ALA A O 1
ATOM 5967 N N . GLY A 1 759 ? 13.105 -5.506 16.737 1.00 68.62 759 GLY A N 1
ATOM 5968 C CA . GLY A 1 759 ? 14.162 -6.424 16.319 1.00 68.62 759 GLY A CA 1
ATOM 5969 C C . GLY A 1 759 ? 13.778 -7.097 15.003 1.00 68.62 759 GLY A C 1
ATOM 5970 O O . GLY A 1 759 ? 13.293 -8.217 14.966 1.00 68.62 759 GLY A O 1
ATOM 5971 N N . THR A 1 760 ? 13.949 -6.379 13.896 1.00 76.56 760 THR A N 1
ATOM 5972 C CA . THR A 1 760 ? 13.881 -6.930 12.536 1.00 76.56 760 THR A CA 1
ATOM 5973 C C . THR A 1 760 ? 15.287 -6.951 11.948 1.00 76.56 760 THR A C 1
ATOM 5975 O O . THR A 1 760 ? 16.052 -6.043 12.267 1.00 76.56 760 THR A O 1
ATOM 5978 N N . PRO A 1 761 ? 15.645 -7.868 11.028 1.00 73.56 761 PRO A N 1
ATOM 5979 C CA . PRO A 1 761 ? 17.002 -7.932 10.463 1.00 73.56 761 PRO A CA 1
ATOM 5980 C C . PRO A 1 761 ? 17.517 -6.597 9.885 1.00 73.56 761 PRO A C 1
ATOM 5982 O O . PRO A 1 761 ? 18.696 -6.270 9.971 1.00 73.56 761 PRO A O 1
ATOM 5985 N N . SER A 1 762 ? 16.622 -5.746 9.372 1.00 65.75 762 SER A N 1
ATOM 5986 C CA . SER A 1 762 ? 16.949 -4.381 8.933 1.00 65.75 762 SER A CA 1
ATOM 5987 C C . SER A 1 762 ? 17.433 -3.448 10.061 1.00 65.75 762 SER A C 1
ATOM 5989 O O . SER A 1 762 ? 18.271 -2.574 9.815 1.00 65.75 762 SER A O 1
ATOM 5991 N N . ASN A 1 763 ? 16.961 -3.647 11.295 1.00 71.12 763 ASN A N 1
ATOM 5992 C CA . ASN A 1 763 ? 17.342 -2.916 12.507 1.00 71.12 763 ASN A CA 1
ATOM 5993 C C . ASN A 1 763 ? 18.502 -3.575 13.289 1.00 71.12 763 ASN A C 1
ATOM 5995 O O . ASN A 1 763 ? 18.880 -3.059 14.336 1.00 71.12 763 ASN A O 1
ATOM 5999 N N . LEU A 1 764 ? 19.100 -4.667 12.801 1.00 81.75 764 LEU A N 1
ATOM 6000 C CA . LEU A 1 764 ? 20.214 -5.353 13.475 1.00 81.75 764 LEU A CA 1
ATOM 6001 C C . LEU A 1 764 ? 21.558 -5.097 12.783 1.00 81.75 764 LEU A C 1
ATOM 6003 O O . LEU A 1 764 ? 21.610 -4.882 11.571 1.00 81.75 764 LEU A O 1
ATOM 6007 N N . ARG A 1 765 ? 22.651 -5.071 13.548 1.00 85.12 765 ARG A N 1
ATOM 6008 C CA . ARG A 1 765 ? 24.042 -5.066 13.058 1.00 85.12 765 ARG A CA 1
ATOM 6009 C C . ARG A 1 765 ? 24.850 -6.090 13.853 1.00 85.12 765 ARG A C 1
ATOM 6011 O O . ARG A 1 765 ? 24.522 -6.344 15.004 1.00 85.12 765 ARG A O 1
ATOM 6018 N N . VAL A 1 766 ? 25.926 -6.610 13.277 1.00 89.88 766 VAL A N 1
ATOM 6019 C CA . VAL A 1 766 ? 26.920 -7.400 14.020 1.00 89.88 766 VAL A CA 1
ATOM 6020 C C . VAL A 1 766 ? 28.081 -6.484 14.406 1.00 89.88 766 VAL A C 1
ATOM 6022 O O . VAL A 1 766 ? 28.424 -5.573 13.648 1.00 89.88 766 VAL A O 1
ATOM 6025 N N . GLY A 1 767 ? 28.653 -6.691 15.588 1.00 87.50 767 GLY A N 1
ATOM 6026 C CA . GLY A 1 767 ? 29.809 -5.943 16.079 1.00 87.50 767 GLY A CA 1
ATOM 6027 C C . GLY A 1 767 ? 30.407 -6.576 17.337 1.00 87.50 767 GLY A C 1
ATOM 6028 O O . GLY A 1 767 ? 29.876 -7.578 17.814 1.00 87.50 767 GLY A O 1
ATOM 6029 N N . PRO A 1 768 ? 31.506 -6.023 17.882 1.00 87.38 768 PRO A N 1
ATOM 6030 C CA . PRO A 1 768 ? 32.117 -6.521 19.114 1.00 87.38 768 PRO A CA 1
ATOM 6031 C C . PRO A 1 768 ? 31.096 -6.637 20.250 1.00 87.38 768 PRO A C 1
ATOM 6033 O O . PRO A 1 768 ? 30.258 -5.750 20.404 1.00 87.38 768 PRO A O 1
ATOM 6036 N N . ALA A 1 769 ? 31.187 -7.706 21.039 1.00 84.19 769 ALA A N 1
ATOM 6037 C CA . ALA A 1 769 ? 30.381 -7.872 22.244 1.00 84.19 769 ALA A CA 1
ATOM 6038 C C . ALA A 1 769 ? 30.677 -6.744 23.261 1.00 84.19 769 ALA A C 1
ATOM 6040 O O . ALA A 1 769 ? 31.835 -6.522 23.626 1.00 84.19 769 ALA A O 1
ATOM 6041 N N . THR A 1 770 ? 29.650 -6.014 23.705 1.00 81.56 770 THR A N 1
ATOM 6042 C CA . THR A 1 770 ? 29.756 -4.871 24.632 1.00 81.56 770 THR A CA 1
ATOM 6043 C C . THR A 1 770 ? 28.863 -4.995 25.881 1.00 81.56 770 THR A C 1
ATOM 6045 O O . THR A 1 770 ? 28.113 -4.069 26.185 1.00 81.56 770 THR A O 1
ATOM 6048 N N . PRO A 1 771 ? 28.961 -6.085 26.670 1.00 80.44 771 PRO A N 1
ATOM 6049 C CA . PRO A 1 771 ? 28.017 -6.384 27.752 1.00 80.44 771 PRO A CA 1
ATOM 6050 C C . PRO A 1 771 ? 27.890 -5.250 28.784 1.00 80.44 771 PRO A C 1
ATOM 6052 O O . PRO A 1 771 ? 28.874 -4.819 29.398 1.00 80.44 771 PRO A O 1
ATOM 6055 N N . GLY A 1 772 ? 26.662 -4.764 28.990 1.00 67.56 772 GLY A N 1
ATOM 6056 C CA . GLY A 1 772 ? 26.343 -3.700 29.942 1.00 67.56 772 GLY A CA 1
ATOM 6057 C C . GLY A 1 772 ? 26.795 -2.305 29.498 1.00 67.56 772 GLY A C 1
ATOM 6058 O O . GLY A 1 772 ? 26.905 -1.405 30.340 1.00 67.56 772 GLY A O 1
ATOM 6059 N N . ARG A 1 773 ? 27.114 -2.104 28.212 1.00 68.62 773 ARG A N 1
ATOM 6060 C CA . ARG A 1 773 ? 27.635 -0.845 27.655 1.00 68.62 773 ARG A CA 1
ATOM 6061 C C . ARG A 1 773 ? 26.857 -0.491 26.378 1.00 68.62 773 ARG A C 1
ATOM 6063 O O . ARG A 1 773 ? 26.675 -1.345 25.525 1.00 68.62 773 ARG A O 1
ATOM 6070 N N . PRO A 1 774 ? 26.440 0.776 26.189 1.00 55.41 774 PRO A N 1
ATOM 6071 C CA . PRO A 1 774 ? 25.641 1.154 25.028 1.00 55.41 774 PRO A CA 1
ATOM 6072 C C . PRO A 1 774 ? 26.394 0.886 23.708 1.00 55.41 774 PRO A C 1
ATOM 6074 O O . PRO A 1 774 ? 27.553 1.307 23.588 1.00 55.41 774 PRO A O 1
ATOM 6077 N N . PRO A 1 775 ? 25.733 0.284 22.699 1.00 50.44 775 PRO A N 1
ATOM 6078 C CA . PRO A 1 775 ? 26.283 0.111 21.358 1.00 50.44 775 PRO A CA 1
ATOM 6079 C C . PRO A 1 775 ? 26.821 1.431 20.774 1.00 50.44 775 PRO A C 1
ATOM 6081 O O . PRO A 1 775 ? 26.076 2.404 20.647 1.00 50.44 775 PRO A O 1
ATOM 6084 N N . ARG A 1 776 ? 28.115 1.465 20.416 1.00 38.34 776 ARG A N 1
ATOM 6085 C CA . ARG A 1 776 ? 28.801 2.655 19.855 1.00 38.34 776 ARG A CA 1
ATOM 6086 C C . ARG A 1 776 ? 28.436 2.965 18.404 1.00 38.34 776 ARG A C 1
ATOM 6088 O O . ARG A 1 776 ? 28.163 2.001 17.654 1.00 38.34 776 ARG A O 1
#

Foldseek 3Di:
DDDDDDDDDDDDDDDDDDDDDDDDDDDDDDDDDDDDDDDDDDDDDDDDDDDDDDDDDDDDDDDDDDDDDDDDDDDDDDDDDDDDDDDDDDDDDDYDDDDDDDDDDDDDDDDDDDDDDDDDDDDDDDDDDDDDDDDDDDDDDDDDPVVVVVVVVVVVVVVVVVVVVVVCVVPVPPPVVPPPPPDDPVVVPPQFKDKAWPDPGPVFQVLLVLLLVFDAEKEWEFQDAFPADPVNPRVVVLCVVVVGQGNLNSLLVCVVNVHAYEYEYEPLQNPPRSVVSQLSNQVSPHWYWYAPFRALFGWMAGPLAKIKFFQAGNDPCRHYFATIMIMIGGRHNLQSVLVVLVSVQSVQRIFTWHQDPVRHTDGDDDDDDDRPPNDQDDPVNLLFKDKLCNCVQPPDQSPVVVLLVLLVPFDAEKEWQFAAAADLSSLVSLLVSVVNVHQYAYEYELLQLQFCPGSLNVCVVSVHHYWYWDQFLFNDDPRHSTHRWGWMDGPLAWIKGGNAGNDPCRNNRYTIMITIDGDNVVSVVVVVVSVCSQQPCQVVLVVLLVVLQPQAVVPVCSLVLRDRGHRIDTHDSVSSVSSNVSVVRRVQDFDDDVPHPRRTGRPPSPPPDPDDLVNADPVRRHPAQDQQKEFFKFDQFAPPLAFDTKTKMAGQDPAKDQQALKWKDWPPDIWGKAAQDPFGSIHGHGFMEIETANVHQVVDPADPPHGYIYTDPDHSGPPHDQQIKIFIGHNVGHTRAIAGHHDDDHQKMKGQQGNRDHNDPSRIDIDGDDPRDHDD